Protein AF-A0A356KBT0-F1 (afdb_monomer_lite)

pLDDT: mean 82.75, std 17.32, range [24.34, 98.38]

Foldseek 3Di:
DDPVVVVVVVVVVVVVLPPCLDFFAWAFQLQFADQDWEAAPQQFKIWWQAGSVGHGFIKMKGQALQQWDADSNRATHNPDLRIDDIDTAAEDVQAPPQSNQKTQFYKAADPDDLDAQAADELVSHHDAVHQKTKTWIWGWIWRDDVQFIFIFTWIKIWIWGPSHHSPITTSHIYTDHYTFTAAEPVRDTQAAGRWAAANQQFKIWAFAALVSRNDGFFIWMWGALDHPDRYHIHRIAGLQCLQVPQQQPDRVRAGSCLQAVQNVDFAAELQRHGDDGRRTAGFHQWYAANRNFKIKTFFWADDDPPDPTRFAAFIWMAGVLLVSYIDTQAFNQPLFRGPRGRWHKDFHRHDLPLQFLPQVNPGSPRSDLLLDDWGFIQTRHSSTTDTHDSCLQVVLQWLFKWQVAFGQDRNRHTHQQWTGTRSSNGQIWGKDLKGWCCVQPVGRDARDSRHTWIFDFLQIKIWGFDDPSQQPFQKKKKKWKKAFADQLDDCPPQDWAWQKDQAQAKTWIQTSQQWIKIWGAFPNDIDIQPTWDGRDHRDIKMWMWTADLQQQKIFIDILLDTTTMDHDHRGGTDGGPGTIMGIRNNPDDGRPPADPSHGRMIMGIIIMGSHGDDSQRSNSVSSNPDPPLDAPEDEAPFDAAQLDDRVLFRHNYYFYPLLLVLLLLQQQFLQLFPVRPDGQCCQQFVQLLGGNQDLFDQFDPGTDQWGGAHLEPCRNAQADDFQRLGRAQLRVRQCQSCPCRHSNHGLVSSQVSLQQFPVSQVSCCVRPVHGGDSSSNSVSNRSNSSSRYFDPFLVSCCVVSVVPSDDPLLVLLVSCCSHLLSQSSAQHGSQGGPQDWFAQFPPPDPPPQRNCVNVVDPLRGNITTGGGLQQVQSNADDDTSRPRGHPLSVLVQQLCQHDHDPSGDSSRHHRPDDPSNSSSNSSNSNSSYGDGDDDRDPFHRAGPVRDTRDRPSPDDDDPPPDPDDPDPPPPVVVVVVVVPDDDDDDD

Structure (mmCIF, N/CA/C/O backbone):
data_AF-A0A356KBT0-F1
#
_entry.id   AF-A0A356KBT0-F1
#
loop_
_atom_site.group_PDB
_atom_site.id
_atom_site.type_symbol
_atom_site.label_atom_id
_atom_site.label_alt_id
_atom_site.label_comp_id
_atom_site.label_asym_id
_atom_site.label_entity_id
_atom_site.label_seq_id
_atom_site.pdbx_PDB_ins_code
_atom_site.Cartn_x
_atom_site.Cartn_y
_atom_site.Cartn_z
_atom_site.occupancy
_atom_site.B_iso_or_equiv
_atom_site.auth_seq_id
_atom_site.auth_comp_id
_atom_site.auth_asym_id
_atom_site.auth_atom_id
_atom_site.pdbx_PDB_model_num
ATOM 1 N N . MET A 1 1 ? -6.569 37.996 -43.361 1.00 35.72 1 MET A N 1
ATOM 2 C CA . MET A 1 1 ? -6.951 37.321 -42.100 1.00 35.72 1 MET A CA 1
ATOM 3 C C . MET A 1 1 ? -5.970 36.180 -41.889 1.00 35.72 1 MET A C 1
ATOM 5 O O . MET A 1 1 ? -5.909 35.303 -42.737 1.00 35.72 1 MET A O 1
ATOM 9 N N . ASN A 1 2 ? -5.100 36.279 -40.881 1.00 27.91 2 ASN A N 1
ATOM 10 C CA . ASN A 1 2 ? -3.930 35.409 -40.728 1.00 27.91 2 ASN A CA 1
ATOM 11 C C . ASN A 1 2 ? -4.234 34.271 -39.722 1.00 27.91 2 ASN A C 1
ATOM 13 O O . ASN A 1 2 ? -4.503 34.580 -38.560 1.00 27.91 2 ASN A O 1
ATOM 17 N N . PRO A 1 3 ? -4.199 32.984 -40.126 1.00 29.52 3 PRO A N 1
ATOM 18 C CA . PRO A 1 3 ? -4.558 31.839 -39.277 1.00 29.52 3 PRO A CA 1
ATOM 19 C C . PRO A 1 3 ? -3.568 31.548 -38.132 1.00 29.52 3 PRO A C 1
ATOM 21 O O . PRO A 1 3 ? -3.817 30.663 -37.319 1.00 29.52 3 PRO A O 1
ATOM 24 N N . GLN A 1 4 ? -2.470 32.303 -38.014 1.00 28.53 4 GLN A N 1
ATOM 25 C CA . GLN A 1 4 ? -1.504 32.152 -36.919 1.00 28.53 4 GLN A CA 1
ATOM 26 C C . GLN A 1 4 ? -1.925 32.818 -35.596 1.00 28.53 4 GLN A C 1
ATOM 28 O O . GLN A 1 4 ? -1.394 32.453 -34.550 1.00 28.53 4 GLN A O 1
ATOM 33 N N . LEU A 1 5 ? -2.904 33.735 -35.592 1.00 29.84 5 LEU A N 1
ATOM 34 C CA . LEU A 1 5 ? -3.356 34.379 -34.345 1.00 29.84 5 LEU A CA 1
ATOM 35 C C . LEU A 1 5 ? -4.374 33.552 -33.541 1.00 29.84 5 LEU A C 1
ATOM 37 O O . LEU A 1 5 ? -4.516 33.771 -32.341 1.00 29.84 5 LEU A O 1
ATOM 41 N N . THR A 1 6 ? -5.046 32.573 -34.149 1.00 30.36 6 THR A N 1
ATOM 42 C CA . THR A 1 6 ? -6.042 31.745 -33.443 1.00 30.36 6 THR A CA 1
ATOM 43 C C . THR A 1 6 ? -5.392 30.610 -32.636 1.00 30.36 6 THR A C 1
ATOM 45 O O . THR A 1 6 ? -5.931 30.211 -31.608 1.00 30.36 6 THR A O 1
ATOM 48 N N . CYS A 1 7 ? -4.189 30.152 -33.013 1.00 27.41 7 CYS A N 1
ATOM 49 C CA . CYS A 1 7 ? -3.440 29.147 -32.241 1.00 27.41 7 CYS A CA 1
ATOM 50 C C . CYS A 1 7 ? -2.772 29.708 -30.972 1.00 27.41 7 CYS A C 1
ATOM 52 O O . CYS A 1 7 ? -2.592 28.970 -30.008 1.00 27.41 7 CYS A O 1
ATOM 54 N N . LEU A 1 8 ? -2.442 31.003 -30.924 1.00 27.72 8 LEU A N 1
ATOM 55 C CA . LEU A 1 8 ? -1.794 31.619 -29.754 1.00 27.72 8 LEU A CA 1
ATOM 56 C C . LEU A 1 8 ? -2.774 31.941 -28.612 1.00 27.72 8 LEU A C 1
ATOM 58 O O . LEU A 1 8 ? -2.380 31.916 -27.450 1.00 27.72 8 LEU A O 1
ATOM 62 N N . LEU A 1 9 ? -4.059 32.147 -28.913 1.00 25.92 9 LEU A N 1
ATOM 63 C CA . LEU A 1 9 ? -5.101 32.357 -27.896 1.00 25.92 9 LEU A CA 1
ATOM 64 C C . LEU A 1 9 ? -5.657 31.051 -27.303 1.00 25.92 9 LEU A C 1
ATOM 66 O O . LEU A 1 9 ? -6.140 31.063 -26.175 1.00 25.92 9 LEU A O 1
ATOM 70 N N . LEU A 1 10 ? -5.522 29.918 -28.001 1.00 26.47 10 LEU A N 1
ATOM 71 C CA . LEU A 1 10 ? -5.873 28.594 -27.466 1.00 26.47 10 LEU A CA 1
ATOM 72 C C . LEU A 1 10 ? -4.735 27.945 -26.656 1.00 26.47 10 LEU A C 1
ATOM 74 O O . LEU A 1 10 ? -5.015 27.130 -25.785 1.00 26.47 10 LEU A O 1
ATOM 78 N N . LEU A 1 11 ? -3.477 28.356 -26.864 1.00 27.17 11 LEU A N 1
ATOM 79 C CA . LEU A 1 11 ? -2.330 27.933 -26.042 1.00 27.17 11 LEU A CA 1
ATOM 80 C C . LEU A 1 11 ? -2.146 28.779 -24.767 1.00 27.17 11 LEU A C 1
ATOM 82 O O . LEU A 1 11 ? -1.607 28.290 -23.775 1.00 27.17 11 LEU A O 1
ATOM 86 N N . ALA A 1 12 ? -2.640 30.022 -24.751 1.00 25.19 12 ALA A N 1
ATOM 87 C CA . ALA A 1 12 ? -2.622 30.878 -23.561 1.00 25.19 12 ALA A CA 1
ATOM 88 C C . ALA A 1 12 ? -3.716 30.522 -22.532 1.00 25.19 12 ALA A C 1
ATOM 90 O O . ALA A 1 12 ? -3.580 30.860 -21.361 1.00 25.19 12 ALA A O 1
ATOM 91 N N . LEU A 1 13 ? -4.762 29.791 -22.936 1.00 24.34 13 LEU A N 1
ATOM 92 C CA . LEU A 1 13 ? -5.806 29.284 -22.031 1.00 24.34 13 LEU A CA 1
ATOM 93 C C . LEU A 1 13 ? -5.526 27.868 -21.493 1.00 24.34 13 LEU A C 1
ATOM 95 O O . LEU A 1 13 ? -6.237 27.408 -20.604 1.00 24.34 13 LEU A O 1
ATOM 99 N N . SER A 1 14 ? -4.467 27.193 -21.957 1.00 29.36 14 SER A N 1
ATOM 100 C CA . SER A 1 14 ? -4.070 25.859 -21.475 1.00 29.36 14 SER A CA 1
ATOM 101 C C . SER A 1 14 ? -2.902 25.856 -20.479 1.00 29.36 14 SER A C 1
ATOM 103 O O . SER A 1 14 ? -2.655 24.833 -19.852 1.00 29.36 14 SER A O 1
ATOM 105 N N . ALA A 1 15 ? -2.198 26.977 -20.278 1.00 25.91 15 ALA A N 1
ATOM 106 C CA . ALA A 1 15 ? -1.129 27.079 -19.272 1.00 25.91 15 ALA A CA 1
ATOM 107 C C . ALA A 1 15 ? -1.639 27.534 -17.888 1.00 25.91 15 ALA A C 1
ATOM 109 O O . ALA A 1 15 ? -1.032 27.224 -16.867 1.00 25.91 15 ALA A O 1
ATOM 110 N N . SER A 1 16 ? -2.784 28.221 -17.836 1.00 25.50 16 SER A N 1
ATOM 111 C CA . SER A 1 16 ? -3.400 28.707 -16.590 1.00 25.50 16 SER A CA 1
ATOM 112 C C . SER A 1 16 ? -4.341 27.690 -15.933 1.00 25.50 16 SER A C 1
ATOM 114 O O . SER A 1 16 ? -4.711 27.864 -14.777 1.00 25.50 16 SER A O 1
ATOM 116 N N . ALA A 1 17 ? -4.722 26.629 -16.653 1.00 25.89 17 ALA A N 1
ATOM 117 C CA . ALA A 1 17 ? -5.661 25.606 -16.186 1.00 25.89 17 ALA A CA 1
ATOM 118 C C . ALA A 1 17 ? -4.983 24.307 -15.696 1.00 25.89 17 ALA A C 1
ATOM 120 O O . ALA A 1 17 ? -5.666 23.419 -15.201 1.00 25.89 17 ALA A O 1
ATOM 121 N N . LEU A 1 18 ? -3.651 24.190 -15.804 1.00 28.98 18 LEU A N 1
ATOM 122 C CA . LEU A 1 18 ? -2.887 22.980 -15.445 1.00 28.98 18 LEU A CA 1
ATOM 123 C C . LEU A 1 18 ? -1.973 23.146 -14.215 1.00 28.98 18 LEU A C 1
ATOM 125 O O . LEU A 1 18 ? -1.093 22.323 -13.988 1.00 28.98 18 LEU A O 1
ATOM 129 N N . ALA A 1 19 ? -2.170 24.188 -13.401 1.00 30.41 19 ALA A N 1
ATOM 130 C CA . ALA A 1 19 ? -1.294 24.499 -12.264 1.00 30.41 19 ALA A CA 1
ATOM 131 C C . ALA A 1 19 ? -2.031 24.646 -10.922 1.00 30.41 19 ALA A C 1
ATOM 133 O O . ALA A 1 19 ? -1.690 25.503 -10.108 1.00 30.41 19 ALA A O 1
ATOM 134 N N . GLN A 1 20 ? -3.029 23.800 -10.677 1.00 38.19 20 GLN A N 1
ATOM 135 C CA . GLN A 1 20 ? -3.475 23.507 -9.318 1.00 38.19 20 GLN A CA 1
ATOM 136 C C . GLN A 1 20 ? -3.256 22.016 -9.072 1.00 38.19 20 GLN A C 1
ATOM 138 O O . GLN A 1 20 ? -4.167 21.216 -9.248 1.00 38.19 20 GLN A O 1
ATOM 143 N N . SER A 1 21 ? -2.036 21.635 -8.675 1.00 41.75 21 SER A N 1
ATOM 144 C CA . SER A 1 21 ? -1.875 20.425 -7.867 1.00 41.75 21 SER A CA 1
ATOM 145 C C . SER A 1 21 ? -2.674 20.694 -6.597 1.00 41.75 21 SER A C 1
ATOM 147 O O . SER A 1 21 ? -2.252 21.490 -5.751 1.00 41.75 21 SER A O 1
ATOM 149 N N . SER A 1 22 ? -3.904 20.190 -6.520 1.00 45.56 22 SER A N 1
ATOM 150 C CA . SER A 1 22 ? -4.748 20.490 -5.375 1.00 45.56 22 SER A CA 1
ATOM 151 C C . SER A 1 22 ? -4.101 19.884 -4.145 1.00 45.56 22 SER A C 1
ATOM 153 O O . SER A 1 22 ? -4.026 18.662 -4.028 1.00 45.56 22 SER A O 1
ATOM 155 N N . ALA A 1 23 ? -3.656 20.748 -3.235 1.00 48.88 23 ALA A N 1
ATOM 156 C CA . ALA A 1 23 ? -3.378 20.344 -1.873 1.00 48.88 23 ALA A CA 1
ATOM 157 C C . ALA A 1 23 ? -4.564 19.501 -1.357 1.00 48.88 23 ALA A C 1
ATOM 159 O O . ALA A 1 23 ? -5.718 19.778 -1.721 1.00 48.88 23 ALA A O 1
ATOM 160 N N . PRO A 1 24 ? -4.315 18.491 -0.518 1.00 50.72 24 PRO A N 1
ATOM 161 C CA . PRO A 1 24 ? -5.335 17.868 0.311 1.00 50.72 24 PRO A CA 1
ATOM 162 C C . PRO A 1 24 ? -6.039 18.934 1.165 1.00 50.72 24 PRO A C 1
ATOM 164 O O . PRO A 1 24 ? -5.638 19.255 2.272 1.00 50.72 24 PRO A O 1
ATOM 167 N N . VAL A 1 25 ? -7.093 19.539 0.631 1.00 53.16 25 VAL A N 1
ATOM 168 C CA . VAL A 1 25 ? -8.050 20.348 1.394 1.00 53.16 25 VAL A CA 1
ATOM 169 C C . VAL A 1 25 ? -9.068 19.369 1.978 1.00 53.16 25 VAL A C 1
ATOM 171 O O . VAL A 1 25 ? -9.413 18.418 1.269 1.00 53.16 25 VAL A O 1
ATOM 174 N N . PRO A 1 26 ? -9.580 19.573 3.209 1.00 59.44 26 PRO A N 1
ATOM 175 C CA . PRO A 1 26 ? -10.680 18.766 3.724 1.00 59.44 26 PRO A CA 1
ATOM 176 C C . PRO A 1 26 ? -11.791 18.680 2.676 1.00 59.44 26 PRO A C 1
ATOM 178 O O . PRO A 1 26 ? -12.385 19.693 2.292 1.00 59.44 26 PRO A O 1
ATOM 181 N N . ILE A 1 27 ? -12.058 17.477 2.174 1.00 63.78 27 ILE A N 1
ATOM 182 C CA . ILE A 1 27 ? -13.117 17.299 1.188 1.00 63.78 27 ILE A CA 1
ATOM 183 C C . ILE A 1 27 ? -14.415 17.201 1.973 1.00 63.78 27 ILE A C 1
ATOM 185 O O . ILE A 1 27 ? -14.633 16.245 2.720 1.00 63.78 27 ILE A O 1
ATOM 189 N N . ALA A 1 28 ? -15.263 18.217 1.823 1.00 60.31 28 ALA A N 1
ATOM 190 C CA . ALA A 1 28 ? -16.572 18.239 2.451 1.00 60.31 28 ALA A CA 1
ATOM 191 C C . ALA A 1 28 ? -17.389 17.014 2.012 1.00 60.31 28 ALA A C 1
ATOM 193 O O . ALA A 1 28 ? -17.663 16.802 0.829 1.00 60.31 28 ALA A O 1
ATOM 194 N N . ASN A 1 29 ? -17.822 16.244 2.997 1.00 59.41 29 ASN A N 1
ATOM 195 C CA . ASN A 1 29 ? -18.764 15.151 2.887 1.00 59.41 29 ASN A CA 1
ATOM 196 C C . ASN A 1 29 ? -20.002 15.503 3.723 1.00 59.41 29 ASN A C 1
ATOM 198 O O . ASN A 1 29 ? -20.153 15.002 4.838 1.00 59.41 29 ASN A O 1
ATOM 202 N N . PRO A 1 30 ? -20.934 16.312 3.189 1.00 56.16 30 PRO A N 1
ATOM 203 C CA . PRO A 1 30 ? -22.103 16.793 3.934 1.00 56.16 30 PRO A CA 1
ATOM 204 C C . PRO A 1 30 ? -23.065 15.664 4.334 1.00 56.16 30 PRO A C 1
ATOM 206 O O . PRO A 1 30 ? -24.093 15.894 4.967 1.00 56.16 30 PRO A O 1
ATOM 209 N N . HIS A 1 31 ? -22.767 14.432 3.925 1.00 57.97 31 HIS A N 1
ATOM 210 C CA . HIS A 1 31 ? -23.642 13.295 4.073 1.00 57.97 31 HIS A CA 1
ATOM 211 C C . HIS A 1 31 ? -23.351 12.480 5.340 1.00 57.97 31 HIS A C 1
ATOM 213 O O . HIS A 1 31 ? -24.229 11.712 5.732 1.00 57.97 31 HIS A O 1
ATOM 219 N N . LEU A 1 32 ? -22.174 12.595 5.967 1.00 66.44 32 LEU A N 1
ATOM 220 C CA . LEU A 1 32 ? -21.879 11.986 7.273 1.00 66.44 32 LEU A CA 1
ATOM 221 C C . LEU A 1 32 ? -21.833 13.092 8.332 1.00 66.44 32 LEU A C 1
ATOM 223 O O . LEU A 1 32 ? -21.067 14.035 8.201 1.00 66.44 32 LEU A O 1
ATOM 227 N N . GLY A 1 33 ? -22.674 12.982 9.358 1.00 60.06 33 GLY A N 1
ATOM 228 C CA . GLY A 1 33 ? -22.753 13.936 10.461 1.00 60.06 33 GLY A CA 1
ATOM 229 C C . GLY A 1 33 ? -23.353 13.271 11.698 1.00 60.06 33 GLY A C 1
ATOM 230 O O . GLY A 1 33 ? -24.111 12.310 11.570 1.00 60.06 33 GLY A O 1
ATOM 231 N N . GLY A 1 34 ? -23.012 13.765 12.890 1.00 64.56 34 GLY A N 1
ATOM 232 C CA . GLY A 1 34 ? -23.504 13.239 14.172 1.00 64.56 34 GLY A CA 1
ATOM 233 C C . GLY A 1 34 ? -22.411 12.620 15.050 1.00 64.56 34 GLY A C 1
ATOM 234 O O . GLY A 1 34 ? -21.266 12.512 14.638 1.00 64.56 34 GLY A O 1
ATOM 235 N N . ASN A 1 35 ? -22.768 12.227 16.281 1.00 69.94 35 ASN A N 1
ATOM 236 C CA . ASN A 1 35 ? -21.831 11.667 17.269 1.00 69.94 35 ASN A CA 1
ATOM 237 C C . ASN A 1 35 ? -21.518 10.187 16.969 1.00 69.94 35 ASN A C 1
ATOM 239 O O . ASN A 1 35 ? -22.052 9.294 17.627 1.00 69.94 35 ASN A O 1
ATOM 243 N N . GLY A 1 36 ? -20.648 9.947 15.989 1.00 74.69 36 GLY A N 1
ATOM 244 C CA . GLY A 1 36 ? -20.144 8.616 15.640 1.00 74.69 36 GLY A CA 1
ATOM 245 C C . GLY A 1 36 ? -20.864 7.946 14.466 1.00 74.69 36 GLY A C 1
ATOM 246 O O . GLY A 1 36 ? -22.043 8.181 14.194 1.00 74.69 36 GLY A O 1
ATOM 247 N N . HIS A 1 37 ? -20.117 7.102 13.757 1.00 86.50 37 HIS A N 1
ATOM 248 C CA . HIS A 1 37 ? -20.627 6.192 12.741 1.00 86.50 37 HIS A CA 1
ATOM 249 C C . HIS A 1 37 ? -19.821 4.895 12.771 1.00 86.50 37 HIS A C 1
ATOM 251 O O . HIS A 1 37 ? -18.630 4.899 13.077 1.00 86.50 37 HIS A O 1
ATOM 257 N N . ALA A 1 38 ? -20.463 3.799 12.383 1.00 88.25 38 ALA A N 1
ATOM 258 C CA . ALA A 1 38 ? -19.800 2.529 12.136 1.00 88.25 38 ALA A CA 1
ATOM 259 C C . ALA A 1 38 ? -20.000 2.123 10.680 1.00 88.25 38 ALA A C 1
ATOM 261 O O . ALA A 1 38 ? -20.960 2.533 10.029 1.00 88.25 38 ALA A O 1
ATOM 262 N N . GLN A 1 39 ? -19.108 1.285 10.178 1.00 88.19 39 GLN A N 1
ATOM 263 C CA . GLN A 1 39 ? -19.163 0.781 8.812 1.00 88.19 39 GLN A CA 1
ATOM 264 C C . GLN A 1 39 ? -18.927 -0.722 8.792 1.00 88.19 39 GLN A C 1
ATOM 266 O O . GLN A 1 39 ? -18.183 -1.246 9.622 1.00 88.19 39 GLN A O 1
ATOM 271 N N . THR A 1 40 ? -19.539 -1.415 7.838 1.00 87.50 40 THR A N 1
ATOM 272 C CA . THR A 1 40 ? -19.277 -2.837 7.618 1.00 87.50 40 THR A CA 1
ATOM 273 C C . THR A 1 40 ? -17.806 -3.073 7.275 1.00 87.50 40 THR A C 1
ATOM 275 O O . THR A 1 40 ? -17.088 -2.193 6.800 1.00 87.50 40 THR A O 1
ATOM 278 N N . TRP A 1 41 ? -17.340 -4.291 7.519 1.00 81.62 41 TRP A N 1
ATOM 279 C CA . TRP A 1 41 ? -15.959 -4.741 7.311 1.00 81.62 41 TRP A CA 1
ATOM 280 C C . TRP A 1 41 ? -15.496 -4.763 5.842 1.00 81.62 41 TRP A C 1
ATOM 282 O O . TRP A 1 41 ? -14.330 -5.048 5.583 1.00 81.62 41 TRP A O 1
ATOM 292 N N . ASP A 1 42 ? -16.383 -4.484 4.886 1.00 76.56 42 ASP A N 1
ATOM 293 C CA . ASP A 1 42 ? -16.092 -4.229 3.468 1.00 76.56 42 ASP A CA 1
ATOM 294 C C . ASP A 1 42 ? -16.209 -2.728 3.106 1.00 76.56 42 ASP A C 1
ATOM 296 O O . ASP A 1 42 ? -15.973 -2.332 1.968 1.00 76.56 42 ASP A O 1
ATOM 300 N N . GLY A 1 43 ? -16.569 -1.876 4.073 1.00 81.94 43 GLY A N 1
ATOM 301 C CA . GLY A 1 43 ? -16.799 -0.438 3.920 1.00 81.94 43 GLY A CA 1
ATOM 302 C C . GLY A 1 43 ? -18.032 -0.062 3.101 1.00 81.94 43 GLY A C 1
ATOM 303 O O . GLY A 1 43 ? -18.159 1.101 2.720 1.00 81.94 43 GLY A O 1
ATOM 304 N N . ARG A 1 44 ? -18.923 -1.015 2.791 1.00 84.38 44 ARG A N 1
ATOM 305 C CA . ARG A 1 44 ? -20.084 -0.773 1.923 1.00 84.38 44 ARG A CA 1
ATOM 306 C C . ARG A 1 44 ? -21.253 -0.134 2.638 1.00 84.38 44 ARG A C 1
ATOM 308 O O . ARG A 1 44 ? -21.943 0.662 2.015 1.00 84.38 44 ARG A O 1
ATOM 315 N N . VAL A 1 45 ? -21.515 -0.462 3.898 1.00 89.81 45 VAL A N 1
ATOM 316 C CA . VAL A 1 45 ? -22.691 0.048 4.612 1.00 89.81 45 VAL A CA 1
ATOM 317 C C . VAL A 1 45 ? -22.253 0.847 5.826 1.00 89.81 45 VAL A C 1
ATOM 319 O O . VAL A 1 45 ? -21.502 0.345 6.654 1.00 89.81 45 VAL A O 1
ATOM 322 N N . PHE A 1 46 ? -22.750 2.077 5.937 1.00 90.06 46 PHE A N 1
ATOM 323 C CA . PHE A 1 46 ? -22.571 2.943 7.100 1.00 90.06 46 PHE A CA 1
ATOM 324 C C . PHE A 1 46 ? -23.822 2.909 7.970 1.00 90.06 46 PHE A C 1
ATOM 326 O O . PHE A 1 46 ? -24.933 2.935 7.440 1.00 90.06 46 PHE A O 1
ATOM 333 N N . VAL A 1 47 ? -23.634 2.902 9.289 1.00 90.31 47 VAL A N 1
ATOM 334 C CA . VAL A 1 47 ? -24.688 2.968 10.309 1.00 90.31 47 VAL A CA 1
ATOM 335 C C . VAL A 1 47 ? -24.423 4.143 11.251 1.00 90.31 47 VAL A C 1
ATOM 337 O O . VAL A 1 47 ? -23.287 4.348 11.680 1.00 90.31 47 VAL A O 1
ATOM 340 N N . VAL A 1 48 ? -25.472 4.902 11.580 1.00 87.12 48 VAL A N 1
ATOM 341 C CA . VAL A 1 48 ? -25.432 6.084 12.466 1.00 87.12 48 VAL A CA 1
ATOM 342 C C . VAL A 1 48 ? -26.619 6.106 13.435 1.00 87.12 48 VAL A C 1
ATOM 344 O O . VAL A 1 48 ? -27.652 5.500 13.154 1.00 87.12 48 VAL A O 1
ATOM 347 N N . THR A 1 49 ? -26.486 6.831 14.552 1.00 80.19 49 THR A N 1
ATOM 348 C CA . THR A 1 49 ? -27.522 6.997 15.606 1.00 80.19 49 THR A CA 1
ATOM 349 C C . THR A 1 49 ? -28.226 8.347 15.609 1.00 80.19 49 THR A C 1
ATOM 351 O O . THR A 1 49 ? -29.109 8.609 16.433 1.00 80.19 49 THR A O 1
ATOM 354 N N . ARG A 1 50 ? -27.836 9.230 14.692 1.00 71.62 50 ARG A N 1
ATOM 355 C CA . ARG A 1 50 ? -28.477 10.519 14.449 1.00 71.62 50 ARG A CA 1
ATOM 356 C C . ARG A 1 50 ? -28.477 10.752 12.951 1.00 71.62 50 ARG A C 1
ATOM 358 O O . ARG A 1 50 ? -27.458 10.516 12.303 1.00 71.62 50 ARG A O 1
ATOM 365 N N . SER A 1 51 ? -29.602 11.189 12.394 1.00 60.53 51 SER A N 1
ATOM 366 C CA . SER A 1 51 ? -29.606 11.598 10.990 1.00 60.53 51 SER A CA 1
ATOM 367 C C . SER A 1 51 ? -28.736 12.852 10.812 1.00 60.53 51 SER A C 1
ATOM 369 O O . SER A 1 51 ? -28.593 13.633 11.760 1.00 60.53 51 SER A O 1
ATOM 371 N N . PRO A 1 52 ? -28.197 13.115 9.607 1.00 53.41 52 PRO A N 1
ATOM 372 C CA . PRO A 1 52 ? -27.534 14.388 9.311 1.00 53.41 52 PRO A CA 1
ATOM 373 C C . PRO A 1 52 ? -28.429 15.618 9.543 1.00 53.41 52 PRO A C 1
ATOM 375 O O . PRO A 1 52 ? -27.923 16.721 9.709 1.00 53.41 52 PRO A O 1
ATOM 378 N N . GLN A 1 53 ? -29.755 15.438 9.593 1.00 58.75 53 GLN A N 1
ATOM 379 C CA . GLN A 1 53 ? -30.741 16.473 9.924 1.00 58.75 53 GLN A CA 1
ATOM 380 C C . GLN A 1 53 ? -30.997 16.617 11.439 1.00 58.75 53 GLN A C 1
ATOM 382 O O . GLN A 1 53 ? -31.908 17.337 11.841 1.00 58.75 53 GLN A O 1
ATOM 387 N N . GLY A 1 54 ? -30.232 15.928 12.292 1.00 61.22 54 GLY A N 1
ATOM 388 C CA . GLY A 1 54 ? -30.296 16.063 13.750 1.00 61.22 54 GLY A CA 1
ATOM 389 C C . GLY A 1 54 ? -31.414 15.273 14.438 1.00 61.22 54 GLY A C 1
ATOM 390 O O . GLY A 1 54 ? -31.639 15.473 15.630 1.00 61.22 54 GLY A O 1
ATOM 391 N N . GLN A 1 55 ? -32.106 14.369 13.735 1.00 66.44 55 GLN A N 1
ATOM 392 C CA . GLN A 1 55 ? -33.146 13.529 14.340 1.00 66.44 55 GLN A CA 1
ATOM 393 C C . GLN A 1 55 ? -32.528 12.306 15.028 1.00 66.44 55 GLN A C 1
ATOM 395 O O . GLN A 1 55 ? -31.751 11.566 14.420 1.00 66.44 55 GLN A O 1
ATOM 400 N N . THR A 1 56 ? -32.901 12.075 16.288 1.00 69.31 56 THR A N 1
ATOM 401 C CA . THR A 1 56 ? -32.525 10.871 17.042 1.00 69.31 56 THR A CA 1
ATOM 402 C C . THR A 1 56 ? -33.167 9.642 16.402 1.00 69.31 56 THR A C 1
ATOM 404 O O . THR A 1 56 ? -34.386 9.582 16.263 1.00 69.31 56 THR A O 1
ATOM 407 N N . GLY A 1 57 ? -32.353 8.666 16.003 1.00 78.19 57 GLY A N 1
ATOM 408 C CA . GLY A 1 57 ? -32.813 7.452 15.334 1.00 78.19 57 GLY A CA 1
ATOM 409 C C . GLY A 1 57 ? -31.660 6.711 14.669 1.00 78.19 57 GLY A C 1
ATOM 410 O O . GLY A 1 57 ? -30.599 7.281 14.432 1.00 78.19 57 GLY A O 1
ATOM 411 N N . TRP A 1 58 ? -31.858 5.436 14.364 1.00 86.44 58 TRP A N 1
ATOM 412 C CA . TRP A 1 58 ? -30.825 4.614 13.746 1.00 86.44 58 TRP A CA 1
ATOM 413 C C . TRP A 1 58 ? -31.026 4.539 12.241 1.00 86.44 58 TRP A C 1
ATOM 415 O O . TRP A 1 58 ? -32.132 4.250 11.789 1.00 86.44 58 TRP A O 1
ATOM 425 N N . TYR A 1 59 ? -29.961 4.756 11.473 1.00 88.62 59 TYR A N 1
ATOM 426 C CA . TYR A 1 59 ? -30.029 4.772 10.014 1.00 88.62 59 TYR A CA 1
ATOM 427 C C . TYR A 1 59 ? -28.875 3.997 9.393 1.00 88.62 59 TYR A C 1
ATOM 429 O O . TYR A 1 59 ? -27.759 4.028 9.910 1.00 88.62 59 TYR A O 1
ATOM 437 N N . ALA A 1 60 ? -29.141 3.345 8.264 1.00 92.19 60 ALA A N 1
ATOM 438 C CA . ALA A 1 60 ? -28.145 2.690 7.431 1.00 92.19 60 ALA A CA 1
ATOM 439 C C . ALA A 1 60 ? -28.170 3.240 6.004 1.00 92.19 60 ALA A C 1
ATOM 441 O O . ALA A 1 60 ? -29.214 3.665 5.506 1.00 92.19 60 ALA A O 1
ATOM 442 N N . ARG A 1 61 ? -27.027 3.209 5.322 1.00 91.19 61 ARG A N 1
ATOM 443 C CA . ARG A 1 61 ? -26.935 3.530 3.892 1.00 91.19 61 ARG A CA 1
ATOM 444 C C . ARG A 1 61 ? -25.739 2.859 3.241 1.00 91.19 61 ARG A C 1
ATOM 446 O O . ARG A 1 61 ? -24.782 2.510 3.927 1.00 91.19 61 ARG A O 1
ATOM 453 N N . VAL A 1 62 ? -25.753 2.777 1.916 1.00 90.56 62 VAL A N 1
ATOM 454 C CA . VAL A 1 62 ? -24.645 2.233 1.128 1.00 90.56 62 VAL A CA 1
ATOM 455 C C . VAL A 1 62 ? -23.692 3.340 0.680 1.00 90.56 62 VAL A C 1
ATOM 457 O O . VAL A 1 62 ? -24.134 4.395 0.222 1.00 90.56 62 VAL A O 1
ATOM 460 N N . PHE A 1 63 ? -22.391 3.081 0.776 1.00 87.12 63 PHE A N 1
ATOM 461 C CA . PHE A 1 63 ? -21.342 3.803 0.070 1.00 87.12 63 PHE A CA 1
ATOM 462 C C . PHE A 1 63 ? -21.157 3.224 -1.344 1.00 87.12 63 PHE A C 1
ATOM 464 O O . PHE A 1 63 ? -20.984 2.016 -1.523 1.00 87.12 63 PHE A O 1
ATOM 471 N N . ARG A 1 64 ? -21.230 4.102 -2.347 1.00 85.94 64 ARG A N 1
ATOM 472 C CA . ARG A 1 64 ? -21.269 3.813 -3.787 1.00 85.94 64 ARG A CA 1
ATOM 473 C C . ARG A 1 64 ? -20.056 4.452 -4.468 1.00 85.94 64 ARG A C 1
ATOM 475 O O . ARG A 1 64 ? -20.206 5.468 -5.152 1.00 85.94 64 ARG A O 1
ATOM 482 N N . PRO A 1 65 ? -18.845 3.909 -4.293 1.00 78.81 65 PRO A N 1
ATOM 483 C CA . PRO A 1 65 ? -17.676 4.436 -4.992 1.00 78.81 65 PRO A CA 1
ATOM 484 C C . PRO A 1 65 ? -17.837 4.381 -6.520 1.00 78.81 65 PRO A C 1
ATOM 486 O O . PRO A 1 65 ? -17.282 5.214 -7.220 1.00 78.81 65 PRO A O 1
ATOM 489 N N . GLU A 1 66 ? -18.659 3.469 -7.049 1.00 81.62 66 GLU A N 1
ATOM 490 C CA . GLU A 1 66 ? -18.976 3.380 -8.480 1.00 81.62 66 GLU A CA 1
ATOM 491 C C . GLU A 1 66 ? -19.732 4.610 -9.007 1.00 81.62 66 GLU A C 1
ATOM 493 O O . GLU A 1 66 ? -19.835 4.800 -10.216 1.00 81.62 66 GLU A O 1
ATOM 498 N N . ALA A 1 67 ? -20.293 5.427 -8.114 1.00 82.75 67 ALA A N 1
ATOM 499 C CA . ALA A 1 67 ? -20.974 6.677 -8.434 1.00 82.75 67 ALA A CA 1
ATOM 500 C C . ALA A 1 67 ? -20.128 7.922 -8.104 1.00 82.75 67 ALA A C 1
ATOM 502 O O . ALA A 1 67 ? -20.619 9.046 -8.246 1.00 82.75 67 ALA A O 1
ATOM 503 N N . LEU A 1 68 ? -18.892 7.738 -7.628 1.00 79.38 68 LEU A N 1
ATOM 504 C CA . LEU A 1 68 ? -17.997 8.820 -7.234 1.00 79.38 68 LEU A CA 1
ATOM 505 C C . LEU A 1 68 ? -17.456 9.538 -8.477 1.00 79.38 68 LEU A C 1
ATOM 507 O O . LEU A 1 68 ? -17.072 8.910 -9.461 1.00 79.38 68 LEU A O 1
ATOM 511 N N . GLN A 1 69 ? -17.434 10.867 -8.431 1.00 77.62 69 GLN A N 1
ATOM 512 C CA . GLN A 1 69 ? -16.918 11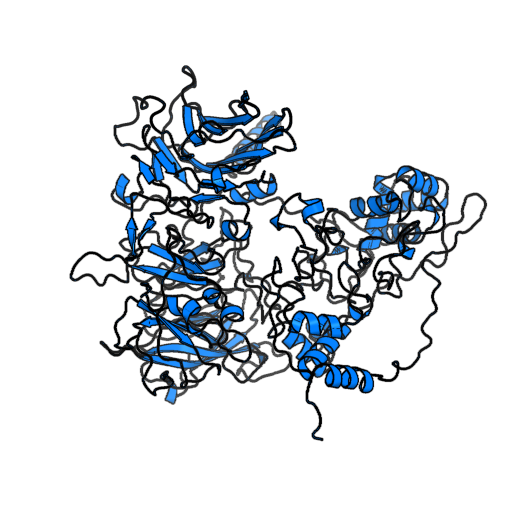.714 -9.508 1.00 77.62 69 GLN A CA 1
ATOM 513 C C . GLN A 1 69 ? -15.697 12.485 -9.014 1.00 77.62 69 GLN A C 1
ATOM 515 O O . GLN A 1 69 ? -15.578 12.733 -7.815 1.00 77.62 69 GLN A O 1
ATOM 520 N N . ALA A 1 70 ? -14.815 12.887 -9.928 1.00 74.12 70 ALA A N 1
ATOM 521 C CA . ALA A 1 70 ? -13.754 13.837 -9.620 1.00 74.12 70 ALA A CA 1
ATOM 522 C C . ALA A 1 70 ? -14.263 15.282 -9.783 1.00 74.12 70 ALA A C 1
ATOM 524 O O . ALA A 1 70 ? -15.064 15.559 -10.678 1.00 74.12 70 ALA A O 1
ATOM 525 N N . ASP A 1 71 ? -13.819 16.200 -8.925 1.00 71.69 71 ASP A N 1
ATOM 526 C CA . ASP A 1 71 ? -14.047 17.635 -9.097 1.00 71.69 71 ASP A CA 1
ATOM 527 C C . ASP A 1 71 ? -13.110 18.240 -10.163 1.00 71.69 71 ASP A C 1
ATOM 529 O O . ASP A 1 71 ? -12.294 17.547 -10.773 1.00 71.69 71 ASP A O 1
ATOM 533 N N . ALA A 1 72 ? -13.218 19.552 -10.403 1.00 68.62 72 ALA A N 1
ATOM 534 C CA . ALA A 1 72 ? -12.393 20.255 -11.392 1.00 68.62 72 ALA A CA 1
ATOM 535 C C . ALA A 1 72 ? -10.879 20.189 -11.104 1.00 68.62 72 ALA A C 1
ATOM 537 O O . ALA A 1 72 ? -10.083 20.438 -12.006 1.00 68.62 72 ALA A O 1
ATOM 538 N N . ALA A 1 73 ? -10.488 19.856 -9.872 1.00 61.31 73 ALA A N 1
ATOM 539 C CA . ALA A 1 73 ? -9.103 19.697 -9.453 1.00 61.31 73 ALA A CA 1
ATOM 540 C C . ALA A 1 73 ? -8.664 18.220 -9.389 1.00 61.31 73 ALA A C 1
ATOM 542 O O . ALA A 1 73 ? -7.568 17.923 -8.924 1.00 61.31 73 ALA A O 1
ATOM 543 N N . GLY A 1 74 ? -9.503 17.287 -9.857 1.00 64.88 74 GLY A N 1
ATOM 544 C CA . GLY A 1 74 ? -9.202 15.855 -9.876 1.00 64.88 74 GLY A CA 1
ATOM 545 C C . GLY A 1 74 ? -9.432 15.134 -8.543 1.00 64.88 74 GLY A C 1
ATOM 546 O O . GLY A 1 74 ? -9.081 13.961 -8.431 1.00 64.88 74 GLY A O 1
ATOM 547 N N . ARG A 1 75 ? -10.027 15.790 -7.538 1.00 71.31 75 ARG A N 1
ATOM 548 C CA . ARG A 1 75 ? -10.272 15.216 -6.200 1.00 71.31 75 ARG A CA 1
ATOM 549 C C . ARG A 1 75 ? -11.606 14.473 -6.134 1.00 71.31 75 ARG A C 1
ATOM 551 O O . ARG A 1 75 ? -12.532 14.867 -6.843 1.00 71.31 75 ARG A O 1
ATOM 558 N N . PRO A 1 76 ? -11.781 13.470 -5.252 1.00 74.62 76 PRO A N 1
ATOM 559 C CA . PRO A 1 76 ? -13.082 12.833 -5.069 1.00 74.62 76 PRO A CA 1
ATOM 560 C C . PRO A 1 76 ? -14.143 13.843 -4.623 1.00 74.62 76 PRO A C 1
ATOM 562 O O . PRO A 1 76 ? -13.948 14.592 -3.672 1.00 74.62 76 PRO A O 1
ATOM 565 N N . SER A 1 77 ? -15.300 13.831 -5.279 1.00 78.12 77 SER A N 1
ATOM 566 C CA . SER A 1 77 ? -16.453 14.652 -4.922 1.00 78.12 77 SER A CA 1
ATOM 567 C C . SER A 1 77 ? -17.534 13.806 -4.264 1.00 78.12 77 SER A C 1
ATOM 569 O O . SER A 1 77 ? -18.173 12.969 -4.904 1.00 78.12 77 SER A O 1
ATOM 571 N N . PHE A 1 78 ? -17.791 14.070 -2.983 1.00 80.44 78 PHE A N 1
ATOM 572 C CA . PHE A 1 78 ? -18.843 13.392 -2.225 1.00 80.44 78 PHE A CA 1
ATOM 573 C C . PHE A 1 78 ? -20.205 14.086 -2.303 1.00 80.44 78 PHE A C 1
ATOM 575 O O . PHE A 1 78 ? -21.151 13.554 -1.749 1.00 80.44 78 PHE A O 1
ATOM 582 N N . GLN A 1 79 ? -20.333 15.216 -3.009 1.00 76.06 79 GLN A N 1
ATOM 583 C CA . GLN A 1 79 ? -21.588 15.981 -3.145 1.00 76.06 79 GLN A CA 1
ATOM 584 C C . GLN A 1 79 ? -22.647 15.292 -4.034 1.00 76.06 79 GLN A C 1
ATOM 586 O O . GLN A 1 79 ? -23.790 15.738 -4.107 1.00 76.06 79 GLN A O 1
ATOM 591 N N . GLY A 1 80 ? -22.255 14.243 -4.766 1.00 76.25 80 GLY A N 1
ATOM 592 C CA . GLY A 1 80 ? -23.100 13.523 -5.719 1.00 76.25 80 GLY A CA 1
ATOM 593 C C . GLY A 1 80 ? -23.706 12.227 -5.169 1.00 76.25 80 GLY A C 1
ATOM 594 O O . GLY A 1 80 ? -23.982 12.071 -3.984 1.00 76.25 80 GLY A O 1
ATOM 595 N N . ALA A 1 81 ? -23.892 11.241 -6.049 1.00 84.12 81 ALA A N 1
ATOM 596 C CA . ALA A 1 81 ? -24.531 9.961 -5.728 1.00 84.12 81 ALA A CA 1
ATOM 597 C C . ALA A 1 81 ? -23.606 8.943 -5.023 1.00 84.12 81 ALA A C 1
ATOM 599 O O . ALA A 1 81 ? -23.909 7.748 -5.012 1.00 84.12 81 ALA A O 1
ATOM 600 N N . ALA A 1 82 ? -22.508 9.407 -4.413 1.00 83.31 82 ALA A N 1
ATOM 601 C CA . ALA A 1 82 ? -21.521 8.579 -3.716 1.00 83.31 82 ALA A CA 1
ATOM 602 C C . ALA A 1 82 ? -22.105 7.829 -2.503 1.00 83.31 82 ALA A C 1
ATOM 604 O O . ALA A 1 82 ? -21.533 6.845 -2.046 1.00 83.31 82 ALA A O 1
ATOM 605 N N . PHE A 1 83 ? -23.260 8.256 -1.991 1.00 86.88 83 PHE A N 1
ATOM 606 C CA . PHE A 1 83 ? -23.999 7.559 -0.944 1.00 86.88 83 PHE A CA 1
ATOM 607 C C . PHE A 1 83 ? -25.458 7.342 -1.349 1.00 86.88 83 PHE A C 1
ATOM 609 O O . PHE A 1 83 ? -26.064 8.175 -2.027 1.00 86.88 83 PHE A O 1
ATOM 616 N N . SER A 1 84 ? -26.045 6.225 -0.916 1.00 90.44 84 SER A N 1
ATOM 617 C CA . SER A 1 84 ? -27.495 6.042 -0.996 1.00 90.44 84 SER A CA 1
ATOM 618 C C . SER A 1 84 ? -28.227 6.972 -0.024 1.00 90.44 84 SER A C 1
ATOM 620 O O . SER A 1 84 ? -27.638 7.417 0.967 1.00 90.44 84 SER A O 1
ATOM 622 N N . PRO A 1 85 ? -29.533 7.214 -0.238 1.00 88.62 85 PRO A N 1
ATOM 623 C CA . PRO A 1 85 ? -30.393 7.744 0.812 1.00 88.62 85 PRO A CA 1
ATOM 624 C C . PRO A 1 85 ? -30.296 6.907 2.097 1.00 88.62 85 PRO A C 1
ATOM 626 O O . PRO A 1 85 ? -29.986 5.711 2.050 1.00 88.62 85 PRO A O 1
ATOM 629 N N . TRP A 1 86 ? -30.563 7.547 3.235 1.00 87.94 86 TRP A N 1
ATOM 630 C CA . TRP A 1 86 ? -30.648 6.881 4.533 1.00 87.94 86 TRP A CA 1
ATOM 631 C C . TRP A 1 86 ? -31.920 6.037 4.634 1.00 87.94 86 TRP A C 1
ATOM 633 O O . TRP A 1 86 ? -33.009 6.523 4.334 1.00 87.94 86 TRP A O 1
ATOM 643 N N . LEU A 1 87 ? -31.779 4.804 5.117 1.00 91.00 87 LEU A N 1
ATOM 644 C CA . LEU A 1 87 ? -32.880 3.929 5.505 1.00 91.00 87 LEU A CA 1
ATOM 645 C C . LEU A 1 87 ? -32.935 3.831 7.042 1.00 91.00 87 LEU A C 1
ATOM 647 O O . LEU A 1 87 ? -31.921 3.464 7.642 1.00 91.00 87 LEU A O 1
ATOM 651 N N . PRO A 1 88 ? -34.072 4.134 7.695 1.00 89.44 88 PRO A N 1
ATOM 652 C CA . PRO A 1 88 ? -34.243 3.901 9.130 1.00 89.44 88 PRO A CA 1
ATOM 653 C C . PRO A 1 88 ? -34.140 2.409 9.481 1.00 89.44 88 PRO A C 1
ATOM 655 O O . PRO A 1 88 ? -34.638 1.563 8.740 1.00 89.44 88 PRO A O 1
ATOM 658 N N . LEU A 1 89 ? -33.521 2.077 10.617 1.00 86.69 89 LEU A N 1
ATOM 659 C CA . LEU A 1 89 ? -33.495 0.704 11.129 1.00 86.69 89 LEU A CA 1
ATOM 660 C C . LEU A 1 89 ? -34.850 0.339 11.752 1.00 86.69 89 LEU A C 1
ATOM 662 O O . LEU A 1 89 ? -35.340 1.019 12.652 1.00 86.69 89 LEU A O 1
ATOM 666 N N . GLU A 1 90 ? -35.415 -0.780 11.305 1.00 82.94 90 GLU A N 1
ATOM 667 C CA . GLU A 1 90 ? -36.576 -1.435 11.900 1.00 82.94 90 GLU A CA 1
ATOM 668 C C . GLU A 1 90 ? -36.220 -2.031 13.272 1.00 82.94 90 GLU A C 1
ATOM 670 O O . GLU A 1 90 ? -35.105 -2.513 13.510 1.00 82.94 90 GLU A O 1
ATOM 675 N N . LEU A 1 91 ? -37.205 -2.056 14.169 1.00 72.44 91 LEU A N 1
ATOM 676 C CA . LEU A 1 91 ? -37.103 -2.711 15.468 1.00 72.44 91 LEU A CA 1
ATOM 677 C C . LEU A 1 91 ? -37.965 -3.973 15.455 1.00 72.44 91 LEU A C 1
ATOM 679 O O . LEU A 1 91 ? -39.182 -3.889 15.301 1.00 72.44 91 LEU A O 1
ATOM 683 N N . ASN A 1 92 ? -37.355 -5.140 15.667 1.00 66.19 92 ASN A N 1
ATOM 684 C CA . ASN A 1 92 ? -38.100 -6.281 16.197 1.00 66.19 92 ASN A CA 1
ATOM 685 C C . ASN A 1 92 ? -38.435 -5.960 17.666 1.00 66.19 92 ASN A C 1
ATOM 687 O O . ASN A 1 92 ? -37.564 -5.445 18.356 1.00 66.19 92 ASN A O 1
ATOM 691 N N . GLY A 1 93 ? -39.664 -6.210 18.138 1.00 64.94 93 GLY A N 1
ATOM 692 C CA . GLY A 1 93 ? -40.210 -5.665 19.403 1.00 64.94 93 GLY A CA 1
ATOM 693 C C . GLY A 1 93 ? -39.223 -5.529 20.580 1.00 64.94 93 GLY A C 1
ATOM 694 O O . GLY A 1 93 ? -39.026 -4.420 21.089 1.00 64.94 93 GLY A O 1
ATOM 695 N N . ASP A 1 94 ? -38.537 -6.619 20.941 1.00 59.78 94 ASP A N 1
ATOM 696 C CA . ASP A 1 94 ? -37.591 -6.695 22.071 1.00 59.78 94 ASP A CA 1
ATOM 697 C C . ASP A 1 94 ? -36.316 -5.838 21.900 1.00 59.78 94 ASP A C 1
ATOM 699 O O . ASP A 1 94 ? -35.591 -5.588 22.862 1.00 59.78 94 ASP A O 1
ATOM 703 N N . ALA A 1 95 ? -36.028 -5.336 20.696 1.00 66.25 95 ALA A N 1
ATOM 704 C CA . ALA A 1 95 ? -34.839 -4.538 20.387 1.00 66.25 95 ALA A CA 1
ATOM 705 C C . ALA A 1 95 ? -34.988 -3.027 20.687 1.00 66.25 95 ALA A C 1
ATOM 707 O O . ALA A 1 95 ? -34.029 -2.272 20.507 1.00 66.25 95 ALA A O 1
ATOM 708 N N . SER A 1 96 ? -36.160 -2.572 21.145 1.00 62.00 96 SER A N 1
ATOM 709 C CA . SER A 1 96 ? -36.540 -1.147 21.212 1.00 62.00 96 SER A CA 1
ATOM 710 C C . SER A 1 96 ? -35.987 -0.329 22.394 1.00 62.00 96 SER A C 1
ATOM 712 O O . SER A 1 96 ? -35.974 0.900 22.328 1.00 62.00 96 SER A O 1
ATOM 714 N N . GLY A 1 97 ? -35.507 -0.964 23.467 1.00 68.25 97 GLY A N 1
ATOM 715 C CA . GLY A 1 97 ? -35.057 -0.255 24.676 1.00 68.25 97 GLY A CA 1
ATOM 716 C C . GLY A 1 97 ? -33.723 0.493 24.516 1.00 68.25 97 GLY A C 1
ATOM 717 O O . GLY A 1 97 ? -32.811 -0.017 23.867 1.00 68.25 97 GLY A O 1
ATOM 718 N N . GLY A 1 98 ? -33.591 1.676 25.137 1.00 69.50 98 GLY A N 1
ATOM 719 C CA . GLY A 1 98 ? -32.320 2.408 25.325 1.00 69.50 98 GLY A CA 1
ATOM 720 C C . GLY A 1 98 ? -31.681 3.009 24.066 1.00 69.50 98 GLY A C 1
ATOM 721 O O . GLY A 1 98 ? -30.534 3.432 24.102 1.00 69.50 98 GLY A O 1
ATOM 722 N N . LEU A 1 99 ? -32.379 3.039 22.926 1.00 73.94 99 LEU A N 1
ATOM 723 C CA . LEU A 1 99 ? -31.788 3.379 21.619 1.00 73.94 99 LEU A CA 1
ATOM 724 C C . LEU A 1 99 ? -31.180 4.788 21.516 1.00 73.94 99 LEU A C 1
ATOM 726 O O . LEU A 1 99 ? -30.306 4.983 20.673 1.00 73.94 99 LEU A O 1
ATOM 730 N N . SER A 1 100 ? -31.631 5.747 22.331 1.00 74.25 100 SER A N 1
ATOM 731 C CA . SER A 1 100 ? -31.080 7.111 22.405 1.00 74.25 100 SER A CA 1
ATOM 732 C C . SER A 1 100 ? -29.750 7.198 23.152 1.00 74.25 100 SER A C 1
ATOM 734 O O . SER A 1 100 ? -29.025 8.180 22.989 1.00 74.25 100 SER A O 1
ATOM 736 N N . ASP A 1 101 ? -29.430 6.177 23.946 1.00 78.19 101 ASP A N 1
ATOM 737 C CA . ASP A 1 101 ? -28.323 6.171 24.907 1.00 78.19 101 ASP A CA 1
ATOM 738 C C . ASP A 1 101 ? -27.100 5.440 24.339 1.00 78.19 101 ASP A C 1
ATOM 740 O O . ASP A 1 101 ? -26.208 5.012 25.068 1.00 78.19 101 ASP A O 1
ATOM 744 N N . HIS A 1 102 ? -27.060 5.276 23.020 1.00 84.31 102 HIS A N 1
ATOM 745 C CA . HIS A 1 102 ? -26.102 4.457 22.296 1.00 84.31 102 HIS A CA 1
ATOM 746 C C . HIS A 1 102 ? -25.600 5.200 21.048 1.00 84.31 102 HIS A C 1
ATOM 748 O O . HIS A 1 102 ? -26.318 6.015 20.466 1.00 84.31 102 HIS A O 1
ATOM 754 N N . ASN A 1 103 ? -24.382 4.878 20.606 1.00 84.62 103 ASN A N 1
ATOM 755 C CA . ASN A 1 103 ? -23.787 5.383 19.364 1.00 84.62 103 ASN A CA 1
ATOM 756 C C . ASN A 1 103 ? -23.376 4.217 18.458 1.00 84.62 103 ASN A C 1
ATOM 758 O O . ASN A 1 103 ? -23.089 3.117 18.925 1.00 84.62 103 ASN A O 1
ATOM 762 N N . ALA A 1 104 ? -23.317 4.455 17.149 1.00 86.44 104 ALA A N 1
ATOM 763 C CA . ALA A 1 104 ? -22.803 3.475 16.203 1.00 86.44 104 ALA A CA 1
ATOM 764 C C . ALA A 1 104 ? -21.274 3.564 16.196 1.00 86.44 104 ALA A C 1
ATOM 766 O O . ALA A 1 104 ? -20.736 4.532 15.664 1.00 86.44 104 ALA A O 1
ATOM 767 N N . LEU A 1 105 ? -20.592 2.601 16.825 1.00 89.25 105 LEU A N 1
ATOM 768 C CA . LEU A 1 105 ? -19.161 2.739 17.133 1.00 89.25 105 LEU A CA 1
ATOM 769 C C . LEU A 1 105 ? -18.281 1.693 16.441 1.00 89.25 105 LEU A C 1
ATOM 771 O O . LEU A 1 105 ? -17.239 2.048 15.898 1.00 89.25 105 LEU A O 1
ATOM 775 N N . ALA A 1 106 ? -18.726 0.436 16.343 1.00 91.44 106 ALA A N 1
ATOM 776 C CA . ALA A 1 106 ? -18.083 -0.556 15.476 1.00 91.44 106 ALA A CA 1
ATOM 777 C C . ALA A 1 106 ? -19.071 -1.603 14.946 1.00 91.44 106 ALA A C 1
ATOM 779 O O . ALA A 1 106 ? -20.080 -1.897 15.584 1.00 91.44 106 ALA A O 1
ATOM 780 N N . LEU A 1 107 ? -18.770 -2.180 13.780 1.00 91.81 107 LEU A N 1
ATOM 781 C CA . LEU A 1 107 ? -19.515 -3.290 13.182 1.00 91.81 107 LEU A CA 1
ATOM 782 C C . LEU A 1 107 ? -18.559 -4.440 12.867 1.00 91.81 107 LEU A C 1
ATOM 784 O O . LEU A 1 107 ? -17.575 -4.252 12.152 1.00 91.81 107 LEU A O 1
ATOM 788 N N . VAL A 1 108 ? -18.888 -5.636 13.349 1.00 90.50 108 VAL A N 1
ATOM 789 C CA . VAL A 1 108 ? -18.152 -6.880 13.067 1.00 90.50 108 VAL A CA 1
ATOM 790 C C . VAL A 1 108 ? -19.110 -7.950 12.522 1.00 90.50 108 VAL A C 1
ATOM 792 O O . VAL A 1 108 ? -20.311 -7.876 12.808 1.00 90.50 108 VAL A O 1
ATOM 795 N N . PRO A 1 109 ? -18.654 -8.935 11.723 1.00 89.19 109 PRO A N 1
ATOM 796 C CA . PRO A 1 109 ? -19.500 -10.029 11.266 1.00 89.19 109 PRO A CA 1
ATOM 797 C C . PRO A 1 109 ? -20.051 -10.808 12.454 1.00 89.19 109 PRO A C 1
ATOM 799 O O . PRO A 1 109 ? -19.313 -11.194 13.360 1.00 89.19 109 PRO A O 1
ATOM 802 N N . ALA A 1 110 ? -21.354 -11.079 12.441 1.00 91.50 110 ALA A N 1
ATOM 803 C CA . ALA A 1 110 ? -21.922 -12.007 13.400 1.00 91.50 110 ALA A CA 1
ATOM 804 C C . ALA A 1 110 ? -21.395 -13.427 13.120 1.00 91.50 110 ALA A C 1
ATOM 806 O O . ALA A 1 110 ? -21.362 -13.848 11.956 1.00 91.50 110 ALA A O 1
ATOM 807 N N . PRO A 1 111 ? -21.014 -14.190 14.161 1.00 84.88 111 PRO A N 1
ATOM 808 C CA . PRO A 1 111 ? -20.608 -15.577 13.991 1.00 84.88 111 PRO A CA 1
ATOM 809 C C . PRO A 1 111 ? -21.774 -16.425 13.458 1.00 84.88 111 PRO A C 1
ATOM 811 O O . PRO A 1 111 ? -22.948 -16.126 13.692 1.00 84.88 111 PRO A O 1
ATOM 814 N N . GLY A 1 112 ? -21.446 -17.508 12.750 1.00 78.88 112 GLY A N 1
ATOM 815 C CA . GLY A 1 112 ? -22.416 -18.509 12.283 1.00 78.88 112 GLY A CA 1
ATOM 816 C C . GLY A 1 112 ? -22.510 -18.684 10.764 1.00 78.88 112 GLY A C 1
ATOM 817 O O . GLY A 1 112 ? -23.085 -19.675 10.317 1.00 78.88 112 GLY A O 1
ATOM 818 N N . ARG A 1 113 ? -21.925 -17.787 9.958 1.00 75.56 113 ARG A N 1
ATOM 819 C CA . ARG A 1 113 ? -21.799 -17.959 8.498 1.00 75.56 113 ARG A CA 1
ATOM 820 C C . ARG A 1 113 ? -20.410 -17.564 8.019 1.00 75.56 113 ARG A C 1
ATOM 822 O O . ARG A 1 113 ? -19.974 -16.448 8.267 1.00 75.56 113 ARG A O 1
ATOM 829 N N . LEU A 1 114 ? -19.748 -18.484 7.315 1.00 65.75 114 LEU A N 1
ATOM 830 C CA . LEU A 1 114 ? -18.436 -18.228 6.713 1.00 65.75 114 LEU A CA 1
ATOM 831 C C . LEU A 1 114 ? -18.544 -17.261 5.519 1.00 65.75 114 LEU A C 1
ATOM 833 O O . LEU A 1 114 ? -17.684 -16.408 5.336 1.00 65.75 114 LEU A O 1
ATOM 837 N N . GLU A 1 115 ? -19.623 -17.363 4.736 1.00 72.12 115 GLU A N 1
ATOM 838 C CA . GLU A 1 115 ? -19.982 -16.390 3.700 1.00 72.12 115 GLU A CA 1
ATOM 839 C C . GLU A 1 115 ? -20.860 -15.297 4.338 1.00 72.12 115 GLU A C 1
ATOM 841 O O . GLU A 1 115 ? -22.033 -15.530 4.633 1.00 72.12 115 GLU A O 1
ATOM 846 N N . ASN A 1 116 ? -20.296 -14.120 4.619 1.00 81.25 116 ASN A N 1
ATOM 847 C CA . ASN A 1 116 ? -21.026 -12.971 5.166 1.00 81.25 116 ASN A CA 1
ATOM 848 C C . ASN A 1 116 ? -20.367 -11.668 4.690 1.00 81.25 116 ASN A C 1
ATOM 850 O O . ASN A 1 116 ? -19.285 -11.385 5.172 1.00 81.25 116 ASN A O 1
ATOM 854 N N . PRO A 1 117 ? -20.953 -10.866 3.794 1.00 86.06 117 PRO A N 1
ATOM 855 C CA . PRO A 1 117 ? -22.332 -10.966 3.350 1.00 86.06 117 PRO A CA 1
ATOM 856 C C . PRO A 1 117 ? -22.579 -12.163 2.428 1.00 86.06 117 PRO A C 1
ATOM 858 O O . PRO A 1 117 ? -21.723 -12.529 1.626 1.00 86.06 117 PRO A O 1
ATOM 861 N N . TYR A 1 118 ? -23.768 -12.757 2.517 1.00 85.06 118 TYR A N 1
ATOM 862 C CA . TYR A 1 118 ? -24.165 -13.893 1.677 1.00 85.06 118 TYR A CA 1
ATOM 863 C C . TYR A 1 118 ? -25.194 -13.498 0.608 1.00 85.06 118 TYR A C 1
ATOM 865 O O . TYR A 1 118 ? -26.010 -12.593 0.832 1.00 85.06 118 TYR A O 1
ATOM 873 N N . PRO A 1 119 ? -25.196 -14.178 -0.558 1.00 86.56 119 PRO A N 1
ATOM 874 C CA . PRO A 1 119 ? -26.282 -14.093 -1.529 1.00 86.56 119 PRO A CA 1
ATOM 875 C C . PRO A 1 119 ? -27.630 -14.442 -0.893 1.00 86.56 119 PRO A C 1
ATOM 877 O O . PRO A 1 119 ? -27.753 -15.433 -0.170 1.00 86.56 119 PRO A O 1
ATOM 880 N N . SER A 1 120 ? -28.635 -13.609 -1.141 1.00 92.38 120 SER A N 1
ATOM 881 C CA . SER A 1 120 ? -29.949 -13.707 -0.495 1.00 92.38 120 SER A CA 1
ATOM 882 C C . SER A 1 120 ? -31.073 -13.188 -1.388 1.00 92.38 120 SER A C 1
ATOM 884 O O . SER A 1 120 ? -30.816 -12.581 -2.436 1.00 92.38 120 SER A O 1
ATOM 886 N N . ASP A 1 121 ? -32.306 -13.448 -0.966 1.00 93.25 121 ASP A N 1
ATOM 887 C CA . ASP A 1 121 ? -33.510 -12.798 -1.476 1.00 93.25 121 ASP A CA 1
ATOM 888 C C . ASP A 1 121 ? -33.736 -11.409 -0.834 1.00 93.25 121 ASP A C 1
ATOM 890 O O . ASP A 1 121 ? -32.925 -10.920 -0.044 1.00 93.25 121 ASP A O 1
ATOM 894 N N . ALA A 1 122 ? -34.856 -10.759 -1.168 1.00 92.81 122 ALA A N 1
ATOM 895 C CA . ALA A 1 122 ? -35.206 -9.439 -0.637 1.00 92.81 122 ALA A CA 1
ATOM 896 C C . ALA A 1 122 ? -35.553 -9.446 0.868 1.00 92.81 122 ALA A C 1
ATOM 898 O O . ALA A 1 122 ? -35.481 -8.405 1.523 1.00 92.81 122 ALA A O 1
ATOM 899 N N . ALA A 1 123 ? -35.940 -10.599 1.428 1.00 91.19 123 ALA A N 1
ATOM 900 C CA . ALA A 1 123 ? -36.209 -10.749 2.858 1.00 91.19 123 ALA A CA 1
ATOM 901 C C . ALA A 1 123 ? -34.912 -10.884 3.675 1.00 91.19 123 ALA A C 1
ATOM 903 O O . ALA A 1 123 ? -34.911 -10.629 4.887 1.00 91.19 123 ALA A O 1
ATOM 904 N N . GLY A 1 124 ? -33.815 -11.214 2.993 1.00 91.62 124 GLY A N 1
ATOM 905 C CA . GLY A 1 124 ? -32.501 -11.473 3.553 1.00 91.62 124 GLY A CA 1
ATOM 906 C C . GLY A 1 124 ? -32.279 -12.942 3.897 1.00 91.62 124 GLY A C 1
ATOM 907 O O . GLY A 1 124 ? -31.412 -13.253 4.716 1.00 91.62 124 GLY A O 1
ATOM 908 N N . ASP A 1 125 ? -33.065 -13.840 3.306 1.00 92.19 125 ASP A N 1
ATOM 909 C CA . ASP A 1 125 ? -32.900 -15.277 3.464 1.00 92.19 125 ASP A CA 1
ATOM 910 C C . ASP A 1 125 ? -31.895 -15.807 2.423 1.00 92.19 125 ASP A C 1
ATOM 912 O O . ASP A 1 125 ? -31.880 -15.343 1.279 1.00 92.19 125 ASP A O 1
ATOM 916 N N . PRO A 1 126 ? -30.991 -16.736 2.792 1.00 89.25 126 PRO A N 1
ATOM 917 C CA . PRO A 1 126 ? -29.930 -17.190 1.896 1.00 89.25 126 PRO A CA 1
ATOM 918 C C . PRO A 1 126 ? -30.470 -17.839 0.620 1.00 89.25 126 PRO A C 1
ATOM 920 O O . PRO A 1 126 ? -31.241 -18.795 0.677 1.00 89.25 126 PRO A O 1
ATOM 923 N N . GLN A 1 127 ? -29.981 -17.383 -0.531 1.00 85.38 127 GLN A N 1
ATOM 924 C CA . GLN A 1 127 ? -30.379 -17.885 -1.842 1.00 85.38 127 GLN A CA 1
ATOM 925 C C . GLN A 1 127 ? -29.161 -17.919 -2.766 1.00 85.38 127 GLN A C 1
ATOM 927 O O . GLN A 1 127 ? -28.564 -16.883 -3.059 1.00 85.38 127 GLN A O 1
ATOM 932 N N . ALA A 1 128 ? -28.786 -19.105 -3.251 1.00 76.19 128 ALA A N 1
ATOM 933 C CA . ALA A 1 128 ? -27.676 -19.248 -4.192 1.00 76.19 128 ALA A CA 1
ATOM 934 C C . ALA A 1 128 ? -27.934 -18.413 -5.459 1.00 76.19 128 ALA A C 1
ATOM 936 O O . ALA A 1 128 ? -28.991 -18.528 -6.074 1.00 76.19 128 ALA A O 1
ATOM 937 N N . GLY A 1 129 ? -26.980 -17.556 -5.834 1.00 71.25 129 GLY A N 1
ATOM 938 C CA . GLY A 1 129 ? -27.147 -16.630 -6.962 1.00 71.25 129 GLY A CA 1
ATOM 939 C C . GLY A 1 129 ? -28.151 -15.494 -6.719 1.00 71.25 129 GLY A C 1
ATOM 940 O O . GLY A 1 129 ? -28.500 -14.795 -7.665 1.00 71.25 129 GLY A O 1
ATOM 941 N N . GLY A 1 130 ? -28.609 -15.292 -5.477 1.00 81.00 130 GLY A N 1
ATOM 942 C CA . GLY A 1 130 ? -29.542 -14.227 -5.115 1.00 81.00 130 GLY A CA 1
ATOM 943 C C . GLY A 1 130 ? -29.034 -12.829 -5.489 1.00 81.00 130 GLY A C 1
ATOM 944 O O . GLY A 1 130 ? -27.834 -12.534 -5.399 1.00 81.00 130 GLY A O 1
ATOM 945 N N . ALA A 1 131 ? -29.966 -11.964 -5.901 1.00 85.81 131 ALA A N 1
ATOM 946 C CA . ALA A 1 131 ? -29.692 -10.595 -6.349 1.00 85.81 131 ALA A CA 1
ATOM 947 C C . ALA A 1 131 ? -29.325 -9.629 -5.204 1.00 85.81 131 ALA A C 1
ATOM 949 O O . ALA A 1 131 ? -28.851 -8.517 -5.457 1.00 85.81 131 ALA A O 1
ATOM 950 N N . TYR A 1 132 ? -29.524 -10.053 -3.952 1.00 92.31 132 TYR A N 1
ATOM 951 C CA . TYR A 1 132 ? -29.236 -9.275 -2.753 1.00 92.31 132 TYR A CA 1
ATOM 952 C C . TYR A 1 132 ? -27.997 -9.805 -2.030 1.00 92.31 132 TYR A C 1
ATOM 954 O O . TYR A 1 132 ? -27.551 -10.946 -2.220 1.00 92.31 132 TYR A O 1
ATOM 962 N N . ARG A 1 133 ? -27.431 -8.963 -1.170 1.00 91.56 133 ARG A N 1
ATOM 963 C CA . ARG A 1 133 ? -26.412 -9.346 -0.192 1.00 91.56 133 ARG A CA 1
ATOM 964 C C . ARG A 1 133 ? -26.898 -9.005 1.200 1.00 91.56 133 ARG A C 1
ATOM 966 O O . ARG A 1 133 ? -27.249 -7.858 1.470 1.00 91.56 133 ARG A O 1
ATOM 973 N N . THR A 1 134 ? -26.907 -10.011 2.064 1.00 94.75 134 THR A N 1
ATOM 974 C CA . THR A 1 134 ? -27.324 -9.858 3.454 1.00 94.75 134 THR A CA 1
ATOM 975 C C . THR A 1 134 ? -26.118 -9.904 4.365 1.00 94.75 134 THR A C 1
ATOM 977 O O . THR A 1 134 ? -25.327 -10.843 4.303 1.00 94.75 134 THR A O 1
ATOM 980 N N . TYR A 1 135 ? -26.012 -8.886 5.212 1.00 93.69 135 TYR A N 1
ATOM 981 C CA . TYR A 1 135 ? -25.019 -8.754 6.262 1.00 93.69 135 TYR A CA 1
ATOM 982 C C . TYR A 1 135 ? -25.685 -9.101 7.587 1.00 93.69 135 TYR A C 1
ATOM 984 O O . TYR A 1 135 ? -26.619 -8.415 8.011 1.00 93.69 135 TYR A O 1
ATOM 992 N N . ASP A 1 136 ? -25.184 -10.135 8.254 1.00 94.25 136 ASP A N 1
ATOM 993 C CA . ASP A 1 136 ? -25.480 -10.371 9.666 1.00 94.25 136 ASP A CA 1
ATOM 994 C C . ASP A 1 136 ? -24.316 -9.805 10.486 1.00 94.25 136 ASP A C 1
ATOM 996 O O . ASP A 1 136 ? -23.181 -10.261 10.362 1.00 94.25 136 ASP A O 1
ATOM 1000 N N . ALA A 1 137 ? -24.574 -8.788 11.302 1.00 94.12 137 ALA A N 1
ATOM 1001 C CA . ALA A 1 137 ? -23.545 -8.021 11.993 1.00 94.12 137 ALA A CA 1
ATOM 1002 C C . ALA A 1 137 ? -23.795 -7.941 13.502 1.00 94.12 137 ALA A C 1
ATOM 1004 O O . ALA A 1 137 ? -24.928 -8.046 13.980 1.00 94.12 137 ALA A O 1
ATOM 1005 N N . LEU A 1 138 ? -22.718 -7.717 14.247 1.00 94.94 138 LEU A N 1
ATOM 1006 C CA . LEU A 1 138 ? -22.744 -7.246 15.623 1.00 94.94 138 LEU A CA 1
ATOM 1007 C C . LEU A 1 138 ? -22.350 -5.777 15.605 1.00 94.94 138 LEU A C 1
ATOM 1009 O O . LEU A 1 138 ? -21.253 -5.422 15.175 1.00 94.94 138 LEU A O 1
ATOM 1013 N N . LEU A 1 139 ? -23.264 -4.929 16.053 1.00 94.06 139 LEU A N 1
ATOM 1014 C CA . LEU A 1 139 ? -22.993 -3.533 16.327 1.00 94.06 139 LEU A CA 1
ATOM 1015 C C . LEU A 1 139 ? -22.489 -3.414 17.760 1.00 94.06 139 LEU A C 1
ATOM 1017 O O . LEU A 1 139 ? -23.233 -3.701 18.697 1.00 94.06 139 LEU A O 1
ATOM 1021 N N . LEU A 1 140 ? -21.261 -2.943 17.920 1.00 93.88 140 LEU A N 1
ATOM 1022 C CA . LEU A 1 140 ? -20.684 -2.634 19.218 1.00 93.88 140 LEU A CA 1
ATOM 1023 C C . LEU A 1 140 ? -21.033 -1.199 19.601 1.00 93.88 140 LEU A C 1
ATOM 1025 O O . LEU A 1 140 ? -20.940 -0.282 18.779 1.00 93.88 140 LEU A O 1
ATOM 1029 N N . THR A 1 141 ? -21.458 -1.015 20.846 1.00 91.69 141 THR A N 1
ATOM 1030 C CA . THR A 1 141 ? -21.892 0.277 21.385 1.00 91.69 141 THR A CA 1
ATOM 1031 C C . THR A 1 141 ? -21.641 0.340 22.893 1.00 91.69 141 THR A C 1
ATOM 1033 O O . THR A 1 141 ? -21.424 -0.690 23.529 1.00 91.69 141 THR A O 1
ATOM 1036 N N . GLN A 1 142 ? -21.723 1.526 23.498 1.00 89.75 142 GLN A N 1
ATOM 1037 C CA . GLN A 1 142 ? -21.950 1.650 24.943 1.00 89.75 142 GLN A CA 1
ATOM 1038 C C . GLN A 1 142 ? -23.371 2.093 25.253 1.00 89.75 142 GLN A C 1
ATOM 1040 O O . GLN A 1 142 ? -23.994 2.743 24.418 1.00 89.75 142 GLN A O 1
ATOM 1045 N N . HIS A 1 143 ? -23.854 1.754 26.442 1.00 89.19 143 HIS A N 1
ATOM 1046 C CA . HIS A 1 143 ? -25.003 2.360 27.103 1.00 89.19 143 HIS A CA 1
ATOM 1047 C C . HIS A 1 143 ? -24.516 3.544 27.941 1.00 89.19 143 HIS A C 1
ATOM 1049 O O . HIS A 1 143 ? -23.761 3.340 28.894 1.00 89.19 143 HIS A O 1
ATOM 1055 N N . TYR A 1 144 ? -24.931 4.758 27.577 1.00 84.12 144 TYR A N 1
ATOM 1056 C CA . TYR A 1 144 ? -24.555 5.964 28.303 1.00 84.12 144 TYR A CA 1
ATOM 1057 C C . TYR A 1 144 ? -25.236 6.028 29.671 1.00 84.12 144 TYR A C 1
ATOM 1059 O O . TYR A 1 144 ? -26.459 6.141 29.757 1.00 84.12 144 TYR A O 1
ATOM 1067 N N . GLN A 1 145 ? -24.442 6.009 30.739 1.00 77.81 145 GLN A N 1
ATOM 1068 C CA . GLN A 1 145 ? -24.900 6.217 32.112 1.00 77.81 145 GLN A CA 1
ATOM 1069 C C . GLN A 1 145 ? -23.890 7.093 32.860 1.00 77.81 145 GLN A C 1
ATOM 1071 O O . GLN A 1 145 ? -22.697 6.789 32.846 1.00 77.81 145 GLN A O 1
ATOM 1076 N N . PRO A 1 146 ? -24.323 8.166 33.551 1.00 68.44 146 PRO A N 1
ATOM 1077 C CA . PRO A 1 146 ? -23.407 9.027 34.294 1.00 68.44 146 PRO A CA 1
ATOM 1078 C C . PRO A 1 146 ? -22.520 8.224 35.262 1.00 68.44 146 PRO A C 1
ATOM 1080 O O . PRO A 1 146 ? -23.017 7.657 36.232 1.00 68.44 146 PRO A O 1
ATOM 1083 N N . ASN A 1 147 ? -21.207 8.209 35.007 1.00 67.06 147 ASN A N 1
ATOM 1084 C CA . ASN A 1 147 ? -20.178 7.494 35.780 1.00 67.06 147 ASN A CA 1
ATOM 1085 C C . ASN A 1 147 ? -20.290 5.948 35.791 1.00 67.06 147 ASN A C 1
ATOM 1087 O O . ASN A 1 147 ? -19.639 5.295 36.606 1.00 67.06 147 ASN A O 1
ATOM 1091 N N . ASP A 1 148 ? -21.085 5.348 34.902 1.00 82.44 148 ASP A N 1
ATOM 1092 C CA . ASP A 1 148 ? -21.251 3.888 34.776 1.00 82.44 148 ASP A CA 1
ATOM 1093 C C . ASP A 1 148 ? -21.491 3.483 33.313 1.00 82.44 148 ASP A C 1
ATOM 1095 O O . ASP A 1 148 ? -22.328 2.635 33.025 1.00 82.44 148 ASP A O 1
ATOM 1099 N N . ASP A 1 149 ? -20.799 4.114 32.362 1.00 88.38 149 ASP A N 1
ATOM 1100 C CA . ASP A 1 149 ? -20.938 3.761 30.948 1.00 88.38 149 ASP A CA 1
ATOM 1101 C C . ASP A 1 149 ? -20.526 2.298 30.721 1.00 88.38 149 ASP A C 1
ATOM 1103 O O . ASP A 1 149 ? -19.414 1.890 31.078 1.00 88.38 149 ASP A O 1
ATOM 1107 N N . ARG A 1 150 ? -21.426 1.503 30.128 1.00 91.56 150 ARG A N 1
ATOM 1108 C CA . ARG A 1 150 ? -21.232 0.053 29.949 1.00 91.56 150 ARG A CA 1
ATOM 1109 C C . ARG A 1 150 ? -21.180 -0.325 28.487 1.00 91.56 150 ARG A C 1
ATOM 1111 O O . ARG A 1 150 ? -22.099 -0.014 27.729 1.00 91.56 150 ARG A O 1
ATOM 1118 N N . MET A 1 151 ? -20.139 -1.046 28.095 1.00 93.62 151 MET A N 1
ATOM 1119 C CA . MET A 1 151 ? -19.982 -1.513 26.721 1.00 93.62 151 MET A CA 1
ATOM 1120 C C . MET A 1 151 ? -20.772 -2.793 26.453 1.00 93.62 151 MET A C 1
ATOM 1122 O O . MET A 1 151 ? -21.038 -3.589 27.355 1.00 93.62 151 MET A O 1
ATOM 1126 N N . GLY A 1 152 ? -21.130 -3.008 25.193 1.00 94.75 152 GLY A N 1
ATOM 1127 C CA . GLY A 1 152 ? -21.851 -4.194 24.763 1.00 94.75 152 GLY A CA 1
ATOM 1128 C C . GLY A 1 152 ? -22.100 -4.226 23.262 1.00 94.75 152 GLY A C 1
ATOM 1129 O O . GLY A 1 152 ? -21.487 -3.488 22.487 1.00 94.75 152 GLY A O 1
ATOM 1130 N N . GLN A 1 153 ? -23.033 -5.080 22.853 1.00 94.81 153 GLN A N 1
ATOM 1131 C CA . GLN A 1 153 ? -23.370 -5.286 21.449 1.00 94.81 153 GLN A CA 1
ATOM 1132 C C . GLN A 1 153 ? -24.871 -5.441 21.194 1.00 94.81 153 GLN A C 1
ATOM 1134 O O . GLN A 1 153 ? -25.651 -5.749 22.097 1.00 94.81 153 GLN A O 1
ATOM 1139 N N . ARG A 1 154 ? -25.264 -5.267 19.930 1.00 92.62 154 ARG A N 1
ATOM 1140 C CA . ARG A 1 154 ? -26.584 -5.604 19.376 1.00 92.62 154 ARG A CA 1
ATOM 1141 C C . ARG A 1 154 ? -26.414 -6.369 18.071 1.00 92.62 154 ARG A C 1
ATOM 1143 O O . ARG A 1 154 ? -25.543 -6.034 17.271 1.00 92.62 154 ARG A O 1
ATOM 1150 N N . ARG A 1 155 ? -27.276 -7.351 17.809 1.00 93.00 155 ARG A N 1
ATOM 1151 C CA . ARG A 1 155 ? -27.332 -8.002 16.493 1.00 93.00 155 ARG A CA 1
ATOM 1152 C C . ARG A 1 155 ? -28.108 -7.146 15.499 1.00 93.00 155 ARG A C 1
ATOM 1154 O O . ARG A 1 155 ? -29.185 -6.642 15.814 1.00 93.00 155 ARG A O 1
ATOM 1161 N N . LEU A 1 156 ? -27.577 -7.030 14.290 1.00 93.12 156 LEU A N 1
ATOM 1162 C CA . LEU A 1 156 ? -28.106 -6.227 13.193 1.00 93.12 156 LEU A CA 1
ATOM 1163 C C . LEU A 1 156 ? -28.153 -7.075 11.918 1.00 93.12 156 LEU A C 1
ATOM 1165 O O . LEU A 1 156 ? -27.200 -7.792 11.621 1.00 93.12 156 LEU A O 1
ATOM 1169 N N . ARG A 1 157 ? -29.235 -6.962 11.143 1.00 94.81 157 ARG A N 1
ATOM 1170 C CA . ARG A 1 157 ? -29.303 -7.474 9.767 1.00 94.81 157 ARG A CA 1
ATOM 1171 C C . ARG A 1 157 ? -29.489 -6.335 8.778 1.00 94.81 157 ARG A C 1
ATOM 1173 O O . ARG A 1 157 ? -30.396 -5.522 8.951 1.00 94.81 157 ARG A O 1
ATOM 1180 N N . LEU A 1 158 ? -28.675 -6.324 7.725 1.00 96.31 158 LEU A N 1
ATOM 1181 C CA . LEU A 1 158 ? -28.748 -5.370 6.617 1.00 96.31 158 LEU A CA 1
ATOM 1182 C C . LEU A 1 158 ? -28.911 -6.142 5.308 1.00 96.31 158 LEU A C 1
ATOM 1184 O O . LEU A 1 158 ? -28.152 -7.073 5.057 1.00 96.31 158 LEU A O 1
ATOM 1188 N N . VAL A 1 159 ? -29.867 -5.752 4.470 1.00 96.50 159 VAL A N 1
ATOM 1189 C CA . VAL A 1 159 ? -30.089 -6.335 3.140 1.00 96.50 159 VAL A CA 1
ATOM 1190 C C . VAL A 1 159 ? -29.825 -5.258 2.102 1.00 96.50 159 VAL A C 1
ATOM 1192 O O . VAL A 1 159 ? -30.446 -4.192 2.123 1.00 96.50 159 VAL A O 1
ATOM 1195 N N . VAL A 1 160 ? -28.884 -5.539 1.206 1.00 95.19 160 VAL A N 1
ATOM 1196 C CA . VAL A 1 160 ? -28.431 -4.618 0.166 1.00 95.19 160 VAL A CA 1
ATOM 1197 C C . VAL A 1 160 ? -28.797 -5.172 -1.202 1.00 95.19 160 VAL A C 1
ATOM 1199 O O . VAL A 1 160 ? -28.433 -6.297 -1.548 1.00 95.19 160 VAL A O 1
ATOM 1202 N N . GLU A 1 161 ? -29.486 -4.366 -2.001 1.00 94.44 161 GLU A N 1
ATOM 1203 C CA . GLU A 1 161 ? -29.709 -4.650 -3.417 1.00 94.44 161 GLU A CA 1
ATOM 1204 C C . GLU A 1 161 ? -28.547 -4.123 -4.262 1.00 94.44 161 GLU A C 1
ATOM 1206 O O . GLU A 1 161 ? -27.997 -3.056 -3.974 1.00 94.44 161 GLU A O 1
ATOM 1211 N N . ARG A 1 162 ? -28.195 -4.851 -5.332 1.00 87.00 162 ARG A N 1
ATOM 1212 C CA . ARG A 1 162 ? -27.173 -4.438 -6.317 1.00 87.00 162 ARG A CA 1
ATOM 1213 C C . ARG A 1 162 ? -25.886 -3.885 -5.662 1.00 87.00 162 ARG A C 1
ATOM 1215 O O . ARG A 1 162 ? -25.428 -2.807 -6.039 1.00 87.00 162 ARG A O 1
ATOM 1222 N N . PRO A 1 163 ? -25.295 -4.605 -4.692 1.00 79.81 163 PRO A N 1
ATOM 1223 C CA . PRO A 1 163 ? -24.296 -4.111 -3.725 1.00 79.81 163 PRO A CA 1
ATOM 1224 C C . PRO A 1 163 ? -22.998 -3.547 -4.325 1.00 79.81 163 PRO A C 1
ATOM 1226 O O . PRO A 1 163 ? -22.277 -2.831 -3.639 1.00 79.81 163 PRO A O 1
ATOM 1229 N N . GLN A 1 164 ? -22.693 -3.871 -5.581 1.00 77.50 164 GLN A N 1
ATOM 1230 C CA . GLN A 1 164 ? -21.479 -3.468 -6.300 1.00 77.50 164 GLN A CA 1
ATOM 1231 C C . GLN A 1 164 ? -21.836 -2.622 -7.531 1.00 77.50 164 GLN A C 1
ATOM 1233 O O . GLN A 1 164 ? -21.361 -2.861 -8.638 1.00 77.50 164 GLN A O 1
ATOM 1238 N N . SER A 1 165 ? -22.778 -1.695 -7.371 1.00 83.56 165 SER A N 1
ATOM 1239 C CA . SER A 1 165 ? -23.244 -0.832 -8.456 1.00 83.56 165 SER A CA 1
ATOM 1240 C C . SER A 1 165 ? -23.424 0.604 -7.984 1.00 83.56 165 SER A C 1
ATOM 1242 O O . SER A 1 165 ? -23.699 0.860 -6.810 1.00 83.56 165 SER A O 1
ATOM 1244 N N . ALA A 1 166 ? -23.398 1.539 -8.935 1.00 85.31 166 ALA A N 1
ATOM 1245 C CA . ALA A 1 166 ? -23.710 2.948 -8.697 1.00 85.31 166 ALA A CA 1
ATOM 1246 C C . ALA A 1 166 ? -25.139 3.173 -8.153 1.00 85.31 166 ALA A C 1
ATOM 1248 O O . ALA A 1 166 ? -25.471 4.263 -7.692 1.00 85.31 166 ALA A O 1
ATOM 1249 N N . GLN A 1 167 ? -25.998 2.150 -8.195 1.00 90.50 167 GLN A N 1
ATOM 1250 C CA . GLN A 1 167 ? -27.376 2.194 -7.718 1.00 90.50 167 GLN A CA 1
ATOM 1251 C C . GLN A 1 167 ? -27.616 1.356 -6.451 1.00 90.50 167 GLN A C 1
ATOM 1253 O O . GLN A 1 167 ? -28.769 1.188 -6.057 1.00 90.50 167 GLN A O 1
ATOM 1258 N N . ALA A 1 168 ? -26.565 0.840 -5.805 1.00 91.00 168 ALA A N 1
ATOM 1259 C CA . ALA A 1 168 ? -26.681 -0.006 -4.618 1.00 91.00 168 ALA A CA 1
ATOM 1260 C C . ALA A 1 168 ? -27.506 0.665 -3.507 1.00 91.00 168 ALA A C 1
ATOM 1262 O O . ALA A 1 168 ? -27.320 1.850 -3.227 1.00 91.00 168 ALA A O 1
ATOM 1263 N N . SER A 1 169 ? -28.403 -0.053 -2.838 1.00 94.19 169 SER A N 1
ATOM 1264 C CA . SER A 1 169 ? -29.213 0.531 -1.759 1.00 94.19 169 SER A CA 1
ATOM 1265 C C . SER A 1 169 ? -29.454 -0.460 -0.636 1.00 94.19 169 SER A C 1
ATOM 1267 O O . SER A 1 169 ? -29.585 -1.659 -0.876 1.00 94.19 169 SER A O 1
ATOM 1269 N N . VAL A 1 170 ? -29.552 0.047 0.594 1.00 95.25 170 VAL A N 1
ATOM 1270 C CA . VAL A 1 170 ? -30.111 -0.736 1.696 1.00 95.25 170 VAL A CA 1
ATOM 1271 C C . VAL A 1 170 ? -31.616 -0.792 1.463 1.00 95.25 170 VAL A C 1
ATOM 1273 O O . VAL A 1 170 ? -32.251 0.253 1.328 1.00 95.25 170 VAL A O 1
ATOM 1276 N N . VAL A 1 171 ? -32.171 -1.997 1.374 1.00 95.50 171 VAL A N 1
ATOM 1277 C CA . VAL A 1 171 ? -33.622 -2.220 1.222 1.00 95.50 171 VAL A CA 1
ATOM 1278 C C . VAL A 1 171 ? -34.264 -2.679 2.523 1.00 95.50 171 VAL A C 1
ATOM 1280 O O . VAL A 1 171 ? -35.468 -2.530 2.701 1.00 95.50 171 VAL A O 1
ATOM 1283 N N . ARG A 1 172 ? -33.457 -3.203 3.451 1.00 94.81 172 ARG A N 1
ATOM 1284 C CA . ARG A 1 172 ? -33.892 -3.572 4.795 1.00 94.81 172 ARG A CA 1
ATOM 1285 C C . ARG A 1 172 ? -32.754 -3.411 5.791 1.00 94.81 172 ARG A C 1
ATOM 1287 O O . ARG A 1 172 ? -31.631 -3.827 5.517 1.00 94.81 172 ARG A O 1
ATOM 1294 N N . ALA A 1 173 ? -33.047 -2.854 6.958 1.00 93.75 173 ALA A N 1
ATOM 1295 C CA . ALA A 1 173 ? -32.111 -2.748 8.071 1.00 93.75 173 ALA A CA 1
ATOM 1296 C C . ALA A 1 173 ? -32.882 -2.983 9.369 1.00 93.75 173 ALA A C 1
ATOM 1298 O O . ALA A 1 173 ? -33.891 -2.322 9.579 1.00 93.75 173 ALA A O 1
ATOM 1299 N N . ARG A 1 174 ? -32.457 -3.923 10.219 1.00 91.62 174 ARG A N 1
ATOM 1300 C CA . ARG A 1 174 ? -33.193 -4.253 11.451 1.00 91.62 174 ARG A CA 1
ATOM 1301 C C . ARG A 1 174 ? -32.297 -4.688 12.599 1.00 91.62 174 ARG A C 1
ATOM 1303 O O . ARG A 1 174 ? -31.396 -5.506 12.400 1.00 91.62 174 ARG A O 1
ATOM 1310 N N . PHE A 1 175 ? -32.596 -4.221 13.807 1.00 91.56 175 PHE A N 1
ATOM 1311 C CA . PHE A 1 175 ? -32.048 -4.850 15.006 1.00 91.56 175 PHE A CA 1
ATOM 1312 C C . PHE A 1 175 ? -32.766 -6.169 15.283 1.00 91.56 175 PHE A C 1
ATOM 1314 O O . PHE A 1 175 ? -33.990 -6.260 15.179 1.00 91.56 175 PHE A O 1
ATOM 1321 N N . LEU A 1 176 ? -31.986 -7.196 15.611 1.00 90.31 176 LEU A N 1
ATOM 1322 C CA . LEU A 1 176 ? -32.500 -8.532 15.905 1.00 90.31 176 LEU A CA 1
ATOM 1323 C C . LEU A 1 176 ? -32.690 -8.748 17.406 1.00 90.31 176 LEU A C 1
ATOM 1325 O O . LEU A 1 176 ? -33.671 -9.374 17.789 1.00 90.31 176 LEU A O 1
ATOM 1329 N N . ASP A 1 177 ? -31.803 -8.172 18.222 1.00 87.81 177 ASP A N 1
ATOM 1330 C CA . ASP A 1 177 ? -31.744 -8.412 19.662 1.00 87.81 177 ASP A CA 1
ATOM 1331 C C . ASP A 1 177 ? -31.633 -7.092 20.450 1.00 87.81 177 ASP A C 1
ATOM 1333 O O . ASP A 1 177 ? -31.172 -6.064 19.934 1.00 87.81 177 ASP A O 1
ATOM 1337 N N . ALA A 1 178 ? -32.000 -7.143 21.733 1.00 87.88 178 ALA A N 1
ATOM 1338 C CA . ALA A 1 178 ? -31.713 -6.092 22.707 1.00 87.88 178 ALA A CA 1
ATOM 1339 C C . ALA A 1 178 ? -30.198 -5.901 22.930 1.00 87.88 178 ALA A C 1
ATOM 1341 O O . ALA A 1 178 ? -29.376 -6.724 22.523 1.00 87.88 178 ALA A O 1
ATOM 1342 N N . PHE A 1 179 ? -29.825 -4.811 23.607 1.00 90.56 179 PHE A N 1
ATOM 1343 C CA . PHE A 1 179 ? -28.443 -4.579 24.029 1.00 90.56 179 PHE A CA 1
ATOM 1344 C C . PHE A 1 179 ? -27.964 -5.672 24.989 1.00 90.56 179 PHE A C 1
ATOM 1346 O O . PHE A 1 179 ? -28.633 -5.980 25.975 1.00 90.56 179 PHE A O 1
ATOM 1353 N N . GLN A 1 180 ? -26.784 -6.222 24.712 1.00 93.25 180 GLN A N 1
ATOM 1354 C CA . GLN A 1 180 ? -26.135 -7.230 25.541 1.00 93.25 180 GLN A CA 1
ATOM 1355 C C . GLN A 1 180 ? -24.800 -6.690 26.054 1.00 93.25 180 GLN A C 1
ATOM 1357 O O . GLN A 1 180 ? -23.912 -6.370 25.266 1.00 93.25 180 GLN A O 1
ATOM 1362 N N . GLU A 1 181 ? -24.669 -6.594 27.374 1.00 95.12 181 GLU A N 1
ATOM 1363 C CA . GLU A 1 181 ? -23.491 -6.056 28.062 1.00 95.12 181 GLU A CA 1
ATOM 1364 C C . GLU A 1 181 ? -22.281 -6.997 27.955 1.00 95.12 181 GLU A C 1
ATOM 1366 O O . GLU A 1 181 ? -22.419 -8.217 28.082 1.00 95.12 181 GLU A O 1
ATOM 1371 N N . PHE A 1 182 ? -21.088 -6.425 27.781 1.00 97.38 182 PHE A N 1
ATOM 1372 C CA . PHE A 1 182 ? -19.833 -7.165 27.837 1.00 97.38 182 PHE A CA 1
ATOM 1373 C C . PHE A 1 182 ? -19.359 -7.389 29.269 1.00 97.38 182 PHE A C 1
ATOM 1375 O O . PHE A 1 182 ? -19.266 -6.453 30.065 1.00 97.38 182 PHE A O 1
ATOM 1382 N N . ARG A 1 183 ? -18.987 -8.635 29.575 1.00 97.69 183 ARG A N 1
ATOM 1383 C CA . ARG A 1 183 ? -18.457 -9.057 30.873 1.00 97.69 183 ARG A CA 1
ATOM 1384 C C . ARG A 1 183 ? -17.051 -9.625 30.760 1.00 97.69 183 ARG A C 1
ATOM 1386 O O . ARG A 1 183 ? -16.779 -10.511 29.944 1.00 97.69 183 ARG A O 1
ATOM 1393 N N . ALA A 1 184 ? -16.179 -9.162 31.645 1.00 97.50 184 ALA A N 1
ATOM 1394 C CA . ALA A 1 184 ? -14.852 -9.721 31.816 1.00 97.50 184 ALA A CA 1
ATOM 1395 C C . ALA A 1 184 ? -14.902 -11.139 32.420 1.00 97.50 184 ALA A C 1
ATOM 1397 O O . ALA A 1 184 ? -15.916 -11.586 32.957 1.00 97.50 184 ALA A O 1
ATOM 1398 N N . THR A 1 185 ? -13.776 -11.848 32.373 1.00 96.75 185 THR A N 1
ATOM 1399 C CA . THR A 1 185 ? -13.570 -13.182 32.973 1.00 96.75 185 THR A CA 1
ATOM 1400 C C . THR A 1 185 ? -13.810 -13.217 34.484 1.00 96.75 185 THR A C 1
ATOM 1402 O O . THR A 1 185 ? -14.131 -14.270 35.022 1.00 96.75 185 THR A O 1
ATOM 1405 N N . ASN A 1 186 ? -13.716 -12.074 35.167 1.00 95.94 186 ASN A N 1
ATOM 1406 C CA . ASN A 1 186 ? -14.069 -11.918 36.582 1.00 95.94 186 ASN A CA 1
ATOM 1407 C C . ASN A 1 186 ? -15.558 -11.564 36.814 1.00 95.94 186 ASN A C 1
ATOM 1409 O O . ASN A 1 186 ? -15.943 -11.244 37.936 1.00 95.94 186 ASN A O 1
ATOM 1413 N N . GLY A 1 187 ? -16.389 -11.572 35.765 1.00 96.06 187 GLY A N 1
ATOM 1414 C CA . GLY A 1 187 ? -17.828 -11.285 35.806 1.00 96.06 187 GLY A CA 1
ATOM 1415 C C . GLY A 1 187 ? -18.210 -9.799 35.786 1.00 96.06 187 GLY A C 1
ATOM 1416 O O . GLY A 1 187 ? -19.388 -9.482 35.583 1.00 96.06 187 GLY A O 1
ATOM 1417 N N . GLN A 1 188 ? -17.247 -8.887 35.956 1.00 95.88 188 GLN A N 1
ATOM 1418 C CA . GLN A 1 188 ? -17.501 -7.444 35.971 1.00 95.88 188 GLN A CA 1
ATOM 1419 C C . GLN A 1 188 ? -17.876 -6.923 34.574 1.00 95.88 188 GLN A C 1
ATOM 1421 O O . GLN A 1 188 ? -17.335 -7.421 33.582 1.00 95.88 188 GLN A O 1
ATOM 1426 N N . PRO A 1 189 ? -18.769 -5.919 34.471 1.00 96.00 189 PRO A N 1
ATOM 1427 C CA . PRO A 1 189 ? -19.024 -5.236 33.208 1.00 96.00 189 PRO A CA 1
ATOM 1428 C C . PRO A 1 189 ? -17.757 -4.537 32.717 1.00 96.00 189 PRO A C 1
ATOM 1430 O O . PRO A 1 189 ? -16.994 -4.012 33.530 1.00 96.00 189 PRO A O 1
ATOM 1433 N N . LEU A 1 190 ? -17.545 -4.477 31.404 1.00 96.19 190 LEU A N 1
ATOM 1434 C CA . LEU A 1 190 ? -16.514 -3.605 30.843 1.00 96.19 190 LEU A CA 1
ATOM 1435 C C . LEU A 1 190 ? -17.017 -2.155 30.823 1.00 96.19 190 LEU A C 1
ATOM 1437 O O . LEU A 1 190 ? -18.014 -1.851 30.158 1.00 96.19 190 LEU A O 1
ATOM 1441 N N . ARG A 1 191 ? -16.329 -1.274 31.557 1.00 94.81 191 ARG A N 1
ATOM 1442 C CA . ARG A 1 191 ? -16.692 0.140 31.704 1.00 94.81 191 ARG A CA 1
ATOM 1443 C C . ARG A 1 191 ? -15.892 1.036 30.774 1.00 94.81 191 ARG A C 1
ATOM 1445 O O . ARG A 1 191 ? -14.698 0.816 30.560 1.00 94.81 191 ARG A O 1
ATOM 1452 N N . GLY A 1 192 ? -16.543 2.083 30.287 1.00 91.50 192 GLY A N 1
ATOM 1453 C CA . GLY A 1 192 ? -15.935 3.113 29.455 1.00 91.50 192 GLY A CA 1
ATOM 1454 C C . GLY A 1 192 ? -16.779 3.445 28.234 1.00 91.50 192 GLY A C 1
ATOM 1455 O O . GLY A 1 192 ? -17.933 3.027 28.111 1.00 91.50 192 GLY A O 1
ATOM 1456 N N . ILE A 1 193 ? -16.190 4.218 27.329 1.00 89.50 193 ILE A N 1
ATOM 1457 C CA . ILE A 1 193 ? -16.890 4.774 26.177 1.00 89.50 193 ILE A CA 1
ATOM 1458 C C . ILE A 1 193 ? -16.117 4.560 24.882 1.00 89.50 193 ILE A C 1
ATOM 1460 O O . ILE A 1 193 ? -14.892 4.463 24.858 1.00 89.50 193 ILE A O 1
ATOM 1464 N N . GLU A 1 194 ? -16.873 4.583 23.794 1.00 89.00 194 GLU A N 1
ATOM 1465 C CA . GLU A 1 194 ? -16.411 4.678 22.417 1.00 89.00 194 GLU A CA 1
ATOM 1466 C C . GLU A 1 194 ? -15.548 3.489 21.967 1.00 89.00 194 GLU A C 1
ATOM 1468 O O . GLU A 1 194 ? -14.442 3.699 21.467 1.00 89.00 194 GLU A O 1
ATOM 1473 N N . PRO A 1 195 ? -16.021 2.232 22.140 1.00 93.19 195 PRO A N 1
ATOM 1474 C CA . PRO A 1 195 ? -15.294 1.068 21.668 1.00 93.19 195 PRO A CA 1
ATOM 1475 C C . PRO A 1 195 ? -15.148 1.022 20.155 1.00 93.19 195 PRO A C 1
ATOM 1477 O O . PRO A 1 195 ? -16.094 1.216 19.394 1.00 93.19 195 PRO A O 1
ATOM 1480 N N . THR A 1 196 ? -13.960 0.606 19.752 1.00 93.69 196 THR A N 1
ATOM 1481 C CA . THR A 1 196 ? -13.628 0.121 18.423 1.00 93.69 196 THR A CA 1
ATOM 1482 C C . THR A 1 196 ? -13.154 -1.328 18.522 1.00 93.69 196 THR A C 1
ATOM 1484 O O . THR A 1 196 ? -12.782 -1.798 19.603 1.00 93.69 196 THR A O 1
ATOM 1487 N N . ALA A 1 197 ? -13.199 -2.060 17.412 1.00 93.12 197 ALA A N 1
ATOM 1488 C CA . ALA A 1 197 ? -12.840 -3.469 17.387 1.00 93.12 197 ALA A CA 1
ATOM 1489 C C . ALA A 1 197 ? -12.151 -3.868 16.092 1.00 93.12 197 ALA A C 1
ATOM 1491 O O . ALA A 1 197 ? -12.436 -3.316 15.026 1.00 93.12 197 ALA A O 1
ATOM 1492 N N . THR A 1 198 ? -11.314 -4.898 16.182 1.00 89.06 198 THR A N 1
ATOM 1493 C CA . THR A 1 198 ? -10.875 -5.623 14.991 1.00 89.06 198 THR A CA 1
ATOM 1494 C C . THR A 1 198 ? -12.077 -6.276 14.319 1.00 89.06 198 THR A C 1
ATOM 1496 O O . THR A 1 198 ? -13.055 -6.635 14.979 1.00 89.06 198 THR A O 1
ATOM 1499 N N . PHE A 1 199 ? -12.038 -6.425 12.994 1.00 81.38 199 PHE A N 1
ATOM 1500 C CA . PHE A 1 199 ? -13.189 -6.900 12.223 1.00 81.38 199 PHE A CA 1
ATOM 1501 C C . PHE A 1 199 ? -13.645 -8.286 12.693 1.00 81.38 199 PHE A C 1
ATOM 1503 O O . PHE A 1 199 ? -14.809 -8.610 12.539 1.00 81.38 199 PHE A O 1
ATOM 1510 N N . ASP A 1 200 ? -12.747 -9.117 13.227 1.00 80.94 200 ASP A N 1
ATOM 1511 C CA . ASP A 1 200 ? -13.049 -10.466 13.706 1.00 80.94 200 ASP A CA 1
ATOM 1512 C C . ASP A 1 200 ? -13.673 -10.480 15.110 1.00 80.94 200 ASP A C 1
ATOM 1514 O O . ASP A 1 200 ? -14.005 -11.545 15.628 1.00 80.94 200 ASP A O 1
ATOM 1518 N N . GLY A 1 201 ? -13.841 -9.306 15.726 1.00 89.06 201 GLY A N 1
ATOM 1519 C CA . GLY A 1 201 ? -14.479 -9.132 17.026 1.00 89.06 201 GLY A CA 1
ATOM 1520 C C . GLY A 1 201 ? -13.681 -9.706 18.194 1.00 89.06 201 GLY A C 1
ATOM 1521 O O . GLY A 1 201 ? -14.252 -9.904 19.263 1.00 89.06 201 GLY A O 1
ATOM 1522 N N . HIS A 1 202 ? -12.392 -10.002 18.006 1.00 92.56 202 HIS A N 1
ATOM 1523 C CA . HIS A 1 202 ? -11.555 -10.589 19.051 1.00 92.56 202 HIS A CA 1
ATOM 1524 C C . HIS A 1 202 ? -10.868 -9.549 19.943 1.00 92.56 202 HIS A C 1
ATOM 1526 O O . HIS A 1 202 ? -10.599 -9.863 21.100 1.00 92.56 202 HIS A O 1
ATOM 1532 N N . LEU A 1 203 ? -10.568 -8.348 19.437 1.00 95.38 203 LEU A N 1
ATOM 1533 C CA . LEU A 1 203 ? -9.894 -7.276 20.176 1.00 95.38 203 LEU A CA 1
ATOM 1534 C C . LEU A 1 203 ? -10.785 -6.032 20.234 1.00 95.38 203 LEU A C 1
ATOM 1536 O O . LEU A 1 203 ? -11.237 -5.552 19.197 1.00 95.38 203 LEU A O 1
ATOM 1540 N N . LEU A 1 204 ? -10.990 -5.505 21.441 1.00 96.88 204 LEU A N 1
ATOM 1541 C CA . LEU A 1 204 ? -11.631 -4.219 21.716 1.00 96.88 204 LEU A CA 1
ATOM 1542 C C . LEU A 1 204 ? -10.596 -3.203 22.184 1.00 96.88 204 LEU A C 1
ATOM 1544 O O . LEU A 1 204 ? -9.755 -3.533 23.019 1.00 96.88 204 LEU A O 1
ATOM 1548 N N . VAL A 1 205 ? -10.720 -1.961 21.715 1.00 97.38 205 VAL A N 1
ATOM 1549 C CA . VAL A 1 205 ? -9.999 -0.787 22.233 1.00 97.38 205 VAL A CA 1
ATOM 1550 C C . VAL A 1 205 ? -11.007 0.326 22.498 1.00 97.38 205 VAL A C 1
ATOM 1552 O O . VAL A 1 205 ? -11.919 0.521 21.702 1.00 97.38 205 VAL A O 1
ATOM 1555 N N . TRP A 1 206 ? -10.894 1.041 23.616 1.00 94.75 206 TRP A N 1
ATOM 1556 C CA . TRP A 1 206 ? -11.851 2.095 23.984 1.00 94.75 206 TRP A CA 1
ATOM 1557 C C . TRP A 1 206 ? -11.251 3.095 24.979 1.00 94.75 206 TRP A C 1
ATOM 1559 O O . TRP A 1 206 ? -10.133 2.904 25.465 1.00 94.75 206 TRP A O 1
ATOM 1569 N N . GLN A 1 207 ? -12.003 4.152 25.302 1.00 91.94 207 GLN A N 1
ATOM 1570 C CA . GLN A 1 207 ? -11.657 5.078 26.383 1.00 91.94 207 GLN A CA 1
ATOM 1571 C C . GLN A 1 207 ? -12.139 4.543 27.734 1.00 91.94 207 GLN A C 1
ATOM 1573 O O . GLN A 1 207 ? -13.344 4.449 27.979 1.00 91.94 207 GLN A O 1
ATOM 1578 N N . GLY A 1 208 ? -11.212 4.242 28.633 1.00 92.00 208 GLY A N 1
ATOM 1579 C CA . GLY A 1 208 ? -11.502 3.664 29.939 1.00 92.00 208 GLY A CA 1
ATOM 1580 C C . GLY A 1 208 ? -10.345 3.833 30.919 1.00 92.00 208 GLY A C 1
ATOM 1581 O O . GLY A 1 208 ? -9.583 4.793 30.841 1.00 92.00 208 GLY A O 1
ATOM 1582 N N . HIS A 1 209 ? -10.197 2.872 31.833 1.00 93.31 209 HIS A N 1
ATOM 1583 C CA . HIS A 1 209 ? -9.063 2.769 32.753 1.00 93.31 209 HIS A CA 1
ATOM 1584 C C . HIS A 1 209 ? -8.784 1.289 33.083 1.00 93.31 209 HIS A C 1
ATOM 1586 O O . HIS A 1 209 ? -9.742 0.514 33.158 1.00 93.31 209 HIS A O 1
ATOM 1592 N N . PRO A 1 210 ? -7.521 0.867 33.308 1.00 95.88 210 PRO A N 1
ATOM 1593 C CA . PRO A 1 210 ? -7.209 -0.518 33.687 1.00 95.88 210 PRO A CA 1
ATOM 1594 C C . PRO A 1 210 ? -7.894 -0.986 34.983 1.00 95.88 210 PRO A C 1
ATOM 1596 O O . PRO A 1 210 ? -8.217 -2.161 35.123 1.00 95.88 210 PRO A O 1
ATOM 1599 N N . ASP A 1 211 ? -8.191 -0.059 35.900 1.00 95.31 211 ASP A N 1
ATOM 1600 C CA . ASP A 1 211 ? -8.949 -0.353 37.131 1.00 95.31 211 ASP A CA 1
ATOM 1601 C C . ASP A 1 211 ? -10.442 -0.624 36.874 1.00 95.31 211 ASP A C 1
ATOM 1603 O O . ASP A 1 211 ? -11.161 -1.026 37.788 1.00 95.31 211 ASP A O 1
ATOM 1607 N N . ASN A 1 212 ? -10.920 -0.415 35.640 1.00 94.44 212 ASN A N 1
ATOM 1608 C CA . ASN A 1 212 ? -12.316 -0.589 35.242 1.00 94.44 212 ASN A CA 1
ATOM 1609 C C . ASN A 1 212 ? -13.290 0.208 36.133 1.00 94.44 212 ASN A C 1
ATOM 1611 O O . ASN A 1 212 ? -14.331 -0.306 36.541 1.00 94.44 212 ASN A O 1
ATOM 1615 N N . ASP A 1 213 ? -12.934 1.451 36.465 1.00 91.25 213 ASP A N 1
ATOM 1616 C CA . ASP A 1 213 ? -13.628 2.315 37.432 1.00 91.25 213 ASP A CA 1
ATOM 1617 C C . ASP A 1 213 ? -14.559 3.355 36.776 1.00 91.25 213 ASP A C 1
ATOM 1619 O O . ASP A 1 213 ? -15.141 4.192 37.462 1.00 91.25 213 ASP A O 1
ATOM 1623 N N . GLY A 1 214 ? -14.711 3.302 35.449 1.00 85.62 214 GLY A N 1
ATOM 1624 C CA . GLY A 1 214 ? -15.529 4.239 34.675 1.00 85.62 214 GLY A CA 1
ATOM 1625 C C . GLY A 1 214 ? -14.836 5.564 34.345 1.00 85.62 214 GLY A C 1
ATOM 1626 O O . GLY A 1 214 ? -15.441 6.394 33.666 1.00 85.62 214 GLY A O 1
ATOM 1627 N N . LYS A 1 215 ? -13.578 5.777 34.764 1.00 85.69 215 LYS A N 1
ATOM 1628 C CA . LYS A 1 215 ? -12.792 6.909 34.261 1.00 85.69 215 LYS A CA 1
ATOM 1629 C C . LYS A 1 215 ? -12.560 6.760 32.762 1.00 85.69 215 LYS A C 1
ATOM 1631 O O . LYS A 1 215 ? -12.393 5.661 32.242 1.00 85.69 215 LYS A O 1
ATOM 1636 N N . ILE A 1 216 ? -12.526 7.903 32.100 1.00 79.25 216 ILE A N 1
ATOM 1637 C CA . ILE A 1 216 ? -12.241 8.074 30.676 1.00 79.25 216 ILE A CA 1
ATOM 1638 C C . ILE A 1 216 ? -10.942 8.897 30.560 1.00 79.25 216 ILE A C 1
ATOM 1640 O O . ILE A 1 216 ? -10.452 9.371 31.583 1.00 79.25 216 ILE A O 1
ATOM 1644 N N . ASP A 1 217 ? -10.356 9.024 29.365 1.00 78.12 217 ASP A N 1
ATOM 1645 C CA . ASP A 1 217 ? -9.064 9.688 29.043 1.00 78.12 217 ASP A CA 1
ATOM 1646 C C . ASP A 1 217 ? -7.847 8.751 28.873 1.00 78.12 217 ASP A C 1
ATOM 1648 O O . ASP A 1 217 ? -6.783 9.213 28.445 1.00 78.12 217 ASP A O 1
ATOM 1652 N N . ILE A 1 218 ? -7.967 7.452 29.177 1.00 88.44 218 ILE A N 1
ATOM 1653 C CA . ILE A 1 218 ? -6.942 6.435 28.879 1.00 88.44 218 ILE A CA 1
ATOM 1654 C C . ILE A 1 218 ? -7.478 5.480 27.813 1.00 88.44 218 ILE A C 1
ATOM 1656 O O . ILE A 1 218 ? -8.634 5.067 27.872 1.00 88.44 218 ILE A O 1
ATOM 1660 N N . LEU A 1 219 ? -6.637 5.092 26.858 1.00 93.00 219 LEU A N 1
ATOM 1661 C CA . LEU A 1 219 ? -6.944 4.010 25.933 1.00 93.00 219 LEU A CA 1
ATOM 1662 C C . LEU A 1 219 ? -6.577 2.673 26.566 1.00 93.00 219 LEU A C 1
ATOM 1664 O O . LEU A 1 219 ? -5.431 2.427 26.960 1.00 93.00 219 LEU A O 1
ATOM 1668 N N . VAL A 1 220 ? -7.573 1.804 26.647 1.00 96.75 220 VAL A N 1
ATOM 1669 C CA . VAL A 1 220 ? -7.442 0.451 27.180 1.00 96.75 220 VAL A CA 1
ATOM 1670 C C . VAL A 1 220 ? -7.908 -0.564 26.152 1.00 96.75 220 VAL A C 1
ATOM 1672 O O . VAL A 1 220 ? -8.620 -0.222 25.206 1.00 96.75 220 VAL A O 1
ATOM 1675 N N . TYR A 1 221 ? -7.503 -1.814 26.343 1.00 98.06 221 TYR A N 1
ATOM 1676 C CA . TYR A 1 221 ? -7.939 -2.922 25.507 1.00 98.06 221 TYR A CA 1
ATOM 1677 C C . TYR A 1 221 ? -8.412 -4.120 26.328 1.00 98.06 221 TYR A C 1
ATOM 1679 O O . TYR A 1 221 ? -8.098 -4.268 27.512 1.00 98.06 221 TYR A O 1
ATOM 1687 N N . SER A 1 222 ? -9.163 -4.988 25.658 1.00 97.69 222 SER A N 1
ATOM 1688 C CA . SER A 1 222 ? -9.595 -6.301 26.128 1.00 97.69 222 SER A CA 1
ATOM 1689 C C . SER A 1 222 ? -9.772 -7.215 24.922 1.00 97.69 222 SER A C 1
ATOM 1691 O O . SER A 1 222 ? -10.060 -6.748 23.820 1.00 97.69 222 SER A O 1
ATOM 1693 N N . TRP A 1 223 ? -9.593 -8.518 25.111 1.00 96.88 223 TRP A N 1
ATOM 1694 C CA . TRP A 1 223 ? -9.751 -9.494 24.040 1.00 96.88 223 TRP A CA 1
ATOM 1695 C C . TRP A 1 223 ? -10.499 -10.743 24.495 1.00 96.88 223 TRP A C 1
ATOM 1697 O O . TRP A 1 223 ? -10.573 -11.047 25.689 1.00 96.88 223 TRP A O 1
ATOM 1707 N N . ASN A 1 224 ? -11.052 -11.469 23.524 1.00 95.19 224 ASN A N 1
ATOM 1708 C CA . ASN A 1 224 ? -11.812 -12.697 23.731 1.00 95.19 224 ASN A CA 1
ATOM 1709 C C . ASN A 1 224 ? -11.462 -13.727 22.642 1.00 95.19 224 ASN A C 1
ATOM 1711 O O . ASN A 1 224 ? -11.450 -13.366 21.468 1.00 95.19 224 ASN A O 1
ATOM 1715 N N . PRO A 1 225 ? -11.181 -15.005 22.962 1.00 90.38 225 PRO A N 1
ATOM 1716 C CA . PRO A 1 225 ? -10.912 -16.035 21.954 1.00 90.38 225 PRO A CA 1
ATOM 1717 C C . PRO A 1 225 ? -12.157 -16.505 21.182 1.00 90.38 225 PRO A C 1
ATOM 1719 O O . PRO A 1 225 ? -12.006 -17.274 20.235 1.00 90.38 225 PRO A O 1
ATOM 1722 N N . GLN A 1 226 ? -13.365 -16.090 21.566 1.00 90.56 226 GLN A N 1
ATOM 1723 C CA . GLN A 1 226 ? -14.620 -16.452 20.905 1.00 90.56 226 GLN A CA 1
ATOM 1724 C C . GLN A 1 226 ? -15.291 -15.207 20.297 1.00 90.56 226 GLN A C 1
ATOM 1726 O O . GLN A 1 226 ? -15.825 -14.381 21.041 1.00 90.56 226 GLN A O 1
ATOM 1731 N N . PRO A 1 227 ? -15.307 -15.063 18.957 1.00 85.00 227 PRO A N 1
ATOM 1732 C CA . PRO A 1 227 ? -15.988 -13.959 18.286 1.00 85.00 227 PRO A CA 1
ATOM 1733 C C . PRO A 1 227 ? -17.458 -13.855 18.685 1.00 85.00 227 PRO A C 1
ATOM 1735 O O . PRO A 1 227 ? -18.183 -14.851 18.696 1.00 85.00 227 PRO A O 1
ATOM 1738 N N . GLY A 1 228 ? -17.905 -12.636 18.978 1.00 89.12 228 GLY A N 1
ATOM 1739 C CA . GLY A 1 228 ? -19.297 -12.335 19.310 1.00 89.12 228 GLY A CA 1
ATOM 1740 C C . GLY A 1 228 ? -19.762 -12.770 20.701 1.00 89.12 228 GLY A C 1
ATOM 1741 O O . GLY A 1 228 ? -20.942 -12.602 21.012 1.00 89.12 228 GLY A O 1
ATOM 1742 N N . ALA A 1 229 ? -18.871 -13.298 21.545 1.00 93.69 229 ALA A N 1
ATOM 1743 C CA . ALA A 1 229 ? -19.191 -13.618 22.930 1.00 93.69 229 ALA A CA 1
ATOM 1744 C C . ALA A 1 229 ? -19.410 -12.348 23.771 1.00 93.69 229 ALA A C 1
ATOM 1746 O O . ALA A 1 229 ? -18.666 -11.369 23.678 1.00 93.69 229 ALA A O 1
ATOM 1747 N N . THR A 1 230 ? -20.411 -12.378 24.652 1.00 96.19 230 THR A N 1
ATOM 1748 C CA . THR A 1 230 ? -20.684 -11.276 25.589 1.00 96.19 230 THR A CA 1
ATOM 1749 C C . THR A 1 230 ? -20.003 -11.433 26.943 1.00 96.19 230 THR A C 1
ATOM 1751 O O . THR A 1 230 ? -19.978 -10.500 27.736 1.00 96.19 230 THR A O 1
ATOM 1754 N N . SER A 1 231 ? -19.388 -12.580 27.210 1.00 96.88 231 SER A N 1
ATOM 1755 C CA . SER A 1 231 ? -18.633 -12.858 28.430 1.00 96.88 231 SER A CA 1
ATOM 1756 C C . SER A 1 231 ? -17.282 -13.493 28.103 1.00 96.88 231 SER A C 1
ATOM 1758 O O . SER A 1 231 ? -17.049 -13.938 26.979 1.00 96.88 231 SER A O 1
ATOM 1760 N N . GLY A 1 232 ? -16.373 -13.522 29.079 1.00 96.31 232 GLY A N 1
ATOM 1761 C CA . GLY A 1 232 ? -15.038 -14.107 28.901 1.00 96.31 232 GLY A CA 1
ATOM 1762 C C . GLY A 1 232 ? -14.000 -13.144 28.321 1.00 96.31 232 GLY A C 1
ATOM 1763 O O . GLY A 1 232 ? -12.908 -13.572 27.956 1.00 96.31 232 GLY A O 1
ATOM 1764 N N . TRP A 1 233 ? -14.310 -11.848 28.280 1.00 97.75 233 TRP A N 1
ATOM 1765 C CA . TRP A 1 233 ? -13.357 -10.799 27.927 1.00 97.75 233 TRP A CA 1
ATOM 1766 C C . TRP A 1 233 ? -12.238 -10.698 28.973 1.00 97.75 233 TRP A C 1
ATOM 1768 O O . TRP A 1 233 ? -12.469 -10.871 30.173 1.00 97.75 233 TRP A O 1
ATOM 1778 N N . THR A 1 234 ? -11.002 -10.414 28.576 1.00 97.69 234 THR A N 1
ATOM 1779 C CA . THR A 1 234 ? -9.947 -10.132 29.564 1.00 97.69 234 THR A CA 1
ATOM 1780 C C . THR A 1 234 ? -10.264 -8.849 30.352 1.00 97.69 234 THR A C 1
ATOM 1782 O O . THR A 1 234 ? -10.917 -7.951 29.817 1.00 97.69 234 THR A O 1
ATOM 1785 N N . PRO A 1 235 ? -9.858 -8.725 31.632 1.00 97.56 235 PRO A N 1
ATOM 1786 C CA . PRO A 1 235 ? -9.964 -7.446 32.335 1.00 97.56 235 PRO A CA 1
ATOM 1787 C C . PRO A 1 235 ? -9.233 -6.346 31.549 1.00 97.56 235 PRO A C 1
ATOM 1789 O O . PRO A 1 235 ? -8.201 -6.659 30.945 1.00 97.56 235 PRO A O 1
ATOM 1792 N N . PRO A 1 236 ? -9.738 -5.098 31.538 1.00 97.12 236 PRO A N 1
ATOM 1793 C CA . PRO A 1 236 ? -9.128 -4.024 30.765 1.00 97.12 236 PRO A CA 1
ATOM 1794 C C . PRO A 1 236 ? -7.679 -3.788 31.172 1.00 97.12 236 PRO A C 1
ATOM 1796 O O . PRO A 1 236 ? -7.331 -3.820 32.353 1.00 97.12 236 PRO A O 1
ATOM 1799 N N . ARG A 1 237 ? -6.828 -3.532 30.183 1.00 97.56 237 ARG A N 1
ATOM 1800 C CA . ARG A 1 237 ? -5.405 -3.224 30.376 1.00 97.56 237 ARG A CA 1
ATOM 1801 C C . ARG A 1 237 ? -5.022 -1.982 29.602 1.00 97.56 237 ARG A C 1
ATOM 1803 O O . ARG A 1 237 ? -5.680 -1.642 28.622 1.00 97.56 237 ARG A O 1
ATOM 1810 N N . SER A 1 238 ? -3.947 -1.320 30.025 1.00 95.38 238 SER A N 1
ATOM 1811 C CA . SER A 1 238 ? -3.410 -0.190 29.268 1.00 95.38 238 SER A CA 1
ATOM 1812 C C . SER A 1 238 ? -2.974 -0.649 27.882 1.00 95.38 238 SER A C 1
ATOM 1814 O O . SER A 1 238 ? -2.449 -1.750 27.741 1.00 95.38 238 SER A O 1
ATOM 1816 N N . LEU A 1 239 ? -3.118 0.202 26.868 1.00 95.44 239 LEU A N 1
ATOM 1817 C CA . LEU A 1 239 ? -2.675 -0.098 25.506 1.00 95.44 239 LEU A CA 1
ATOM 1818 C C . LEU A 1 239 ? -1.204 -0.564 25.423 1.00 95.44 239 LEU A C 1
ATOM 1820 O O . LEU A 1 239 ? -0.870 -1.418 24.604 1.00 95.44 239 LEU A O 1
ATOM 1824 N N . SER A 1 240 ? -0.327 -0.065 26.301 1.00 95.25 240 SER A N 1
ATOM 1825 C CA . SER A 1 240 ? 1.085 -0.479 26.378 1.00 95.25 240 SER A CA 1
ATOM 1826 C C . SER A 1 240 ? 1.272 -1.976 26.670 1.00 95.25 240 SER A C 1
ATOM 1828 O O . SER A 1 240 ? 2.257 -2.578 26.236 1.00 95.25 240 SER A O 1
ATOM 1830 N N . ASP A 1 241 ? 0.312 -2.614 27.343 1.00 97.75 241 ASP A N 1
ATOM 1831 C CA . ASP A 1 241 ? 0.377 -4.028 27.713 1.00 97.75 241 ASP A CA 1
ATOM 1832 C C . ASP A 1 241 ? 0.093 -4.984 26.549 1.00 97.75 241 ASP A C 1
ATOM 1834 O O . ASP A 1 241 ? 0.291 -6.189 26.716 1.00 97.75 241 ASP A O 1
ATOM 1838 N N . LEU A 1 242 ? -0.334 -4.491 25.378 1.00 96.31 242 LEU A N 1
ATOM 1839 C CA . LEU A 1 242 ? -0.478 -5.314 24.168 1.00 96.31 242 LEU A CA 1
ATOM 1840 C C . LEU A 1 242 ? 0.816 -6.100 23.895 1.00 96.31 242 LEU A C 1
ATOM 1842 O O . LEU A 1 242 ? 0.794 -7.321 23.747 1.00 96.31 242 LEU A O 1
ATOM 1846 N N . TYR A 1 243 ? 1.954 -5.400 23.915 1.00 96.81 243 TYR A N 1
ATOM 1847 C CA . TYR A 1 243 ? 3.277 -5.994 23.728 1.00 96.81 243 TYR A CA 1
ATOM 1848 C C . TYR A 1 243 ? 3.801 -6.695 24.994 1.00 96.81 243 TYR A C 1
ATOM 1850 O O . TYR A 1 243 ? 4.377 -7.778 24.918 1.00 96.81 243 TYR A O 1
ATOM 1858 N N . HIS A 1 244 ? 3.635 -6.085 26.171 1.00 97.06 244 HIS A N 1
ATOM 1859 C CA . HIS A 1 244 ? 4.309 -6.563 27.390 1.00 97.06 244 HIS A CA 1
ATOM 1860 C C . HIS A 1 244 ? 3.609 -7.737 28.085 1.00 97.06 244 HIS A C 1
ATOM 1862 O O . HIS A 1 244 ? 4.239 -8.419 28.894 1.00 97.06 244 HIS A O 1
ATOM 1868 N N . VAL A 1 245 ? 2.314 -7.953 27.833 1.00 97.25 245 VAL A N 1
ATOM 1869 C CA . VAL A 1 245 ? 1.501 -8.936 28.571 1.00 97.25 245 VAL A CA 1
ATOM 1870 C C . VAL A 1 245 ? 0.885 -9.989 27.658 1.00 97.25 245 VAL A C 1
ATOM 1872 O O . VAL A 1 245 ? 0.939 -11.175 27.994 1.00 97.25 245 VAL A O 1
ATOM 1875 N N . ASP A 1 246 ? 0.292 -9.579 26.535 1.00 96.56 246 ASP A N 1
ATOM 1876 C CA . ASP A 1 246 ? -0.514 -10.485 25.709 1.00 96.56 246 ASP A CA 1
ATOM 1877 C C . ASP A 1 246 ? 0.160 -10.959 24.423 1.00 96.56 246 ASP A C 1
ATOM 1879 O O . ASP A 1 246 ? -0.309 -11.941 23.860 1.00 96.56 246 ASP A O 1
ATOM 1883 N N . ARG A 1 247 ? 1.280 -10.356 24.006 1.00 94.25 247 ARG A N 1
ATOM 1884 C CA . ARG A 1 247 ? 2.011 -10.637 22.754 1.00 94.25 247 ARG A CA 1
ATOM 1885 C C . ARG A 1 247 ? 2.067 -12.114 22.337 1.00 94.25 247 ARG A C 1
ATOM 1887 O O . ARG A 1 247 ? 1.833 -12.416 21.167 1.00 94.25 247 ARG A O 1
ATOM 1894 N N . ASP A 1 248 ? 2.363 -13.017 23.269 1.00 91.56 248 ASP A N 1
ATOM 1895 C CA . ASP A 1 248 ? 2.570 -14.448 22.992 1.00 91.56 248 ASP A CA 1
ATOM 1896 C C . ASP A 1 248 ? 1.362 -15.331 23.362 1.00 91.56 248 ASP A C 1
ATOM 1898 O O . ASP A 1 248 ? 1.416 -16.558 23.267 1.00 91.56 248 ASP A O 1
ATOM 1902 N N . ARG A 1 249 ? 0.244 -14.735 23.793 1.00 93.06 249 ARG A N 1
ATOM 1903 C CA . ARG A 1 249 ? -1.005 -15.462 24.067 1.00 93.06 249 ARG A CA 1
ATOM 1904 C C . ARG A 1 249 ? -1.635 -15.937 22.767 1.00 93.06 249 ARG A C 1
ATOM 1906 O O . ARG A 1 249 ? -1.583 -15.246 21.761 1.00 93.06 249 ARG A O 1
ATOM 1913 N N . LEU A 1 250 ? -2.280 -17.099 22.794 1.00 83.75 250 LEU A N 1
ATOM 1914 C CA . LEU A 1 250 ? -2.983 -17.619 21.625 1.00 83.75 250 LEU A CA 1
ATOM 1915 C C . LEU A 1 250 ? -4.423 -17.098 21.583 1.00 83.75 250 LEU A C 1
ATOM 1917 O O . LEU A 1 250 ? -5.196 -17.321 22.516 1.00 83.75 250 LEU A O 1
ATOM 1921 N N . VAL A 1 251 ? -4.800 -16.472 20.468 1.00 83.81 251 VAL A N 1
ATOM 1922 C CA . VAL A 1 251 ? -6.173 -16.047 20.165 1.00 83.81 251 VAL A CA 1
ATOM 1923 C C . VAL A 1 251 ? -6.666 -16.849 18.970 1.00 83.81 251 VAL A C 1
ATOM 1925 O O . VAL A 1 251 ? -6.242 -16.627 17.833 1.00 83.81 251 VAL A O 1
ATOM 1928 N N . ALA A 1 252 ? -7.533 -17.827 19.249 1.00 77.62 252 ALA A N 1
ATOM 1929 C CA . ALA A 1 252 ? -7.971 -18.841 18.286 1.00 77.62 252 ALA A CA 1
ATOM 1930 C C . ALA A 1 252 ? -6.789 -19.520 17.554 1.00 77.62 252 ALA A C 1
ATOM 1932 O O . ALA A 1 252 ? -6.776 -19.637 16.333 1.00 77.62 252 ALA A O 1
ATOM 1933 N N . GLY A 1 253 ? -5.783 -19.946 18.328 1.00 72.38 253 GLY A N 1
ATOM 1934 C CA . GLY A 1 253 ? -4.630 -20.714 17.841 1.00 72.38 253 GLY A CA 1
ATOM 1935 C C . GLY A 1 253 ? -3.470 -19.893 17.266 1.00 72.38 253 GLY A C 1
ATOM 1936 O O . GLY A 1 253 ? -2.424 -20.471 17.001 1.00 72.38 253 GLY A O 1
ATOM 1937 N N . ILE A 1 254 ? -3.617 -18.572 17.120 1.00 74.94 254 ILE A N 1
ATOM 1938 C CA . ILE A 1 254 ? -2.588 -17.679 16.561 1.00 74.94 254 ILE A CA 1
ATOM 1939 C C . ILE A 1 254 ? -1.987 -16.825 17.691 1.00 74.94 254 ILE A C 1
ATOM 1941 O O . ILE A 1 254 ? -2.765 -16.283 18.485 1.00 74.94 254 ILE A O 1
ATOM 1945 N N . PRO A 1 255 ? -0.651 -16.668 17.790 1.00 80.69 255 PRO A N 1
ATOM 1946 C CA . PRO A 1 255 ? -0.031 -15.717 18.711 1.00 80.69 255 PRO A CA 1
ATOM 1947 C C . PRO A 1 255 ? -0.607 -14.305 18.553 1.00 80.69 255 PRO A C 1
ATOM 1949 O O . PRO A 1 255 ? -0.794 -13.812 17.441 1.00 80.69 255 PRO A O 1
ATOM 1952 N N . PHE A 1 256 ? -0.876 -13.634 19.668 1.00 88.62 256 PHE A N 1
ATOM 1953 C CA . PHE A 1 256 ? -1.593 -12.362 19.717 1.00 88.62 256 PHE A CA 1
ATOM 1954 C C . PHE A 1 256 ? -0.957 -11.305 18.814 1.00 88.62 256 PHE A C 1
ATOM 1956 O O . PHE A 1 256 ? -1.661 -10.622 18.083 1.00 88.62 256 PHE A O 1
ATOM 1963 N N . HIS A 1 257 ? 0.372 -11.204 18.808 1.00 86.81 257 HIS A N 1
ATOM 1964 C CA . HIS A 1 257 ? 1.100 -10.242 17.980 1.00 86.81 257 HIS A CA 1
ATOM 1965 C C . HIS A 1 257 ? 1.154 -10.584 16.493 1.00 86.81 257 HIS A C 1
ATOM 1967 O O . HIS A 1 257 ? 1.362 -9.702 15.660 1.00 86.81 257 HIS A O 1
ATOM 1973 N N . GLU A 1 258 ? 1.019 -11.865 16.156 1.00 77.31 258 GLU A N 1
ATOM 1974 C CA . GLU A 1 258 ? 0.865 -12.277 14.770 1.00 77.31 258 GLU A CA 1
ATOM 1975 C C . GLU A 1 258 ? -0.535 -11.936 14.298 1.00 77.31 258 GLU A C 1
ATOM 1977 O O . GLU A 1 258 ? -0.668 -11.476 13.171 1.00 77.31 258 GLU A O 1
ATOM 1982 N N . ARG A 1 259 ? -1.553 -12.100 15.155 1.00 82.19 259 ARG A N 1
ATOM 1983 C CA . ARG A 1 259 ? -2.946 -11.759 14.854 1.00 82.19 259 ARG A CA 1
ATOM 1984 C C . ARG A 1 259 ? -3.189 -10.251 14.783 1.00 82.19 259 ARG A C 1
ATOM 1986 O O . ARG A 1 259 ? -3.810 -9.814 13.821 1.00 82.19 259 ARG A O 1
ATOM 1993 N N . PHE A 1 260 ? -2.677 -9.501 15.758 1.00 88.25 260 PHE A N 1
ATOM 1994 C CA . PHE A 1 260 ? -2.819 -8.053 15.927 1.00 88.25 260 PHE A CA 1
ATOM 1995 C C . PHE A 1 260 ? -1.429 -7.392 15.900 1.00 88.25 260 PHE A C 1
ATOM 1997 O O . PHE A 1 260 ? -0.763 -7.293 16.940 1.00 88.25 260 PHE A O 1
ATOM 2004 N N . PRO A 1 261 ? -0.949 -6.952 14.721 1.00 87.88 261 PRO A N 1
ATOM 2005 C CA . PRO A 1 261 ? 0.415 -6.448 14.549 1.00 87.88 261 PRO A CA 1
ATOM 2006 C C . PRO A 1 261 ? 0.784 -5.245 15.426 1.00 87.88 261 PRO A C 1
ATOM 2008 O O . PRO A 1 261 ? 1.971 -5.037 15.701 1.00 87.88 261 PRO A O 1
ATOM 2011 N N . LEU A 1 262 ? -0.199 -4.495 15.933 1.00 92.19 262 LEU A N 1
ATOM 2012 C CA . LEU A 1 262 ? 0.010 -3.430 16.918 1.00 92.19 262 LEU A CA 1
ATOM 2013 C C . LEU A 1 262 ? 0.776 -3.919 18.165 1.00 92.19 262 LEU A C 1
ATOM 2015 O O . LEU A 1 262 ? 1.541 -3.160 18.750 1.00 92.19 262 LEU A O 1
ATOM 2019 N N . ALA A 1 263 ? 0.647 -5.198 18.534 1.00 95.06 263 ALA A N 1
ATOM 2020 C CA . ALA A 1 263 ? 1.323 -5.807 19.684 1.00 95.06 263 ALA A CA 1
ATOM 2021 C C . ALA A 1 263 ? 2.729 -6.365 19.384 1.00 95.06 263 ALA A C 1
ATOM 2023 O O . ALA A 1 263 ? 3.373 -6.925 20.272 1.00 95.06 263 ALA A O 1
ATOM 2024 N N . LYS A 1 264 ? 3.214 -6.277 18.137 1.00 91.25 264 LYS A N 1
ATOM 2025 C CA . LYS A 1 264 ? 4.466 -6.927 17.702 1.00 91.25 264 LYS A CA 1
ATOM 2026 C C . LYS A 1 264 ? 5.727 -6.278 18.258 1.00 91.25 264 LYS A C 1
ATOM 2028 O O . LYS A 1 264 ? 6.707 -6.982 18.503 1.00 91.25 264 LYS A O 1
ATOM 2033 N N . GLN A 1 265 ? 5.709 -4.967 18.456 1.00 94.38 265 GLN A N 1
ATOM 2034 C CA . GLN A 1 265 ? 6.804 -4.210 19.054 1.00 94.38 265 GLN A CA 1
ATOM 2035 C C . GLN A 1 265 ? 6.259 -3.292 20.149 1.00 94.38 265 GLN A C 1
ATOM 2037 O O . GLN A 1 265 ? 5.064 -2.986 20.156 1.00 94.38 265 GLN A O 1
ATOM 2042 N N . PRO A 1 266 ? 7.117 -2.829 21.072 1.00 95.81 266 PRO A N 1
ATOM 2043 C CA . PRO A 1 266 ? 6.712 -1.824 22.033 1.00 95.81 266 PRO A CA 1
ATOM 2044 C C . PRO A 1 266 ? 6.315 -0.526 21.329 1.00 95.81 266 PRO A C 1
ATOM 2046 O O . PRO A 1 266 ? 7.039 -0.041 20.456 1.00 95.81 266 PRO A O 1
ATOM 2049 N N . LEU A 1 267 ? 5.206 0.064 21.772 1.00 94.56 267 LEU A N 1
ATOM 2050 C CA . LEU A 1 267 ? 4.802 1.403 21.355 1.00 94.56 267 LEU A CA 1
ATOM 2051 C C . LEU A 1 267 ? 5.846 2.429 21.817 1.00 94.56 267 LEU A C 1
ATOM 2053 O O . LEU A 1 267 ? 6.410 2.304 22.911 1.00 94.56 267 LEU A O 1
ATOM 2057 N N . LYS A 1 268 ? 6.079 3.462 21.009 1.00 93.12 268 LYS A N 1
ATOM 2058 C CA . LYS A 1 268 ? 7.031 4.545 21.269 1.00 93.12 268 LYS A CA 1
ATOM 2059 C C . LYS A 1 268 ? 6.357 5.907 21.159 1.00 93.12 268 LYS A C 1
ATOM 2061 O O . LYS A 1 268 ? 5.489 6.120 20.314 1.00 93.12 268 LYS A O 1
ATOM 2066 N N . ASP A 1 269 ? 6.780 6.838 22.005 1.00 90.38 269 ASP A N 1
ATOM 2067 C CA . ASP A 1 269 ? 6.430 8.249 21.848 1.00 90.38 269 ASP A CA 1
ATOM 2068 C C . ASP A 1 269 ? 7.218 8.903 20.697 1.00 90.38 269 ASP A C 1
ATOM 2070 O O . ASP A 1 269 ? 8.086 8.284 20.078 1.00 90.38 269 ASP A O 1
ATOM 2074 N N . GLN A 1 270 ? 6.926 10.171 20.407 1.00 86.44 270 GLN A N 1
ATOM 2075 C CA . GLN A 1 270 ? 7.558 10.908 19.306 1.00 86.44 270 GLN A CA 1
ATOM 2076 C C . GLN A 1 270 ? 9.064 11.144 19.479 1.00 86.44 270 GLN A C 1
ATOM 2078 O O . GLN A 1 270 ? 9.746 11.471 18.514 1.00 86.44 270 GLN A O 1
ATOM 2083 N N . ALA A 1 271 ? 9.602 10.958 20.687 1.00 85.81 271 ALA A N 1
ATOM 2084 C CA . ALA A 1 271 ? 11.037 11.012 20.952 1.00 85.81 271 ALA A CA 1
ATOM 2085 C C . ALA A 1 271 ? 11.701 9.622 20.874 1.00 85.81 271 ALA A C 1
ATOM 2087 O O . ALA A 1 271 ? 12.858 9.469 21.263 1.00 85.81 271 ALA A O 1
ATOM 2088 N N . GLY A 1 272 ? 10.969 8.595 20.431 1.00 89.38 272 GLY A N 1
ATOM 2089 C CA . GLY A 1 272 ? 11.456 7.222 20.305 1.00 89.38 272 GLY A CA 1
ATOM 2090 C C . GLY A 1 272 ? 11.503 6.444 21.616 1.00 89.38 272 GLY A C 1
ATOM 2091 O O . GLY A 1 272 ? 11.993 5.310 21.642 1.00 89.38 272 GLY A O 1
ATOM 2092 N N . ARG A 1 273 ? 10.984 7.000 22.718 1.00 92.31 273 ARG A N 1
ATOM 2093 C CA . ARG A 1 273 ? 10.997 6.320 24.018 1.00 92.31 273 ARG A CA 1
ATOM 2094 C C . ARG A 1 273 ? 9.858 5.317 24.084 1.00 92.31 273 ARG A C 1
ATOM 2096 O O . ARG A 1 273 ? 8.704 5.653 23.846 1.00 92.31 273 ARG A O 1
ATOM 2103 N N . THR A 1 274 ? 10.181 4.097 24.488 1.00 95.31 274 THR A N 1
ATOM 2104 C CA . THR A 1 274 ? 9.207 3.013 24.653 1.00 95.31 274 THR A CA 1
ATOM 2105 C C . THR A 1 274 ? 8.266 3.261 25.841 1.00 95.31 274 THR A C 1
ATOM 2107 O O . THR A 1 274 ? 8.706 3.742 26.892 1.00 95.31 274 THR A O 1
ATOM 2110 N N . PHE A 1 275 ? 6.984 2.921 25.686 1.00 94.56 275 PHE A N 1
ATOM 2111 C CA . PHE A 1 275 ? 6.022 2.817 26.789 1.00 94.56 275 PHE A CA 1
ATOM 2112 C C . PHE A 1 275 ? 6.306 1.560 27.624 1.00 94.56 275 PHE A C 1
ATOM 2114 O O . PHE A 1 275 ? 6.472 0.461 27.085 1.00 94.56 275 PHE A O 1
ATOM 2121 N N . ALA A 1 276 ? 6.391 1.718 28.942 1.00 96.69 276 ALA A N 1
ATOM 2122 C CA . ALA A 1 276 ? 6.641 0.628 29.875 1.00 96.69 276 ALA A CA 1
ATOM 2123 C C . ALA A 1 276 ? 5.380 -0.220 30.112 1.00 96.69 276 ALA A C 1
ATOM 2125 O O . ALA A 1 276 ? 4.256 0.202 29.838 1.00 96.69 276 ALA A O 1
ATOM 2126 N N . ARG A 1 277 ? 5.568 -1.425 30.658 1.00 97.12 277 ARG A N 1
ATOM 2127 C CA . ARG A 1 277 ? 4.468 -2.296 31.091 1.00 97.12 277 ARG A CA 1
ATOM 2128 C C . ARG A 1 277 ? 3.570 -1.574 32.103 1.00 97.12 277 ARG A C 1
ATOM 2130 O O . ARG A 1 277 ? 4.078 -0.994 33.061 1.00 97.12 277 ARG A O 1
ATOM 2137 N N . GLY A 1 278 ? 2.256 -1.642 31.904 1.00 95.69 278 GLY A N 1
ATOM 2138 C CA . GLY A 1 278 ? 1.238 -0.999 32.738 1.00 95.69 278 GLY A CA 1
ATOM 2139 C C . GLY A 1 278 ? 1.174 0.526 32.617 1.00 95.69 278 GLY A C 1
ATOM 2140 O O . GLY A 1 278 ? 0.327 1.153 33.248 1.00 95.69 278 GLY A O 1
ATOM 2141 N N . GLU A 1 279 ? 2.043 1.148 31.819 1.00 95.00 279 GLU A N 1
ATOM 2142 C CA . GLU A 1 279 ? 2.043 2.597 31.660 1.00 95.00 279 GLU A CA 1
ATOM 2143 C C . GLU A 1 279 ? 0.793 3.058 30.919 1.00 95.00 279 GLU A C 1
ATOM 2145 O O . GLU A 1 279 ? 0.463 2.505 29.870 1.00 95.00 279 GLU A O 1
ATOM 2150 N N . LEU A 1 280 ? 0.109 4.075 31.445 1.00 91.38 280 LEU A N 1
ATOM 2151 C CA . LEU A 1 280 ? -1.132 4.590 30.873 1.00 91.38 280 LEU A CA 1
ATOM 2152 C C . LEU A 1 280 ? -0.880 5.299 29.537 1.00 91.38 280 LEU A C 1
ATOM 2154 O O . LEU A 1 280 ? -0.061 6.213 29.450 1.00 91.38 280 LEU A O 1
ATOM 2158 N N . TYR A 1 281 ? -1.643 4.915 28.518 1.00 90.19 281 TYR A N 1
ATOM 2159 C CA . TYR A 1 281 ? -1.653 5.575 27.218 1.00 90.19 281 TYR A CA 1
ATOM 2160 C C . TYR A 1 281 ? -2.881 6.483 27.116 1.00 90.19 281 TYR A C 1
ATOM 2162 O O . TYR A 1 281 ? -4.004 5.987 27.148 1.00 90.19 281 TYR A O 1
ATOM 2170 N N . ARG A 1 282 ? -2.708 7.805 27.023 1.00 86.06 282 ARG A N 1
ATOM 2171 C CA . ARG A 1 282 ? -3.852 8.731 26.941 1.00 86.06 282 ARG A CA 1
ATOM 2172 C C . ARG A 1 282 ? -4.367 8.840 25.513 1.00 86.06 282 ARG A C 1
ATOM 2174 O O . ARG A 1 282 ? -3.603 8.745 24.560 1.00 86.06 282 ARG A O 1
ATOM 2181 N N . GLY A 1 283 ? -5.663 9.069 25.364 1.00 85.94 283 GLY A N 1
ATOM 2182 C CA . GLY A 1 283 ? -6.272 9.262 24.055 1.00 85.94 283 GLY A CA 1
ATOM 2183 C C . GLY A 1 283 ? -7.789 9.227 24.114 1.00 85.94 283 GLY A C 1
ATOM 2184 O O . GLY A 1 283 ? -8.375 8.850 25.129 1.00 85.94 283 GLY A O 1
ATOM 2185 N N . ALA A 1 284 ? -8.412 9.622 23.009 1.00 85.06 284 ALA A N 1
ATOM 2186 C CA . ALA A 1 284 ? -9.858 9.607 22.849 1.00 85.06 284 ALA A CA 1
ATOM 2187 C C . ALA A 1 284 ? -10.279 9.296 21.407 1.00 85.06 284 ALA A C 1
ATOM 2189 O O . ALA A 1 284 ? -9.462 9.372 20.492 1.00 85.06 284 ALA A O 1
ATOM 2190 N N . TYR A 1 285 ? -11.550 8.932 21.226 1.00 86.56 285 TYR A N 1
ATOM 2191 C CA . TYR A 1 285 ? -12.162 8.541 19.948 1.00 86.56 285 TYR A CA 1
ATOM 2192 C C . TYR A 1 285 ? -11.323 7.512 19.166 1.00 86.56 285 TYR A C 1
ATOM 2194 O O . TYR A 1 285 ? -10.947 7.777 18.022 1.00 86.56 285 TYR A O 1
ATOM 2202 N N . PRO A 1 286 ? -10.961 6.363 19.775 1.00 91.56 286 PRO A N 1
ATOM 2203 C CA . PRO A 1 286 ? -10.102 5.402 19.108 1.00 91.56 286 PRO A CA 1
ATOM 2204 C C . PRO A 1 286 ? -10.813 4.768 17.910 1.00 91.56 286 PRO A C 1
ATOM 2206 O O . PRO A 1 286 ? -11.973 4.365 17.988 1.00 91.56 286 PRO A O 1
ATOM 2209 N N . TRP A 1 287 ? -10.070 4.595 16.826 1.00 92.12 287 TRP A N 1
ATOM 2210 C CA . TRP A 1 287 ? -10.428 3.737 15.710 1.00 92.12 287 TRP A CA 1
ATOM 2211 C C . TRP A 1 287 ? -9.262 2.793 15.429 1.00 92.12 287 TRP A C 1
ATOM 2213 O O . TRP A 1 287 ? -8.191 3.220 14.995 1.00 92.12 287 TRP A O 1
ATOM 2223 N N . ILE A 1 288 ? -9.455 1.506 15.712 1.00 92.12 288 ILE A N 1
ATOM 2224 C CA . ILE A 1 288 ? -8.470 0.481 15.387 1.00 92.12 288 ILE A CA 1
ATOM 2225 C C . ILE A 1 288 ? -8.718 0.019 13.955 1.00 92.12 288 ILE A C 1
ATOM 2227 O O . ILE A 1 288 ? -9.863 -0.203 13.545 1.00 92.12 288 ILE A O 1
ATOM 2231 N N . SER A 1 289 ? -7.644 -0.119 13.180 1.00 85.88 289 SER A N 1
ATOM 2232 C CA . SER A 1 289 ? -7.723 -0.726 11.862 1.00 85.88 289 SER A CA 1
ATOM 2233 C C . SER A 1 289 ? -8.319 -2.121 12.001 1.00 85.88 289 SER A C 1
ATOM 2235 O O . SER A 1 289 ? -8.156 -2.810 13.012 1.00 85.88 289 SER A O 1
ATOM 2237 N N . ARG A 1 290 ? -9.036 -2.548 10.964 1.00 79.38 290 ARG A N 1
ATOM 2238 C CA . ARG A 1 290 ? -9.800 -3.799 10.980 1.00 79.38 290 ARG A CA 1
ATOM 2239 C C . ARG A 1 290 ? -8.955 -4.993 11.429 1.00 79.38 290 ARG A C 1
ATOM 2241 O O . ARG A 1 290 ? -9.443 -5.847 12.155 1.00 79.38 290 ARG A O 1
ATOM 2248 N N . ASP A 1 291 ? -7.701 -5.042 11.022 1.00 77.56 291 ASP A N 1
ATOM 2249 C CA . ASP A 1 291 ? -6.751 -6.115 11.293 1.00 77.56 291 ASP A CA 1
ATOM 2250 C C . ASP A 1 291 ? -5.889 -5.905 12.556 1.00 77.56 291 ASP A C 1
ATOM 2252 O O . ASP A 1 291 ? -5.025 -6.727 12.854 1.00 77.56 291 ASP A O 1
ATOM 2256 N N . GLY A 1 292 ? -6.113 -4.829 13.316 1.00 87.00 292 GLY A N 1
ATOM 2257 C CA . GLY A 1 292 ? -5.372 -4.551 14.548 1.00 87.00 292 GLY A CA 1
ATOM 2258 C C . GLY A 1 292 ? -3.930 -4.109 14.310 1.00 87.00 292 GLY A C 1
ATOM 2259 O O . GLY A 1 292 ? -3.053 -4.414 15.120 1.00 87.00 292 GLY A O 1
ATOM 2260 N N . THR A 1 293 ? -3.678 -3.440 13.188 1.00 86.06 293 THR A N 1
ATOM 2261 C CA . THR A 1 293 ? -2.349 -2.992 12.758 1.00 86.06 293 THR A CA 1
ATOM 2262 C C . THR A 1 293 ? -2.077 -1.545 13.144 1.00 86.06 293 THR A C 1
ATOM 2264 O O . THR A 1 293 ? -1.019 -1.270 13.711 1.00 86.06 293 THR A O 1
ATOM 2267 N N . GLU A 1 294 ? -3.043 -0.656 12.910 1.00 89.00 294 GLU A N 1
ATOM 2268 C CA . GLU A 1 294 ? -2.972 0.764 13.258 1.00 89.00 294 GLU A CA 1
ATOM 2269 C C . GLU A 1 294 ? -4.058 1.134 14.258 1.00 89.00 294 GLU A C 1
ATOM 2271 O O . GLU A 1 294 ? -5.183 0.643 14.184 1.00 89.00 294 GLU A O 1
ATOM 2276 N N . LEU A 1 295 ? -3.743 2.048 15.165 1.00 93.44 295 LEU A N 1
ATOM 2277 C CA . LEU A 1 295 ? -4.709 2.695 16.036 1.00 93.44 295 LEU A CA 1
ATOM 2278 C C . LEU A 1 295 ? -4.674 4.195 15.780 1.00 93.44 295 LEU A C 1
ATOM 2280 O O . LEU A 1 295 ? -3.677 4.859 16.058 1.00 93.44 295 LEU A O 1
ATOM 2284 N N . PHE A 1 296 ? -5.785 4.722 15.289 1.00 91.44 296 PHE A N 1
ATOM 2285 C CA . PHE A 1 296 ? -6.011 6.150 15.166 1.00 91.44 296 PHE A CA 1
ATOM 2286 C C . PHE A 1 296 ? -6.759 6.650 16.395 1.00 91.44 296 PHE A C 1
ATOM 2288 O O . PHE A 1 296 ? -7.628 5.955 16.919 1.00 91.44 296 PHE A O 1
ATOM 2295 N N . HIS A 1 297 ? -6.433 7.844 16.868 1.00 89.44 297 HIS A N 1
ATOM 2296 C CA . HIS A 1 297 ? -7.099 8.452 18.016 1.00 89.44 297 HIS A CA 1
ATOM 2297 C C . HIS A 1 297 ? -6.800 9.950 18.069 1.00 89.44 297 HIS A C 1
ATOM 2299 O O . HIS A 1 297 ? -5.849 10.443 17.465 1.00 89.44 297 HIS A O 1
ATOM 2305 N N . THR A 1 298 ? -7.574 10.693 18.851 1.00 83.62 298 THR A N 1
ATOM 2306 C CA . THR A 1 298 ? -7.197 12.056 19.227 1.00 83.62 298 THR A CA 1
ATOM 2307 C C . THR A 1 298 ? -6.277 12.029 20.445 1.00 83.62 298 THR A C 1
ATOM 2309 O O . THR A 1 298 ? -6.542 11.322 21.423 1.00 83.62 298 THR A O 1
ATOM 2312 N N . SER A 1 299 ? -5.218 12.821 20.405 1.00 73.44 299 SER A N 1
ATOM 2313 C CA . SER A 1 299 ? -4.333 13.135 21.523 1.00 73.44 299 SER A CA 1
ATOM 2314 C C . SER A 1 299 ? -4.933 14.241 22.401 1.00 73.44 299 SER A C 1
ATOM 2316 O O . SER A 1 299 ? -5.622 15.137 21.912 1.00 73.44 299 SER A O 1
ATOM 2318 N N . THR A 1 300 ? -4.706 14.167 23.715 1.00 62.00 300 THR A N 1
ATOM 2319 C CA . THR A 1 300 ? -5.417 14.967 24.730 1.00 62.00 300 THR A CA 1
ATOM 2320 C C . THR A 1 300 ? -4.572 16.119 25.286 1.00 62.00 300 THR A C 1
ATOM 2322 O O . THR A 1 300 ? -3.531 15.853 25.876 1.00 62.00 300 THR A O 1
ATOM 2325 N N . LEU A 1 301 ? -5.043 17.371 25.258 1.00 56.66 301 LEU A N 1
ATOM 2326 C CA . LEU A 1 301 ? -4.371 18.473 25.968 1.00 56.66 301 LEU A CA 1
ATOM 2327 C C . LEU A 1 301 ? -4.521 18.344 27.499 1.00 56.66 301 LEU A C 1
ATOM 2329 O O . LEU A 1 301 ? -5.621 18.469 28.039 1.00 56.66 301 LEU A O 1
ATOM 2333 N N . ALA A 1 302 ? -3.427 18.188 28.247 1.00 45.69 302 ALA A N 1
ATOM 2334 C CA . ALA A 1 302 ? -3.429 18.402 29.698 1.00 45.69 302 ALA A CA 1
ATOM 2335 C C . ALA A 1 302 ? -3.132 19.886 30.024 1.00 45.69 302 ALA A C 1
ATOM 2337 O O . ALA A 1 302 ? -2.123 20.413 29.577 1.00 45.69 302 ALA A O 1
ATOM 2338 N N . GLY A 1 303 ? -3.970 20.587 30.813 1.00 46.44 303 GLY A N 1
ATOM 2339 C CA . GLY A 1 303 ? -3.614 21.942 31.275 1.00 46.44 303 GLY A CA 1
ATOM 2340 C C . GLY A 1 303 ? -4.558 22.736 32.200 1.00 46.44 303 GLY A C 1
ATOM 2341 O O . GLY A 1 303 ? -4.068 23.281 33.179 1.00 46.44 303 GLY A O 1
ATOM 2342 N N . GLN A 1 304 ? -5.881 22.832 31.978 1.00 41.34 304 GLN A N 1
ATOM 2343 C CA . GLN A 1 304 ? -6.735 23.801 32.721 1.00 41.34 304 GLN A CA 1
ATOM 2344 C C . GLN A 1 304 ? -7.919 23.217 33.507 1.00 41.34 304 GLN A C 1
ATOM 2346 O O . GLN A 1 304 ? -8.722 22.440 32.981 1.00 41.34 304 GLN A O 1
ATOM 2351 N N . ALA A 1 305 ? -8.001 23.505 34.811 1.00 37.53 305 ALA A N 1
ATOM 2352 C CA . ALA A 1 305 ? -9.064 22.996 35.685 1.00 37.53 305 ALA A CA 1
ATOM 2353 C C . ALA A 1 305 ? -10.457 23.366 35.130 1.00 37.53 305 ALA A C 1
ATOM 2355 O O . ALA A 1 305 ? -10.676 24.509 34.750 1.00 37.53 305 ALA A O 1
ATOM 2356 N N . GLY A 1 306 ? -11.381 22.399 35.056 1.00 42.84 306 GLY A N 1
ATOM 2357 C CA . GLY A 1 306 ? -12.773 22.635 34.638 1.00 42.84 306 GLY A CA 1
ATOM 2358 C C . GLY A 1 306 ? -13.100 22.472 33.145 1.00 42.84 306 GLY A C 1
ATOM 2359 O O . GLY A 1 306 ? -14.273 22.536 32.789 1.00 42.84 306 GLY A O 1
ATOM 2360 N N . VAL A 1 307 ? -12.125 22.204 32.268 1.00 49.16 307 VAL A N 1
ATOM 2361 C CA . VAL A 1 307 ? -12.383 21.874 30.850 1.00 49.16 307 VAL A CA 1
ATOM 2362 C C . VAL A 1 307 ? -12.373 20.353 30.660 1.00 49.16 307 VAL A C 1
ATOM 2364 O O . VAL A 1 307 ? -11.476 19.676 31.157 1.00 49.16 307 VAL A O 1
ATOM 2367 N N . ASN A 1 308 ? -13.359 19.796 29.946 1.00 50.91 308 ASN A N 1
ATOM 2368 C CA . ASN A 1 308 ? -13.404 18.369 29.595 1.00 50.91 308 ASN A CA 1
ATOM 2369 C C . ASN A 1 308 ? -12.344 18.086 28.503 1.00 50.91 308 ASN A C 1
ATOM 2371 O O . ASN A 1 308 ? -12.601 18.247 27.307 1.00 50.91 308 ASN A O 1
ATOM 2375 N N . ARG A 1 309 ? -11.114 17.808 28.958 1.00 52.62 309 ARG A N 1
ATOM 2376 C CA . ARG A 1 309 ? -9.835 17.966 28.238 1.00 52.62 309 ARG A CA 1
ATOM 2377 C C . ARG A 1 309 ? -9.482 16.864 27.243 1.00 52.62 309 ARG A C 1
ATOM 2379 O O . ARG A 1 309 ? -8.797 17.152 26.267 1.00 52.62 309 ARG A O 1
ATOM 2386 N N . ALA A 1 310 ? -9.981 15.641 27.408 1.00 50.56 310 ALA A N 1
ATOM 2387 C CA . ALA A 1 310 ? -9.668 14.547 26.485 1.00 50.56 310 ALA A CA 1
ATOM 2388 C C . ALA A 1 310 ? -10.248 14.709 25.072 1.00 50.56 310 ALA A C 1
ATOM 2390 O O . ALA A 1 310 ? -10.136 13.813 24.249 1.00 50.56 310 ALA A O 1
ATOM 2391 N N . ARG A 1 311 ? -10.889 15.842 24.766 1.00 59.56 311 ARG A N 1
ATOM 2392 C CA . ARG A 1 311 ? -11.675 16.021 23.542 1.00 59.56 311 ARG A CA 1
ATOM 2393 C C . ARG A 1 311 ? -11.121 17.044 22.548 1.00 59.56 311 ARG A C 1
ATOM 2395 O O . ARG A 1 311 ? -11.815 17.292 21.568 1.00 59.56 311 ARG A O 1
ATOM 2402 N N . ARG A 1 312 ? -9.974 17.681 22.827 1.00 59.31 312 ARG A N 1
ATOM 2403 C CA . ARG A 1 312 ? -9.449 18.841 22.072 1.00 59.31 312 ARG A CA 1
ATOM 2404 C C . ARG A 1 312 ? -7.921 18.808 22.047 1.00 59.31 312 ARG A C 1
ATOM 2406 O O . ARG A 1 312 ? -7.320 19.025 23.092 1.00 59.31 312 ARG A O 1
ATOM 2413 N N . GLY A 1 313 ? -7.297 18.487 20.924 1.00 67.12 313 GLY A N 1
ATOM 2414 C CA . GLY A 1 313 ? -5.841 18.370 20.845 1.00 67.12 313 GLY A CA 1
ATOM 2415 C C . GLY A 1 313 ? -5.388 18.120 19.418 1.00 67.12 313 GLY A C 1
ATOM 2416 O O . GLY A 1 313 ? -5.593 18.971 18.569 1.00 67.12 313 GLY A O 1
ATOM 2417 N N . GLY A 1 314 ? -4.804 16.957 19.150 1.00 77.12 314 GLY A N 1
ATOM 2418 C CA . GLY A 1 314 ? -4.294 16.603 17.823 1.00 77.12 314 GLY A CA 1
ATOM 2419 C C . GLY A 1 314 ? -4.800 15.245 17.356 1.00 77.12 314 GLY A C 1
ATOM 2420 O O . GLY A 1 314 ? -5.132 14.406 18.190 1.00 77.12 314 GLY A O 1
ATOM 2421 N N . TYR A 1 315 ? -4.858 14.993 16.050 1.00 83.50 315 TYR A N 1
ATOM 2422 C CA . TYR A 1 315 ? -5.205 13.669 15.527 1.00 83.50 315 TYR A CA 1
ATOM 2423 C C . TYR A 1 315 ? -3.946 12.843 15.268 1.00 83.50 315 TYR A C 1
ATOM 2425 O O . TYR A 1 315 ? -2.997 13.306 14.640 1.00 83.50 315 TYR A O 1
ATOM 2433 N N . SER A 1 316 ? -3.897 11.623 15.791 1.00 87.75 316 SER A N 1
ATOM 2434 C CA . SER A 1 316 ? -2.687 10.809 15.789 1.00 87.75 316 SER A CA 1
ATOM 2435 C C . SER A 1 316 ? -2.961 9.374 15.369 1.00 87.75 316 SER A C 1
ATOM 2437 O O . SER A 1 316 ? -4.082 8.872 15.463 1.00 87.75 316 SER A O 1
ATOM 2439 N N . VAL A 1 317 ? -1.908 8.712 14.907 1.00 89.69 317 VAL A N 1
ATOM 2440 C CA . VAL A 1 317 ? -1.911 7.292 14.571 1.00 89.69 317 VAL A CA 1
ATOM 2441 C C . VAL A 1 317 ? -0.662 6.623 15.124 1.00 89.69 317 VAL A C 1
ATOM 2443 O O . VAL A 1 317 ? 0.417 7.219 15.163 1.00 89.69 317 VAL A O 1
ATOM 2446 N N . ILE A 1 318 ? -0.814 5.386 15.581 1.00 91.12 318 ILE A N 1
ATOM 2447 C CA . ILE A 1 318 ? 0.284 4.552 16.048 1.00 91.12 318 ILE A CA 1
ATOM 2448 C C . ILE A 1 318 ? 0.053 3.101 15.638 1.00 91.12 318 ILE A C 1
ATOM 2450 O O . ILE A 1 318 ? -1.038 2.559 15.814 1.00 91.12 318 ILE A O 1
ATOM 2454 N N . GLY A 1 319 ? 1.099 2.453 15.145 1.00 91.00 319 GLY A N 1
ATOM 2455 C CA . GLY A 1 319 ? 1.015 1.063 14.748 1.00 91.00 319 GLY A CA 1
ATOM 2456 C C . GLY A 1 319 ? 2.206 0.612 13.940 1.00 91.00 319 GLY A C 1
ATOM 2457 O O . GLY A 1 319 ? 3.270 1.227 13.933 1.00 91.00 319 GLY A O 1
ATOM 2458 N N . ARG A 1 320 ? 2.046 -0.523 13.284 1.00 85.62 320 ARG A N 1
ATOM 2459 C CA . ARG A 1 320 ? 3.086 -1.153 12.471 1.00 85.62 320 ARG A CA 1
ATOM 2460 C C . ARG A 1 320 ? 3.636 -0.210 11.397 1.00 85.62 320 ARG A C 1
ATOM 2462 O O . ARG A 1 320 ? 4.847 -0.132 11.223 1.00 85.62 320 ARG A O 1
ATOM 2469 N N . TRP A 1 321 ? 2.753 0.477 10.683 1.00 80.31 321 TRP A N 1
ATOM 2470 C CA . TRP A 1 321 ? 3.055 1.375 9.575 1.00 80.31 321 TRP A CA 1
ATOM 2471 C C . TRP A 1 321 ? 3.582 2.732 10.038 1.00 80.31 321 TRP A C 1
ATOM 2473 O O . TRP A 1 321 ? 3.997 3.537 9.216 1.00 80.31 321 TRP A O 1
ATOM 2483 N N . THR A 1 322 ? 3.632 2.986 11.344 1.00 85.00 322 THR A N 1
ATOM 2484 C CA . THR A 1 322 ? 4.379 4.108 11.928 1.00 85.00 322 THR A CA 1
ATOM 2485 C C . THR A 1 322 ? 5.658 3.660 12.640 1.00 85.00 322 THR A C 1
ATOM 2487 O O . THR A 1 322 ? 6.263 4.431 13.388 1.00 85.00 322 THR A O 1
ATOM 2490 N N . GLY A 1 323 ? 6.068 2.396 12.492 1.00 84.19 323 GLY A N 1
ATOM 2491 C CA . GLY A 1 323 ? 7.224 1.842 13.202 1.00 84.19 323 GLY A CA 1
ATOM 2492 C C . GLY A 1 323 ? 6.993 1.704 14.697 1.00 84.19 323 GLY A C 1
ATOM 2493 O O . GLY A 1 323 ? 7.938 1.780 15.488 1.00 84.19 323 GLY A O 1
ATOM 2494 N N . TRP A 1 324 ? 5.729 1.525 15.076 1.00 91.44 324 TRP A N 1
ATOM 2495 C CA . TRP A 1 324 ? 5.206 1.563 16.437 1.00 91.44 324 TRP A CA 1
ATOM 2496 C C . TRP A 1 324 ? 5.488 2.896 17.146 1.00 91.44 324 TRP A C 1
ATOM 2498 O O . TRP A 1 324 ? 5.428 2.966 18.370 1.00 91.44 324 TRP A O 1
ATOM 2508 N N . GLY A 1 325 ? 5.789 3.960 16.393 1.00 89.25 325 GLY A N 1
ATOM 2509 C CA . GLY A 1 325 ? 5.963 5.322 16.892 1.00 89.25 325 GLY A CA 1
ATOM 2510 C C . GLY A 1 325 ? 4.693 6.153 16.741 1.00 89.25 325 GLY A C 1
ATOM 2511 O O . GLY A 1 325 ? 3.969 6.023 15.758 1.00 89.25 325 GLY A O 1
ATOM 2512 N N . LEU A 1 326 ? 4.406 7.018 17.710 1.00 88.56 326 LEU A N 1
ATOM 2513 C CA . LEU A 1 326 ? 3.289 7.956 17.606 1.00 88.56 326 LEU A CA 1
ATOM 2514 C C . LEU A 1 326 ? 3.518 8.939 16.449 1.00 88.56 326 LEU A C 1
ATOM 2516 O O . LEU A 1 326 ? 4.506 9.669 16.447 1.00 88.56 326 LEU A O 1
ATOM 2520 N N . ARG A 1 327 ? 2.583 9.015 15.505 1.00 86.88 327 ARG A N 1
ATOM 2521 C CA . ARG A 1 327 ? 2.599 9.979 14.401 1.00 86.88 327 ARG A CA 1
ATOM 2522 C C . ARG A 1 327 ? 1.458 10.974 14.557 1.00 86.88 327 ARG A C 1
ATOM 2524 O O . ARG A 1 327 ? 0.306 10.575 14.702 1.00 86.88 327 ARG A O 1
ATOM 2531 N N . HIS A 1 328 ? 1.785 12.262 14.502 1.00 84.94 328 HIS A N 1
ATOM 2532 C CA . HIS A 1 328 ? 0.794 13.339 14.462 1.00 84.94 328 HIS A CA 1
ATOM 2533 C C . HIS A 1 328 ? 0.402 13.623 13.009 1.00 84.94 328 HIS A C 1
ATOM 2535 O O . HIS A 1 328 ? 1.273 13.915 12.188 1.00 84.94 328 HIS A O 1
ATOM 2541 N N . ILE A 1 329 ? -0.884 13.486 12.694 1.00 80.31 329 ILE A N 1
ATOM 2542 C CA . ILE A 1 329 ? -1.467 13.585 11.343 1.00 80.31 329 ILE A CA 1
ATOM 2543 C C . ILE A 1 329 ? -2.545 14.679 11.305 1.00 80.31 329 ILE A C 1
ATOM 2545 O O . ILE A 1 329 ? -3.641 14.482 10.776 1.00 80.31 329 ILE A O 1
ATOM 2549 N N . ASP A 1 330 ? -2.235 15.811 11.940 1.00 75.50 330 ASP A N 1
ATOM 2550 C CA . ASP A 1 330 ? -3.088 17.001 11.979 1.00 75.50 330 ASP A CA 1
ATOM 2551 C C . ASP A 1 330 ? -3.267 17.662 10.607 1.00 75.50 330 ASP A C 1
ATOM 2553 O O . ASP A 1 330 ? -2.666 17.242 9.623 1.00 75.50 330 ASP A O 1
ATOM 2557 N N . GLY A 1 331 ? -4.076 18.721 10.538 1.00 73.19 331 GLY A N 1
ATOM 2558 C CA . GLY A 1 331 ? -4.267 19.513 9.322 1.00 73.19 331 GLY A CA 1
ATOM 2559 C C . GLY A 1 331 ? -5.648 19.269 8.709 1.00 73.19 331 GLY A C 1
ATOM 2560 O O . GLY A 1 331 ? -6.642 19.525 9.380 1.00 73.19 331 GLY A O 1
ATOM 2561 N N . PRO A 1 332 ? -5.792 18.781 7.462 1.00 65.44 332 PRO A N 1
ATOM 2562 C CA . PRO A 1 332 ? -7.106 18.646 6.814 1.00 65.44 332 PRO A CA 1
ATOM 2563 C C . PRO A 1 332 ? -8.135 17.794 7.582 1.00 65.44 332 PRO A C 1
ATOM 2565 O O . PRO A 1 332 ? -9.342 18.017 7.477 1.00 65.44 332 PRO A O 1
ATOM 2568 N N . LEU A 1 333 ? -7.673 16.803 8.351 1.00 73.00 333 LEU A N 1
ATOM 2569 C CA . LEU A 1 333 ? -8.540 15.953 9.176 1.00 73.00 333 LEU A CA 1
ATOM 2570 C C . LEU A 1 333 ? -9.036 16.660 10.443 1.00 73.00 333 LEU A C 1
ATOM 2572 O O . LEU A 1 333 ? -10.139 16.380 10.909 1.00 73.00 333 LEU A O 1
ATOM 2576 N N . ASN A 1 334 ? -8.230 17.573 10.977 1.00 75.44 334 ASN A N 1
ATOM 2577 C CA . ASN A 1 334 ? -8.482 18.325 12.196 1.00 75.44 334 ASN A CA 1
ATOM 2578 C C . ASN A 1 334 ? -8.053 19.790 11.960 1.00 75.44 334 ASN A C 1
ATOM 2580 O O . ASN A 1 334 ? -6.991 20.214 12.401 1.00 75.44 334 ASN A O 1
ATOM 2584 N N . PRO A 1 335 ? -8.848 20.566 11.200 1.00 69.81 335 PRO A N 1
ATOM 2585 C CA . PRO A 1 335 ? -8.427 21.876 10.693 1.00 69.81 335 PRO A CA 1
ATOM 2586 C C . PRO A 1 335 ? -8.286 22.946 11.783 1.00 69.81 335 PRO A C 1
ATOM 2588 O O . PRO A 1 335 ? -7.720 24.000 11.517 1.00 69.81 335 PRO A O 1
ATOM 2591 N N . ASP A 1 336 ? -8.807 22.684 12.983 1.00 72.88 336 ASP A N 1
ATOM 2592 C CA . ASP A 1 336 ? -8.706 23.559 14.147 1.00 72.88 336 ASP A CA 1
ATOM 2593 C C . ASP A 1 336 ? -8.517 22.704 15.410 1.00 72.88 336 ASP A C 1
ATOM 2595 O O . ASP A 1 336 ? -9.452 22.027 15.865 1.00 72.88 336 ASP A O 1
ATOM 2599 N N . ARG A 1 337 ? -7.309 22.756 15.986 1.00 72.38 337 ARG A N 1
ATOM 2600 C CA . ARG A 1 337 ? -6.919 21.997 17.186 1.00 72.38 337 ARG A CA 1
ATOM 2601 C C . ARG A 1 337 ? -7.612 22.455 18.478 1.00 72.38 337 ARG A C 1
ATOM 2603 O O . ARG A 1 337 ? -7.656 21.701 19.454 1.00 72.38 337 ARG A O 1
ATOM 2610 N N . GLU A 1 338 ? -8.197 23.653 18.509 1.00 69.12 338 GLU A N 1
ATOM 2611 C CA . GLU A 1 338 ? -8.884 24.210 19.684 1.00 69.12 338 GLU A CA 1
ATOM 2612 C C . GLU A 1 338 ? -10.408 23.978 19.653 1.00 69.12 338 GLU A C 1
ATOM 2614 O O . GLU A 1 338 ? -11.043 23.854 20.714 1.00 69.12 338 GLU A O 1
ATOM 2619 N N . GLN A 1 339 ? -11.004 23.888 18.456 1.00 63.94 339 GLN A N 1
ATOM 2620 C CA . GLN A 1 339 ? -12.462 23.840 18.265 1.00 63.94 339 GLN A CA 1
ATOM 2621 C C . GLN A 1 339 ? -13.016 22.504 17.770 1.00 63.94 339 GLN A C 1
ATOM 2623 O O . GLN A 1 339 ? -14.208 22.243 17.967 1.00 63.94 339 GLN A O 1
ATOM 2628 N N . THR A 1 340 ? -12.206 21.637 17.162 1.00 63.47 340 THR A N 1
ATOM 2629 C CA . THR A 1 340 ? -12.699 20.353 16.644 1.00 63.47 340 THR A CA 1
ATOM 2630 C C . THR A 1 340 ? -12.950 19.381 17.798 1.00 63.47 340 THR A C 1
ATOM 2632 O O . THR A 1 340 ? -12.075 18.653 18.262 1.00 63.47 340 THR A O 1
ATOM 2635 N N . VAL A 1 341 ? -14.181 19.394 18.314 1.00 58.31 341 VAL A N 1
ATOM 2636 C CA . VAL A 1 341 ? -14.606 18.573 19.452 1.00 58.31 341 VAL A CA 1
ATOM 2637 C C . VAL A 1 341 ? -15.192 17.248 18.950 1.00 58.31 341 VAL A C 1
ATOM 2639 O O . VAL A 1 341 ? -16.240 17.246 18.304 1.00 58.31 341 VAL A O 1
ATOM 2642 N N . ARG A 1 342 ? -14.580 16.125 19.365 1.00 71.44 342 ARG A N 1
ATOM 2643 C CA . ARG A 1 342 ? -14.994 14.724 19.090 1.00 71.44 342 ARG A CA 1
ATOM 2644 C C . ARG A 1 342 ? -14.793 14.302 17.632 1.00 71.44 342 ARG A C 1
ATOM 2646 O O . ARG A 1 342 ? -15.683 14.466 16.810 1.00 71.44 342 ARG A O 1
ATOM 2653 N N . LEU A 1 343 ? -13.650 13.701 17.323 1.00 76.06 343 LEU A N 1
ATOM 2654 C CA . LEU A 1 343 ? -13.335 13.244 15.972 1.00 76.06 343 LEU A CA 1
ATOM 2655 C C . LEU A 1 343 ? -13.415 11.715 15.895 1.00 76.06 343 LEU A C 1
ATOM 2657 O O . LEU A 1 343 ? -12.407 11.042 16.075 1.00 76.06 343 LEU A O 1
ATOM 2661 N N . PHE A 1 344 ? -14.605 11.158 15.631 1.00 79.75 344 PHE A N 1
ATOM 2662 C CA . PHE A 1 344 ? -14.684 9.740 15.257 1.00 79.75 344 PHE A CA 1
ATOM 2663 C C . PHE A 1 344 ? -14.375 9.580 13.789 1.00 79.75 344 PHE A C 1
ATOM 2665 O O . PHE A 1 344 ? -14.967 10.273 12.949 1.00 79.75 344 PHE A O 1
ATOM 2672 N N . THR A 1 345 ? -13.536 8.604 13.504 1.00 84.00 345 THR A N 1
ATOM 2673 C CA . THR A 1 345 ? -13.133 8.265 12.157 1.00 84.00 345 THR A CA 1
ATOM 2674 C C . THR A 1 345 ? -13.444 6.819 11.836 1.00 84.00 345 THR A C 1
ATOM 2676 O O . THR A 1 345 ? -13.552 5.956 12.707 1.00 84.00 345 THR A O 1
ATOM 2679 N N . SER A 1 346 ? -13.599 6.553 10.549 1.00 83.00 346 SER A N 1
ATOM 2680 C CA . SER A 1 346 ? -13.514 5.205 10.020 1.00 83.00 346 SER A CA 1
ATOM 2681 C C . SER A 1 346 ? -12.958 5.242 8.605 1.00 83.00 346 SER A C 1
ATOM 2683 O O . SER A 1 346 ? -12.953 6.289 7.955 1.00 83.00 346 SER A O 1
ATOM 2685 N N . SER A 1 347 ? -12.468 4.101 8.130 1.00 80.56 347 SER A N 1
ATOM 2686 C CA . SER A 1 347 ? -11.883 3.989 6.797 1.00 80.56 347 SER A CA 1
ATOM 2687 C C . SER A 1 347 ? -12.583 2.924 5.954 1.00 80.56 347 SER A C 1
ATOM 2689 O O . SER A 1 347 ? -12.428 1.736 6.265 1.00 80.56 347 SER A O 1
ATOM 2691 N N . PRO A 1 348 ? -13.419 3.284 4.959 1.00 72.19 348 PRO A N 1
ATOM 2692 C CA . PRO A 1 348 ? -14.103 2.316 4.115 1.00 72.19 348 PRO A CA 1
ATOM 2693 C C . PRO A 1 348 ? -13.130 1.676 3.136 1.00 72.19 348 PRO A C 1
ATOM 2695 O O . PRO A 1 348 ? -12.086 2.226 2.809 1.00 72.19 348 PRO A O 1
ATOM 2698 N N . GLY A 1 349 ? -13.512 0.509 2.628 1.00 56.16 349 GLY A N 1
ATOM 2699 C CA . GLY A 1 349 ? -12.659 -0.265 1.737 1.00 56.16 349 GLY A CA 1
ATOM 2700 C C . GLY A 1 349 ? -11.653 -1.123 2.493 1.00 56.16 349 GLY A C 1
ATOM 2701 O O . GLY A 1 349 ? -11.677 -1.166 3.726 1.00 56.16 349 GLY A O 1
ATOM 2702 N N . PRO A 1 350 ? -10.847 -1.910 1.775 1.00 47.25 350 PRO A N 1
ATOM 2703 C CA . PRO A 1 350 ? -9.844 -2.750 2.405 1.00 47.25 350 PRO A CA 1
ATOM 2704 C C . PRO A 1 350 ? -8.839 -1.875 3.165 1.00 47.25 350 PRO A C 1
ATOM 2706 O O . PRO A 1 350 ? -8.421 -0.826 2.686 1.00 47.25 350 PRO A O 1
ATOM 2709 N N . SER A 1 351 ? -8.466 -2.312 4.369 1.00 48.16 351 SER A N 1
ATOM 2710 C CA . SER A 1 351 ? -7.269 -1.794 5.033 1.00 48.16 351 SER A CA 1
ATOM 2711 C C . SER A 1 351 ? -6.064 -2.074 4.113 1.00 48.16 351 SER A C 1
ATOM 2713 O O . SER A 1 351 ? -6.070 -3.102 3.434 1.00 48.16 351 SER A O 1
ATOM 2715 N N . PRO A 1 352 ? -5.019 -1.231 4.075 1.00 43.94 352 PRO A N 1
ATOM 2716 C CA . PRO A 1 352 ? -3.739 -1.544 3.427 1.00 43.94 352 PRO A CA 1
ATOM 2717 C C . PRO A 1 352 ? -3.114 -2.854 3.911 1.00 43.94 352 PRO A C 1
ATOM 2719 O O . PRO A 1 352 ? -2.253 -3.423 3.250 1.00 43.94 352 PRO A O 1
ATOM 2722 N N . SER A 1 353 ? -3.590 -3.390 5.038 1.00 43.09 353 SER A N 1
ATOM 2723 C CA . SER A 1 353 ? -3.430 -4.805 5.324 1.00 43.09 353 SER A CA 1
ATOM 2724 C C . SER A 1 353 ? -4.194 -5.663 4.317 1.00 43.09 353 SER A C 1
ATOM 2726 O O . SER A 1 353 ? -5.425 -5.728 4.297 1.00 43.09 353 SER A O 1
ATOM 2728 N N . PHE A 1 354 ? -3.436 -6.420 3.554 1.00 39.81 354 PHE A N 1
ATOM 2729 C CA . PHE A 1 354 ? -3.849 -7.355 2.522 1.00 39.81 354 PHE A CA 1
ATOM 2730 C C . PHE A 1 354 ? -4.876 -8.451 2.907 1.00 39.81 354 PHE A C 1
ATOM 2732 O O . PHE A 1 354 ? -5.305 -9.226 2.048 1.00 39.81 354 PHE A O 1
ATOM 2739 N N . TRP A 1 355 ? -5.332 -8.527 4.164 1.00 40.66 355 TRP A N 1
ATOM 2740 C CA . TRP A 1 355 ? -6.430 -9.409 4.551 1.00 40.66 355 TRP A CA 1
ATOM 2741 C C . TRP A 1 355 ? -7.762 -8.912 3.964 1.00 40.66 355 TRP A C 1
ATOM 2743 O O . TRP A 1 355 ? -8.476 -8.098 4.552 1.00 40.66 355 TRP A O 1
ATOM 2753 N N . ARG A 1 356 ? -8.079 -9.421 2.769 1.00 47.06 356 ARG A N 1
ATOM 2754 C CA . ARG A 1 356 ? -9.313 -9.170 2.016 1.00 47.06 356 ARG A CA 1
ATOM 2755 C C . ARG A 1 356 ? -10.199 -10.417 2.030 1.00 47.06 356 ARG A C 1
ATOM 2757 O O . ARG A 1 356 ? -10.200 -11.153 1.050 1.00 47.06 356 ARG A O 1
ATOM 2764 N N . PRO A 1 357 ? -11.002 -10.648 3.078 1.00 39.88 357 PRO A N 1
ATOM 2765 C CA . PRO A 1 357 ? -12.008 -11.718 3.092 1.00 39.88 357 PRO A CA 1
ATOM 2766 C C . PRO A 1 357 ? -13.011 -11.616 1.932 1.00 39.88 357 PRO A C 1
ATOM 2768 O O . PRO A 1 357 ? -13.588 -12.631 1.534 1.00 39.88 357 PRO A O 1
ATOM 2771 N N . TYR A 1 358 ? -13.183 -10.414 1.359 1.00 45.84 358 TYR A N 1
ATOM 2772 C CA . TYR A 1 358 ? -14.062 -10.123 0.217 1.00 45.84 358 TYR A CA 1
ATOM 2773 C C . TYR A 1 358 ? -13.289 -9.515 -0.976 1.00 45.84 358 TYR A C 1
ATOM 2775 O O . TYR A 1 358 ? -13.517 -8.359 -1.322 1.00 45.84 358 TYR A O 1
ATOM 2783 N N . PRO A 1 359 ? -12.351 -10.249 -1.601 1.00 41.78 359 PRO A N 1
ATOM 2784 C CA . PRO A 1 359 ? -11.564 -9.791 -2.746 1.00 41.78 359 PRO A CA 1
ATOM 2785 C C . PRO A 1 359 ? -12.388 -9.582 -4.030 1.00 41.78 359 PRO A C 1
ATOM 2787 O O . PRO A 1 359 ? -11.906 -8.950 -4.963 1.00 41.78 359 PRO A O 1
ATOM 2790 N N . GLU A 1 360 ? -13.628 -10.074 -4.091 1.00 41.69 360 GLU A N 1
ATOM 2791 C CA . GLU A 1 360 ? -14.616 -9.755 -5.130 1.00 41.69 360 GLU A CA 1
ATOM 2792 C C . GLU A 1 360 ? -15.180 -8.338 -4.995 1.00 41.69 360 GLU A C 1
ATOM 2794 O O . GLU A 1 360 ? -15.782 -7.822 -5.937 1.00 41.69 360 GLU A O 1
ATOM 2799 N N . VAL A 1 361 ? -15.013 -7.695 -3.835 1.00 41.22 361 VAL A N 1
ATOM 2800 C CA . VAL A 1 361 ? -15.165 -6.248 -3.723 1.00 41.22 361 VAL A CA 1
ATOM 2801 C C . VAL A 1 361 ? -13.855 -5.672 -4.241 1.00 41.22 361 VAL A C 1
ATOM 2803 O O . VAL A 1 361 ? -12.856 -5.659 -3.525 1.00 41.22 361 VAL A O 1
ATOM 2806 N N . ALA A 1 362 ? -13.860 -5.251 -5.511 1.00 40.97 362 ALA A N 1
ATOM 2807 C CA . ALA A 1 362 ? -12.762 -4.478 -6.081 1.00 40.97 362 ALA A CA 1
ATOM 2808 C C . ALA A 1 362 ? -12.353 -3.381 -5.090 1.00 40.97 362 ALA A C 1
ATOM 2810 O O . ALA A 1 362 ? -13.228 -2.841 -4.399 1.00 40.97 362 ALA A O 1
ATOM 2811 N N . ASP A 1 363 ? -11.049 -3.084 -5.018 1.00 49.12 363 ASP A N 1
ATOM 2812 C CA . ASP A 1 363 ? -10.554 -1.938 -4.258 1.00 49.12 363 ASP A CA 1
ATOM 2813 C C . ASP A 1 363 ? -11.500 -0.779 -4.461 1.00 49.12 363 ASP A C 1
ATOM 2815 O O . ASP A 1 363 ? -11.760 -0.452 -5.615 1.00 49.12 363 ASP A O 1
ATOM 2819 N N . LEU A 1 364 ? -12.016 -0.237 -3.349 1.00 52.22 364 LEU A N 1
ATOM 2820 C CA . LEU A 1 364 ? -12.619 1.085 -3.258 1.00 52.22 364 LEU A CA 1
ATOM 2821 C C . LEU A 1 364 ? -11.969 1.996 -4.302 1.00 52.22 364 LEU A C 1
ATOM 2823 O O . LEU A 1 364 ? -10.905 2.476 -3.919 1.00 52.22 364 LEU A O 1
ATOM 2827 N N . PRO A 1 365 ? -12.444 2.225 -5.555 1.00 50.66 365 PRO A N 1
ATOM 2828 C CA . PRO A 1 365 ? -11.718 3.100 -6.467 1.00 50.66 365 PRO A CA 1
ATOM 2829 C C . PRO A 1 365 ? -12.037 4.531 -6.046 1.00 50.66 365 PRO A C 1
ATOM 2831 O O . PRO A 1 365 ? -12.723 5.286 -6.730 1.00 50.66 365 PRO A O 1
ATOM 2834 N N . LEU A 1 366 ? -11.611 4.872 -4.838 1.00 57.97 366 LEU A N 1
ATOM 2835 C CA . LEU A 1 366 ? -11.493 6.229 -4.391 1.00 57.97 366 LEU A CA 1
ATOM 2836 C C . LEU A 1 366 ? -10.369 6.793 -5.255 1.00 57.97 366 LEU A C 1
ATOM 2838 O O . LEU A 1 366 ? -9.289 6.198 -5.282 1.00 57.97 366 LEU A O 1
ATOM 2842 N N . PRO A 1 367 ? -10.605 7.864 -6.025 1.00 53.72 367 PRO A N 1
ATOM 2843 C CA . PRO A 1 367 ? -9.521 8.558 -6.686 1.00 53.72 367 PRO A CA 1
ATOM 2844 C C . PRO A 1 367 ? -8.619 9.089 -5.573 1.00 53.72 367 PRO A C 1
ATOM 2846 O O . PRO A 1 367 ? -8.916 10.112 -4.963 1.00 53.72 367 PRO A O 1
ATOM 2849 N N . TYR A 1 368 ? -7.570 8.332 -5.253 1.00 60.06 368 TYR A N 1
ATOM 2850 C CA . TYR A 1 368 ? -6.577 8.752 -4.285 1.00 60.06 368 TYR A CA 1
ATOM 2851 C C . TYR A 1 368 ? -5.907 9.986 -4.849 1.00 60.06 368 TYR A C 1
ATOM 2853 O O . TYR A 1 368 ? -5.372 9.960 -5.962 1.00 60.06 368 TYR A O 1
ATOM 2861 N N . THR A 1 369 ? -5.917 11.064 -4.080 1.00 57.78 369 THR A N 1
ATOM 2862 C CA . THR A 1 369 ? -5.348 12.338 -4.524 1.00 57.78 369 THR A CA 1
ATOM 2863 C C . THR A 1 369 ? -3.837 12.242 -4.761 1.00 57.78 369 THR A C 1
ATOM 2865 O O . THR A 1 369 ? -3.285 13.037 -5.514 1.00 57.78 369 THR A O 1
ATOM 2868 N N . ARG A 1 370 ? -3.178 11.230 -4.173 1.00 57.34 370 ARG A N 1
ATOM 2869 C CA . ARG A 1 370 ? -1.718 11.040 -4.211 1.00 57.34 370 ARG A CA 1
ATOM 2870 C C . ARG A 1 370 ? -1.210 9.988 -5.200 1.00 57.34 370 ARG A C 1
ATOM 2872 O O . ARG A 1 370 ? -0.011 9.904 -5.422 1.00 57.34 370 ARG A O 1
ATOM 2879 N N . GLY A 1 371 ? -2.086 9.176 -5.799 1.00 55.59 371 GLY A N 1
ATOM 2880 C CA . GLY A 1 371 ? -1.649 8.059 -6.654 1.00 55.59 371 GLY A CA 1
ATOM 2881 C C . GLY A 1 371 ? -0.871 6.953 -5.914 1.00 55.59 371 GLY A C 1
ATOM 2882 O O . GLY A 1 371 ? -0.146 6.190 -6.552 1.00 55.59 371 GLY A O 1
ATOM 2883 N N . GLU A 1 372 ? -1.033 6.863 -4.590 1.00 58.00 372 GLU A N 1
ATOM 2884 C CA . GLU A 1 372 ? -0.415 5.886 -3.676 1.00 58.00 372 GLU A CA 1
ATOM 2885 C C . GLU A 1 372 ? -1.485 5.197 -2.819 1.00 58.00 372 GLU A C 1
ATOM 2887 O O . GLU A 1 372 ? -2.562 5.773 -2.626 1.00 58.00 372 GLU A O 1
ATOM 2892 N N . PRO A 1 373 ? -1.206 4.002 -2.258 1.00 59.41 373 PRO A N 1
ATOM 2893 C CA . PRO A 1 373 ? -2.040 3.423 -1.212 1.00 59.41 373 PRO A CA 1
ATOM 2894 C C . PRO A 1 373 ? -2.138 4.371 -0.009 1.00 59.41 373 PRO A C 1
ATOM 2896 O O . PRO A 1 373 ? -1.140 4.731 0.611 1.00 59.41 373 PRO A O 1
ATOM 2899 N N . VAL A 1 374 ? -3.359 4.756 0.344 1.00 71.81 374 VAL A N 1
ATOM 2900 C CA . VAL A 1 374 ? -3.655 5.596 1.511 1.00 71.81 374 VAL A CA 1
ATOM 2901 C C . VAL A 1 374 ? -4.796 4.983 2.308 1.00 71.81 374 VAL A C 1
ATOM 2903 O O . VAL A 1 374 ? -5.624 4.251 1.765 1.00 71.81 374 VAL A O 1
ATOM 2906 N N . TYR A 1 375 ? -4.879 5.319 3.593 1.00 76.19 375 TYR A N 1
ATOM 2907 C CA . TYR A 1 375 ? -6.100 5.119 4.364 1.00 76.19 375 TYR A CA 1
ATOM 2908 C C . TYR A 1 375 ? -7.076 6.254 4.036 1.00 76.19 375 TYR A C 1
ATOM 2910 O O . TYR A 1 375 ? -6.796 7.400 4.404 1.00 76.19 375 TYR A O 1
ATOM 2918 N N . PRO A 1 376 ? -8.216 5.979 3.377 1.00 78.50 376 PRO A N 1
ATOM 2919 C CA . PRO A 1 376 ? -9.282 6.961 3.245 1.00 78.50 376 PRO A CA 1
ATOM 2920 C C . PRO A 1 376 ? -9.950 7.139 4.604 1.00 78.50 376 PRO A C 1
ATOM 2922 O O . PRO A 1 376 ? -10.549 6.203 5.117 1.00 78.50 376 PRO A O 1
ATOM 2925 N N . ILE A 1 377 ? -9.858 8.308 5.215 1.00 81.38 377 ILE A N 1
ATOM 2926 C CA . ILE A 1 377 ? -10.402 8.574 6.544 1.00 81.38 377 ILE A CA 1
ATOM 2927 C C . ILE A 1 377 ? -11.657 9.427 6.406 1.00 81.38 377 ILE A C 1
ATOM 2929 O O . ILE A 1 377 ? -11.608 10.563 5.943 1.00 81.38 377 ILE A O 1
ATOM 2933 N N . PHE A 1 378 ? -12.785 8.876 6.843 1.00 82.56 378 PHE A N 1
ATOM 2934 C CA . PHE A 1 378 ? -14.053 9.581 6.957 1.00 82.56 378 PHE A CA 1
ATOM 2935 C C . PHE A 1 378 ? -14.244 10.014 8.395 1.00 82.56 378 PHE A C 1
ATOM 2937 O O . PHE A 1 378 ? -14.353 9.182 9.294 1.00 82.56 378 PHE A O 1
ATOM 2944 N N . ALA A 1 379 ? -14.323 11.318 8.603 1.00 80.81 379 ALA A N 1
ATOM 2945 C CA . ALA A 1 379 ? -14.576 11.902 9.900 1.00 80.81 379 ALA A CA 1
ATOM 2946 C C . ALA A 1 379 ? -16.064 12.233 10.062 1.00 80.81 379 ALA A C 1
ATOM 2948 O O . ALA A 1 379 ? -16.675 12.915 9.241 1.00 80.81 379 ALA A O 1
ATOM 2949 N N . SER A 1 380 ? -16.654 11.725 11.142 1.00 76.56 380 SER A N 1
ATOM 2950 C CA . SER A 1 380 ? -18.077 11.887 11.478 1.00 76.56 380 SER A CA 1
ATOM 2951 C C . SER A 1 380 ? -18.473 13.344 11.736 1.00 76.56 380 SER A C 1
ATOM 2953 O O . SER A 1 380 ? -19.367 13.865 11.080 1.00 76.56 380 SER A O 1
ATOM 2955 N N . ASN A 1 381 ? -17.833 13.994 12.709 1.00 73.44 381 ASN A N 1
ATOM 2956 C CA . ASN A 1 381 ? -18.266 15.284 13.242 1.00 73.44 381 ASN A CA 1
ATOM 2957 C C . ASN A 1 381 ? -17.879 16.467 12.356 1.00 73.44 381 ASN A C 1
ATOM 2959 O O . ASN A 1 381 ? -18.622 17.440 12.279 1.00 73.44 381 ASN A O 1
ATOM 2963 N N . THR A 1 382 ? -16.724 16.386 11.701 1.00 72.81 382 THR A N 1
ATOM 2964 C CA . THR A 1 382 ? -16.239 17.408 10.765 1.00 72.81 382 THR A CA 1
ATOM 2965 C C . THR A 1 382 ? -16.828 17.238 9.372 1.00 72.81 382 THR A C 1
ATOM 2967 O O . THR A 1 382 ? -16.593 18.091 8.520 1.00 72.81 382 THR A O 1
ATOM 2970 N N . ALA A 1 383 ? -17.570 16.146 9.131 1.00 75.44 383 ALA A N 1
ATOM 2971 C CA . ALA A 1 383 ? -18.121 15.818 7.825 1.00 75.44 383 ALA A CA 1
ATOM 2972 C C . ALA A 1 383 ? -17.031 15.884 6.738 1.00 75.44 383 ALA A C 1
ATOM 2974 O O . ALA A 1 383 ? -17.257 16.425 5.657 1.00 75.44 383 ALA A O 1
ATOM 2975 N N . SER A 1 384 ? -15.819 15.404 7.045 1.00 75.38 384 SER A N 1
ATOM 2976 C CA . SER A 1 384 ? -14.647 15.531 6.177 1.00 75.38 384 SER A CA 1
ATOM 2977 C C . SER A 1 384 ? -14.123 14.177 5.714 1.00 75.38 384 SER A C 1
ATOM 2979 O O . SER A 1 384 ? -14.297 13.145 6.368 1.00 75.38 384 SER A O 1
ATOM 2981 N N . TYR A 1 385 ? -13.489 14.196 4.548 1.00 79.56 385 TYR A N 1
ATOM 2982 C CA . TYR A 1 385 ? -12.674 13.113 4.024 1.00 79.56 385 TYR A CA 1
ATOM 2983 C C . TYR A 1 385 ? -11.215 13.570 3.961 1.00 79.56 385 TYR A C 1
ATOM 2985 O O . TYR A 1 385 ? -10.932 14.680 3.498 1.00 79.56 385 TYR A O 1
ATOM 2993 N N . GLY A 1 386 ? -10.306 12.708 4.407 1.00 77.31 386 GLY A N 1
ATOM 2994 C CA . GLY A 1 386 ? -8.865 12.877 4.244 1.00 77.31 386 GLY A CA 1
ATOM 2995 C C . GLY A 1 386 ? -8.180 11.562 3.892 1.00 77.31 386 GLY A C 1
ATOM 2996 O O . GLY A 1 386 ? -8.790 10.498 3.922 1.00 77.31 386 GLY A O 1
ATOM 2997 N N . GLU A 1 387 ? -6.901 11.639 3.550 1.00 77.38 387 GLU A N 1
ATOM 2998 C CA . GLU A 1 387 ? -6.096 10.500 3.108 1.00 77.38 387 GLU A CA 1
ATOM 2999 C C . GLU A 1 387 ? -4.797 10.461 3.908 1.00 77.38 387 GLU A C 1
ATOM 3001 O O . GLU A 1 387 ? -4.083 11.461 3.974 1.00 77.38 387 GLU A O 1
ATOM 3006 N N . VAL A 1 388 ? -4.484 9.313 4.514 1.00 77.88 388 VAL A N 1
ATOM 3007 C CA . VAL A 1 388 ? -3.241 9.121 5.278 1.00 77.88 388 VAL A CA 1
ATOM 3008 C C . VAL A 1 388 ? -2.357 8.105 4.557 1.00 77.88 388 VAL A C 1
ATOM 3010 O O . VAL A 1 388 ? -2.711 6.930 4.479 1.00 77.88 388 VAL A O 1
ATOM 3013 N N . SER A 1 389 ? -1.213 8.558 4.032 1.00 76.25 389 SER A N 1
ATOM 3014 C CA . SER A 1 389 ? -0.173 7.692 3.445 1.00 76.25 389 SER A CA 1
ATOM 3015 C C . SER A 1 389 ? 0.832 7.263 4.512 1.00 76.25 389 SER A C 1
ATOM 3017 O O . SER A 1 389 ? 1.210 8.072 5.364 1.00 76.25 389 SER A O 1
ATOM 3019 N N . PHE A 1 390 ? 1.289 6.013 4.444 1.00 76.62 390 PHE A N 1
ATOM 3020 C CA . PHE A 1 390 ? 2.367 5.465 5.277 1.00 76.62 390 PHE A CA 1
ATOM 3021 C C . PHE A 1 390 ? 3.605 5.067 4.459 1.00 76.62 390 PHE A C 1
ATOM 3023 O O . PHE A 1 390 ? 4.516 4.445 5.007 1.00 76.62 390 PHE A O 1
ATOM 3030 N N . GLU A 1 391 ? 3.665 5.445 3.174 1.00 72.81 391 GLU A N 1
ATOM 3031 C CA . GLU A 1 391 ? 4.764 5.063 2.273 1.00 72.81 391 GLU A CA 1
ATOM 3032 C C . GLU A 1 391 ? 6.129 5.433 2.865 1.00 72.81 391 GLU A C 1
ATOM 3034 O O . GLU A 1 391 ? 7.045 4.618 2.846 1.00 72.81 391 GLU A O 1
ATOM 3039 N N . ASP A 1 392 ? 6.239 6.599 3.506 1.00 73.38 392 ASP A N 1
ATOM 3040 C CA . ASP A 1 392 ? 7.473 7.071 4.144 1.00 73.38 392 ASP A CA 1
ATOM 3041 C C . ASP A 1 392 ? 8.077 6.078 5.150 1.00 73.38 392 ASP A C 1
ATOM 3043 O O . ASP A 1 392 ? 9.298 5.994 5.302 1.00 73.38 392 ASP A O 1
ATOM 3047 N N . HIS A 1 393 ? 7.232 5.303 5.830 1.00 72.62 393 HIS A N 1
ATOM 3048 C CA . HIS A 1 393 ? 7.669 4.296 6.787 1.00 72.62 393 HIS A CA 1
ATOM 3049 C C . HIS A 1 393 ? 7.906 2.932 6.130 1.00 72.62 393 HIS A C 1
ATOM 3051 O O . HIS A 1 393 ? 8.891 2.257 6.434 1.00 72.62 393 HIS A O 1
ATOM 3057 N N . GLU A 1 394 ? 7.018 2.523 5.221 1.00 69.50 394 GLU A N 1
ATOM 3058 C CA . GLU A 1 394 ? 7.136 1.258 4.484 1.00 69.50 394 GLU A CA 1
ATOM 3059 C C . GLU A 1 394 ? 8.361 1.220 3.576 1.00 69.50 394 GLU A C 1
ATOM 3061 O O . GLU A 1 394 ? 8.962 0.165 3.353 1.00 69.50 394 GLU A O 1
ATOM 3066 N N . ASP A 1 395 ? 8.731 2.383 3.052 1.00 75.62 395 ASP A N 1
ATOM 3067 C CA . ASP A 1 395 ? 9.817 2.530 2.112 1.00 75.62 395 ASP A CA 1
ATOM 3068 C C . ASP A 1 395 ? 11.158 2.158 2.754 1.00 75.62 395 ASP A C 1
ATOM 3070 O O . ASP A 1 395 ? 11.968 1.491 2.117 1.00 75.62 395 ASP A O 1
ATOM 3074 N N . GLY A 1 396 ? 11.384 2.525 4.017 1.00 80.38 396 GLY A N 1
ATOM 3075 C CA . GLY A 1 396 ? 12.595 2.177 4.766 1.00 80.38 396 GLY A CA 1
ATOM 3076 C C . GLY A 1 396 ? 13.891 2.838 4.270 1.00 80.38 396 GLY A C 1
ATOM 3077 O O . GLY A 1 396 ? 14.939 2.643 4.891 1.00 80.38 396 GLY A O 1
ATOM 3078 N N . ASP A 1 397 ? 13.860 3.619 3.181 1.00 88.31 397 ASP A N 1
ATOM 3079 C CA . ASP A 1 397 ? 15.001 4.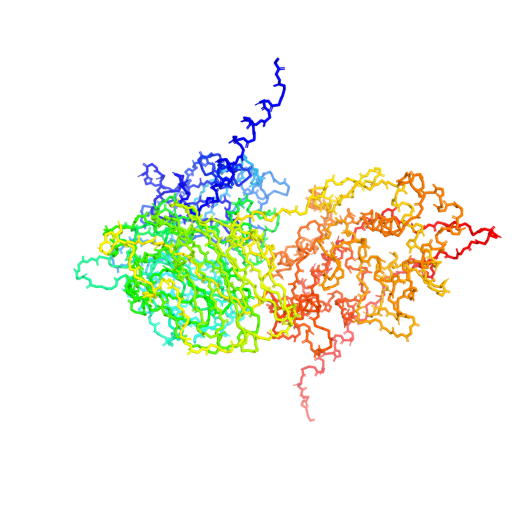426 2.733 1.00 88.31 397 ASP A CA 1
ATOM 3080 C C . ASP A 1 397 ? 14.941 5.881 3.216 1.00 88.31 397 ASP A C 1
ATOM 3082 O O . ASP A 1 397 ? 15.958 6.578 3.158 1.00 88.31 397 ASP A O 1
ATOM 3086 N N . TYR A 1 398 ? 13.800 6.343 3.734 1.00 91.38 398 TYR A N 1
ATOM 3087 C CA . TYR A 1 398 ? 13.714 7.648 4.387 1.00 91.38 398 TYR A CA 1
ATOM 3088 C C . TYR A 1 398 ? 14.439 7.638 5.739 1.00 91.38 398 TYR A C 1
ATOM 3090 O O . TYR A 1 398 ? 14.202 6.789 6.595 1.00 91.38 398 TYR A O 1
ATOM 3098 N N . VAL A 1 399 ? 15.341 8.601 5.926 1.00 93.06 399 VAL A N 1
ATOM 3099 C CA . VAL A 1 399 ? 16.141 8.774 7.148 1.00 93.06 399 VAL A CA 1
ATOM 3100 C C . VAL A 1 399 ? 15.661 9.936 8.012 1.00 93.06 399 VAL A C 1
ATOM 3102 O O . VAL A 1 399 ? 15.996 9.992 9.187 1.00 93.06 399 VAL A O 1
ATOM 3105 N N . CYS A 1 400 ? 14.884 10.865 7.456 1.00 94.00 400 CYS A N 1
ATOM 3106 C CA . CYS A 1 400 ? 14.264 11.965 8.190 1.00 94.00 400 CYS A CA 1
ATOM 3107 C C . CYS A 1 400 ? 12.997 12.402 7.449 1.00 94.00 400 CYS A C 1
ATOM 3109 O O . CYS A 1 400 ? 13.072 12.719 6.262 1.00 94.00 400 CYS A O 1
ATOM 3111 N N . VAL A 1 401 ? 11.849 12.395 8.127 1.00 93.06 401 VAL A N 1
ATOM 3112 C CA . VAL A 1 401 ? 10.554 12.824 7.580 1.00 93.06 401 VAL A CA 1
ATOM 3113 C C . VAL A 1 401 ? 9.865 13.727 8.590 1.00 93.06 401 VAL A C 1
ATOM 3115 O O . VAL A 1 401 ? 9.293 13.253 9.576 1.00 93.06 401 VAL A O 1
ATOM 3118 N N . LEU A 1 402 ? 9.920 15.033 8.342 1.00 92.75 402 LEU A N 1
ATOM 3119 C CA . LEU A 1 402 ? 9.258 16.050 9.147 1.00 92.75 402 LEU A CA 1
ATOM 3120 C C . LEU A 1 402 ? 8.007 16.528 8.406 1.00 92.75 402 LEU A C 1
ATOM 3122 O O . LEU A 1 402 ? 8.113 17.322 7.477 1.00 92.75 402 LEU A O 1
ATOM 3126 N N . HIS A 1 403 ? 6.821 16.115 8.856 1.00 87.31 403 HIS A N 1
ATOM 3127 C CA . HIS A 1 403 ? 5.544 16.668 8.365 1.00 87.31 403 HIS A CA 1
ATOM 3128 C C . HIS A 1 403 ? 5.263 18.090 8.872 1.00 87.31 403 HIS A C 1
ATOM 3130 O O . HIS A 1 403 ? 4.177 18.601 8.650 1.00 87.31 403 HIS A O 1
ATOM 3136 N N . LEU A 1 404 ? 6.212 18.682 9.606 1.00 90.69 404 LEU A N 1
ATOM 3137 C CA . LEU A 1 404 ? 6.138 20.034 10.155 1.00 90.69 404 LEU A CA 1
ATOM 3138 C C . LEU A 1 404 ? 4.882 20.301 10.992 1.00 90.69 404 LEU A C 1
ATOM 3140 O O . LEU A 1 404 ? 4.412 21.426 11.041 1.00 90.69 404 LEU A O 1
ATOM 3144 N N . ASN A 1 405 ? 4.414 19.271 11.704 1.00 86.69 405 ASN A N 1
ATOM 3145 C CA . ASN A 1 405 ? 3.401 19.353 12.756 1.00 86.69 405 ASN A CA 1
ATOM 3146 C C . ASN A 1 405 ? 4.059 19.538 14.134 1.00 86.69 405 ASN A C 1
ATOM 3148 O O . ASN A 1 405 ? 5.245 19.259 14.315 1.00 86.69 405 ASN A O 1
ATOM 3152 N N . GLU A 1 406 ? 3.295 19.964 15.132 1.00 87.44 406 GLU A N 1
ATOM 3153 C CA . GLU A 1 406 ? 3.765 20.105 16.509 1.00 87.44 406 GLU A CA 1
ATOM 3154 C C . GLU A 1 406 ? 4.094 18.746 17.123 1.00 87.44 406 GLU A C 1
ATOM 3156 O O . GLU A 1 406 ? 3.476 17.718 16.824 1.00 87.44 406 GLU A O 1
ATOM 3161 N N . LEU A 1 407 ? 5.054 18.728 18.046 1.00 88.25 407 LEU A N 1
ATOM 3162 C CA . LEU A 1 407 ? 5.360 17.505 18.770 1.00 88.25 407 LEU A CA 1
ATOM 3163 C C . LEU A 1 407 ? 4.338 17.254 19.886 1.00 88.25 407 LEU A C 1
ATOM 3165 O O . LEU A 1 407 ? 4.076 18.114 20.721 1.00 88.25 407 LEU A O 1
ATOM 3169 N N . ILE A 1 408 ? 3.808 16.038 19.955 1.00 84.56 408 ILE A N 1
ATOM 3170 C CA . ILE A 1 408 ? 2.961 15.576 21.053 1.00 84.56 408 ILE A CA 1
ATOM 3171 C C . ILE A 1 408 ? 3.854 14.943 22.117 1.00 84.56 408 ILE A C 1
ATOM 3173 O O . ILE A 1 408 ? 4.539 13.943 21.879 1.00 84.56 408 ILE A O 1
ATOM 3177 N N . ARG A 1 409 ? 3.850 15.528 23.315 1.00 81.94 409 ARG A N 1
ATOM 3178 C CA . ARG A 1 409 ? 4.580 15.000 24.470 1.00 81.94 409 ARG A CA 1
ATOM 3179 C C . ARG A 1 409 ? 3.903 13.748 25.021 1.00 81.94 409 ARG A C 1
ATOM 3181 O O . ARG A 1 409 ? 2.766 13.421 24.715 1.00 81.94 409 ARG A O 1
ATOM 3188 N N . ARG A 1 410 ? 4.604 13.040 25.902 1.00 81.62 410 ARG A N 1
ATOM 3189 C CA . ARG A 1 410 ? 4.111 11.808 26.543 1.00 81.62 410 ARG A CA 1
ATOM 3190 C C . ARG A 1 410 ? 3.000 12.046 27.572 1.00 81.62 410 ARG A C 1
ATOM 3192 O O . ARG A 1 410 ? 2.243 11.136 27.877 1.00 81.62 410 ARG A O 1
ATOM 3199 N N . ASP A 1 411 ? 2.891 13.267 28.092 1.00 75.31 411 ASP A N 1
ATOM 3200 C CA . ASP A 1 411 ? 1.713 13.729 28.839 1.00 75.31 411 ASP A CA 1
ATOM 3201 C C . ASP A 1 411 ? 0.581 14.216 27.911 1.00 75.31 411 ASP A C 1
ATOM 3203 O O . ASP A 1 411 ? -0.446 14.695 28.390 1.00 75.31 411 ASP A O 1
ATOM 3207 N N . PHE A 1 412 ? 0.774 14.043 26.597 1.00 71.50 412 PHE A N 1
ATOM 3208 C CA . PHE A 1 412 ? -0.113 14.375 25.486 1.00 71.50 412 PHE A CA 1
ATOM 3209 C C . PHE A 1 412 ? -0.352 15.880 25.279 1.00 71.50 412 PHE A C 1
ATOM 3211 O O . PHE A 1 412 ? -1.197 16.276 24.481 1.00 71.50 412 PHE A O 1
ATOM 3218 N N . THR A 1 413 ? 0.459 16.736 25.913 1.00 76.44 413 THR A N 1
ATOM 3219 C CA . THR A 1 413 ? 0.506 18.177 25.611 1.00 76.44 413 THR A CA 1
ATOM 3220 C C . THR A 1 413 ? 1.247 18.471 24.305 1.00 76.44 413 THR A C 1
ATOM 3222 O O . THR A 1 413 ? 2.140 17.722 23.906 1.00 76.44 413 THR A O 1
ATOM 3225 N N . LEU A 1 414 ? 0.909 19.588 23.654 1.00 80.69 414 LEU A N 1
ATOM 3226 C CA . LEU A 1 414 ? 1.605 20.052 22.452 1.00 80.69 414 LEU A CA 1
ATOM 3227 C C . LEU A 1 414 ? 2.906 20.789 22.805 1.00 80.69 414 LEU A C 1
ATOM 3229 O O . LEU A 1 414 ? 2.964 21.621 23.716 1.00 80.69 414 LEU A O 1
ATOM 3233 N N . ASP A 1 415 ? 3.965 20.485 22.065 1.00 86.19 415 ASP A N 1
ATOM 3234 C CA . ASP A 1 415 ? 5.235 21.197 22.035 1.00 86.19 415 ASP A CA 1
ATOM 3235 C C . ASP A 1 415 ? 5.363 21.957 20.715 1.00 86.19 415 ASP A C 1
ATOM 3237 O O . ASP A 1 415 ? 5.859 21.441 19.716 1.00 86.19 415 ASP A O 1
ATOM 3241 N N . VAL A 1 416 ? 4.950 23.221 20.745 1.00 88.44 416 VAL A N 1
ATOM 3242 C CA . VAL A 1 416 ? 4.989 24.136 19.594 1.00 88.44 416 VAL A CA 1
ATOM 3243 C C . VAL A 1 416 ? 6.404 24.626 19.261 1.00 88.44 416 VAL A C 1
ATOM 3245 O O . VAL A 1 416 ? 6.586 25.441 18.365 1.00 88.44 416 VAL A O 1
ATOM 3248 N N . THR A 1 417 ? 7.427 24.158 19.983 1.00 93.62 417 THR A N 1
ATOM 3249 C CA . THR A 1 417 ? 8.838 24.480 19.709 1.00 93.62 417 THR A CA 1
ATOM 3250 C C . THR A 1 417 ? 9.551 23.371 18.940 1.00 93.62 417 THR A C 1
ATOM 3252 O O . THR A 1 417 ? 10.757 23.460 18.686 1.00 93.62 417 THR A O 1
ATOM 3255 N N . ARG A 1 418 ? 8.835 22.295 18.588 1.00 94.00 418 ARG A N 1
ATOM 3256 C CA . ARG A 1 418 ? 9.406 21.106 17.953 1.00 94.00 418 ARG A CA 1
ATOM 3257 C C . ARG A 1 418 ? 8.486 20.526 16.889 1.00 94.00 418 ARG A C 1
ATOM 3259 O O . ARG A 1 418 ? 7.270 20.586 17.023 1.00 94.00 418 ARG A O 1
ATOM 3266 N N . THR A 1 419 ? 9.098 19.879 15.901 1.00 92.88 419 THR A N 1
ATOM 3267 C CA . THR A 1 419 ? 8.420 19.007 14.933 1.00 92.88 419 THR A CA 1
ATOM 3268 C C . THR A 1 419 ? 8.985 17.586 15.023 1.00 92.88 419 THR A C 1
ATOM 3270 O O . THR A 1 419 ? 10.211 17.424 15.085 1.00 92.88 419 THR A O 1
ATOM 3273 N N . PRO A 1 420 ? 8.139 16.541 15.054 1.00 91.44 420 PRO A N 1
ATOM 3274 C CA . PRO A 1 420 ? 8.597 15.163 15.145 1.00 91.44 420 PRO A CA 1
ATOM 3275 C C . PRO A 1 420 ? 9.115 14.636 13.803 1.00 91.44 420 PRO A C 1
ATOM 3277 O O . PRO A 1 420 ? 8.645 15.036 12.738 1.00 91.44 420 PRO A O 1
ATOM 3280 N N . ASP A 1 421 ? 10.055 13.693 13.879 1.00 91.12 421 ASP A N 1
ATOM 3281 C CA . ASP A 1 421 ? 10.471 12.857 12.753 1.00 91.12 421 ASP A CA 1
ATOM 3282 C C . ASP A 1 421 ? 9.678 11.554 12.750 1.00 91.12 421 ASP A C 1
ATOM 3284 O O . ASP A 1 421 ? 9.598 10.847 13.756 1.00 91.12 421 ASP A O 1
ATOM 3288 N N . THR A 1 422 ? 9.115 11.235 11.594 1.00 86.88 422 THR A N 1
ATOM 3289 C CA . THR A 1 422 ? 8.226 10.092 11.383 1.00 86.88 422 THR A CA 1
ATOM 3290 C C . THR A 1 422 ? 8.866 8.980 10.550 1.00 86.88 422 THR A C 1
ATOM 3292 O O . THR A 1 422 ? 8.248 7.939 10.347 1.00 86.88 422 THR A O 1
ATOM 3295 N N . SER A 1 423 ? 10.141 9.131 10.165 1.00 86.94 423 SER A N 1
ATOM 3296 C CA . SER A 1 423 ? 10.924 8.094 9.472 1.00 86.94 423 SER A CA 1
ATOM 3297 C C . SER A 1 423 ? 11.231 6.863 10.339 1.00 86.94 423 SER A C 1
ATOM 3299 O O . SER A 1 423 ? 11.664 5.830 9.838 1.00 86.94 423 SER A O 1
ATOM 3301 N N . GLY A 1 424 ? 11.044 6.968 11.660 1.00 86.38 424 GLY A N 1
ATOM 3302 C CA . GLY A 1 424 ? 11.450 5.955 12.638 1.00 86.38 424 GLY A CA 1
ATOM 3303 C C . GLY A 1 424 ? 12.880 6.122 13.170 1.00 86.38 424 GLY A C 1
ATOM 3304 O O . GLY A 1 424 ? 13.284 5.357 14.046 1.00 86.38 424 GLY A O 1
ATOM 3305 N N . ASN A 1 425 ? 13.629 7.127 12.698 1.00 89.00 425 ASN A N 1
ATOM 3306 C CA . ASN A 1 425 ? 14.951 7.487 13.232 1.00 89.00 425 ASN A CA 1
ATOM 3307 C C . ASN A 1 425 ? 14.882 8.517 14.375 1.00 89.00 425 ASN A C 1
ATOM 3309 O O . ASN A 1 425 ? 15.874 8.712 15.076 1.00 89.00 425 ASN A O 1
ATOM 3313 N N . PHE A 1 426 ? 13.711 9.123 14.605 1.00 89.94 426 PHE A N 1
ATOM 3314 C CA . PHE A 1 426 ? 13.433 10.072 15.693 1.00 89.94 426 PHE A CA 1
ATOM 3315 C C . PHE A 1 426 ? 14.359 11.304 15.695 1.00 89.94 426 PHE A C 1
ATOM 3317 O O . PHE A 1 426 ? 14.712 11.843 16.747 1.00 89.94 426 PHE A O 1
ATOM 3324 N N . ASN A 1 427 ? 14.728 11.779 14.505 1.00 93.12 427 ASN A N 1
ATOM 3325 C CA . ASN A 1 427 ? 15.493 13.001 14.263 1.00 93.12 427 ASN A CA 1
ATOM 3326 C C . ASN A 1 427 ? 14.656 14.274 14.533 1.00 93.12 427 ASN A C 1
ATOM 3328 O O . ASN A 1 427 ? 14.283 14.995 13.611 1.00 93.12 427 ASN A O 1
ATOM 3332 N N . LEU A 1 428 ? 14.339 14.551 15.802 1.00 93.19 428 LEU A N 1
ATOM 3333 C CA . LEU A 1 428 ? 13.492 15.684 16.205 1.00 93.19 428 LEU A CA 1
ATOM 3334 C C . LEU A 1 428 ? 14.003 17.038 15.682 1.00 93.19 428 LEU A C 1
ATOM 3336 O O . LEU A 1 428 ? 15.156 17.409 15.919 1.00 93.19 428 LEU A O 1
ATOM 3340 N N . GLY A 1 429 ? 13.109 17.813 15.066 1.00 96.44 429 GLY A N 1
ATOM 3341 C CA . GLY A 1 429 ? 13.365 19.194 14.667 1.00 96.44 429 GLY A CA 1
ATOM 3342 C C . GLY A 1 429 ? 13.074 20.175 15.802 1.00 96.44 429 GLY A C 1
ATOM 3343 O O . GLY A 1 429 ? 11.996 20.142 16.393 1.00 96.44 429 GLY A O 1
ATOM 3344 N N . ARG A 1 430 ? 14.024 21.065 16.101 1.00 97.44 430 ARG A N 1
ATOM 3345 C CA . ARG A 1 430 ? 13.882 22.201 17.026 1.00 97.44 430 ARG A CA 1
ATOM 3346 C C . ARG A 1 430 ? 13.613 23.473 16.229 1.00 97.44 430 ARG A C 1
ATOM 3348 O O . ARG A 1 430 ? 14.403 23.804 15.349 1.00 97.44 430 ARG A O 1
ATOM 3355 N N . LEU A 1 431 ? 12.545 24.191 16.552 1.00 97.62 431 LEU A N 1
ATOM 3356 C CA . LEU A 1 431 ? 12.225 25.468 15.919 1.00 97.62 431 LEU A CA 1
ATOM 3357 C C . LEU A 1 431 ? 13.057 26.588 16.557 1.00 97.62 431 LEU A C 1
ATOM 3359 O O . LEU A 1 431 ? 13.088 26.749 17.777 1.00 97.62 431 LEU A O 1
ATOM 3363 N N . GLU A 1 432 ? 13.715 27.378 15.717 1.00 96.44 432 GLU A N 1
ATOM 3364 C CA . GLU A 1 432 ? 14.424 28.607 16.067 1.00 96.44 432 GLU A CA 1
ATOM 3365 C C . GLU A 1 432 ? 13.767 29.744 15.285 1.00 96.44 432 GLU A C 1
ATOM 3367 O O . GLU A 1 432 ? 14.017 29.900 14.099 1.00 96.44 432 GLU A O 1
ATOM 3372 N N . GLY A 1 433 ? 12.856 30.494 15.907 1.00 93.56 433 GLY A N 1
ATOM 3373 C CA . GLY A 1 433 ? 12.132 31.599 15.259 1.00 93.56 433 GLY A CA 1
ATOM 3374 C C . GLY A 1 433 ? 11.001 31.185 14.305 1.00 93.56 433 GLY A C 1
ATOM 3375 O O . GLY A 1 433 ? 10.054 31.954 14.162 1.00 93.56 433 GLY A O 1
ATOM 3376 N N . ALA A 1 434 ? 11.051 29.982 13.719 1.00 95.50 434 ALA A N 1
ATOM 3377 C CA . ALA A 1 434 ? 9.958 29.416 12.923 1.00 95.50 434 ALA A CA 1
ATOM 3378 C C . ALA A 1 434 ? 8.704 29.177 13.782 1.00 95.50 434 ALA A C 1
ATOM 3380 O O . ALA A 1 434 ? 8.821 28.877 14.974 1.00 95.50 434 ALA A O 1
ATOM 3381 N N . ARG A 1 435 ? 7.509 29.321 13.192 1.00 94.38 435 ARG A N 1
ATOM 3382 C CA . ARG A 1 435 ? 6.230 29.279 13.929 1.00 94.38 435 ARG A CA 1
ATOM 3383 C C . ARG A 1 435 ? 5.143 28.514 13.187 1.00 94.38 435 ARG A C 1
ATOM 3385 O O . ARG A 1 435 ? 5.059 28.585 11.963 1.00 94.38 435 ARG A O 1
ATOM 3392 N N . PHE A 1 436 ? 4.287 27.841 13.943 1.00 90.56 436 PHE A N 1
ATOM 3393 C CA . PHE A 1 436 ? 3.036 27.272 13.446 1.00 90.56 436 PHE A CA 1
ATOM 3394 C C . PHE A 1 436 ? 1.983 28.381 13.225 1.00 90.56 436 PHE A C 1
ATOM 3396 O O . PHE A 1 436 ? 2.169 29.508 13.708 1.00 90.56 436 PHE A O 1
ATOM 3403 N N . PRO A 1 437 ? 0.897 28.118 12.470 1.00 86.75 437 PRO A N 1
ATOM 3404 C CA . PRO A 1 437 ? -0.081 29.140 12.097 1.00 86.75 437 PRO A CA 1
ATOM 3405 C C . PRO A 1 437 ? -0.718 29.842 13.302 1.00 86.75 437 PRO A C 1
ATOM 3407 O O . PRO A 1 437 ? -0.773 31.072 13.320 1.00 86.75 437 PRO A O 1
ATOM 3410 N N . GLN A 1 438 ? -1.112 29.101 14.342 1.00 83.69 438 GLN A N 1
ATOM 3411 C CA . GLN A 1 438 ? -1.672 29.684 15.567 1.00 83.69 438 GLN A CA 1
ATOM 3412 C C . GLN A 1 438 ? -0.698 30.663 16.247 1.00 83.69 438 GLN A C 1
ATOM 3414 O O . GLN A 1 438 ? -1.105 31.737 16.683 1.00 83.69 438 GLN A O 1
ATOM 3419 N N . GLU A 1 439 ? 0.594 30.345 16.315 1.00 88.06 439 GLU A N 1
ATOM 3420 C CA . GLU A 1 439 ? 1.625 31.181 16.946 1.00 88.06 439 GLU A CA 1
ATOM 3421 C C . GLU A 1 439 ? 2.028 32.382 16.078 1.00 88.06 439 GLU A C 1
ATOM 3423 O O . GLU A 1 439 ? 2.501 33.395 16.604 1.00 88.06 439 GLU A O 1
ATOM 3428 N N . GLN A 1 440 ? 1.866 32.280 14.757 1.00 89.44 440 GLN A N 1
ATOM 3429 C CA . GLN A 1 440 ? 2.129 33.378 13.826 1.00 89.44 440 GLN A CA 1
ATOM 3430 C C . GLN A 1 440 ? 0.935 34.336 13.705 1.00 89.44 440 GLN A C 1
ATOM 3432 O O . GLN A 1 440 ? 1.130 35.544 13.590 1.00 89.44 440 GLN A O 1
ATOM 3437 N N . LEU A 1 441 ? -0.292 33.811 13.692 1.00 86.56 441 LEU A N 1
ATOM 3438 C CA . LEU A 1 441 ? -1.488 34.530 13.237 1.00 86.56 441 LEU A CA 1
ATOM 3439 C C . LEU A 1 441 ? -2.618 34.570 14.272 1.00 86.56 441 LEU A C 1
ATOM 3441 O O . LEU A 1 441 ? -3.604 35.278 14.070 1.00 86.56 441 LEU A O 1
ATOM 3445 N N . GLY A 1 442 ? -2.506 33.811 15.364 1.00 83.81 442 GLY A N 1
ATOM 3446 C CA . GLY A 1 442 ? -3.553 33.664 16.378 1.00 83.81 442 GLY A CA 1
ATOM 3447 C C . GLY A 1 442 ? -4.741 32.800 15.942 1.00 83.81 442 GLY A C 1
ATOM 3448 O O . GLY A 1 442 ? -5.761 32.800 16.629 1.00 83.81 442 GLY A O 1
ATOM 3449 N N . ARG A 1 443 ? -4.642 32.120 14.792 1.00 81.75 443 ARG A N 1
ATOM 3450 C CA . ARG A 1 443 ? -5.658 31.201 14.257 1.00 81.75 443 ARG A CA 1
ATOM 3451 C C . ARG A 1 443 ? -5.035 30.141 13.346 1.00 81.75 443 ARG A C 1
ATOM 3453 O O . ARG A 1 443 ? -4.050 30.417 12.659 1.00 81.75 443 ARG A O 1
ATOM 3460 N N . GLU A 1 444 ? -5.674 28.979 13.262 1.00 77.38 444 GLU A N 1
ATOM 3461 C CA . GLU A 1 444 ? -5.339 27.923 12.302 1.00 77.38 444 GLU A CA 1
ATOM 3462 C C . GLU A 1 444 ? -5.948 28.238 10.924 1.00 77.38 444 GLU A C 1
ATOM 3464 O O . GLU A 1 444 ? -7.110 27.944 10.660 1.00 77.38 444 GLU A O 1
ATOM 3469 N N . GLU A 1 445 ? -5.191 28.903 10.042 1.00 74.25 445 GLU A N 1
ATOM 3470 C CA . GLU A 1 445 ? -5.663 29.260 8.684 1.00 74.25 445 GLU A CA 1
ATOM 3471 C C . GLU A 1 445 ? -4.826 28.679 7.540 1.00 74.25 445 GLU A C 1
ATOM 3473 O O . GLU A 1 445 ? -5.214 28.774 6.373 1.00 74.25 445 GLU A O 1
ATOM 3478 N N . ASN A 1 446 ? -3.666 28.100 7.848 1.00 72.06 446 ASN A N 1
ATOM 3479 C CA . ASN A 1 446 ? -2.782 27.543 6.839 1.00 72.06 446 ASN A CA 1
ATOM 3480 C C . ASN A 1 446 ? -2.792 26.018 6.897 1.00 72.06 446 ASN A C 1
ATOM 3482 O O . ASN A 1 446 ? -2.102 25.401 7.706 1.00 72.06 446 ASN A O 1
ATOM 3486 N N . HIS A 1 447 ? -3.556 25.433 5.982 1.00 72.31 447 HIS A N 1
ATOM 3487 C CA . HIS A 1 447 ? -3.510 24.010 5.698 1.00 72.31 447 HIS A CA 1
ATOM 3488 C C . HIS A 1 447 ? -2.324 23.761 4.766 1.00 72.31 447 HIS A C 1
ATOM 3490 O O . HIS A 1 447 ? -2.342 24.165 3.597 1.00 72.31 447 HIS A O 1
ATOM 3496 N N . GLY A 1 448 ? -1.276 23.150 5.314 1.00 77.62 448 GLY A N 1
ATOM 3497 C CA . GLY A 1 448 ? -0.192 22.601 4.520 1.00 77.62 448 GLY A CA 1
ATOM 3498 C C . GLY A 1 448 ? -0.696 21.495 3.589 1.00 77.62 448 GLY A C 1
ATOM 3499 O O . GLY A 1 448 ? -1.892 21.242 3.433 1.00 77.62 448 GLY A O 1
ATOM 3500 N N . ILE A 1 449 ? 0.239 20.824 2.945 1.00 77.38 449 ILE A N 1
ATOM 3501 C CA . ILE A 1 449 ? -0.008 19.727 2.024 1.00 77.38 449 ILE A CA 1
ATOM 3502 C C . ILE A 1 449 ? -0.525 18.479 2.749 1.00 77.38 449 ILE A C 1
ATOM 3504 O O . ILE A 1 449 ? -1.510 17.889 2.315 1.00 77.38 449 ILE A O 1
ATOM 3508 N N . SER A 1 450 ? 0.090 18.066 3.855 1.00 69.38 450 SER A N 1
ATOM 3509 C CA . SER A 1 450 ? -0.409 16.924 4.652 1.00 69.38 450 SER A CA 1
ATOM 3510 C C . SER A 1 450 ? -0.633 17.249 6.118 1.00 69.38 450 SER A C 1
ATOM 3512 O O . SER A 1 450 ? -1.173 16.409 6.833 1.00 69.38 450 SER A O 1
ATOM 3514 N N . GLY A 1 451 ? -0.183 18.421 6.558 1.00 73.56 451 GLY A N 1
ATOM 3515 C CA . GLY A 1 451 ? -0.166 18.839 7.950 1.00 73.56 451 GLY A CA 1
ATOM 3516 C C . GLY A 1 451 ? -0.343 20.344 8.082 1.00 73.56 451 GLY A C 1
ATOM 3517 O O . GLY A 1 451 ? -1.007 20.992 7.264 1.00 73.56 451 GLY A O 1
ATOM 3518 N N . GLN A 1 452 ? 0.261 20.906 9.118 1.00 78.69 452 GLN A N 1
ATOM 3519 C CA . GLN A 1 452 ? 0.471 22.339 9.236 1.00 78.69 452 GLN A CA 1
ATOM 3520 C C . GLN A 1 452 ? 1.804 22.709 8.585 1.00 78.69 452 GLN A C 1
ATOM 3522 O O . GLN A 1 452 ? 2.801 22.024 8.765 1.00 78.69 452 GLN A O 1
ATOM 3527 N N . ALA A 1 453 ? 1.843 23.813 7.842 1.00 88.69 453 ALA A N 1
ATOM 3528 C CA . ALA A 1 453 ? 3.117 24.342 7.364 1.00 88.69 453 ALA A CA 1
ATOM 3529 C C . ALA A 1 453 ? 3.705 25.333 8.372 1.00 88.69 453 ALA A C 1
ATOM 3531 O O . ALA A 1 453 ? 2.965 26.058 9.046 1.00 88.69 453 ALA A O 1
ATOM 3532 N N . LEU A 1 454 ? 5.032 25.433 8.409 1.00 93.81 454 LEU A N 1
ATOM 3533 C CA . LEU A 1 454 ? 5.732 26.387 9.266 1.00 93.81 454 LEU A CA 1
ATOM 3534 C C . LEU A 1 454 ? 5.998 27.704 8.538 1.00 93.81 454 LEU A C 1
ATOM 3536 O O . LEU A 1 454 ? 6.379 27.725 7.368 1.00 93.81 454 LEU A O 1
ATOM 3540 N N . TYR A 1 455 ? 5.840 28.802 9.268 1.00 94.06 455 TYR A N 1
ATOM 3541 C CA . TYR A 1 455 ? 6.190 30.155 8.857 1.00 94.06 455 TYR A CA 1
ATOM 3542 C C . TYR A 1 455 ? 7.657 30.433 9.182 1.00 94.06 455 TYR A C 1
ATOM 3544 O O . TYR A 1 455 ? 8.099 30.221 10.314 1.00 94.06 455 TYR A O 1
ATOM 3552 N N . PHE A 1 456 ? 8.396 30.946 8.198 1.00 93.69 456 PHE A N 1
ATOM 3553 C CA . PHE A 1 456 ? 9.802 31.315 8.335 1.00 93.69 456 PHE A CA 1
ATOM 3554 C C . PHE A 1 456 ? 10.006 32.784 7.970 1.00 93.69 456 PHE A C 1
ATOM 3556 O O . PHE A 1 456 ? 9.703 33.203 6.851 1.00 93.69 456 PHE A O 1
ATOM 3563 N N . ASP A 1 457 ? 10.566 33.556 8.898 1.00 91.25 457 ASP A N 1
ATOM 3564 C CA . ASP A 1 457 ? 11.217 34.826 8.578 1.00 91.25 457 ASP A CA 1
ATOM 3565 C C . ASP A 1 457 ? 12.676 34.594 8.117 1.00 91.25 457 ASP A C 1
ATOM 3567 O O . ASP A 1 457 ? 13.148 33.459 8.022 1.00 91.25 457 ASP A O 1
ATOM 3571 N N . HIS A 1 458 ? 13.411 35.670 7.827 1.00 87.44 458 HIS A N 1
ATOM 3572 C CA . HIS A 1 458 ? 14.807 35.598 7.369 1.00 87.44 458 HIS A CA 1
ATOM 3573 C C . HIS A 1 458 ? 15.791 34.893 8.328 1.00 87.44 458 HIS A C 1
ATOM 3575 O O . HIS A 1 458 ? 16.836 34.416 7.880 1.00 87.44 458 HIS A O 1
ATOM 3581 N N . ALA A 1 459 ? 15.513 34.865 9.633 1.00 91.25 459 ALA A N 1
ATOM 3582 C CA . ALA A 1 459 ? 16.380 34.290 10.662 1.00 91.25 459 ALA A CA 1
ATOM 3583 C C . ALA A 1 459 ? 15.890 32.912 11.127 1.00 91.25 459 ALA A C 1
ATOM 3585 O O . ALA A 1 459 ? 16.658 32.157 11.724 1.00 91.25 459 ALA A O 1
ATOM 3586 N N . ALA A 1 460 ? 14.631 32.589 10.834 1.00 94.94 460 ALA A N 1
ATOM 3587 C CA . ALA A 1 460 ? 13.978 31.370 11.250 1.00 94.94 460 ALA A CA 1
ATOM 3588 C C . ALA A 1 460 ? 14.632 30.111 10.664 1.00 94.94 460 ALA A C 1
ATOM 3590 O O . ALA A 1 460 ? 15.087 30.083 9.515 1.00 94.94 460 ALA A O 1
ATOM 3591 N N . ALA A 1 461 ? 14.633 29.043 11.457 1.00 96.50 461 ALA A N 1
ATOM 3592 C CA . ALA A 1 461 ? 15.111 27.729 11.063 1.00 96.50 461 ALA A CA 1
ATOM 3593 C C . ALA A 1 461 ? 14.412 26.608 11.842 1.00 96.50 461 ALA A C 1
ATOM 3595 O O . ALA A 1 461 ? 13.941 26.801 12.965 1.00 96.50 461 ALA A O 1
ATOM 3596 N N . VAL A 1 462 ? 14.426 25.405 11.273 1.00 98.25 462 VAL A N 1
ATOM 3597 C CA . VAL A 1 462 ? 14.283 24.155 12.025 1.00 98.25 462 VAL A CA 1
ATOM 3598 C C . VAL A 1 462 ? 15.632 23.447 12.023 1.00 98.25 462 VAL A C 1
ATOM 3600 O O . VAL A 1 462 ? 16.217 23.210 10.966 1.00 98.25 462 VAL A O 1
ATOM 3603 N N . ARG A 1 463 ? 16.132 23.118 13.214 1.00 97.88 463 ARG A N 1
ATOM 3604 C CA . ARG A 1 463 ? 17.413 22.439 13.431 1.00 97.88 463 ARG A CA 1
ATOM 3605 C C . ARG A 1 463 ? 17.184 20.984 13.784 1.00 97.88 463 ARG A C 1
ATOM 3607 O O . ARG A 1 463 ? 16.470 20.686 14.741 1.00 97.88 463 ARG A O 1
ATOM 3614 N N . VAL A 1 464 ? 17.845 20.093 13.064 1.00 97.69 464 VAL A N 1
ATOM 3615 C CA . VAL A 1 464 ? 17.866 18.663 13.356 1.00 97.69 464 VAL A CA 1
ATOM 3616 C C . VAL A 1 464 ? 19.297 18.273 13.695 1.00 97.69 464 VAL A C 1
ATOM 3618 O O . VAL A 1 464 ? 20.217 18.428 12.885 1.00 97.69 464 VAL A O 1
ATOM 3621 N N . ALA A 1 465 ? 19.479 17.779 14.919 1.00 95.94 465 ALA A N 1
ATOM 3622 C CA . ALA A 1 465 ? 20.780 17.348 15.404 1.00 95.94 465 ALA A CA 1
ATOM 3623 C C . ALA A 1 465 ? 21.362 16.253 14.501 1.00 95.94 465 ALA A C 1
ATOM 3625 O O . ALA A 1 465 ? 20.638 15.435 13.929 1.00 95.94 465 ALA A O 1
ATOM 3626 N N . ARG A 1 466 ? 22.692 16.214 14.400 1.00 93.19 466 ARG A N 1
ATOM 3627 C CA . ARG A 1 466 ? 23.374 15.139 13.677 1.00 93.19 466 ARG A CA 1
ATOM 3628 C C . ARG A 1 466 ? 23.033 13.785 14.287 1.00 93.19 466 ARG A C 1
ATOM 3630 O O . ARG A 1 466 ? 22.995 13.629 15.508 1.00 93.19 466 ARG A O 1
ATOM 3637 N N . SER A 1 467 ? 22.838 12.799 13.423 1.00 92.94 467 SER A N 1
ATOM 3638 C CA . SER A 1 467 ? 22.558 11.424 13.813 1.00 92.94 467 SER A CA 1
ATOM 3639 C C . SER A 1 467 ? 23.243 10.452 12.853 1.00 92.94 467 SER A C 1
ATOM 3641 O O . SER A 1 467 ? 23.551 10.830 11.719 1.00 92.94 467 SER A O 1
ATOM 3643 N N . PRO A 1 468 ? 23.447 9.181 13.250 1.00 93.00 468 PRO A N 1
ATOM 3644 C CA . PRO A 1 468 ? 24.035 8.176 12.366 1.00 93.00 468 PRO A CA 1
ATOM 3645 C C . PRO A 1 468 ? 23.302 8.039 11.023 1.00 93.00 468 PRO A C 1
ATOM 3647 O O . PRO A 1 468 ? 23.936 7.787 10.003 1.00 93.00 468 PRO A O 1
ATOM 3650 N N . SER A 1 469 ? 21.978 8.241 11.017 1.00 90.81 469 SER A N 1
ATOM 3651 C CA . SER A 1 469 ? 21.146 8.156 9.811 1.00 90.81 469 SER A CA 1
ATOM 3652 C C . SER A 1 469 ? 21.422 9.277 8.795 1.00 90.81 469 SER A C 1
ATOM 3654 O O . SER A 1 469 ? 21.360 9.032 7.593 1.00 90.81 469 SER A O 1
ATOM 3656 N N . LEU A 1 470 ? 21.792 10.476 9.262 1.00 92.94 470 LEU A N 1
ATOM 3657 C CA . LEU A 1 470 ? 22.122 11.635 8.420 1.00 92.94 470 LEU A CA 1
ATOM 3658 C C . LEU A 1 470 ? 23.623 11.724 8.094 1.00 92.94 470 LEU A C 1
ATOM 3660 O O . LEU A 1 470 ? 24.002 12.272 7.063 1.00 92.94 470 LEU A O 1
ATOM 3664 N N . ASP A 1 471 ? 24.484 11.154 8.939 1.00 91.75 471 ASP A N 1
ATOM 3665 C CA . ASP A 1 471 ? 25.942 11.171 8.758 1.00 91.75 471 ASP A CA 1
ATOM 3666 C C . ASP A 1 471 ? 26.456 10.116 7.753 1.00 91.75 471 ASP A C 1
ATOM 3668 O O . ASP A 1 471 ? 27.605 10.192 7.311 1.00 91.75 471 ASP A O 1
ATOM 3672 N N . ALA A 1 472 ? 25.633 9.118 7.409 1.00 87.31 472 ALA A N 1
ATOM 3673 C CA . ALA A 1 472 ? 26.013 7.958 6.593 1.00 87.31 472 ALA A CA 1
ATOM 3674 C C . ALA A 1 472 ? 25.514 8.008 5.133 1.00 87.31 472 ALA A C 1
ATOM 3676 O O . ALA A 1 472 ? 25.509 6.983 4.445 1.00 87.31 472 ALA A O 1
ATOM 3677 N N . LEU A 1 473 ? 25.085 9.177 4.651 1.00 93.06 473 LEU A N 1
ATOM 3678 C CA . LEU A 1 473 ? 24.573 9.347 3.291 1.00 93.06 473 LEU A CA 1
ATOM 3679 C C . LEU A 1 473 ? 25.698 9.191 2.257 1.00 93.06 473 LEU A C 1
ATOM 3681 O O . LEU A 1 473 ? 26.699 9.897 2.303 1.00 93.06 473 LEU A O 1
ATOM 3685 N N . GLN A 1 474 ? 25.524 8.268 1.310 1.00 92.69 474 GLN A N 1
ATOM 3686 C CA . GLN A 1 474 ? 26.387 8.160 0.122 1.00 92.69 474 GLN A CA 1
ATOM 3687 C C . GLN A 1 474 ? 25.679 8.767 -1.085 1.00 92.69 474 GLN A C 1
ATOM 3689 O O . GLN A 1 474 ? 26.216 9.653 -1.742 1.00 92.69 474 GLN A O 1
ATOM 3694 N N . SER A 1 475 ? 24.451 8.305 -1.312 1.00 94.12 475 SER A N 1
ATOM 3695 C CA . SER A 1 475 ? 23.425 8.953 -2.120 1.00 94.12 475 SER A CA 1
ATOM 3696 C C . SER A 1 475 ? 22.412 9.632 -1.215 1.00 94.12 475 SER A C 1
ATOM 3698 O O . SER A 1 475 ? 22.311 9.295 -0.033 1.00 94.12 475 SER A O 1
ATOM 3700 N N . PHE A 1 476 ? 21.626 10.540 -1.784 1.00 96.00 476 PHE A N 1
ATOM 3701 C CA . PHE A 1 476 ? 20.444 11.039 -1.099 1.00 96.00 476 PHE A CA 1
ATOM 3702 C C . PHE A 1 476 ? 19.372 11.515 -2.071 1.00 96.00 476 PHE A C 1
ATOM 3704 O O . PHE A 1 476 ? 19.625 11.742 -3.255 1.00 96.00 476 PHE A O 1
ATOM 3711 N N . SER A 1 477 ? 18.174 11.712 -1.548 1.00 97.00 477 SER A N 1
ATOM 3712 C CA . SER A 1 477 ? 17.212 12.654 -2.106 1.00 97.00 477 SER A CA 1
ATOM 3713 C C . SER A 1 477 ? 16.616 13.466 -0.975 1.00 97.00 477 SER A C 1
ATOM 3715 O O . SER A 1 477 ? 16.402 12.926 0.107 1.00 97.00 477 SER A O 1
ATOM 3717 N N . ALA A 1 478 ? 16.379 14.748 -1.204 1.00 97.69 478 ALA A N 1
ATOM 3718 C CA . ALA A 1 478 ? 15.656 15.602 -0.281 1.00 97.69 478 ALA A CA 1
ATOM 3719 C C . ALA A 1 478 ? 14.509 16.291 -1.017 1.00 97.69 478 ALA A C 1
ATOM 3721 O O . ALA A 1 478 ? 14.713 16.828 -2.104 1.00 97.69 478 ALA A O 1
ATOM 3722 N N . GLU A 1 479 ? 13.324 16.259 -0.425 1.00 96.62 479 GLU A N 1
ATOM 3723 C CA . GLU A 1 479 ? 12.072 16.745 -1.004 1.00 96.62 479 GLU A CA 1
ATOM 3724 C C . GLU A 1 479 ? 11.365 17.623 0.035 1.00 96.62 479 GLU A C 1
ATOM 3726 O O . GLU A 1 479 ? 11.412 17.312 1.228 1.00 96.62 479 GLU A O 1
ATOM 3731 N N . LEU A 1 480 ? 10.766 18.733 -0.399 1.00 96.56 480 LEU A N 1
ATOM 3732 C CA . LEU A 1 480 ? 9.947 19.611 0.439 1.00 96.56 480 LEU A CA 1
ATOM 3733 C C . LEU A 1 480 ? 8.982 20.458 -0.394 1.00 96.56 480 LEU A C 1
ATOM 3735 O O . LEU A 1 480 ? 9.194 20.691 -1.587 1.00 96.56 480 LEU A O 1
ATOM 3739 N N . TRP A 1 481 ? 7.946 20.976 0.253 1.00 94.94 481 TRP A N 1
ATOM 3740 C CA . TRP A 1 481 ? 7.040 21.954 -0.337 1.00 94.94 481 TRP A CA 1
ATOM 3741 C C . TRP A 1 481 ? 7.402 23.359 0.116 1.00 94.94 481 TRP A C 1
ATOM 3743 O O . TRP A 1 481 ? 7.634 23.609 1.297 1.00 94.94 481 TRP A O 1
ATOM 3753 N N . VAL A 1 482 ? 7.423 24.294 -0.830 1.00 94.25 482 VAL A N 1
ATOM 3754 C CA . VAL A 1 482 ? 7.713 25.706 -0.573 1.00 94.25 482 VAL A CA 1
ATOM 3755 C C . VAL A 1 482 ? 6.573 26.581 -1.072 1.00 94.25 482 VAL A C 1
ATOM 3757 O O . VAL A 1 482 ? 6.054 26.389 -2.174 1.00 94.25 482 VAL A O 1
ATOM 3760 N N . ARG A 1 483 ? 6.196 27.576 -0.269 1.00 91.94 483 ARG A N 1
ATOM 3761 C CA . ARG A 1 483 ? 5.303 28.667 -0.661 1.00 91.94 483 ARG A CA 1
ATOM 3762 C C . ARG A 1 483 ? 5.971 29.995 -0.339 1.00 91.94 483 ARG A C 1
ATOM 3764 O O . ARG A 1 483 ? 6.113 30.380 0.820 1.00 91.94 483 ARG A O 1
ATOM 3771 N N . ARG A 1 484 ? 6.381 30.701 -1.388 1.00 89.06 484 ARG A N 1
ATOM 3772 C CA . ARG A 1 484 ? 6.992 32.032 -1.295 1.00 89.06 484 ARG A CA 1
ATOM 3773 C C . ARG A 1 484 ? 5.906 33.067 -0.986 1.00 89.06 484 ARG A C 1
ATOM 3775 O O . ARG A 1 484 ? 4.917 33.104 -1.706 1.00 89.06 484 ARG A O 1
ATOM 3782 N N . ARG A 1 485 ? 6.066 33.900 0.048 1.00 85.38 485 ARG A N 1
ATOM 3783 C CA . ARG A 1 485 ? 5.047 34.903 0.452 1.00 85.38 485 ARG A CA 1
ATOM 3784 C C . ARG A 1 485 ? 5.305 36.309 -0.064 1.00 85.38 485 ARG A C 1
ATOM 3786 O O . ARG A 1 485 ? 4.425 37.159 -0.010 1.00 85.38 485 ARG A O 1
ATOM 3793 N N . ILE A 1 486 ? 6.524 36.566 -0.513 1.00 75.88 486 ILE A N 1
ATOM 3794 C CA . ILE A 1 486 ? 6.991 37.909 -0.833 1.00 75.88 486 ILE A CA 1
ATOM 3795 C C . ILE A 1 486 ? 7.747 37.909 -2.148 1.00 75.88 486 ILE A C 1
ATOM 3797 O O . ILE A 1 486 ? 8.499 36.977 -2.444 1.00 75.88 486 ILE A O 1
ATOM 3801 N N . ASP A 1 487 ? 7.564 38.972 -2.926 1.00 72.00 487 ASP A N 1
ATOM 3802 C CA . ASP A 1 487 ? 8.410 39.222 -4.082 1.00 72.00 487 ASP A CA 1
ATOM 3803 C C . ASP A 1 487 ? 9.690 39.931 -3.638 1.00 72.00 487 ASP A C 1
ATOM 3805 O O . ASP A 1 487 ? 9.671 41.057 -3.136 1.00 72.00 487 ASP A O 1
ATOM 3809 N N . LEU A 1 488 ? 10.812 39.236 -3.770 1.00 62.66 488 LEU A N 1
ATOM 3810 C CA . LEU A 1 488 ? 12.127 39.708 -3.362 1.00 62.66 488 LEU A CA 1
ATOM 3811 C C . LEU A 1 488 ? 12.835 40.536 -4.449 1.00 62.66 488 LEU A C 1
ATOM 3813 O O . LEU A 1 488 ? 13.830 41.187 -4.137 1.00 62.66 488 LEU A O 1
ATOM 3817 N N . GLY A 1 489 ? 12.291 40.603 -5.672 1.00 59.56 489 GLY A N 1
ATOM 3818 C CA . GLY A 1 489 ? 12.858 41.372 -6.785 1.00 59.56 489 GLY A CA 1
ATOM 3819 C C . GLY A 1 489 ? 13.873 40.594 -7.636 1.00 59.56 489 GLY A C 1
ATOM 3820 O O . GLY A 1 489 ? 13.922 39.367 -7.608 1.00 59.56 489 GLY A O 1
ATOM 3821 N N . GLY A 1 490 ? 14.643 41.317 -8.460 1.00 58.41 490 GLY A N 1
ATOM 3822 C CA . GLY A 1 490 ? 15.637 40.743 -9.378 1.00 58.41 490 GLY A CA 1
ATOM 3823 C C . GLY A 1 490 ? 16.980 40.403 -8.718 1.00 58.41 490 GLY A C 1
ATOM 3824 O O . GLY A 1 490 ? 17.354 40.989 -7.708 1.00 58.41 490 GLY A O 1
ATOM 3825 N N . ASP A 1 491 ? 17.736 39.499 -9.344 1.00 61.22 491 ASP A N 1
ATOM 3826 C CA . ASP A 1 491 ? 18.951 38.857 -8.810 1.00 61.22 491 ASP A CA 1
ATOM 3827 C C . ASP A 1 491 ? 20.237 39.725 -8.839 1.00 61.22 491 ASP A C 1
ATOM 3829 O O . ASP A 1 491 ? 21.348 39.244 -9.047 1.00 61.22 491 ASP A O 1
ATOM 3833 N N . ALA A 1 492 ? 20.122 41.046 -8.677 1.00 59.31 492 ALA A N 1
ATOM 3834 C CA . ALA A 1 492 ? 21.259 41.958 -8.871 1.00 59.31 492 ALA A CA 1
ATOM 3835 C C . ALA A 1 492 ? 22.404 41.757 -7.851 1.00 59.31 492 ALA A C 1
ATOM 3837 O O . ALA A 1 492 ? 23.547 42.111 -8.136 1.00 59.31 492 ALA A O 1
ATOM 3838 N N . GLU A 1 493 ? 22.106 41.181 -6.681 1.00 63.59 493 GLU A N 1
ATOM 3839 C CA . GLU A 1 493 ? 23.053 40.958 -5.578 1.00 63.59 493 GLU A CA 1
ATOM 3840 C C . GLU A 1 493 ? 23.295 39.465 -5.261 1.00 63.59 493 GLU A C 1
ATOM 3842 O O . GLU A 1 493 ? 23.948 39.161 -4.262 1.00 63.59 493 GLU A O 1
ATOM 3847 N N . ASN A 1 494 ? 22.795 38.527 -6.083 1.00 65.31 494 ASN A N 1
ATOM 3848 C CA . ASN A 1 494 ? 22.885 37.075 -5.844 1.00 65.31 494 ASN A CA 1
ATOM 3849 C C . ASN A 1 494 ? 22.422 36.668 -4.433 1.00 65.31 494 ASN A C 1
ATOM 3851 O O . ASN A 1 494 ? 23.091 35.923 -3.707 1.00 65.31 494 ASN A O 1
ATOM 3855 N N . ARG A 1 495 ? 21.299 37.246 -3.999 1.00 75.81 495 ARG A N 1
ATOM 3856 C CA . ARG A 1 495 ? 20.709 36.974 -2.689 1.00 75.81 495 ARG A CA 1
ATOM 3857 C C . ARG A 1 495 ? 19.829 35.731 -2.791 1.00 75.81 495 ARG A C 1
ATOM 3859 O O . ARG A 1 495 ? 19.096 35.531 -3.755 1.00 75.81 495 ARG A O 1
ATOM 3866 N N . TYR A 1 496 ? 19.891 34.892 -1.766 1.00 83.50 496 TYR A N 1
ATOM 3867 C CA . TYR A 1 496 ? 19.186 33.620 -1.700 1.00 83.50 496 TYR A CA 1
ATOM 3868 C C . TYR A 1 496 ? 18.780 33.266 -0.267 1.00 83.50 496 TYR A C 1
ATOM 3870 O O . TYR A 1 496 ? 19.283 33.802 0.720 1.00 83.50 496 TYR A O 1
ATOM 3878 N N . ARG A 1 497 ? 17.843 32.339 -0.129 1.00 87.00 497 ARG A N 1
ATOM 3879 C CA . ARG A 1 497 ? 17.455 31.733 1.143 1.00 87.00 497 ARG A CA 1
ATOM 3880 C C . ARG A 1 497 ? 17.781 30.255 1.085 1.00 87.00 497 ARG A C 1
ATOM 3882 O O . ARG A 1 497 ? 17.517 29.610 0.075 1.00 87.00 497 ARG A O 1
ATOM 3889 N N . PHE A 1 498 ? 18.331 29.709 2.162 1.00 92.50 498 PHE A N 1
ATOM 3890 C CA . PHE A 1 498 ? 18.359 28.260 2.300 1.00 92.50 498 PHE A CA 1
ATOM 3891 C C . PHE A 1 498 ? 16.922 27.771 2.457 1.00 92.50 498 PHE A C 1
ATOM 3893 O O . PHE A 1 498 ? 16.165 28.284 3.280 1.00 92.50 498 PHE A O 1
ATOM 3900 N N . LEU A 1 499 ? 16.545 26.797 1.636 1.00 95.75 499 LEU A N 1
ATOM 3901 C CA . LEU A 1 499 ? 15.383 25.963 1.909 1.00 95.75 499 LEU A CA 1
ATOM 3902 C C . LEU A 1 499 ? 15.825 24.800 2.790 1.00 95.75 499 LEU A C 1
ATOM 3904 O O . LEU A 1 499 ? 15.163 24.495 3.774 1.00 95.75 499 LEU A O 1
ATOM 3908 N N . LEU A 1 500 ? 16.979 24.211 2.473 1.00 97.38 500 LEU A N 1
ATOM 3909 C CA . LEU A 1 500 ? 17.567 23.096 3.198 1.00 97.38 500 LEU A CA 1
ATOM 3910 C C . LEU A 1 500 ? 19.094 23.161 3.124 1.00 97.38 500 LEU A C 1
ATOM 3912 O O . LEU A 1 500 ? 19.662 23.451 2.073 1.00 97.38 500 LEU A O 1
ATOM 3916 N N . GLU A 1 501 ? 19.766 22.836 4.219 1.00 96.81 501 GLU A N 1
ATOM 3917 C CA . GLU A 1 501 ? 21.217 22.716 4.274 1.00 96.81 501 GLU A CA 1
ATOM 3918 C C . GLU A 1 501 ? 21.633 21.589 5.214 1.00 96.81 501 GLU A C 1
ATOM 3920 O O . GLU A 1 501 ? 21.217 21.542 6.371 1.00 96.81 501 GLU A O 1
ATOM 3925 N N . LEU A 1 502 ? 22.538 20.736 4.744 1.00 96.69 502 LEU A N 1
ATOM 3926 C CA . LEU A 1 502 ? 23.355 19.876 5.585 1.00 96.69 502 LEU A CA 1
ATOM 3927 C C . LEU A 1 502 ? 24.819 20.321 5.440 1.00 96.69 502 LEU A C 1
ATOM 3929 O O . LEU A 1 502 ? 25.477 19.939 4.463 1.00 96.69 502 LEU A O 1
ATOM 3933 N N . PRO A 1 503 ? 25.340 21.151 6.368 1.00 95.75 503 PRO A N 1
ATOM 3934 C CA . PRO A 1 503 ? 26.632 21.806 6.208 1.00 95.75 503 PRO A CA 1
ATOM 3935 C C . PRO A 1 503 ? 27.750 20.813 5.895 1.00 95.75 503 PRO A C 1
ATOM 3937 O O . PRO A 1 503 ? 27.862 19.766 6.529 1.00 95.75 503 PRO A O 1
ATOM 3940 N N . GLY A 1 504 ? 28.579 21.143 4.905 1.00 94.00 504 GLY A N 1
ATOM 3941 C CA . GLY A 1 504 ? 29.671 20.280 4.448 1.00 94.00 504 GLY A CA 1
ATOM 3942 C C . GLY A 1 504 ? 29.256 19.145 3.507 1.00 94.00 504 GLY A C 1
ATOM 3943 O O . GLY A 1 504 ? 30.152 18.514 2.957 1.00 94.00 504 GLY A O 1
ATOM 3944 N N . SER A 1 505 ? 27.955 18.931 3.274 1.00 95.94 505 SER A N 1
ATOM 3945 C CA . SER A 1 505 ? 27.438 17.846 2.434 1.00 95.94 505 SER A CA 1
ATOM 3946 C C . SER A 1 505 ? 26.592 18.357 1.264 1.00 95.94 505 SER A C 1
ATOM 3948 O O . SER A 1 505 ? 27.030 18.250 0.122 1.00 95.94 505 SER A O 1
ATOM 3950 N N . PHE A 1 506 ? 25.425 18.962 1.504 1.00 96.81 506 PHE A N 1
ATOM 3951 C CA . PHE A 1 506 ? 24.550 19.458 0.435 1.00 96.81 506 PHE A CA 1
ATOM 3952 C C . PHE A 1 506 ? 23.703 20.656 0.873 1.00 96.81 506 PHE A C 1
ATOM 3954 O O . PHE A 1 506 ? 23.502 20.890 2.066 1.00 96.81 506 PHE A O 1
ATOM 3961 N N . ASP A 1 507 ? 23.159 21.379 -0.101 1.00 96.56 507 ASP A N 1
ATOM 3962 C CA . ASP A 1 507 ? 22.188 22.449 0.115 1.00 96.56 507 ASP A CA 1
ATOM 3963 C C . ASP A 1 507 ? 21.207 22.586 -1.050 1.00 96.56 507 ASP A C 1
ATOM 3965 O O . ASP A 1 507 ? 21.466 22.164 -2.180 1.00 96.56 507 ASP A O 1
ATOM 3969 N N . LEU A 1 508 ? 20.062 23.182 -0.734 1.00 96.94 508 LEU A N 1
ATOM 3970 C CA . LEU A 1 508 ? 19.035 23.621 -1.659 1.00 96.94 508 LEU A CA 1
ATOM 3971 C C . LEU A 1 508 ? 18.660 25.054 -1.286 1.00 96.94 508 LEU A C 1
ATOM 3973 O O . LEU A 1 508 ? 18.243 25.330 -0.155 1.00 96.94 508 LEU A O 1
ATOM 3977 N N . ILE A 1 509 ? 18.799 25.959 -2.245 1.00 93.75 509 ILE A N 1
ATOM 3978 C CA . ILE A 1 509 ? 18.555 27.385 -2.069 1.00 93.75 509 ILE A CA 1
ATOM 3979 C C . ILE A 1 509 ? 17.460 27.881 -3.014 1.00 93.75 509 ILE A C 1
ATOM 3981 O O . ILE A 1 509 ? 17.254 27.343 -4.105 1.00 93.75 509 ILE A O 1
ATOM 3985 N N . LEU A 1 510 ? 16.779 28.932 -2.567 1.00 91.69 510 LEU A N 1
ATOM 3986 C CA . LEU A 1 510 ? 15.830 29.733 -3.325 1.00 91.69 510 LEU A CA 1
ATOM 3987 C C . LEU A 1 510 ? 16.443 31.113 -3.551 1.00 91.69 510 LEU A C 1
ATOM 3989 O O . LEU A 1 510 ? 16.647 31.863 -2.595 1.00 91.69 510 LEU A O 1
ATOM 3993 N N . GLU A 1 511 ? 16.744 31.444 -4.796 1.00 87.50 511 GLU A N 1
ATOM 3994 C CA . GLU A 1 511 ? 17.193 32.781 -5.181 1.00 87.50 511 GLU A CA 1
ATOM 3995 C C . GLU A 1 511 ? 16.051 33.797 -5.033 1.00 87.50 511 GLU A C 1
ATOM 3997 O O . GLU A 1 511 ? 14.870 33.445 -5.093 1.00 87.50 511 GLU A O 1
ATOM 4002 N N . GLU A 1 512 ? 16.375 35.081 -4.880 1.00 80.00 512 GLU A N 1
ATOM 4003 C CA . GLU A 1 512 ? 15.356 36.142 -4.826 1.00 80.00 512 GLU A CA 1
ATOM 4004 C C . GLU A 1 512 ? 14.512 36.237 -6.095 1.00 80.00 512 GLU A C 1
ATOM 4006 O O . GLU A 1 512 ? 13.312 36.526 -6.018 1.00 80.00 512 GLU A O 1
ATOM 4011 N N . SER A 1 513 ? 15.113 35.897 -7.240 1.00 79.44 513 SER A N 1
ATOM 4012 C CA . SER A 1 513 ? 14.410 35.721 -8.510 1.00 79.44 513 SER A CA 1
ATOM 4013 C C . SER A 1 513 ? 13.240 34.745 -8.363 1.00 79.44 513 SER A C 1
ATOM 4015 O O . SER A 1 513 ? 12.186 34.957 -8.954 1.00 79.44 513 SER A O 1
ATOM 4017 N N . GLY A 1 514 ? 13.372 33.743 -7.491 1.00 86.88 514 GLY A N 1
ATOM 4018 C CA . GLY A 1 514 ? 12.497 32.587 -7.331 1.00 86.88 514 GLY A CA 1
ATOM 4019 C C . GLY A 1 514 ? 13.054 31.324 -7.986 1.00 86.88 514 GLY A C 1
ATOM 4020 O O . GLY A 1 514 ? 12.403 30.282 -7.905 1.00 86.88 514 GLY A O 1
ATOM 4021 N N . ALA A 1 515 ? 14.229 31.391 -8.616 1.00 91.56 515 ALA A N 1
ATOM 4022 C CA . ALA A 1 515 ? 14.915 30.222 -9.147 1.00 91.56 515 ALA A CA 1
ATOM 4023 C C . ALA A 1 515 ? 15.448 29.320 -8.024 1.00 91.56 515 ALA A C 1
ATOM 4025 O O . ALA A 1 515 ? 15.744 29.760 -6.911 1.00 91.56 515 ALA A O 1
ATOM 4026 N N . LEU A 1 516 ? 15.565 28.033 -8.336 1.00 94.75 516 LEU A N 1
ATOM 4027 C CA . LEU A 1 516 ? 16.058 27.002 -7.435 1.00 94.75 516 LEU A CA 1
ATOM 4028 C C . LEU A 1 516 ? 17.473 26.603 -7.825 1.00 94.75 516 LEU A C 1
ATOM 4030 O O . LEU A 1 516 ? 17.787 26.439 -9.006 1.00 94.75 516 LEU A O 1
ATOM 4034 N N . GLN A 1 517 ? 18.307 26.360 -6.823 1.00 94.88 517 GLN A N 1
ATOM 4035 C CA . GLN A 1 517 ? 19.639 25.820 -7.031 1.00 94.88 517 GLN A CA 1
ATOM 4036 C C . GLN A 1 517 ? 19.970 24.804 -5.945 1.00 94.88 517 GLN A C 1
ATOM 4038 O O . GLN A 1 517 ? 19.728 25.036 -4.765 1.00 94.88 517 GLN A O 1
ATOM 4043 N N . ALA A 1 518 ? 20.560 23.685 -6.353 1.00 96.56 518 ALA A N 1
ATOM 4044 C CA . ALA A 1 518 ? 21.041 22.665 -5.441 1.00 96.56 518 ALA A CA 1
ATOM 4045 C C . ALA A 1 518 ? 22.544 22.460 -5.583 1.00 96.56 518 ALA A C 1
ATOM 4047 O O . ALA A 1 518 ? 23.123 22.637 -6.666 1.00 96.56 518 ALA A O 1
ATOM 4048 N N . SER A 1 519 ? 23.161 22.032 -4.490 1.00 96.19 519 SER A N 1
ATOM 4049 C CA . SER A 1 519 ? 24.589 21.776 -4.444 1.00 96.19 519 SER A CA 1
ATOM 4050 C C . SER A 1 519 ? 24.929 20.561 -3.599 1.00 96.19 519 SER A C 1
ATOM 4052 O O . SER A 1 519 ? 24.247 20.260 -2.624 1.00 96.19 519 SER A O 1
ATOM 4054 N N . VAL A 1 520 ? 26.020 19.885 -3.954 1.00 97.38 520 VAL A N 1
ATOM 4055 C CA . VAL A 1 520 ? 26.584 18.757 -3.200 1.00 97.38 520 VAL A CA 1
ATOM 4056 C C . VAL A 1 520 ? 28.094 18.884 -3.093 1.00 97.38 520 VAL A C 1
ATOM 4058 O O . VAL A 1 520 ? 28.746 19.501 -3.941 1.00 97.38 520 VAL A O 1
ATOM 4061 N N . ARG A 1 521 ? 28.666 18.269 -2.063 1.00 96.44 521 ARG A N 1
ATOM 4062 C CA . ARG A 1 521 ? 30.102 18.181 -1.844 1.00 96.44 521 ARG A CA 1
ATOM 4063 C C . ARG A 1 521 ? 30.554 16.732 -1.960 1.00 96.44 521 ARG A C 1
ATOM 4065 O O . ARG A 1 521 ? 30.052 15.868 -1.247 1.00 96.44 521 ARG A O 1
ATOM 4072 N N . VAL A 1 522 ? 31.483 16.478 -2.877 1.00 94.25 522 VAL A N 1
ATOM 4073 C CA . VAL A 1 522 ? 31.994 15.138 -3.192 1.00 94.25 522 VAL A CA 1
ATOM 4074 C C . VAL A 1 522 ? 33.504 15.223 -3.370 1.00 94.25 522 VAL A C 1
ATOM 4076 O O . VAL A 1 522 ? 34.002 15.997 -4.194 1.00 94.25 522 VAL A O 1
ATOM 4079 N N . GLY A 1 523 ? 34.248 14.457 -2.572 1.00 91.81 523 GLY A N 1
ATOM 4080 C CA . GLY A 1 523 ? 35.711 14.434 -2.625 1.00 91.81 523 GLY A CA 1
ATOM 4081 C C . GLY A 1 523 ? 36.334 15.787 -2.275 1.00 91.81 523 GLY A C 1
ATOM 4082 O O . GLY A 1 523 ? 37.311 16.206 -2.896 1.00 91.81 523 GLY A O 1
ATOM 4083 N N . GLY A 1 524 ? 35.735 16.522 -1.337 1.00 90.19 524 GLY A N 1
ATOM 4084 C CA . GLY A 1 524 ? 36.164 17.857 -0.928 1.00 90.19 524 GLY A CA 1
ATOM 4085 C C . GLY A 1 524 ? 35.732 18.986 -1.865 1.00 90.19 524 GLY A C 1
ATOM 4086 O O . GLY A 1 524 ? 35.859 20.152 -1.473 1.00 90.19 524 GLY A O 1
ATOM 4087 N N . GLN A 1 525 ? 35.198 18.678 -3.053 1.00 89.69 525 GLN A N 1
ATOM 4088 C CA . GLN A 1 525 ? 34.809 19.655 -4.072 1.00 89.69 525 GLN A CA 1
ATOM 4089 C C . GLN A 1 525 ? 33.310 19.938 -4.051 1.00 89.69 525 GLN A C 1
ATOM 4091 O O . GLN A 1 525 ? 32.493 19.029 -3.962 1.00 89.69 525 GLN A O 1
ATOM 4096 N N . TYR A 1 526 ? 32.954 21.213 -4.189 1.00 89.88 526 TYR A N 1
ATOM 4097 C CA . TYR A 1 526 ? 31.568 21.658 -4.248 1.00 89.88 526 TYR A CA 1
ATOM 4098 C C . TYR A 1 526 ? 31.069 21.679 -5.699 1.00 89.88 526 TYR A C 1
ATOM 4100 O O . TYR A 1 526 ? 31.740 22.209 -6.592 1.00 89.88 526 TYR A O 1
ATOM 4108 N N . ARG A 1 527 ? 29.894 21.101 -5.942 1.00 91.31 527 ARG A N 1
ATOM 4109 C CA . ARG A 1 527 ? 29.240 21.002 -7.253 1.00 91.31 527 ARG A CA 1
ATOM 4110 C C . ARG A 1 527 ? 27.849 21.606 -7.173 1.00 91.31 527 ARG A C 1
ATOM 4112 O O . ARG A 1 527 ? 27.132 21.357 -6.215 1.00 91.31 527 ARG A O 1
ATOM 4119 N N . ARG A 1 528 ? 27.489 22.405 -8.177 1.00 92.75 528 ARG A N 1
ATOM 4120 C CA . ARG A 1 528 ? 26.256 23.205 -8.228 1.00 92.75 528 ARG A CA 1
ATOM 4121 C C . ARG A 1 528 ? 25.457 22.846 -9.471 1.00 92.75 528 ARG A C 1
ATOM 4123 O O . ARG A 1 528 ? 26.044 22.745 -10.545 1.00 92.75 528 ARG A O 1
ATOM 4130 N N . SER A 1 529 ? 24.134 22.759 -9.347 1.00 93.50 529 SER A N 1
ATOM 4131 C CA . SER A 1 529 ? 23.228 22.669 -10.500 1.00 93.50 529 SER A CA 1
ATOM 4132 C C . SER A 1 529 ? 23.208 23.964 -11.324 1.00 93.50 529 SER A C 1
ATOM 4134 O O . SER A 1 529 ? 22.961 23.940 -12.529 1.00 93.50 529 SER A O 1
ATOM 4136 N N . GLY A 1 530 ? 23.448 25.106 -10.667 1.00 89.94 530 GLY A N 1
ATOM 4137 C CA . GLY A 1 530 ? 23.072 26.442 -11.144 1.00 89.94 530 GLY A CA 1
ATOM 4138 C C . GLY A 1 530 ? 21.555 26.668 -11.075 1.00 89.94 530 GLY A C 1
ATOM 4139 O O . GLY A 1 530 ? 20.801 25.690 -11.039 1.00 89.94 530 GLY A O 1
ATOM 4140 N N . GLY A 1 531 ? 21.134 27.936 -11.078 1.00 90.19 531 GLY A N 1
ATOM 4141 C CA . GLY A 1 531 ? 19.727 28.336 -11.020 1.00 90.19 531 GLY A CA 1
ATOM 4142 C C . GLY A 1 531 ? 18.880 27.736 -12.148 1.00 90.19 531 GLY A C 1
ATOM 4143 O O . GLY A 1 531 ? 19.306 27.688 -13.311 1.00 90.19 531 GLY A O 1
ATOM 4144 N N . ALA A 1 532 ? 17.700 27.226 -11.797 1.00 93.62 532 ALA A N 1
ATOM 4145 C CA . ALA A 1 532 ? 16.690 26.712 -12.718 1.00 93.62 532 ALA A CA 1
ATOM 4146 C C . ALA A 1 532 ? 15.286 26.770 -12.100 1.00 93.62 532 ALA A C 1
ATOM 4148 O O . ALA A 1 532 ? 15.128 26.792 -10.881 1.00 93.62 532 ALA A O 1
ATOM 4149 N N . GLY A 1 533 ? 14.260 26.727 -12.950 1.00 92.25 533 GLY A N 1
ATOM 4150 C CA . GLY A 1 533 ? 12.872 26.779 -12.496 1.00 92.25 533 GLY A CA 1
ATOM 4151 C C . GLY A 1 533 ? 12.479 28.142 -11.928 1.00 92.25 533 GLY A C 1
ATOM 4152 O O . GLY A 1 533 ? 13.202 29.126 -12.073 1.00 92.25 533 GLY A O 1
ATOM 4153 N N . GLN A 1 534 ? 11.293 28.190 -11.329 1.00 91.31 534 GLN A N 1
ATOM 4154 C CA . GLN A 1 534 ? 10.717 29.399 -10.749 1.00 91.31 534 GLN A CA 1
ATOM 4155 C C . GLN A 1 534 ? 9.628 29.002 -9.747 1.00 91.31 534 GLN A C 1
ATOM 4157 O O . GLN A 1 534 ? 8.607 28.438 -10.149 1.00 91.31 534 GLN A O 1
ATOM 4162 N N . VAL A 1 535 ? 9.815 29.329 -8.467 1.00 91.06 535 VAL A N 1
ATOM 4163 C CA . VAL A 1 535 ? 8.798 29.205 -7.412 1.00 91.06 535 VAL A CA 1
ATOM 4164 C C . VAL A 1 535 ? 7.890 30.439 -7.449 1.00 91.06 535 VAL A C 1
ATOM 4166 O O . VAL A 1 535 ? 8.361 31.552 -7.174 1.00 91.06 535 VAL A O 1
ATOM 4169 N N . PRO A 1 536 ? 6.596 30.296 -7.790 1.00 90.06 536 PRO A N 1
ATOM 4170 C CA . PRO A 1 536 ? 5.696 31.441 -7.863 1.00 90.06 536 PRO A CA 1
ATOM 4171 C C . PRO A 1 536 ? 5.303 31.971 -6.485 1.00 90.06 536 PRO A C 1
ATOM 4173 O O . PRO A 1 536 ? 5.343 31.258 -5.481 1.00 90.06 536 PRO A O 1
ATOM 4176 N N . LEU A 1 537 ? 4.873 33.231 -6.462 1.00 87.31 537 LEU A N 1
ATOM 4177 C CA . LEU A 1 537 ? 4.319 33.858 -5.268 1.00 87.31 537 LEU A CA 1
ATOM 4178 C C . LEU A 1 537 ? 3.014 33.187 -4.850 1.00 87.31 537 LEU A C 1
ATOM 4180 O O . LEU A 1 537 ? 2.166 32.863 -5.681 1.00 87.31 537 LEU A O 1
ATOM 4184 N N . ASP A 1 538 ? 2.888 32.985 -3.544 1.00 86.56 538 ASP A N 1
ATOM 4185 C CA . ASP A 1 538 ? 1.733 32.454 -2.833 1.00 86.56 538 ASP A CA 1
ATOM 4186 C C . ASP A 1 538 ? 1.192 31.120 -3.364 1.00 86.56 538 ASP A C 1
ATOM 4188 O O . ASP A 1 538 ? 0.067 30.740 -3.027 1.00 86.56 538 ASP A O 1
ATOM 4192 N N . ARG A 1 539 ? 2.015 30.353 -4.090 1.00 88.38 539 ARG A N 1
ATOM 4193 C CA . ARG A 1 539 ? 1.691 29.012 -4.585 1.00 88.38 539 ARG A CA 1
ATOM 4194 C C . ARG A 1 539 ? 2.598 27.962 -3.952 1.00 88.38 539 ARG A C 1
ATOM 4196 O O . ARG A 1 539 ? 3.819 28.095 -3.992 1.00 88.38 539 ARG A O 1
ATOM 4203 N N . TRP A 1 540 ? 1.999 26.898 -3.419 1.00 90.38 540 TRP A N 1
ATOM 4204 C CA . TRP A 1 540 ? 2.745 25.695 -3.054 1.00 90.38 540 TRP A CA 1
ATOM 4205 C C . TRP A 1 540 ? 3.434 25.114 -4.289 1.00 90.38 540 TRP A C 1
ATOM 4207 O O . TRP A 1 540 ? 2.816 24.968 -5.342 1.00 90.38 540 TRP A O 1
ATOM 4217 N N . THR A 1 541 ? 4.723 24.831 -4.159 1.00 93.50 541 THR A N 1
ATOM 4218 C CA . THR A 1 541 ? 5.569 24.266 -5.212 1.00 93.50 541 THR A CA 1
ATOM 4219 C C . THR A 1 541 ? 6.366 23.122 -4.603 1.00 93.50 541 THR A C 1
ATOM 422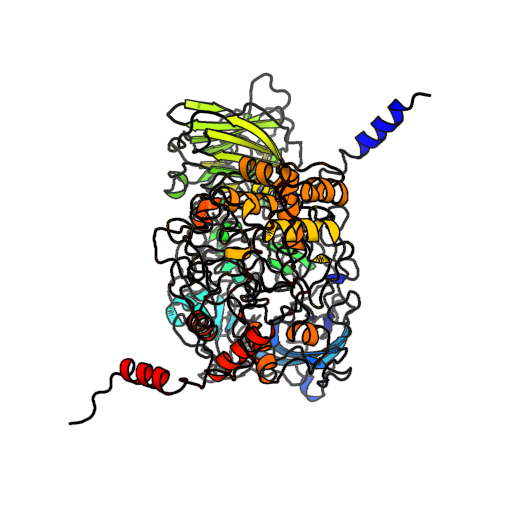1 O O . THR A 1 541 ? 7.008 23.314 -3.567 1.00 93.50 541 THR A O 1
ATOM 4224 N N . HIS A 1 542 ? 6.318 21.941 -5.219 1.00 94.88 542 HIS A N 1
ATOM 4225 C CA . HIS A 1 542 ? 7.127 20.807 -4.771 1.00 94.88 542 HIS A CA 1
ATOM 4226 C C . HIS A 1 542 ? 8.546 20.968 -5.303 1.00 94.88 542 HIS A C 1
ATOM 4228 O O . HIS A 1 542 ? 8.734 21.188 -6.503 1.00 94.88 542 HIS A O 1
ATOM 4234 N N . VAL A 1 543 ? 9.545 20.830 -4.439 1.00 97.19 543 VAL A N 1
ATOM 4235 C CA . VAL A 1 543 ? 10.957 20.926 -4.809 1.00 97.19 543 VAL A CA 1
ATOM 4236 C C . VAL A 1 543 ? 11.685 19.695 -4.311 1.00 97.19 543 VAL A C 1
ATOM 4238 O O . VAL A 1 543 ? 11.542 19.307 -3.155 1.00 97.19 543 VAL A O 1
ATOM 4241 N N . ALA A 1 544 ? 12.501 19.104 -5.179 1.00 97.62 544 ALA A N 1
ATOM 4242 C CA . ALA A 1 544 ? 13.329 17.972 -4.804 1.00 97.62 544 ALA A CA 1
ATOM 4243 C C . ALA A 1 544 ? 14.731 18.059 -5.403 1.00 97.62 544 ALA A C 1
ATOM 4245 O O . ALA A 1 544 ? 14.938 18.576 -6.500 1.00 97.62 544 ALA A O 1
ATOM 4246 N N . VAL A 1 545 ? 15.697 17.505 -4.685 1.00 97.69 545 VAL A N 1
ATOM 4247 C CA . VAL A 1 545 ? 17.075 17.297 -5.126 1.00 97.69 545 VAL A CA 1
ATOM 4248 C C . VAL A 1 545 ? 17.436 15.831 -4.913 1.00 97.69 545 VAL A C 1
ATOM 4250 O O . VAL A 1 545 ? 17.096 15.256 -3.885 1.00 97.69 545 VAL A O 1
ATOM 4253 N N . SER A 1 546 ? 18.130 15.220 -5.868 1.00 97.19 546 SER A N 1
ATOM 4254 C CA . SER A 1 546 ? 18.591 13.830 -5.791 1.00 97.19 546 SER A CA 1
ATOM 4255 C C . SER A 1 546 ? 20.043 13.722 -6.233 1.00 97.19 546 SER A C 1
ATOM 4257 O O . SER A 1 546 ? 20.435 14.333 -7.227 1.00 97.19 546 SER A O 1
ATOM 4259 N N . TYR A 1 547 ? 20.839 12.937 -5.511 1.00 97.00 547 TYR A N 1
ATOM 4260 C CA . TYR A 1 547 ? 22.218 12.627 -5.862 1.00 97.00 547 TYR A CA 1
ATOM 4261 C C . TYR A 1 547 ? 22.479 11.116 -5.879 1.00 97.00 547 TYR A C 1
ATOM 4263 O O . TYR A 1 547 ? 22.375 10.427 -4.856 1.00 97.00 547 TYR A O 1
ATOM 4271 N N . ASP A 1 548 ? 22.887 10.609 -7.043 1.00 95.69 548 ASP A N 1
ATOM 4272 C CA . ASP A 1 548 ? 23.352 9.235 -7.232 1.00 95.69 548 ASP A CA 1
ATOM 4273 C C . ASP A 1 548 ? 24.886 9.180 -7.218 1.00 95.69 548 ASP A C 1
ATOM 4275 O O . ASP A 1 548 ? 25.539 9.629 -8.160 1.00 95.69 548 ASP A O 1
ATOM 4279 N N . HIS A 1 549 ? 25.466 8.587 -6.170 1.00 94.38 549 HIS A N 1
ATOM 4280 C CA . HIS A 1 549 ? 26.915 8.457 -6.014 1.00 94.38 549 HIS A CA 1
ATOM 4281 C C . HIS A 1 549 ? 27.560 7.510 -7.025 1.00 94.38 549 HIS A C 1
ATOM 4283 O O . HIS A 1 549 ? 28.749 7.652 -7.306 1.00 94.38 549 HIS A O 1
ATOM 4289 N N . ARG A 1 550 ? 26.809 6.536 -7.557 1.00 92.12 550 ARG A N 1
ATOM 4290 C CA . ARG A 1 550 ? 27.316 5.562 -8.534 1.00 92.12 550 ARG A CA 1
ATOM 4291 C C . ARG A 1 550 ? 27.391 6.179 -9.919 1.00 92.12 550 ARG A C 1
ATOM 4293 O O . ARG A 1 550 ? 28.335 5.906 -10.652 1.00 92.12 550 ARG A O 1
ATOM 4300 N N . ALA A 1 551 ? 26.410 7.014 -10.253 1.00 92.94 551 ALA A N 1
ATOM 4301 C CA . ALA A 1 551 ? 26.389 7.765 -11.502 1.00 92.94 551 ALA A CA 1
ATOM 4302 C C . ALA A 1 551 ? 27.189 9.077 -11.428 1.00 92.94 551 ALA A C 1
ATOM 4304 O O . ALA A 1 551 ? 27.593 9.592 -12.464 1.00 92.94 551 ALA A O 1
ATOM 4305 N N . GLY A 1 552 ? 27.409 9.622 -10.225 1.00 94.88 552 GLY A N 1
ATOM 4306 C CA . GLY A 1 552 ? 27.948 10.970 -10.042 1.00 94.88 552 GLY A CA 1
ATOM 4307 C C . GLY A 1 552 ? 26.984 12.049 -10.544 1.00 94.88 552 GLY A C 1
ATOM 4308 O O . GLY A 1 552 ? 27.423 13.050 -11.099 1.00 94.88 552 GLY A O 1
ATOM 4309 N N . ARG A 1 553 ? 25.670 11.838 -10.394 1.00 95.75 553 ARG A N 1
ATOM 4310 C CA . ARG A 1 553 ? 24.629 12.701 -10.975 1.00 95.75 553 ARG A CA 1
ATOM 4311 C C . ARG A 1 553 ? 23.820 13.414 -9.902 1.00 95.75 553 ARG A C 1
ATOM 4313 O O . ARG A 1 553 ? 23.144 12.763 -9.107 1.00 95.75 553 ARG A O 1
ATOM 4320 N N . LEU A 1 554 ? 23.850 14.746 -9.919 1.00 97.31 554 LEU A N 1
ATOM 4321 C CA . LEU A 1 554 ? 22.968 15.623 -9.140 1.00 97.31 554 LEU A CA 1
ATOM 4322 C C . LEU A 1 554 ? 21.792 16.062 -10.014 1.00 97.31 554 LEU A C 1
ATOM 4324 O O . LEU A 1 554 ? 22.010 16.615 -11.087 1.00 97.31 554 LEU A O 1
ATOM 4328 N N . THR A 1 555 ? 20.562 15.872 -9.547 1.00 97.50 555 THR A N 1
ATOM 4329 C CA . THR A 1 555 ? 19.334 16.226 -10.272 1.00 97.50 555 THR A CA 1
ATOM 4330 C C . THR A 1 555 ? 18.443 17.117 -9.412 1.00 97.50 555 THR A C 1
ATOM 4332 O O . THR A 1 555 ? 18.221 16.821 -8.240 1.00 97.50 555 THR A O 1
ATOM 4335 N N . LEU A 1 556 ? 17.940 18.203 -9.995 1.00 97.56 556 LEU A N 1
ATOM 4336 C CA . LEU A 1 556 ? 16.999 19.147 -9.398 1.00 97.56 556 LEU A CA 1
ATOM 4337 C C . LEU A 1 556 ? 15.626 18.979 -10.055 1.00 97.56 556 LEU A C 1
ATOM 4339 O O . LEU A 1 556 ? 15.525 18.899 -11.282 1.00 97.56 556 LEU A O 1
ATOM 4343 N N . PHE A 1 557 ? 14.576 18.980 -9.241 1.00 97.00 557 PHE A N 1
ATOM 4344 C CA . PHE A 1 557 ? 13.194 18.793 -9.659 1.00 97.00 557 PHE A CA 1
ATOM 4345 C C . PHE A 1 557 ? 12.292 19.914 -9.139 1.00 97.00 557 PHE A C 1
ATOM 4347 O O . PHE A 1 557 ? 12.495 20.429 -8.038 1.00 97.00 557 PHE A O 1
ATOM 4354 N N . GLN A 1 558 ? 11.250 20.224 -9.908 1.00 95.94 558 GLN A N 1
ATOM 4355 C CA . GLN A 1 558 ? 10.145 21.094 -9.508 1.00 95.94 558 GLN A CA 1
ATOM 4356 C C . GLN A 1 558 ? 8.828 20.487 -9.990 1.00 95.94 558 GLN A C 1
ATOM 4358 O O . GLN A 1 558 ? 8.737 20.028 -11.131 1.00 95.94 558 GLN A O 1
ATOM 4363 N N . ASP A 1 559 ? 7.821 20.463 -9.115 1.00 92.94 559 ASP A N 1
ATOM 4364 C CA . ASP A 1 559 ? 6.481 19.921 -9.391 1.00 92.94 559 ASP A CA 1
ATOM 4365 C C . ASP A 1 559 ? 6.548 18.511 -10.025 1.00 92.94 559 ASP A C 1
ATOM 4367 O O . ASP A 1 559 ? 5.852 18.165 -10.987 1.00 92.94 559 ASP A O 1
ATOM 4371 N N . GLY A 1 560 ? 7.484 17.705 -9.511 1.00 90.19 560 GLY A N 1
ATOM 4372 C CA . GLY A 1 560 ? 7.693 16.316 -9.914 1.00 90.19 560 GLY A CA 1
ATOM 4373 C C . GLY A 1 560 ? 8.453 16.114 -11.228 1.00 90.19 560 GLY A C 1
ATOM 4374 O O . GLY A 1 560 ? 8.671 14.978 -11.637 1.00 90.19 560 GLY A O 1
ATOM 4375 N N . SER A 1 561 ? 8.841 17.182 -11.927 1.00 92.69 561 SER A N 1
ATOM 4376 C CA . SER A 1 561 ? 9.628 17.108 -13.166 1.00 92.69 561 SER A CA 1
ATOM 4377 C C . SER A 1 561 ? 11.088 17.424 -12.937 1.00 92.69 561 SER A C 1
ATOM 4379 O O . SER A 1 561 ? 11.415 18.346 -12.197 1.00 92.69 561 SER A O 1
ATOM 4381 N N . GLU A 1 562 ? 11.959 16.693 -13.630 1.00 94.75 562 GLU A N 1
ATOM 4382 C CA . GLU A 1 562 ? 13.373 17.041 -13.722 1.00 94.75 562 GLU A CA 1
ATOM 4383 C C . GLU A 1 562 ? 13.508 18.412 -14.397 1.00 94.75 562 GLU A C 1
ATOM 4385 O O . GLU A 1 562 ? 13.085 18.598 -15.538 1.00 94.75 562 GLU A O 1
ATOM 4390 N N . LEU A 1 563 ? 14.080 19.376 -13.676 1.00 94.69 563 LEU A N 1
ATOM 4391 C CA . LEU A 1 563 ? 14.407 20.699 -14.203 1.00 94.69 563 LEU A CA 1
ATOM 4392 C C . LEU A 1 563 ? 15.792 20.716 -14.833 1.00 94.69 563 LEU A C 1
ATOM 4394 O O . LEU A 1 563 ? 16.012 21.347 -15.866 1.00 94.69 563 LEU A O 1
ATOM 4398 N N . LYS A 1 564 ? 16.749 20.090 -14.146 1.00 95.19 564 LYS A N 1
ATOM 4399 C CA . LYS A 1 564 ? 18.165 20.160 -14.489 1.00 95.19 564 LYS A CA 1
ATOM 4400 C C . LYS A 1 564 ? 18.925 19.026 -13.822 1.00 95.19 564 LYS A C 1
ATOM 4402 O O . LYS A 1 564 ? 18.610 18.656 -12.694 1.00 95.19 564 LYS A O 1
ATOM 4407 N N . HIS A 1 565 ? 19.979 18.551 -14.469 1.00 95.62 565 HIS A N 1
ATOM 4408 C CA . HIS A 1 565 ? 20.975 17.690 -13.843 1.00 95.62 565 HIS A CA 1
ATOM 4409 C C . HIS A 1 565 ? 22.391 18.167 -14.159 1.00 95.62 565 HIS A C 1
ATOM 4411 O O . HIS A 1 565 ? 22.615 18.928 -15.103 1.00 95.62 565 HIS A O 1
ATOM 4417 N N . VAL A 1 566 ? 23.339 17.714 -13.345 1.00 95.00 566 VAL A N 1
ATOM 4418 C CA . VAL A 1 566 ? 24.777 17.883 -13.547 1.00 95.00 566 VAL A CA 1
ATOM 4419 C C . VAL A 1 566 ? 25.457 16.557 -13.236 1.00 95.00 566 VAL A C 1
ATOM 4421 O O . VAL A 1 566 ? 25.299 16.026 -12.135 1.00 95.00 566 VAL A O 1
ATOM 4424 N N . ASP A 1 567 ? 26.230 16.061 -14.199 1.00 94.38 567 ASP A N 1
ATOM 4425 C CA . ASP A 1 567 ? 27.040 14.853 -14.062 1.00 94.38 567 ASP A CA 1
ATOM 4426 C C . ASP A 1 567 ? 28.488 15.201 -13.703 1.00 94.38 567 ASP A C 1
ATOM 4428 O O . ASP A 1 567 ? 29.044 16.219 -14.131 1.00 94.38 567 ASP A O 1
ATOM 4432 N N . PHE A 1 568 ? 29.114 14.342 -12.910 1.00 91.69 568 PHE A N 1
ATOM 4433 C CA . PHE A 1 568 ? 30.511 14.434 -12.514 1.00 91.69 568 PHE A CA 1
ATOM 4434 C C . PHE A 1 568 ? 31.059 13.053 -12.129 1.00 91.69 568 PHE A C 1
ATOM 4436 O O . PHE A 1 568 ? 30.388 12.035 -12.267 1.00 91.69 568 PHE A O 1
ATOM 4443 N N . ALA A 1 569 ? 32.325 12.998 -11.704 1.00 92.50 569 ALA A N 1
ATOM 4444 C CA . ALA A 1 569 ? 32.955 11.741 -11.318 1.00 92.50 569 ALA A CA 1
ATOM 4445 C C . ALA A 1 569 ? 32.177 11.063 -10.168 1.00 92.50 569 ALA A C 1
ATOM 4447 O O . ALA A 1 569 ? 31.907 11.729 -9.165 1.00 92.50 569 ALA A O 1
ATOM 4448 N N . PRO A 1 570 ? 31.857 9.760 -10.280 1.00 95.12 570 PRO A N 1
ATOM 4449 C CA . PRO A 1 570 ? 31.212 9.008 -9.210 1.00 95.12 570 PRO A CA 1
ATOM 4450 C C . PRO A 1 570 ? 31.968 9.110 -7.882 1.00 95.12 570 PRO A C 1
ATOM 4452 O O . PRO A 1 570 ? 33.200 9.064 -7.846 1.00 95.12 570 PRO A O 1
ATOM 4455 N N . GLY A 1 571 ? 31.232 9.216 -6.780 1.00 94.31 571 GLY A N 1
ATOM 4456 C CA . GLY A 1 571 ? 31.808 9.324 -5.443 1.00 94.31 571 GLY A CA 1
ATOM 4457 C C . GLY A 1 571 ? 30.754 9.566 -4.363 1.00 94.31 571 GLY A C 1
ATOM 4458 O O . GLY A 1 571 ? 29.710 10.152 -4.647 1.00 94.31 571 GLY A O 1
ATOM 4459 N N . PRO A 1 572 ? 30.982 9.115 -3.120 1.00 94.81 572 PRO A N 1
ATOM 4460 C CA . PRO A 1 572 ? 30.041 9.354 -2.032 1.00 94.81 572 PRO A CA 1
ATOM 4461 C C . PRO A 1 572 ? 29.995 10.841 -1.660 1.00 94.81 572 PRO A C 1
ATOM 4463 O O . PRO A 1 572 ? 30.974 11.565 -1.851 1.00 94.81 572 PRO A O 1
ATOM 4466 N N . LEU A 1 573 ? 28.875 11.280 -1.083 1.00 95.00 573 LEU A N 1
ATOM 4467 C CA . LEU A 1 573 ? 28.804 12.580 -0.417 1.00 95.00 573 LEU A CA 1
ATOM 4468 C C . LEU A 1 573 ? 29.865 12.701 0.680 1.00 95.00 573 LEU A C 1
ATOM 4470 O O . LEU A 1 573 ? 30.157 11.749 1.412 1.00 95.00 573 LEU A O 1
ATOM 4474 N N . ASP A 1 574 ? 30.398 13.908 0.830 1.00 95.06 574 ASP A N 1
ATOM 4475 C CA . ASP A 1 574 ? 31.235 14.252 1.969 1.00 95.06 574 ASP A CA 1
ATOM 4476 C C . ASP A 1 574 ? 30.403 14.253 3.261 1.00 95.06 574 ASP A C 1
ATOM 4478 O O . ASP A 1 574 ? 29.205 14.569 3.278 1.00 95.06 574 ASP A O 1
ATOM 4482 N N . ARG A 1 575 ? 31.066 13.909 4.372 1.00 93.69 575 ARG A N 1
ATOM 4483 C CA . ARG A 1 575 ? 30.419 13.845 5.684 1.00 93.69 575 ARG A CA 1
ATOM 4484 C C . ARG A 1 575 ? 29.947 15.228 6.149 1.00 93.69 575 ARG A C 1
ATOM 4486 O O . ARG A 1 575 ? 30.704 16.195 6.021 1.00 93.69 575 ARG A O 1
ATOM 4493 N N . PRO A 1 576 ? 28.769 15.311 6.788 1.00 95.19 576 PRO A N 1
ATOM 4494 C CA . PRO A 1 576 ? 28.286 16.553 7.375 1.00 95.19 576 PRO A CA 1
ATOM 4495 C C . PRO A 1 576 ? 29.219 17.110 8.456 1.00 95.19 576 PRO A C 1
ATOM 4497 O O . PRO A 1 576 ? 29.811 16.372 9.249 1.00 95.19 576 PRO A O 1
ATOM 4500 N N . THR A 1 577 ? 29.299 18.436 8.533 1.00 95.44 577 THR A N 1
ATOM 4501 C CA . THR A 1 577 ? 30.041 19.176 9.564 1.00 95.44 577 THR A CA 1
ATOM 4502 C C . THR A 1 577 ? 29.133 19.860 10.586 1.00 95.44 577 THR A C 1
ATOM 4504 O O . THR A 1 577 ? 29.631 20.306 11.618 1.00 95.44 577 THR A O 1
ATOM 4507 N N . GLY A 1 578 ? 27.818 19.911 10.351 1.00 95.44 578 GLY A N 1
ATOM 4508 C CA . GLY A 1 578 ? 26.847 20.601 11.207 1.00 95.44 578 GLY A CA 1
ATOM 4509 C C . GLY A 1 578 ? 25.463 19.948 11.226 1.00 95.44 578 GLY A C 1
ATOM 4510 O O . GLY A 1 578 ? 25.271 18.870 10.669 1.00 95.44 578 GLY A O 1
ATOM 4511 N N . GLU A 1 579 ? 24.517 20.599 11.906 1.00 96.62 579 GLU A N 1
ATOM 4512 C CA . GLU A 1 579 ? 23.109 20.180 11.983 1.00 96.62 579 GLU A CA 1
ATOM 4513 C C . GLU A 1 579 ? 22.404 20.347 10.630 1.00 96.62 579 GLU A C 1
ATOM 4515 O O . GLU A 1 579 ? 22.649 21.321 9.912 1.00 96.62 579 GLU A O 1
ATOM 4520 N N . LEU A 1 580 ? 21.481 19.434 10.312 1.00 97.81 580 LEU A N 1
ATOM 4521 C CA . LEU A 1 580 ? 20.559 19.638 9.198 1.00 97.81 580 LEU A CA 1
ATOM 4522 C C . LEU A 1 580 ? 19.665 20.834 9.542 1.00 97.81 580 LEU A C 1
ATOM 4524 O O . LEU A 1 580 ? 19.077 20.902 10.623 1.00 97.81 580 LEU A O 1
ATOM 4528 N N . THR A 1 581 ? 19.595 21.789 8.627 1.00 97.69 581 THR A N 1
ATOM 4529 C CA . THR A 1 581 ? 18.902 23.060 8.809 1.00 97.69 581 THR A CA 1
ATOM 4530 C C . THR A 1 581 ? 17.874 23.227 7.705 1.00 97.69 581 THR A C 1
ATOM 4532 O O . THR A 1 581 ? 18.221 23.233 6.528 1.00 97.69 581 THR A O 1
ATOM 4535 N N . LEU A 1 582 ? 16.609 23.366 8.084 1.00 97.44 582 LEU A N 1
ATOM 4536 C CA . LEU A 1 582 ? 15.510 23.706 7.186 1.00 97.44 582 LEU A CA 1
ATOM 4537 C C . LEU A 1 582 ? 15.181 25.197 7.363 1.00 97.44 582 LEU A C 1
ATOM 4539 O O . LEU A 1 582 ? 15.007 25.657 8.494 1.00 97.44 582 LEU A O 1
ATOM 4543 N N . GLY A 1 583 ? 15.081 25.935 6.261 1.00 94.75 583 GLY A N 1
ATOM 4544 C CA . GLY A 1 583 ? 14.783 27.369 6.236 1.00 94.75 583 GLY A CA 1
ATOM 4545 C C . GLY A 1 583 ? 16.007 28.308 6.246 1.00 94.75 583 GLY A C 1
ATOM 4546 O O . GLY A 1 583 ? 17.153 27.853 6.291 1.00 94.75 583 GLY A O 1
ATOM 4547 N N . PRO A 1 584 ? 15.771 29.636 6.181 1.00 91.62 584 PRO A N 1
ATOM 4548 C CA . PRO A 1 584 ? 16.792 30.661 5.918 1.00 91.62 584 PRO A CA 1
ATOM 4549 C C . PRO A 1 584 ? 17.981 30.732 6.881 1.00 91.62 584 PRO A C 1
ATOM 4551 O O . PRO A 1 584 ? 19.106 31.002 6.447 1.00 91.62 584 PRO A O 1
ATOM 4554 N N . ALA A 1 585 ? 17.734 30.545 8.180 1.00 91.56 585 ALA A N 1
ATOM 4555 C CA . ALA A 1 585 ? 18.741 30.551 9.243 1.00 91.56 585 ALA A CA 1
ATOM 4556 C C . ALA A 1 585 ? 19.650 31.801 9.312 1.00 91.56 585 ALA A C 1
ATOM 4558 O O . ALA A 1 585 ? 20.801 31.704 9.742 1.00 91.56 585 ALA A O 1
ATOM 4559 N N . GLY A 1 586 ? 19.169 32.974 8.884 1.00 84.06 586 GLY A N 1
ATOM 4560 C CA . GLY A 1 586 ? 19.844 34.262 9.095 1.00 84.06 586 GLY A CA 1
ATOM 4561 C C . GLY A 1 586 ? 21.124 34.472 8.287 1.00 84.06 586 GLY A C 1
ATOM 4562 O O . GLY A 1 586 ? 21.894 35.382 8.588 1.00 84.06 586 GLY A O 1
ATOM 4563 N N . LYS A 1 587 ? 21.383 33.642 7.268 1.00 79.56 587 LYS A N 1
ATOM 4564 C CA . LYS A 1 587 ? 22.619 33.738 6.470 1.00 79.56 587 LYS A CA 1
ATOM 4565 C C . LYS A 1 587 ? 22.680 34.970 5.572 1.00 79.56 587 LYS A C 1
ATOM 4567 O O . LYS A 1 587 ? 23.773 35.361 5.173 1.00 79.56 587 LYS A O 1
ATOM 4572 N N . LEU A 1 588 ? 21.532 35.572 5.268 1.00 72.44 588 LEU A N 1
ATOM 4573 C CA . LEU A 1 588 ? 21.420 36.847 4.567 1.00 72.44 588 LEU A CA 1
ATOM 4574 C C . LEU A 1 588 ? 20.563 37.828 5.374 1.00 72.44 588 LEU A C 1
ATOM 4576 O O . LEU A 1 588 ? 19.707 37.400 6.154 1.00 72.44 588 LEU A O 1
ATOM 4580 N N . PRO A 1 589 ? 20.781 39.144 5.198 1.00 69.06 589 PRO A N 1
ATOM 4581 C CA . PRO A 1 589 ? 19.978 40.156 5.866 1.00 69.06 589 PRO A CA 1
ATOM 4582 C C . PRO A 1 589 ? 18.509 40.071 5.436 1.00 69.06 589 PRO A C 1
ATOM 4584 O O . PRO A 1 589 ? 18.192 39.711 4.299 1.00 69.06 589 PRO A O 1
ATOM 4587 N N . ARG A 1 590 ? 17.614 40.448 6.357 1.00 72.44 590 ARG A N 1
ATOM 4588 C CA . ARG A 1 590 ? 16.179 40.601 6.089 1.00 72.44 590 ARG A CA 1
ATOM 4589 C C . ARG A 1 590 ? 15.954 41.499 4.876 1.00 72.44 590 ARG A C 1
ATOM 4591 O O . ARG A 1 590 ? 16.589 42.549 4.754 1.00 72.44 590 ARG A O 1
ATOM 4598 N N . ALA A 1 591 ? 15.003 41.125 4.026 1.00 68.62 591 ALA A N 1
ATOM 4599 C CA . ALA A 1 591 ? 14.597 41.980 2.921 1.00 68.62 591 ALA A CA 1
ATOM 4600 C C . ALA A 1 591 ? 13.919 43.262 3.468 1.00 68.62 591 ALA A C 1
ATOM 4602 O O . ALA A 1 591 ? 12.971 43.152 4.251 1.00 68.62 591 ALA A O 1
ATOM 4603 N N . PRO A 1 592 ? 14.369 44.479 3.094 1.00 69.94 592 PRO A N 1
ATOM 4604 C CA . PRO A 1 592 ? 13.881 45.730 3.690 1.00 69.94 592 PRO A CA 1
ATOM 4605 C C . PRO A 1 592 ? 12.361 45.931 3.606 1.00 69.94 592 PRO A C 1
ATOM 4607 O O . PRO A 1 592 ? 11.777 46.577 4.473 1.00 69.94 592 PRO A O 1
ATOM 4610 N N . GLN A 1 593 ? 11.727 45.377 2.570 1.00 73.00 593 GLN A N 1
ATOM 4611 C CA . GLN A 1 593 ? 10.292 45.483 2.304 1.00 73.00 593 GLN A CA 1
ATOM 4612 C C . GLN A 1 593 ? 9.409 44.579 3.177 1.00 73.00 593 GLN A C 1
ATOM 4614 O O . GLN A 1 593 ? 8.196 44.763 3.207 1.00 73.00 593 GLN A O 1
ATOM 4619 N N . VAL A 1 594 ? 9.985 43.601 3.877 1.00 73.88 594 VAL A N 1
ATOM 4620 C CA . VAL A 1 594 ? 9.239 42.655 4.721 1.00 73.88 594 VAL A CA 1
ATOM 4621 C C . VAL A 1 594 ? 9.162 43.237 6.117 1.00 73.88 594 VAL A C 1
ATOM 4623 O O . VAL A 1 594 ? 10.228 43.541 6.634 1.00 73.88 594 VAL A O 1
ATOM 4626 N N . PRO A 1 595 ? 8.000 43.414 6.763 1.00 79.56 595 PRO A N 1
ATOM 4627 C CA . PRO A 1 595 ? 7.915 43.858 8.157 1.00 79.56 595 PRO A CA 1
ATOM 4628 C C . PRO A 1 595 ? 8.615 42.919 9.157 1.00 79.56 595 PRO A C 1
ATOM 4630 O O . PRO A 1 595 ? 8.871 41.749 8.888 1.00 79.56 595 PRO A O 1
ATOM 4633 N N . THR A 1 596 ? 8.985 43.441 10.331 1.00 79.62 596 THR A N 1
ATOM 4634 C CA . THR A 1 596 ? 9.660 42.633 11.359 1.00 79.62 596 THR A CA 1
ATOM 4635 C C . THR A 1 596 ? 8.682 41.595 11.899 1.00 79.62 596 THR A C 1
ATOM 4637 O O . THR A 1 596 ? 7.635 41.977 12.411 1.00 79.62 596 THR A O 1
ATOM 4640 N N . GLY A 1 597 ? 9.050 40.313 11.852 1.00 76.06 597 GLY A N 1
ATOM 4641 C CA . GLY A 1 597 ? 8.206 39.215 12.334 1.00 76.06 597 GLY A CA 1
ATOM 4642 C C . GLY A 1 597 ? 7.231 38.658 11.292 1.00 76.06 597 GLY A C 1
ATOM 4643 O O . GLY A 1 597 ? 6.549 37.675 11.582 1.00 76.06 597 GLY A O 1
ATOM 4644 N N . ASP A 1 598 ? 7.196 39.231 10.086 1.00 83.31 598 ASP A N 1
ATOM 4645 C CA . ASP A 1 598 ? 6.453 38.659 8.966 1.00 83.31 598 ASP A CA 1
ATOM 4646 C C . ASP A 1 598 ? 7.252 37.529 8.313 1.00 83.31 598 ASP A C 1
ATOM 4648 O O . ASP A 1 598 ? 8.477 37.591 8.173 1.00 83.31 598 ASP A O 1
ATOM 4652 N N . ALA A 1 599 ? 6.540 36.487 7.893 1.00 87.12 599 ALA A N 1
ATOM 4653 C CA . ALA A 1 599 ? 7.150 35.358 7.214 1.00 87.12 599 ALA A CA 1
ATOM 4654 C C . ALA A 1 599 ? 7.473 35.684 5.753 1.00 87.12 599 ALA A C 1
ATOM 4656 O O . ALA A 1 599 ? 6.632 36.184 5.003 1.00 87.12 599 ALA A O 1
ATOM 4657 N N . GLU A 1 600 ? 8.678 35.315 5.335 1.00 87.94 600 GLU A N 1
ATOM 4658 C CA . GLU A 1 600 ? 9.149 35.414 3.954 1.00 87.94 600 GLU A CA 1
ATOM 4659 C C . GLU A 1 600 ? 8.721 34.187 3.131 1.00 87.94 600 GLU A C 1
ATOM 4661 O O . GLU A 1 600 ? 8.436 34.274 1.931 1.00 87.94 600 GLU A O 1
ATOM 4666 N N . LEU A 1 601 ? 8.647 33.025 3.781 1.00 90.50 601 LEU A N 1
ATOM 4667 C CA . LEU A 1 601 ? 8.318 31.753 3.149 1.00 90.50 601 LEU A CA 1
ATOM 4668 C C . LEU A 1 601 ? 7.625 30.805 4.125 1.00 90.50 601 LEU A C 1
ATOM 4670 O O . LEU A 1 601 ? 7.776 30.913 5.343 1.00 90.50 601 LEU A O 1
ATOM 4674 N N . LEU A 1 602 ? 6.860 29.873 3.569 1.00 93.38 602 LEU A N 1
ATOM 4675 C CA . LEU A 1 602 ? 6.346 28.722 4.293 1.00 93.38 602 LEU A CA 1
ATOM 4676 C C . LEU A 1 602 ? 6.948 27.461 3.696 1.00 93.38 602 LEU A C 1
ATOM 4678 O O . LEU A 1 602 ? 7.034 27.342 2.470 1.00 93.38 602 LEU A O 1
ATOM 4682 N N . LEU A 1 603 ? 7.326 26.532 4.567 1.00 95.00 603 LEU A N 1
ATOM 4683 C CA . LEU A 1 603 ? 7.772 25.197 4.180 1.00 95.00 603 LEU A CA 1
ATOM 4684 C C . LEU A 1 603 ? 6.811 24.162 4.743 1.00 95.00 603 LEU A C 1
ATOM 4686 O O . LEU A 1 603 ? 6.251 24.376 5.820 1.00 95.00 603 LEU A O 1
ATOM 4690 N N . ASP A 1 604 ? 6.658 23.059 4.021 1.00 92.31 604 ASP A N 1
ATOM 4691 C CA . ASP A 1 604 ? 5.947 21.865 4.472 1.00 92.31 604 ASP A CA 1
ATOM 4692 C C . ASP A 1 604 ? 6.674 20.582 4.032 1.00 92.31 604 ASP A C 1
ATOM 4694 O O . ASP A 1 604 ? 7.412 20.590 3.045 1.00 92.31 604 ASP A O 1
ATOM 4698 N N . GLU A 1 605 ? 6.462 19.498 4.777 1.00 89.88 605 GLU A N 1
ATOM 4699 C CA . GLU A 1 605 ? 6.941 18.130 4.534 1.00 89.88 605 GLU A CA 1
ATOM 4700 C C . GLU A 1 605 ? 8.399 17.987 4.067 1.00 89.88 605 GLU A C 1
ATOM 4702 O O . GLU A 1 605 ? 8.658 17.698 2.901 1.00 89.88 605 GLU A O 1
ATOM 4707 N N . LEU A 1 606 ? 9.371 18.081 4.976 1.00 95.06 606 LEU A N 1
ATOM 4708 C CA . LEU A 1 606 ? 10.743 17.689 4.641 1.00 95.06 606 LEU A CA 1
ATOM 4709 C C . LEU A 1 606 ? 10.870 16.163 4.633 1.00 95.06 606 LEU A C 1
ATOM 4711 O O . LEU A 1 606 ? 10.703 15.530 5.675 1.00 95.06 606 LEU A O 1
ATOM 4715 N N . ARG A 1 607 ? 11.284 15.586 3.505 1.00 94.94 607 ARG A N 1
ATOM 4716 C CA . ARG A 1 607 ? 11.655 14.169 3.392 1.00 94.94 607 ARG A CA 1
ATOM 4717 C C . ARG A 1 607 ? 13.096 14.043 2.928 1.00 94.94 607 ARG A C 1
ATOM 4719 O O . ARG A 1 607 ? 13.462 14.598 1.901 1.00 94.94 607 ARG A O 1
ATOM 4726 N N . VAL A 1 608 ? 13.913 13.289 3.658 1.00 96.31 608 VAL A N 1
ATOM 4727 C CA . VAL A 1 608 ? 15.295 12.961 3.284 1.00 96.31 608 VAL A CA 1
ATOM 4728 C C . VAL A 1 608 ? 15.424 11.450 3.168 1.00 96.31 608 VAL A C 1
ATOM 4730 O O . VAL A 1 608 ? 15.175 10.724 4.129 1.00 96.31 608 VAL A O 1
ATOM 4733 N N . SER A 1 609 ? 15.828 10.974 1.996 1.00 94.94 609 SER A N 1
ATOM 4734 C CA . SER A 1 609 ? 16.086 9.571 1.684 1.00 94.94 609 SER A CA 1
ATOM 4735 C C . SER A 1 609 ? 17.577 9.315 1.501 1.00 94.94 609 SER A C 1
ATOM 4737 O O . SER A 1 609 ? 18.297 10.168 0.988 1.00 94.94 609 SER A O 1
ATOM 4739 N N . ARG A 1 610 ? 18.041 8.122 1.883 1.00 93.62 610 ARG A N 1
ATOM 4740 C CA . ARG A 1 610 ? 19.432 7.657 1.705 1.00 93.62 610 ARG A CA 1
ATOM 4741 C C . ARG A 1 610 ? 19.738 7.098 0.313 1.00 93.62 610 ARG A C 1
ATOM 4743 O O . ARG A 1 610 ? 20.840 6.601 0.074 1.00 93.62 610 ARG A O 1
ATOM 4750 N N . VAL A 1 611 ? 18.760 7.114 -0.590 1.00 92.62 611 VAL A N 1
ATOM 4751 C CA . VAL A 1 611 ? 18.906 6.663 -1.978 1.00 92.62 611 VAL A CA 1
ATOM 4752 C C . VAL A 1 611 ? 18.583 7.799 -2.938 1.00 92.62 611 VAL A C 1
ATOM 4754 O O . VAL A 1 611 ? 17.859 8.729 -2.592 1.00 92.62 611 VAL A O 1
ATOM 4757 N N . ALA A 1 612 ? 19.106 7.711 -4.159 1.00 93.19 612 ALA A N 1
ATOM 4758 C CA . ALA A 1 612 ? 18.625 8.539 -5.253 1.00 93.19 612 ALA A CA 1
ATOM 4759 C C . ALA A 1 612 ? 17.227 8.048 -5.669 1.00 93.19 612 ALA A C 1
ATOM 4761 O O . ALA A 1 612 ? 17.064 6.898 -6.097 1.00 93.19 612 ALA A O 1
ATOM 4762 N N . ARG A 1 613 ? 16.211 8.897 -5.508 1.00 90.75 613 ARG A N 1
ATOM 4763 C CA . ARG A 1 613 ? 14.837 8.619 -5.937 1.00 90.75 613 ARG A CA 1
ATOM 4764 C C . ARG A 1 613 ? 14.736 8.687 -7.455 1.00 90.75 613 ARG A C 1
ATOM 4766 O O . ARG A 1 613 ? 15.350 9.541 -8.097 1.00 90.75 613 ARG A O 1
ATOM 4773 N N . LEU A 1 614 ? 13.962 7.769 -8.027 1.00 86.12 614 LEU A N 1
ATOM 4774 C CA . LEU A 1 614 ? 13.653 7.746 -9.452 1.00 86.12 614 LEU A CA 1
ATOM 4775 C C . LEU A 1 614 ? 12.737 8.931 -9.795 1.00 86.12 614 LEU A C 1
ATOM 4777 O O . LEU A 1 614 ? 11.878 9.275 -8.983 1.00 86.12 614 LEU A O 1
ATOM 4781 N N . PRO A 1 615 ? 12.808 9.495 -11.015 1.00 87.81 615 PRO A N 1
ATOM 4782 C CA . PRO A 1 615 ? 11.916 10.583 -11.424 1.00 87.81 615 PRO A CA 1
ATOM 4783 C C . PRO A 1 615 ? 10.425 10.272 -11.232 1.00 87.81 615 PRO A C 1
ATOM 4785 O O . PRO A 1 615 ? 9.651 11.154 -10.885 1.00 87.81 615 PRO A O 1
ATOM 4788 N N . ALA A 1 616 ? 10.016 9.011 -11.413 1.00 81.62 616 ALA A N 1
ATOM 4789 C CA . ALA A 1 616 ? 8.634 8.587 -11.194 1.00 81.62 616 ALA A CA 1
ATOM 4790 C C . ALA A 1 616 ? 8.216 8.592 -9.711 1.00 81.62 616 ALA A C 1
ATOM 4792 O O . ALA A 1 616 ? 7.041 8.799 -9.426 1.00 81.62 616 ALA A O 1
ATOM 4793 N N . GLU A 1 617 ? 9.151 8.364 -8.784 1.00 85.44 617 GLU A N 1
ATOM 4794 C CA . GLU A 1 617 ? 8.895 8.471 -7.340 1.00 85.44 617 GLU A CA 1
ATOM 4795 C C . GLU A 1 617 ? 8.757 9.946 -6.951 1.00 85.44 617 GLU A C 1
ATOM 4797 O O . GLU A 1 617 ? 7.755 10.322 -6.360 1.00 85.44 617 GLU A O 1
ATOM 4802 N N . VAL A 1 618 ? 9.677 10.803 -7.412 1.00 90.00 618 VAL A N 1
ATOM 4803 C CA . VAL A 1 618 ? 9.618 12.260 -7.180 1.00 90.00 618 VAL A CA 1
ATOM 4804 C C . VAL A 1 618 ? 8.354 12.886 -7.787 1.00 90.00 618 VAL A C 1
ATOM 4806 O O . VAL A 1 618 ? 7.749 13.788 -7.209 1.00 90.00 618 VAL A O 1
ATOM 4809 N N . ALA A 1 619 ? 7.920 12.411 -8.960 1.00 85.94 619 ALA A N 1
ATOM 4810 C CA . ALA A 1 619 ? 6.662 12.836 -9.567 1.00 85.94 619 ALA A CA 1
ATOM 4811 C C . ALA A 1 619 ? 5.452 12.501 -8.687 1.00 85.94 619 ALA A C 1
ATOM 4813 O O . ALA A 1 619 ? 4.550 13.326 -8.546 1.00 85.94 619 ALA A O 1
ATOM 4814 N N . ARG A 1 620 ? 5.458 11.319 -8.067 1.00 79.62 620 ARG A N 1
ATOM 4815 C CA . ARG A 1 620 ? 4.385 10.865 -7.184 1.00 79.62 620 ARG A CA 1
ATOM 4816 C C . ARG A 1 620 ? 4.309 11.703 -5.905 1.00 79.62 620 ARG A C 1
ATOM 4818 O O . ARG A 1 620 ? 3.227 12.205 -5.603 1.00 79.62 620 ARG A O 1
ATOM 4825 N N . SER A 1 621 ? 5.454 11.990 -5.271 1.00 83.94 621 SER A N 1
ATOM 4826 C CA . SER A 1 621 ? 5.558 12.916 -4.127 1.00 83.94 621 SER A CA 1
ATOM 4827 C C . SER A 1 621 ? 4.950 14.293 -4.421 1.00 83.94 621 SER A C 1
ATOM 4829 O O . SER A 1 621 ? 4.362 14.923 -3.545 1.00 83.94 621 SER A O 1
ATOM 4831 N N . ALA A 1 622 ? 5.050 14.755 -5.673 1.00 86.00 622 ALA A N 1
ATOM 4832 C CA . ALA A 1 622 ? 4.506 16.033 -6.132 1.00 86.00 622 ALA A CA 1
ATOM 4833 C C . ALA A 1 622 ? 3.009 15.993 -6.509 1.00 86.00 622 ALA A C 1
ATOM 4835 O O . ALA A 1 622 ? 2.506 16.943 -7.113 1.00 86.00 622 ALA A O 1
ATOM 4836 N N . PHE A 1 623 ? 2.310 14.884 -6.241 1.00 78.69 623 PHE A N 1
ATOM 4837 C CA . PHE A 1 623 ? 0.943 14.598 -6.711 1.00 78.69 623 PHE A CA 1
ATOM 4838 C C . PHE A 1 623 ? 0.772 14.730 -8.220 1.00 78.69 623 PHE A C 1
ATOM 4840 O O . PHE A 1 623 ? -0.321 14.992 -8.729 1.00 78.69 623 PHE A O 1
ATOM 4847 N N . ARG A 1 624 ? 1.859 14.547 -8.967 1.00 75.62 624 ARG A N 1
ATOM 4848 C CA . ARG A 1 624 ? 1.791 14.465 -10.411 1.00 75.62 624 ARG A CA 1
ATOM 4849 C C . ARG A 1 624 ? 1.468 13.018 -10.749 1.00 75.62 624 ARG A C 1
ATOM 4851 O O . ARG A 1 624 ? 2.285 12.145 -10.448 1.00 75.62 624 ARG A O 1
ATOM 4858 N N . PRO A 1 625 ? 0.328 12.738 -11.406 1.00 62.09 625 PRO A N 1
ATOM 4859 C CA . PRO A 1 625 ? 0.056 11.396 -11.880 1.00 62.09 625 PRO A CA 1
ATOM 4860 C C . PRO A 1 625 ? 1.241 10.952 -12.729 1.00 62.09 625 PRO A C 1
ATOM 4862 O O . PRO A 1 625 ? 1.563 11.584 -13.742 1.00 62.09 625 PRO A O 1
ATOM 4865 N N . ALA A 1 626 ? 1.913 9.879 -12.312 1.00 55.81 626 ALA A N 1
ATOM 4866 C CA . ALA A 1 626 ? 2.786 9.179 -13.229 1.00 55.81 626 ALA A CA 1
ATOM 4867 C C . ALA A 1 626 ? 1.905 8.812 -14.423 1.00 55.81 626 ALA A C 1
ATOM 4869 O O . ALA A 1 626 ? 0.825 8.245 -14.238 1.00 55.81 626 ALA A O 1
ATOM 4870 N N . SER A 1 627 ? 2.311 9.180 -15.638 1.00 56.50 627 SER A N 1
ATOM 4871 C CA . SER A 1 627 ? 1.614 8.721 -16.832 1.00 56.50 627 SER A CA 1
ATOM 4872 C C . SER A 1 627 ? 1.666 7.200 -16.808 1.00 56.50 627 SER A C 1
ATOM 4874 O O . SER A 1 627 ? 2.719 6.614 -17.073 1.00 56.50 627 SER A O 1
ATOM 4876 N N . ALA A 1 628 ? 0.556 6.576 -16.400 1.00 56.50 628 ALA A N 1
ATOM 4877 C CA . ALA A 1 628 ? 0.441 5.134 -16.381 1.00 56.50 628 ALA A CA 1
ATOM 4878 C C . ALA A 1 628 ? 0.789 4.644 -17.788 1.00 56.50 628 ALA A C 1
ATOM 4880 O O . ALA A 1 628 ? 0.386 5.293 -18.763 1.00 56.50 628 ALA A O 1
ATOM 4881 N N . PRO A 1 629 ? 1.542 3.541 -17.925 1.00 65.31 629 PRO A N 1
ATOM 4882 C CA . PRO A 1 629 ? 1.768 2.962 -19.233 1.00 65.31 629 PRO A CA 1
ATOM 4883 C C . PRO A 1 629 ? 0.408 2.759 -19.904 1.00 65.31 629 PRO A C 1
ATOM 4885 O O . PRO A 1 629 ? -0.445 2.031 -19.396 1.00 65.31 629 PRO A O 1
ATOM 4888 N N . SER A 1 630 ? 0.169 3.465 -21.006 1.00 73.44 630 SER A N 1
ATOM 4889 C CA . SER A 1 630 ? -1.051 3.275 -21.772 1.00 73.44 630 SER A CA 1
ATOM 4890 C C . SER A 1 630 ? -0.921 1.967 -22.533 1.00 73.44 630 SER A C 1
ATOM 4892 O O . SER A 1 630 ? 0.074 1.755 -23.231 1.00 73.44 630 SER A O 1
ATOM 4894 N N . TYR A 1 631 ? -1.945 1.130 -22.453 1.00 85.19 631 TYR A N 1
ATOM 4895 C CA . TYR A 1 631 ? -2.009 -0.128 -23.181 1.00 85.19 631 TYR A CA 1
ATOM 4896 C C . TYR A 1 631 ? -3.136 -0.062 -24.218 1.00 85.19 631 TYR A C 1
ATOM 4898 O O . TYR A 1 631 ? -4.196 -0.647 -24.009 1.00 85.19 631 TYR A O 1
ATOM 4906 N N . PRO A 1 632 ? -2.965 0.714 -25.308 1.00 87.69 632 PRO A N 1
ATOM 4907 C CA . PRO A 1 632 ? -4.034 0.948 -26.279 1.00 87.69 632 PRO A CA 1
ATOM 4908 C C . PRO A 1 632 ? -4.317 -0.272 -27.163 1.00 87.69 632 PRO A C 1
ATOM 4910 O O . PRO A 1 632 ? -5.289 -0.268 -27.915 1.00 87.69 632 PRO A O 1
ATOM 4913 N N . GLY A 1 633 ? -3.441 -1.278 -27.123 1.00 92.19 633 GLY A N 1
ATOM 4914 C CA . GLY A 1 633 ? -3.511 -2.438 -27.987 1.00 92.19 633 GLY A CA 1
ATOM 4915 C C . GLY A 1 633 ? -4.702 -3.343 -27.699 1.00 92.19 633 GLY A C 1
ATOM 4916 O O . GLY A 1 633 ? -5.195 -3.443 -26.577 1.00 92.19 633 GLY A O 1
ATOM 4917 N N . GLN A 1 634 ? -5.125 -4.062 -28.729 1.00 94.69 634 GLN A N 1
ATOM 4918 C CA . GLN A 1 634 ? -6.176 -5.067 -28.678 1.00 94.69 634 GLN A CA 1
ATOM 4919 C C . GLN A 1 634 ? -5.704 -6.382 -29.294 1.00 94.69 634 GLN A C 1
ATOM 4921 O O . GLN A 1 634 ? -4.850 -6.412 -30.184 1.00 94.69 634 GLN A O 1
ATOM 4926 N N . LEU A 1 635 ? -6.316 -7.483 -28.860 1.00 94.94 635 LEU A N 1
ATOM 4927 C CA . LEU A 1 635 ? -6.181 -8.763 -29.544 1.00 94.94 635 LEU A CA 1
ATOM 4928 C C . LEU A 1 635 ? -7.171 -8.827 -30.715 1.00 94.94 635 LEU A C 1
ATOM 4930 O O . LEU A 1 635 ? -8.383 -8.750 -30.521 1.00 94.94 635 LEU A O 1
ATOM 4934 N N . ARG A 1 636 ? -6.667 -8.976 -31.944 1.00 95.25 636 ARG A N 1
ATOM 4935 C CA . ARG A 1 636 ? -7.473 -9.036 -33.173 1.00 95.25 636 ARG A CA 1
ATOM 4936 C C . ARG A 1 636 ? -7.526 -10.463 -33.714 1.00 95.25 636 ARG A C 1
ATOM 4938 O O . ARG A 1 636 ? -6.513 -11.013 -34.143 1.00 95.25 636 ARG A O 1
ATOM 4945 N N . GLY A 1 637 ? -8.724 -11.047 -33.735 1.00 91.12 637 GLY A N 1
ATOM 4946 C CA . GLY A 1 637 ? -8.927 -12.426 -34.197 1.00 91.12 637 GLY A CA 1
ATOM 4947 C C . GLY A 1 637 ? -8.453 -13.494 -33.205 1.00 91.12 637 GLY A C 1
ATOM 4948 O O . GLY A 1 637 ? -8.276 -14.642 -33.595 1.00 91.12 637 GLY A O 1
ATOM 4949 N N . ILE A 1 638 ? -8.248 -13.125 -31.937 1.00 91.50 638 ILE A N 1
ATOM 4950 C CA . ILE A 1 638 ? -7.916 -14.036 -30.836 1.00 91.50 638 ILE A CA 1
ATOM 4951 C C . ILE A 1 638 ? -9.005 -13.856 -29.777 1.00 91.50 638 ILE A C 1
ATOM 4953 O O . ILE A 1 638 ? -9.214 -12.747 -29.285 1.00 91.50 638 ILE A O 1
ATOM 4957 N N . ALA A 1 639 ? -9.734 -14.925 -29.464 1.00 90.56 639 ALA A N 1
ATOM 4958 C CA . ALA A 1 639 ? -10.817 -14.877 -28.487 1.00 90.56 639 ALA A CA 1
ATOM 4959 C C . ALA A 1 639 ? -10.264 -14.850 -27.055 1.00 90.56 639 ALA A C 1
ATOM 4961 O O . ALA A 1 639 ? -9.354 -15.611 -26.726 1.00 90.56 639 ALA A O 1
ATOM 4962 N N . LEU A 1 640 ? -10.844 -14.007 -26.196 1.00 92.56 640 LEU A N 1
ATOM 4963 C CA . LEU A 1 640 ? -10.529 -14.019 -24.769 1.00 92.56 640 LEU A CA 1
ATOM 4964 C C . LEU A 1 640 ? -11.256 -15.183 -24.086 1.00 92.56 640 LEU A C 1
ATOM 4966 O O . LEU A 1 640 ? -12.476 -15.303 -24.242 1.00 92.56 640 LEU A O 1
ATOM 4970 N N . PRO A 1 641 ? -10.549 -16.036 -23.325 1.00 93.56 641 PRO A N 1
ATOM 4971 C CA . PRO A 1 641 ? -11.207 -17.064 -22.537 1.00 93.56 641 PRO A CA 1
ATOM 4972 C C . PRO A 1 641 ? -11.975 -16.434 -21.364 1.00 93.56 641 PRO A C 1
ATOM 4974 O O . PRO A 1 641 ? -11.663 -15.335 -20.894 1.00 93.56 641 PRO A O 1
ATOM 4977 N N . ARG A 1 642 ? -12.986 -17.151 -20.856 1.00 91.94 642 ARG A N 1
ATOM 4978 C CA . ARG A 1 642 ? -13.740 -16.744 -19.657 1.00 91.94 642 ARG A CA 1
ATOM 4979 C C . ARG A 1 642 ? -12.776 -16.518 -18.482 1.00 91.94 642 ARG A C 1
ATOM 4981 O O . ARG A 1 642 ? -11.848 -17.296 -18.297 1.00 91.94 642 ARG A O 1
ATOM 4988 N N . GLY A 1 643 ? -13.009 -15.473 -17.688 1.00 89.06 643 GLY A N 1
ATOM 4989 C CA . GLY A 1 643 ? -12.160 -15.122 -16.540 1.00 89.06 643 GLY A CA 1
ATOM 4990 C C . GLY A 1 643 ? -11.022 -14.145 -16.848 1.00 89.06 643 GLY A C 1
ATOM 4991 O O . GLY A 1 643 ? -10.416 -13.618 -15.919 1.00 89.06 643 GLY A O 1
ATOM 4992 N N . ILE A 1 644 ? -10.767 -13.834 -18.126 1.00 92.75 644 ILE A N 1
ATOM 4993 C CA . ILE A 1 644 ? -9.804 -12.802 -18.536 1.00 92.75 644 ILE A CA 1
ATOM 4994 C C . ILE A 1 644 ? -10.556 -11.633 -19.188 1.00 92.75 644 ILE A C 1
ATOM 4996 O O . ILE A 1 644 ? -10.951 -11.726 -20.353 1.00 92.75 644 ILE A O 1
ATOM 5000 N N . PRO A 1 645 ? -10.777 -10.517 -18.470 1.00 90.81 645 PRO A N 1
ATOM 5001 C CA . PRO A 1 645 ? -11.410 -9.343 -19.052 1.00 90.81 645 PRO A CA 1
ATOM 5002 C C . PRO A 1 645 ? -10.420 -8.570 -19.934 1.00 90.81 645 PRO A C 1
ATOM 5004 O O . PRO A 1 645 ? -9.243 -8.436 -19.599 1.00 90.81 645 PRO A O 1
ATOM 5007 N N . ALA A 1 646 ? -10.911 -7.991 -21.034 1.00 89.75 646 ALA A N 1
ATOM 5008 C CA . ALA A 1 646 ? -10.096 -7.180 -21.945 1.00 89.75 646 ALA A CA 1
ATOM 5009 C C . ALA A 1 646 ? -9.407 -5.995 -21.239 1.00 89.75 646 ALA A C 1
ATOM 5011 O O . ALA A 1 646 ? -8.288 -5.636 -21.588 1.00 89.75 646 ALA A O 1
ATOM 5012 N N . SER A 1 647 ? -10.050 -5.429 -20.211 1.00 86.50 647 SER A N 1
ATOM 5013 C CA . SER A 1 647 ? -9.520 -4.322 -19.408 1.00 86.50 647 SER A CA 1
ATOM 5014 C C . SER A 1 647 ? -8.293 -4.680 -18.563 1.00 86.50 647 SER A C 1
ATOM 5016 O O . SER A 1 647 ? -7.604 -3.774 -18.106 1.00 86.50 647 SER A O 1
ATOM 5018 N N . ALA A 1 648 ? -8.004 -5.968 -18.345 1.00 88.88 648 ALA A N 1
ATOM 5019 C CA . ALA A 1 648 ? -6.820 -6.412 -17.606 1.00 88.88 648 ALA A CA 1
ATOM 5020 C C . ALA A 1 648 ? -5.584 -6.615 -18.499 1.00 88.88 648 ALA A C 1
ATOM 5022 O O . ALA A 1 648 ? -4.497 -6.894 -17.991 1.00 88.88 648 ALA A O 1
ATOM 5023 N N . LEU A 1 649 ? -5.736 -6.512 -19.823 1.00 93.19 649 LEU A N 1
ATOM 5024 C CA . LEU A 1 649 ? -4.645 -6.733 -20.764 1.00 93.19 649 LEU A CA 1
ATOM 5025 C C . LEU A 1 649 ? -3.728 -5.507 -20.842 1.00 93.19 649 LEU A C 1
ATOM 5027 O O . LEU A 1 649 ? -4.169 -4.366 -20.948 1.00 93.19 649 LEU A O 1
ATOM 5031 N N . ARG A 1 650 ? -2.424 -5.768 -20.853 1.00 92.38 650 ARG A N 1
ATOM 5032 C CA . ARG A 1 650 ? -1.328 -4.803 -20.931 1.00 92.38 650 ARG A CA 1
ATOM 5033 C C . ARG A 1 650 ? -0.644 -4.903 -22.295 1.00 92.38 650 ARG A C 1
ATOM 5035 O O . ARG A 1 650 ? 0.474 -5.401 -22.440 1.00 92.38 650 ARG A O 1
ATOM 5042 N N . LEU A 1 651 ? -1.366 -4.470 -23.327 1.00 93.88 651 LEU A N 1
ATOM 5043 C CA . LEU A 1 651 ? -0.943 -4.513 -24.727 1.00 93.88 651 LEU A CA 1
ATOM 5044 C C . LEU A 1 651 ? -0.417 -3.137 -25.180 1.00 93.88 651 LEU A C 1
ATOM 5046 O O . LEU A 1 651 ? -1.212 -2.215 -25.365 1.00 93.88 651 LEU A O 1
ATOM 5050 N N . PRO A 1 652 ? 0.902 -2.959 -25.393 1.00 91.62 652 PRO A N 1
ATOM 5051 C CA . PRO A 1 652 ? 1.443 -1.687 -25.887 1.00 91.62 652 PRO A CA 1
ATOM 5052 C C . PRO A 1 652 ? 1.025 -1.385 -27.338 1.00 91.62 652 PRO A C 1
ATOM 5054 O O . PRO A 1 652 ? 1.075 -0.239 -27.775 1.00 91.62 652 PRO A O 1
ATOM 5057 N N . HIS A 1 653 ? 0.597 -2.406 -28.083 1.00 93.56 653 HIS A N 1
ATOM 5058 C CA . HIS A 1 653 ? 0.137 -2.326 -29.467 1.00 93.56 653 HIS A CA 1
ATOM 5059 C C . HIS A 1 653 ? -0.835 -3.466 -29.782 1.00 93.56 653 HIS A C 1
ATOM 5061 O O . HIS A 1 653 ? -0.915 -4.444 -29.038 1.00 93.56 653 HIS A O 1
ATOM 5067 N N . ASP A 1 654 ? -1.547 -3.356 -30.904 1.00 96.31 654 ASP A N 1
ATOM 5068 C CA . ASP A 1 654 ? -2.431 -4.419 -31.387 1.00 96.31 654 ASP A CA 1
ATOM 5069 C C . ASP A 1 654 ? -1.663 -5.690 -31.744 1.00 96.31 654 ASP A C 1
ATOM 5071 O O . ASP A 1 654 ? -0.623 -5.631 -32.409 1.00 96.31 654 ASP A O 1
ATOM 5075 N N . VAL A 1 655 ? -2.233 -6.831 -31.359 1.00 97.00 655 VAL A N 1
ATOM 5076 C CA . VAL A 1 655 ? -1.729 -8.168 -31.674 1.00 97.00 655 VAL A CA 1
ATOM 5077 C C . VAL A 1 655 ? -2.785 -8.908 -32.486 1.00 97.00 655 VAL A C 1
ATOM 5079 O O . VAL A 1 655 ? -3.867 -9.222 -31.995 1.00 97.00 655 VAL A O 1
ATOM 5082 N N . SER A 1 656 ? -2.480 -9.189 -33.746 1.00 96.94 656 SER A N 1
ATOM 5083 C CA . SER A 1 656 ? -3.328 -9.996 -34.627 1.00 96.94 656 SER A CA 1
ATOM 5084 C C . SER A 1 656 ? -2.976 -11.481 -34.566 1.00 96.94 656 SER A C 1
ATOM 5086 O O . SER A 1 656 ? -1.837 -11.846 -34.275 1.00 96.94 656 SER A O 1
ATOM 5088 N N . ALA A 1 657 ? -3.925 -12.343 -34.940 1.00 95.06 657 ALA A N 1
ATOM 5089 C CA . ALA A 1 657 ? -3.685 -13.782 -35.078 1.00 95.06 657 ALA A CA 1
ATOM 5090 C C . ALA A 1 657 ? -2.481 -14.113 -35.989 1.00 95.06 657 ALA A C 1
ATOM 5092 O O . ALA A 1 657 ? -1.713 -15.019 -35.687 1.00 95.06 657 ALA A O 1
ATOM 5093 N N . ALA A 1 658 ? -2.258 -13.348 -37.066 1.00 95.56 658 ALA A N 1
ATOM 5094 C CA . ALA A 1 658 ? -1.117 -13.551 -37.965 1.00 95.56 658 ALA A CA 1
ATOM 5095 C C . ALA A 1 658 ? 0.235 -13.197 -37.314 1.00 95.56 658 ALA A C 1
ATOM 5097 O O . ALA A 1 658 ? 1.231 -13.882 -37.543 1.00 95.56 658 ALA A O 1
ATOM 5098 N N . GLN A 1 659 ? 0.273 -12.143 -36.492 1.00 98.06 659 GLN A N 1
ATOM 5099 C CA . GLN A 1 659 ? 1.466 -11.760 -35.725 1.00 98.06 659 GLN A CA 1
ATOM 5100 C C . GLN A 1 659 ? 1.780 -12.795 -34.643 1.00 98.06 659 GLN A C 1
ATOM 5102 O O . GLN A 1 659 ? 2.928 -13.221 -34.520 1.00 98.06 659 GLN A O 1
ATOM 5107 N N . ALA A 1 660 ? 0.753 -13.252 -33.922 1.00 96.75 660 ALA A N 1
ATOM 5108 C CA . ALA A 1 660 ? 0.880 -14.319 -32.937 1.00 96.75 660 ALA A CA 1
ATOM 5109 C C . ALA A 1 660 ? 1.370 -15.635 -33.567 1.00 96.75 660 ALA A C 1
ATOM 5111 O O . ALA A 1 660 ? 2.270 -16.265 -33.022 1.00 96.75 660 ALA A O 1
ATOM 5112 N N . GLU A 1 661 ? 0.855 -16.023 -34.740 1.00 96.12 661 GLU A N 1
ATOM 5113 C CA . GLU A 1 661 ? 1.291 -17.245 -35.435 1.00 96.12 661 GLU A CA 1
ATOM 5114 C C . GLU A 1 661 ? 2.741 -17.149 -35.936 1.00 96.12 661 GLU A C 1
ATOM 5116 O O . GLU A 1 661 ? 3.499 -18.111 -35.832 1.00 96.12 661 GLU A O 1
ATOM 5121 N N . LEU A 1 662 ? 3.180 -15.987 -36.433 1.00 97.94 662 LEU A N 1
ATOM 5122 C CA . LEU A 1 662 ? 4.593 -15.778 -36.768 1.00 97.94 662 LEU A CA 1
ATOM 5123 C C . LEU A 1 662 ? 5.485 -15.900 -35.523 1.00 97.94 662 LEU A C 1
ATOM 5125 O O . LEU A 1 662 ? 6.502 -16.592 -35.557 1.00 97.94 662 LEU A O 1
ATOM 5129 N N . GLY A 1 663 ? 5.093 -15.260 -34.421 1.00 97.81 663 GLY A N 1
ATOM 5130 C CA . GLY A 1 663 ? 5.792 -15.373 -33.143 1.00 97.81 663 GLY A CA 1
ATOM 5131 C C . GLY A 1 663 ? 5.859 -16.805 -32.621 1.00 97.81 663 GLY A C 1
ATOM 5132 O O . GLY A 1 663 ? 6.898 -17.226 -32.123 1.00 97.81 663 GLY A O 1
ATOM 5133 N N . LYS A 1 664 ? 4.779 -17.572 -32.794 1.00 97.38 664 LYS A N 1
ATOM 5134 C CA . LYS A 1 664 ? 4.708 -18.990 -32.447 1.00 97.38 664 LYS A CA 1
ATOM 5135 C C . LYS A 1 664 ? 5.732 -19.798 -33.227 1.00 97.38 664 LYS A C 1
ATOM 5137 O O . LYS A 1 664 ? 6.480 -20.545 -32.618 1.00 97.38 664 LYS A O 1
ATOM 5142 N N . LEU A 1 665 ? 5.805 -19.647 -34.549 1.00 97.69 665 LEU A N 1
ATOM 5143 C CA . LEU A 1 665 ? 6.804 -20.368 -35.347 1.00 97.69 665 LEU A CA 1
ATOM 5144 C C . LEU A 1 665 ? 8.218 -20.102 -34.817 1.00 97.69 665 LEU A C 1
ATOM 5146 O O . LEU A 1 665 ? 8.950 -21.049 -34.559 1.00 97.69 665 LEU A O 1
ATOM 5150 N N . LEU A 1 666 ? 8.543 -18.834 -34.551 1.00 97.94 666 LEU A N 1
ATOM 5151 C CA . LEU A 1 666 ? 9.839 -18.421 -34.004 1.00 97.94 666 LEU A CA 1
ATOM 5152 C C . LEU A 1 666 ? 10.102 -18.991 -32.600 1.00 97.94 666 LEU A C 1
ATOM 5154 O O . LEU A 1 666 ? 11.208 -19.436 -32.321 1.00 97.94 666 LEU A O 1
ATOM 5158 N N . PHE A 1 667 ? 9.097 -19.017 -31.724 1.00 97.62 667 PHE A N 1
ATOM 5159 C CA . PHE A 1 667 ? 9.220 -19.515 -30.348 1.00 97.62 667 PHE A CA 1
ATOM 5160 C C . PHE A 1 667 ? 9.645 -20.990 -30.274 1.00 97.62 667 PHE A C 1
ATOM 5162 O O . PHE A 1 667 ? 10.328 -21.392 -29.332 1.00 97.62 667 PHE A O 1
ATOM 5169 N N . PHE A 1 668 ? 9.246 -21.787 -31.267 1.00 97.06 668 PHE A N 1
ATOM 5170 C CA . PHE A 1 668 ? 9.561 -23.213 -31.369 1.00 97.06 668 PHE A CA 1
ATOM 5171 C C . PHE A 1 668 ? 10.757 -23.510 -32.291 1.00 97.06 668 PHE A C 1
ATOM 5173 O O . PHE A 1 668 ? 11.073 -24.682 -32.501 1.00 97.06 668 PHE A O 1
ATOM 5180 N N . ASP A 1 669 ? 11.399 -22.486 -32.865 1.00 96.56 669 ASP A N 1
ATOM 5181 C CA . ASP A 1 669 ? 12.430 -22.648 -33.890 1.00 96.56 669 ASP A CA 1
ATOM 5182 C C . ASP A 1 669 ? 13.840 -22.704 -33.287 1.00 96.56 669 ASP A C 1
ATOM 5184 O O . ASP A 1 669 ? 14.333 -21.687 -32.785 1.00 96.56 669 ASP A O 1
ATOM 5188 N N . PRO A 1 670 ? 14.535 -23.855 -33.349 1.00 94.75 670 PRO A N 1
ATOM 5189 C CA . PRO A 1 670 ? 15.852 -23.981 -32.745 1.00 94.75 670 PRO A CA 1
ATOM 5190 C C . PRO A 1 670 ? 16.933 -23.195 -33.496 1.00 94.75 670 PRO A C 1
ATOM 5192 O O . PRO A 1 670 ? 18.004 -22.954 -32.949 1.00 94.75 670 PRO A O 1
ATOM 5195 N N . ARG A 1 671 ? 16.657 -22.704 -34.716 1.00 94.62 671 ARG A N 1
ATOM 5196 C CA . ARG A 1 671 ? 17.590 -21.850 -35.478 1.00 94.62 671 ARG A CA 1
ATOM 5197 C C . ARG A 1 671 ? 17.871 -20.500 -34.807 1.00 94.62 671 ARG A C 1
ATOM 5199 O O . ARG A 1 671 ? 18.749 -19.770 -35.269 1.00 94.62 671 ARG A O 1
ATOM 5206 N N . LEU A 1 672 ? 17.111 -20.139 -33.770 1.00 95.00 672 LEU A N 1
ATOM 5207 C CA . LEU A 1 672 ? 17.371 -18.949 -32.960 1.00 95.00 672 LEU A CA 1
ATOM 5208 C C . LEU A 1 672 ? 18.497 -19.154 -31.934 1.00 95.00 672 LEU A C 1
ATOM 5210 O O . LEU A 1 672 ? 19.054 -18.153 -31.485 1.00 95.00 672 LEU A O 1
ATOM 5214 N N . SER A 1 673 ? 18.844 -20.396 -31.564 1.00 94.31 673 SER A N 1
ATOM 5215 C CA . SER A 1 673 ? 20.029 -20.654 -30.739 1.00 94.31 673 SER A CA 1
ATOM 5216 C C . SER A 1 673 ? 21.294 -20.711 -31.585 1.00 94.31 673 SER A C 1
ATOM 5218 O O . SER A 1 673 ? 21.274 -21.097 -32.754 1.00 94.31 673 SER A O 1
ATOM 5220 N N . ARG A 1 674 ? 22.430 -20.355 -30.977 1.00 92.75 674 ARG A N 1
ATOM 5221 C CA . ARG A 1 674 ? 23.744 -20.420 -31.636 1.00 92.75 674 ARG A CA 1
ATOM 5222 C C . ARG A 1 674 ? 24.092 -21.839 -32.096 1.00 92.75 674 ARG A C 1
ATOM 5224 O O . ARG A 1 674 ? 24.737 -21.995 -33.127 1.00 92.75 674 ARG A O 1
ATOM 5231 N N . ALA A 1 675 ? 23.693 -22.852 -31.329 1.00 89.75 675 ALA A N 1
ATOM 5232 C CA . ALA A 1 675 ? 23.979 -24.253 -31.629 1.00 89.75 675 ALA A CA 1
ATOM 5233 C C . ALA A 1 675 ? 22.907 -24.927 -32.509 1.00 89.75 675 ALA A C 1
ATOM 5235 O O . ALA A 1 675 ? 23.146 -26.018 -33.020 1.00 89.75 675 ALA A O 1
ATOM 5236 N N . GLY A 1 676 ? 21.756 -24.283 -32.738 1.00 90.44 676 GLY A N 1
ATOM 5237 C CA . GLY A 1 676 ? 20.684 -24.829 -33.572 1.00 90.44 676 GLY A CA 1
ATOM 5238 C C . GLY A 1 676 ? 19.899 -25.982 -32.933 1.00 90.44 676 GLY A C 1
ATOM 5239 O O . GLY A 1 676 ? 19.230 -26.724 -33.649 1.00 90.44 676 GLY A O 1
ATOM 5240 N N . ASP A 1 677 ? 19.990 -26.160 -31.613 1.00 88.31 677 ASP A N 1
ATOM 5241 C CA . ASP A 1 677 ? 19.488 -27.310 -30.843 1.00 88.31 677 ASP A CA 1
ATOM 5242 C C . ASP A 1 677 ? 18.459 -26.947 -29.751 1.00 88.31 677 ASP A C 1
ATOM 5244 O O . ASP A 1 677 ? 17.879 -27.836 -29.123 1.00 88.31 677 ASP A O 1
ATOM 5248 N N . ALA A 1 678 ? 18.186 -25.656 -29.540 1.00 91.44 678 ALA A N 1
ATOM 5249 C CA . ALA A 1 678 ? 17.307 -25.167 -28.481 1.00 91.44 678 ALA A CA 1
ATOM 5250 C C . ALA A 1 678 ? 16.469 -23.973 -28.947 1.00 91.44 678 ALA A C 1
ATOM 5252 O O . ALA A 1 678 ? 16.914 -23.153 -29.743 1.00 91.44 678 ALA A O 1
ATOM 5253 N N . SER A 1 679 ? 15.256 -23.843 -28.415 1.00 94.19 679 SER A N 1
ATOM 5254 C CA . SER A 1 679 ? 14.395 -22.675 -28.626 1.00 94.19 679 SER A CA 1
ATOM 5255 C C . SER A 1 679 ? 13.716 -22.271 -27.320 1.00 94.19 679 SER A C 1
ATOM 5257 O O . SER A 1 679 ? 13.937 -22.883 -26.273 1.00 94.19 679 SER A O 1
ATOM 5259 N N . CYS A 1 680 ? 12.856 -21.253 -27.360 1.00 95.31 680 CYS A N 1
ATOM 5260 C CA . CYS A 1 680 ? 12.067 -20.860 -26.194 1.00 95.31 680 CYS A CA 1
ATOM 5261 C C . CYS A 1 680 ? 11.218 -22.035 -25.670 1.00 95.31 680 CYS A C 1
ATOM 5263 O O . CYS A 1 680 ? 11.095 -22.220 -24.460 1.00 95.31 680 CYS A O 1
ATOM 5265 N N . ALA A 1 681 ? 10.695 -22.874 -26.572 1.00 94.44 681 ALA A N 1
ATOM 5266 C CA . ALA A 1 681 ? 9.902 -24.054 -26.230 1.00 94.44 681 ALA A CA 1
ATOM 5267 C C . ALA A 1 681 ? 10.697 -25.180 -25.542 1.00 94.44 681 ALA A C 1
ATOM 5269 O O . ALA A 1 681 ? 10.083 -26.106 -25.017 1.00 94.44 681 ALA A O 1
ATOM 5270 N N . THR A 1 682 ? 12.034 -25.115 -25.514 1.00 91.75 682 THR A N 1
ATOM 5271 C CA . THR A 1 682 ? 12.865 -26.066 -24.757 1.00 91.75 682 THR A CA 1
ATOM 5272 C C . THR A 1 682 ? 12.677 -25.894 -23.248 1.00 91.75 682 THR A C 1
ATOM 5274 O O . THR A 1 682 ? 12.573 -26.891 -22.540 1.00 91.75 682 THR A O 1
ATOM 5277 N N . CYS A 1 683 ? 12.582 -24.650 -22.764 1.00 92.56 683 CYS A N 1
ATOM 5278 C CA . CYS A 1 683 ? 12.384 -24.344 -21.338 1.00 92.56 683 CYS A CA 1
ATOM 5279 C C . CYS A 1 683 ? 10.927 -23.979 -20.990 1.00 92.56 683 CYS A C 1
ATOM 5281 O O . CYS A 1 683 ? 10.561 -23.900 -19.822 1.00 92.56 683 CYS A O 1
ATOM 5283 N N . HIS A 1 684 ? 10.082 -23.746 -21.995 1.00 94.38 684 HIS A N 1
ATOM 5284 C CA . HIS A 1 684 ? 8.672 -23.392 -21.825 1.00 94.38 684 HIS A CA 1
ATOM 5285 C C . HIS A 1 684 ? 7.776 -24.391 -22.558 1.00 94.38 684 HIS A C 1
ATOM 5287 O O . HIS A 1 684 ? 7.178 -24.094 -23.597 1.00 94.38 684 HIS A O 1
ATOM 5293 N N . VAL A 1 685 ? 7.700 -25.600 -22.010 1.00 92.56 685 VAL A N 1
ATOM 5294 C CA . VAL A 1 685 ? 7.075 -26.765 -22.631 1.00 92.56 685 VAL A CA 1
ATOM 5295 C C . VAL A 1 685 ? 5.551 -26.725 -22.438 1.00 92.56 685 VAL A C 1
ATOM 5297 O O . VAL A 1 685 ? 5.072 -26.705 -21.300 1.00 92.56 685 VAL A O 1
ATOM 5300 N N . PRO A 1 686 ? 4.737 -26.774 -23.511 1.00 91.00 686 PRO A N 1
ATOM 5301 C CA . PRO A 1 686 ? 3.280 -26.658 -23.393 1.00 91.00 686 PRO A CA 1
ATOM 5302 C C . PRO A 1 686 ? 2.620 -27.701 -22.477 1.00 91.00 686 PRO A C 1
ATOM 5304 O O . PRO A 1 686 ? 1.667 -27.376 -21.771 1.00 91.00 686 PRO A O 1
ATOM 5307 N N . SER A 1 687 ? 3.124 -28.942 -22.440 1.00 87.50 687 SER A N 1
ATOM 5308 C CA . SER A 1 687 ? 2.596 -30.005 -21.565 1.00 87.50 687 SER A CA 1
ATOM 5309 C C . SER A 1 687 ? 2.834 -29.753 -20.073 1.00 87.50 687 SER A C 1
ATOM 5311 O O . SER A 1 687 ? 2.127 -30.327 -19.249 1.00 87.50 687 SER A O 1
ATOM 5313 N N . HIS A 1 688 ? 3.770 -28.866 -19.731 1.00 90.44 688 HIS A N 1
ATOM 5314 C CA . HIS A 1 688 ? 4.094 -28.442 -18.367 1.00 90.44 688 HIS A CA 1
ATOM 5315 C C . HIS A 1 688 ? 3.560 -27.031 -18.079 1.00 90.44 688 HIS A C 1
ATOM 5317 O O . HIS A 1 688 ? 4.165 -26.248 -17.356 1.00 90.44 688 HIS A O 1
ATOM 5323 N N . GLY A 1 689 ? 2.445 -26.644 -18.714 1.00 92.44 689 GLY A N 1
ATOM 5324 C CA . GLY A 1 689 ? 1.880 -25.304 -18.539 1.00 92.44 689 GLY A CA 1
ATOM 5325 C C . GLY A 1 689 ? 2.847 -24.197 -18.964 1.00 92.44 689 GLY A C 1
ATOM 5326 O O . GLY A 1 689 ? 2.812 -23.111 -18.393 1.00 92.44 689 GLY A O 1
ATOM 5327 N N . PHE A 1 690 ? 3.714 -24.470 -19.944 1.00 94.31 690 PHE A N 1
ATOM 5328 C CA . PHE A 1 690 ? 4.783 -23.582 -20.400 1.00 94.31 690 PHE A CA 1
ATOM 5329 C C . PHE A 1 690 ? 5.880 -23.273 -19.354 1.00 94.31 690 PHE A C 1
ATOM 5331 O O . PHE A 1 690 ? 6.530 -22.230 -19.450 1.00 94.31 690 PHE A O 1
ATOM 5338 N N . SER A 1 691 ? 6.122 -24.172 -18.395 1.00 92.38 691 SER A N 1
ATOM 5339 C CA . SER A 1 691 ? 7.413 -24.317 -17.692 1.00 92.38 691 SER A CA 1
ATOM 5340 C C . SER A 1 691 ? 8.203 -25.518 -18.248 1.00 92.38 691 SER A C 1
ATOM 5342 O O . SER A 1 691 ? 7.808 -26.089 -19.266 1.00 92.38 691 SER A O 1
ATOM 5344 N N . ASP A 1 692 ? 9.317 -25.911 -17.624 1.00 91.44 692 ASP A N 1
ATOM 5345 C CA . ASP A 1 692 ? 10.142 -27.059 -18.045 1.00 91.44 692 ASP A CA 1
ATOM 5346 C C . ASP A 1 692 ? 9.987 -28.312 -17.165 1.00 91.44 692 ASP A C 1
ATOM 5348 O O . ASP A 1 692 ? 10.518 -29.371 -17.503 1.00 91.44 692 ASP A O 1
ATOM 5352 N N . GLY A 1 693 ? 9.263 -28.221 -16.046 1.00 90.81 693 GLY A N 1
ATOM 5353 C CA . GLY A 1 693 ? 9.125 -29.327 -15.097 1.00 90.81 693 GLY A CA 1
ATOM 5354 C C . GLY A 1 693 ? 10.394 -29.640 -14.293 1.00 90.81 693 GLY A C 1
ATOM 5355 O O . GLY A 1 693 ? 10.476 -30.719 -13.706 1.00 90.81 693 GLY A O 1
ATOM 5356 N N . GLN A 1 694 ? 11.386 -28.742 -14.277 1.00 92.00 694 GLN A N 1
ATOM 5357 C CA . GLN A 1 694 ? 12.667 -28.919 -13.584 1.00 92.00 694 GLN A CA 1
ATOM 5358 C C . GLN A 1 694 ? 12.818 -27.926 -12.418 1.00 92.00 694 GLN A C 1
ATOM 5360 O O . GLN A 1 694 ? 12.239 -26.839 -12.460 1.00 92.00 694 GLN A O 1
ATOM 5365 N N . PRO A 1 695 ? 13.611 -28.244 -11.371 1.00 90.12 695 PRO A N 1
ATOM 5366 C CA . PRO A 1 695 ? 13.910 -27.290 -10.300 1.00 90.12 695 PRO A CA 1
ATOM 5367 C C . PRO A 1 695 ? 14.506 -25.987 -10.840 1.00 90.12 695 PRO A C 1
ATOM 5369 O O . PRO A 1 695 ? 13.945 -24.913 -10.640 1.00 90.12 695 PRO A O 1
ATOM 5372 N N . THR A 1 696 ? 15.574 -26.095 -11.627 1.00 90.12 696 THR A N 1
ATOM 5373 C CA . THR A 1 696 ? 16.089 -25.015 -12.470 1.00 90.12 696 THR A CA 1
ATOM 5374 C C . THR A 1 696 ? 16.414 -25.568 -13.852 1.00 90.12 696 THR A C 1
ATOM 5376 O O . THR A 1 696 ? 16.715 -26.758 -13.998 1.00 90.12 696 THR A O 1
ATOM 5379 N N . SER A 1 697 ? 16.329 -24.729 -14.887 1.00 89.62 697 SER A N 1
ATOM 5380 C CA . SER A 1 697 ? 16.583 -25.197 -16.251 1.00 89.62 697 SER A CA 1
ATOM 5381 C C . SER A 1 697 ? 18.040 -25.670 -16.393 1.00 89.62 697 SER A C 1
ATOM 5383 O O . SER A 1 697 ? 18.940 -24.966 -15.930 1.00 89.62 697 SER A O 1
ATOM 5385 N N . PRO A 1 698 ? 18.320 -26.806 -17.063 1.00 85.88 698 PRO A N 1
ATOM 5386 C CA . PRO A 1 698 ? 19.670 -27.381 -17.145 1.00 85.88 698 PRO A CA 1
ATOM 5387 C C . PRO A 1 698 ? 20.731 -26.481 -17.794 1.00 85.88 698 PRO A C 1
ATOM 5389 O O . PRO A 1 698 ? 21.914 -26.632 -17.501 1.00 85.88 698 PRO A O 1
ATOM 5392 N N . GLY A 1 699 ? 20.299 -25.557 -18.659 1.00 84.75 699 GLY A N 1
ATOM 5393 C CA . GLY A 1 699 ? 21.156 -24.663 -19.434 1.00 84.75 699 GLY A CA 1
ATOM 5394 C C . GLY A 1 699 ? 22.076 -25.376 -20.436 1.00 84.75 699 GLY A C 1
ATOM 5395 O O . GLY A 1 699 ? 22.151 -26.601 -20.483 1.00 84.75 699 GLY A O 1
ATOM 5396 N N . ALA A 1 700 ? 22.774 -24.604 -21.273 1.00 81.00 700 ALA A N 1
ATOM 5397 C CA . ALA A 1 700 ? 23.660 -25.151 -22.306 1.00 81.00 700 ALA A CA 1
ATOM 5398 C C . ALA A 1 700 ? 24.964 -25.744 -21.733 1.00 81.00 700 ALA A C 1
ATOM 5400 O O . ALA A 1 700 ? 25.430 -26.774 -22.208 1.00 81.00 700 ALA A O 1
ATOM 5401 N N . SER A 1 701 ? 25.573 -25.089 -20.732 1.00 83.00 701 SER A N 1
ATOM 5402 C CA . SER A 1 701 ? 26.820 -25.558 -20.088 1.00 83.00 701 SER A CA 1
ATOM 5403 C C . SER A 1 701 ? 26.686 -25.800 -18.583 1.00 83.00 701 SER A C 1
ATOM 5405 O O . SER A 1 701 ? 27.428 -26.601 -18.019 1.00 83.00 701 SER A O 1
ATOM 5407 N N . SER A 1 702 ? 25.763 -25.107 -17.920 1.00 85.81 702 SER A N 1
ATOM 5408 C CA . SER A 1 702 ? 25.473 -25.269 -16.496 1.00 85.81 702 SER A CA 1
ATOM 5409 C C . SER A 1 702 ? 24.021 -24.889 -16.198 1.00 85.81 702 SER A C 1
ATOM 5411 O O . SER A 1 702 ? 23.491 -24.024 -16.909 1.00 85.81 702 SER A O 1
ATOM 5413 N N . PRO A 1 703 ? 23.418 -25.432 -15.121 1.00 87.25 703 PRO A N 1
ATOM 5414 C CA . PRO A 1 703 ? 22.073 -25.059 -14.699 1.00 87.25 703 PRO A CA 1
ATOM 5415 C C . PRO A 1 703 ? 21.907 -23.551 -14.520 1.00 87.25 703 PRO A C 1
ATOM 5417 O O . PRO A 1 703 ? 22.833 -22.853 -14.094 1.00 87.25 703 PRO A O 1
ATOM 5420 N N . LEU A 1 704 ? 20.716 -23.053 -14.843 1.00 90.06 704 LEU A N 1
ATOM 5421 C CA . LEU A 1 704 ? 20.318 -21.683 -14.543 1.00 90.06 704 LEU A CA 1
ATOM 5422 C C . LEU A 1 704 ? 20.069 -21.516 -13.039 1.00 90.06 704 LEU A C 1
ATOM 5424 O O . LEU A 1 704 ? 19.846 -22.480 -12.307 1.00 90.06 704 LEU A O 1
ATOM 5428 N N . GLU A 1 705 ? 20.078 -20.262 -12.585 1.00 87.75 705 GLU A N 1
ATOM 5429 C CA . GLU A 1 705 ? 19.892 -19.918 -11.168 1.00 87.75 705 GLU A CA 1
ATOM 5430 C C . GLU A 1 705 ? 18.449 -20.113 -10.675 1.00 87.75 705 GLU A C 1
ATOM 5432 O O . GLU A 1 705 ? 18.232 -20.201 -9.471 1.00 87.75 705 GLU A O 1
ATOM 5437 N N . ARG A 1 706 ? 17.457 -20.134 -11.578 1.00 91.25 706 ARG A N 1
ATOM 5438 C CA . ARG A 1 706 ? 16.031 -20.085 -11.219 1.00 91.25 706 ARG A CA 1
ATOM 5439 C C . ARG A 1 706 ? 15.176 -21.076 -12.004 1.00 91.25 706 ARG A C 1
ATOM 5441 O O . ARG A 1 706 ? 15.511 -21.447 -13.129 1.00 91.25 706 ARG A O 1
ATOM 5448 N N . ASN A 1 707 ? 14.041 -21.437 -11.414 1.00 94.19 707 ASN A N 1
ATOM 5449 C CA . ASN A 1 707 ? 12.949 -22.166 -12.050 1.00 94.19 707 ASN A CA 1
ATOM 5450 C C . ASN A 1 707 ? 12.359 -21.372 -13.233 1.00 94.19 707 ASN A C 1
ATOM 5452 O O . ASN A 1 707 ? 12.182 -20.148 -13.146 1.00 94.19 707 ASN A O 1
ATOM 5456 N N . ALA A 1 708 ? 12.030 -22.060 -14.331 1.00 94.81 708 ALA A N 1
ATOM 5457 C CA . ALA A 1 708 ? 11.421 -21.448 -15.508 1.00 94.81 708 ALA A CA 1
ATOM 5458 C C . ALA A 1 708 ? 9.946 -21.087 -15.254 1.00 94.81 708 ALA A C 1
ATOM 5460 O O . ALA A 1 708 ? 9.081 -21.953 -15.135 1.00 94.81 708 ALA A O 1
ATOM 5461 N N . GLN A 1 709 ? 9.637 -19.786 -15.224 1.00 94.69 709 GLN A N 1
ATOM 5462 C CA . GLN A 1 709 ? 8.255 -19.318 -15.072 1.00 94.69 709 GLN A CA 1
ATOM 5463 C C . GLN A 1 709 ? 7.399 -19.681 -16.288 1.00 94.69 709 GLN A C 1
ATOM 5465 O O . GLN A 1 709 ? 7.871 -19.654 -17.422 1.00 94.69 709 GLN A O 1
ATOM 5470 N N . THR A 1 710 ? 6.105 -19.914 -16.069 1.00 95.50 710 THR A N 1
ATOM 5471 C CA . THR A 1 710 ? 5.151 -20.032 -17.177 1.00 95.50 710 THR A CA 1
ATOM 5472 C C . THR A 1 710 ? 5.100 -18.755 -18.030 1.00 95.50 710 THR A C 1
ATOM 5474 O O . THR A 1 710 ? 5.088 -17.639 -17.500 1.00 95.50 710 THR A O 1
ATOM 5477 N N . VAL A 1 711 ? 5.014 -18.914 -19.358 1.00 95.75 711 VAL A N 1
ATOM 5478 C CA . VAL A 1 711 ? 4.708 -17.808 -20.291 1.00 95.75 711 VAL A CA 1
ATOM 5479 C C . VAL A 1 711 ? 3.205 -17.617 -20.535 1.00 95.75 711 VAL A C 1
ATOM 5481 O O . VAL A 1 711 ? 2.813 -16.742 -21.309 1.00 95.75 711 VAL A O 1
ATOM 5484 N N . LEU A 1 712 ? 2.339 -18.387 -19.865 1.00 95.81 712 LEU A N 1
ATOM 5485 C CA . LEU A 1 712 ? 0.895 -18.170 -19.917 1.00 95.81 712 LEU A CA 1
ATOM 5486 C C . LEU A 1 712 ? 0.519 -16.819 -19.289 1.00 95.81 712 LEU A C 1
ATOM 5488 O O . LEU A 1 712 ? 1.106 -16.351 -18.308 1.00 95.81 712 LEU A O 1
ATOM 5492 N N . ASN A 1 713 ? -0.504 -16.181 -19.855 1.00 96.25 713 ASN A N 1
ATOM 5493 C CA . ASN A 1 713 ? -1.133 -14.969 -19.332 1.00 96.25 713 ASN A CA 1
ATOM 5494 C C . ASN A 1 713 ? -0.166 -13.784 -19.149 1.00 96.25 713 ASN A C 1
ATOM 5496 O O . ASN A 1 713 ? -0.394 -12.894 -18.323 1.00 96.25 713 ASN A O 1
ATOM 5500 N N . ARG A 1 714 ? 0.935 -13.719 -19.913 1.00 95.19 714 ARG A N 1
ATOM 5501 C CA . ARG A 1 714 ? 1.887 -12.590 -19.835 1.00 95.19 714 ARG A CA 1
ATOM 5502 C C . ARG A 1 714 ? 1.390 -11.310 -20.486 1.00 95.19 714 ARG A C 1
ATOM 5504 O O . ARG A 1 714 ? 1.896 -10.243 -20.149 1.00 95.19 714 ARG A O 1
ATOM 5511 N N . ALA A 1 715 ? 0.290 -11.366 -21.236 1.00 95.56 715 ALA A N 1
ATOM 5512 C CA . ALA A 1 715 ? -0.482 -10.172 -21.570 1.00 95.56 715 ALA A CA 1
ATOM 5513 C C . ALA A 1 715 ? -1.034 -9.424 -20.342 1.00 95.56 715 ALA A C 1
ATOM 5515 O O . ALA A 1 715 ? -1.402 -8.271 -20.493 1.00 95.56 715 ALA A O 1
ATOM 5516 N N . LEU A 1 716 ? -1.093 -10.027 -19.146 1.00 94.50 716 LEU A N 1
ATOM 5517 C CA . LEU A 1 716 ? -1.571 -9.368 -17.920 1.00 94.50 716 LEU A CA 1
ATOM 5518 C C . LEU A 1 716 ? -0.425 -8.809 -17.045 1.00 94.50 716 LEU A C 1
ATOM 5520 O O . LEU A 1 716 ? -0.682 -8.164 -16.030 1.00 94.50 716 LEU A O 1
ATOM 5524 N N . SER A 1 717 ? 0.839 -9.045 -17.420 1.00 92.00 717 SER A N 1
ATOM 5525 C CA . SER A 1 717 ? 2.015 -8.773 -16.574 1.00 92.00 717 SER A CA 1
ATOM 5526 C C . SER A 1 717 ? 2.530 -7.331 -16.623 1.00 92.00 717 SER A C 1
ATOM 5528 O O . SER A 1 717 ? 2.534 -6.693 -17.675 1.00 92.00 717 SER A O 1
ATOM 5530 N N . SER A 1 718 ? 3.013 -6.825 -15.483 1.00 87.25 718 SER A N 1
ATOM 5531 C CA . SER A 1 718 ? 3.617 -5.486 -15.350 1.00 87.25 718 SER A CA 1
ATOM 5532 C C . SER A 1 718 ? 5.120 -5.458 -15.664 1.00 87.25 718 SER A C 1
ATOM 5534 O O . SER A 1 718 ? 5.634 -4.446 -16.134 1.00 87.25 718 SER A O 1
ATOM 5536 N N . ALA A 1 719 ? 5.809 -6.570 -15.405 1.00 91.56 719 ALA A N 1
ATOM 5537 C CA . ALA A 1 719 ? 7.244 -6.772 -15.580 1.00 91.56 719 ALA A CA 1
ATOM 5538 C C . ALA A 1 719 ? 7.532 -8.263 -15.828 1.00 91.56 719 ALA A C 1
ATOM 5540 O O . ALA A 1 719 ? 6.706 -9.123 -15.511 1.00 91.56 719 ALA A O 1
ATOM 5541 N N . GLN A 1 720 ? 8.704 -8.585 -16.374 1.00 94.69 720 GLN A N 1
ATOM 5542 C CA . GLN A 1 720 ? 9.112 -9.954 -16.709 1.00 94.69 720 GLN A CA 1
ATOM 5543 C C . GLN A 1 720 ? 10.248 -10.458 -15.814 1.00 94.69 720 GLN A C 1
ATOM 5545 O O . GLN A 1 720 ? 10.986 -9.658 -15.239 1.00 94.69 720 GLN A O 1
ATOM 5550 N N . PHE A 1 721 ? 10.400 -11.787 -15.759 1.00 95.31 721 PHE A N 1
ATOM 5551 C CA . PHE A 1 721 ? 11.251 -12.534 -14.822 1.00 95.31 721 PHE A CA 1
ATOM 5552 C C . PHE A 1 721 ? 10.795 -12.471 -13.355 1.00 95.31 721 PHE A C 1
ATOM 5554 O O . PHE A 1 721 ? 9.981 -11.634 -12.959 1.00 95.31 721 PHE A O 1
ATOM 5561 N N . TRP A 1 722 ? 11.369 -13.360 -12.537 1.00 94.56 722 TRP A N 1
ATOM 5562 C CA . TRP A 1 722 ? 11.173 -13.411 -11.086 1.00 94.56 722 TRP A CA 1
ATOM 5563 C C . TRP A 1 722 ? 11.581 -12.118 -10.359 1.00 94.56 722 TRP A C 1
ATOM 5565 O O . TRP A 1 722 ? 10.991 -11.795 -9.341 1.00 94.56 722 TRP A O 1
ATOM 5575 N N . ASP A 1 723 ? 12.557 -11.359 -10.860 1.00 93.44 723 ASP A N 1
ATOM 5576 C CA . ASP A 1 723 ? 13.058 -10.117 -10.238 1.00 93.44 723 ASP A CA 1
ATOM 5577 C C . ASP A 1 723 ? 12.523 -8.836 -10.899 1.00 93.44 723 ASP A C 1
ATOM 5579 O O . ASP A 1 723 ? 12.791 -7.731 -10.425 1.00 93.44 723 ASP A O 1
ATOM 5583 N N . GLY A 1 724 ? 11.741 -8.963 -11.977 1.00 93.62 724 GLY A N 1
ATOM 5584 C CA . GLY A 1 724 ? 11.162 -7.820 -12.677 1.00 93.62 724 GLY A CA 1
ATOM 5585 C C . GLY A 1 724 ? 12.162 -6.999 -13.486 1.00 93.62 724 GLY A C 1
ATOM 5586 O O . GLY A 1 724 ? 11.835 -5.872 -13.857 1.00 93.62 724 GLY A O 1
ATOM 5587 N N . ARG A 1 725 ? 13.372 -7.513 -13.756 1.00 93.25 725 ARG A N 1
ATOM 5588 C CA . ARG A 1 725 ? 14.448 -6.748 -14.421 1.00 93.25 725 ARG A CA 1
ATOM 5589 C C . ARG A 1 725 ? 14.129 -6.305 -15.852 1.00 93.25 725 ARG A C 1
ATOM 5591 O O . ARG A 1 725 ? 14.818 -5.443 -16.388 1.00 93.25 725 ARG A O 1
ATOM 5598 N N . SER A 1 726 ? 13.110 -6.885 -16.485 1.00 93.94 726 SER A N 1
ATOM 5599 C CA . SER A 1 726 ? 12.686 -6.515 -17.838 1.00 93.94 726 SER A CA 1
ATOM 5600 C C . SER A 1 726 ? 11.286 -5.912 -17.831 1.00 93.94 726 SER A C 1
ATOM 5602 O O . SER A 1 726 ? 10.323 -6.548 -17.409 1.00 93.94 726 SER A O 1
ATOM 5604 N N . ALA A 1 727 ? 11.163 -4.692 -18.354 1.00 89.31 727 ALA A N 1
ATOM 5605 C CA . ALA A 1 727 ? 9.906 -3.942 -18.376 1.00 89.31 727 ALA A CA 1
ATOM 5606 C C . ALA A 1 727 ? 8.905 -4.412 -19.453 1.00 89.31 727 ALA A C 1
ATOM 5608 O O . ALA A 1 727 ? 7.729 -4.067 -19.389 1.00 89.31 727 ALA A O 1
ATOM 5609 N N . SER A 1 728 ? 9.342 -5.183 -20.455 1.00 93.06 728 SER A N 1
ATOM 5610 C CA . SER A 1 728 ? 8.485 -5.666 -21.546 1.00 93.06 728 SER A CA 1
ATOM 5611 C C . SER A 1 728 ? 8.873 -7.067 -22.016 1.00 93.06 728 SER A C 1
ATOM 5613 O O . SER A 1 728 ? 9.986 -7.530 -21.759 1.00 93.06 728 SER A O 1
ATOM 5615 N N . LEU A 1 729 ? 7.960 -7.733 -22.730 1.00 96.12 729 LEU A N 1
ATOM 5616 C CA . LEU A 1 729 ? 8.215 -9.036 -23.355 1.00 96.12 729 LEU A CA 1
ATOM 5617 C C . LEU A 1 729 ? 9.260 -8.943 -24.471 1.00 96.12 729 LEU A C 1
ATOM 5619 O O . LEU A 1 729 ? 10.040 -9.866 -24.659 1.00 96.12 729 LEU A O 1
ATOM 5623 N N . GLU A 1 730 ? 9.330 -7.813 -25.175 1.00 95.75 730 GLU A N 1
ATOM 5624 C CA . GLU A 1 730 ? 10.357 -7.561 -26.186 1.00 95.75 730 GLU A CA 1
ATOM 5625 C C . GLU A 1 730 ? 11.754 -7.498 -25.564 1.00 95.75 730 GLU A C 1
ATOM 5627 O O . GLU A 1 730 ? 12.689 -8.091 -26.096 1.00 95.75 730 GLU A O 1
ATOM 5632 N N . ALA A 1 731 ? 11.892 -6.790 -24.437 1.00 95.00 731 ALA A N 1
ATOM 5633 C CA . ALA A 1 731 ? 13.150 -6.717 -23.701 1.00 95.00 731 ALA A CA 1
ATOM 5634 C C . ALA A 1 731 ? 13.499 -8.069 -23.065 1.00 95.00 731 ALA A C 1
ATOM 5636 O O . ALA A 1 731 ? 14.655 -8.478 -23.086 1.00 95.00 731 ALA A O 1
ATOM 5637 N N . GLN A 1 732 ? 12.495 -8.779 -22.541 1.00 96.31 732 GLN A N 1
ATOM 5638 C CA . GLN A 1 732 ? 12.665 -10.118 -21.985 1.00 96.31 732 GLN A CA 1
ATOM 5639 C C . GLN A 1 732 ? 13.170 -11.099 -23.040 1.00 96.31 732 GLN A C 1
ATOM 5641 O O . GLN A 1 732 ? 14.126 -11.801 -22.750 1.00 96.31 732 GLN A O 1
ATOM 5646 N N . ALA A 1 733 ? 12.590 -11.118 -24.246 1.00 94.62 733 ALA A N 1
ATOM 5647 C CA . ALA A 1 733 ? 12.924 -12.077 -25.301 1.00 94.62 733 ALA A CA 1
ATOM 5648 C C . ALA A 1 733 ? 14.365 -11.944 -25.825 1.00 94.62 733 ALA A C 1
ATOM 5650 O O . ALA A 1 733 ? 14.912 -12.894 -26.379 1.00 94.62 733 ALA A O 1
ATOM 5651 N N . GLU A 1 734 ? 15.002 -10.786 -25.648 1.00 95.19 734 GLU A N 1
ATOM 5652 C CA . GLU A 1 734 ? 16.401 -10.564 -26.033 1.00 95.19 734 GLU A CA 1
ATOM 5653 C C . GLU A 1 734 ? 17.407 -11.212 -25.075 1.00 95.19 734 GLU A C 1
ATOM 5655 O O . GLU A 1 734 ? 18.478 -11.653 -25.502 1.00 95.19 734 GLU A O 1
ATOM 5660 N N . VAL A 1 735 ? 17.054 -11.298 -23.791 1.00 94.62 735 VAL A N 1
ATOM 5661 C CA . VAL A 1 735 ? 17.895 -11.901 -22.751 1.00 94.62 735 VAL A CA 1
ATOM 5662 C C . VAL A 1 735 ? 18.215 -13.376 -23.048 1.00 94.62 735 VAL A C 1
ATOM 5664 O O . VAL A 1 735 ? 19.403 -13.671 -23.161 1.00 94.62 735 VAL A O 1
ATOM 5667 N N . PRO A 1 736 ? 17.244 -14.297 -23.255 1.00 94.19 736 PRO A N 1
ATOM 5668 C CA . PRO A 1 736 ? 17.534 -15.707 -23.519 1.00 94.19 736 PRO A CA 1
ATOM 5669 C C . PRO A 1 736 ? 18.286 -15.910 -24.837 1.00 94.19 736 PRO A C 1
ATOM 5671 O O . PRO A 1 736 ? 19.130 -16.800 -24.918 1.00 94.19 736 PRO A O 1
ATOM 5674 N N . LEU A 1 737 ? 18.033 -15.067 -25.853 1.00 93.94 737 LEU A N 1
ATOM 5675 C CA . LEU A 1 737 ? 18.766 -15.094 -27.128 1.00 93.94 737 LEU A CA 1
ATOM 5676 C C . LEU A 1 737 ? 20.269 -14.885 -26.925 1.00 93.94 737 LEU A C 1
ATOM 5678 O O . LEU A 1 737 ? 21.065 -15.485 -27.643 1.00 93.94 737 LEU A O 1
ATOM 5682 N N . SER A 1 738 ? 20.638 -14.048 -25.951 1.00 93.12 738 SER A N 1
ATOM 5683 C CA . SER A 1 738 ? 22.022 -13.625 -25.716 1.00 93.12 738 SER A CA 1
ATOM 5684 C C . SER A 1 738 ? 22.682 -14.291 -24.505 1.00 93.12 738 SER A C 1
ATOM 5686 O O . SER A 1 738 ? 23.891 -14.168 -24.310 1.00 93.12 738 SER A O 1
ATOM 5688 N N . HIS A 1 739 ? 21.915 -14.981 -23.657 1.00 93.06 739 HIS A N 1
ATOM 5689 C CA . HIS A 1 739 ? 22.447 -15.580 -22.439 1.00 93.06 739 HIS A CA 1
ATOM 5690 C C . HIS A 1 739 ? 23.243 -16.858 -22.768 1.00 93.06 739 HIS A C 1
ATOM 5692 O O . HIS A 1 739 ? 22.701 -17.768 -23.403 1.00 93.06 739 HIS A O 1
ATOM 5698 N N . PRO A 1 740 ? 24.512 -16.978 -22.327 1.00 91.56 740 PRO A N 1
ATOM 5699 C CA . PRO A 1 740 ? 25.428 -18.040 -22.759 1.00 91.56 740 PRO A CA 1
ATOM 5700 C C . PRO A 1 740 ? 24.962 -19.451 -22.384 1.00 91.56 740 PRO A C 1
ATOM 5702 O O . PRO A 1 740 ? 25.281 -20.398 -23.097 1.00 91.56 740 PRO A O 1
ATOM 5705 N N . ASN A 1 741 ? 24.196 -19.576 -21.296 1.00 90.88 741 ASN A N 1
ATOM 5706 C CA . ASN A 1 741 ? 23.610 -20.835 -20.834 1.00 90.88 741 ASN A CA 1
ATOM 5707 C C . ASN A 1 741 ? 22.151 -21.038 -21.273 1.00 90.88 741 ASN A C 1
ATOM 5709 O O . ASN A 1 741 ? 21.551 -22.021 -20.863 1.00 90.88 741 ASN A O 1
ATOM 5713 N N . GLU A 1 742 ? 21.569 -20.139 -22.069 1.00 92.56 742 GLU A N 1
ATOM 5714 C CA . GLU A 1 742 ? 20.229 -20.327 -22.648 1.00 92.56 742 GLU A CA 1
ATOM 5715 C C . GLU A 1 742 ? 20.356 -20.613 -24.151 1.00 92.56 742 GLU A C 1
ATOM 5717 O O . GLU A 1 742 ? 20.798 -21.698 -24.517 1.00 92.56 742 GLU A O 1
ATOM 5722 N N . LEU A 1 743 ? 20.031 -19.663 -25.037 1.00 93.94 743 LEU A N 1
ATOM 5723 C CA . LEU A 1 743 ? 20.169 -19.851 -26.492 1.00 93.94 743 LEU A CA 1
ATOM 5724 C C . LEU A 1 743 ? 21.568 -19.473 -27.006 1.00 93.94 743 LEU A C 1
ATOM 5726 O O . LEU A 1 743 ? 21.944 -19.810 -28.131 1.00 93.94 743 LEU A O 1
ATOM 5730 N N . GLY A 1 744 ? 22.356 -18.790 -26.175 1.00 90.38 744 GLY A N 1
ATOM 5731 C CA . GLY A 1 744 ? 23.796 -18.639 -26.320 1.00 90.38 744 GLY A CA 1
ATOM 5732 C C . GLY A 1 744 ? 24.290 -17.702 -27.420 1.00 90.38 744 GLY A C 1
ATOM 5733 O O . GLY A 1 744 ? 25.496 -17.481 -27.468 1.00 90.38 744 GLY A O 1
ATOM 5734 N N . GLY A 1 745 ? 23.442 -17.193 -28.308 1.00 91.44 745 GLY A N 1
ATOM 5735 C CA . GLY A 1 745 ? 23.848 -16.365 -29.445 1.00 91.44 745 GLY A CA 1
ATOM 5736 C C . GLY A 1 745 ? 23.805 -14.868 -29.151 1.00 91.44 745 GLY A C 1
ATOM 5737 O O . GLY A 1 745 ? 24.241 -14.390 -28.107 1.00 91.44 745 GLY A O 1
ATOM 5738 N N . SER A 1 746 ? 23.265 -14.125 -30.106 1.00 94.69 746 SER A N 1
ATOM 5739 C CA . SER A 1 746 ? 22.986 -12.698 -30.031 1.00 94.69 746 SER A CA 1
ATOM 5740 C C . SER A 1 746 ? 21.744 -12.384 -30.862 1.00 94.69 746 SER A C 1
ATOM 5742 O O . SER A 1 746 ? 21.371 -13.133 -31.771 1.00 94.69 746 SER A O 1
ATOM 5744 N N . LEU A 1 747 ? 21.122 -11.226 -30.624 1.00 93.88 747 LEU A N 1
ATOM 5745 C CA . LEU A 1 747 ? 19.992 -10.775 -31.446 1.00 93.88 747 LEU A CA 1
ATOM 5746 C C . LEU A 1 747 ? 20.358 -10.670 -32.941 1.00 93.88 747 LEU A C 1
ATOM 5748 O O . LEU A 1 747 ? 19.509 -10.902 -33.803 1.00 93.88 747 LEU A O 1
ATOM 5752 N N . ALA A 1 748 ? 21.609 -10.321 -33.256 1.00 95.81 748 ALA A N 1
ATOM 5753 C CA . ALA A 1 748 ? 22.088 -10.196 -34.629 1.00 95.81 748 ALA A CA 1
ATOM 5754 C C . ALA A 1 748 ? 22.182 -11.556 -35.338 1.00 95.81 748 ALA A C 1
ATOM 5756 O O . ALA A 1 748 ? 21.738 -11.672 -36.481 1.00 95.81 748 ALA A O 1
ATOM 5757 N N . GLU A 1 749 ? 22.701 -12.579 -34.658 1.00 95.81 749 GLU A N 1
ATOM 5758 C CA . GLU A 1 749 ? 22.790 -13.947 -35.186 1.00 95.81 749 GLU A CA 1
ATOM 5759 C C . GLU A 1 749 ? 21.400 -14.557 -35.376 1.00 95.81 749 GLU A C 1
ATOM 5761 O O . GLU A 1 749 ? 21.082 -15.031 -36.465 1.00 95.81 749 GLU A O 1
ATOM 5766 N N . ALA A 1 750 ? 20.524 -14.438 -34.375 1.00 96.06 750 ALA A N 1
ATOM 5767 C CA . ALA A 1 750 ? 19.142 -14.901 -34.477 1.00 96.06 750 ALA A CA 1
ATOM 5768 C C . ALA A 1 750 ? 18.400 -14.228 -35.648 1.00 96.06 750 ALA A C 1
ATOM 5770 O O . ALA A 1 750 ? 17.699 -14.879 -36.425 1.00 96.06 750 ALA A O 1
ATOM 5771 N N . LEU A 1 751 ? 18.597 -12.918 -35.837 1.00 97.25 751 LEU A N 1
ATOM 5772 C CA . LEU A 1 751 ? 18.035 -12.194 -36.976 1.00 97.25 751 LEU A CA 1
ATOM 5773 C C . LEU A 1 751 ? 18.616 -12.664 -38.317 1.00 97.25 751 LEU A C 1
ATOM 5775 O O . LEU A 1 751 ? 17.882 -12.700 -39.307 1.00 97.25 751 LEU A O 1
ATOM 5779 N N . ALA A 1 752 ? 19.905 -13.005 -38.376 1.00 96.38 752 ALA A N 1
ATOM 5780 C CA . ALA A 1 752 ? 20.522 -13.559 -39.578 1.00 96.38 752 ALA A CA 1
ATOM 5781 C C . ALA A 1 752 ? 19.885 -14.908 -39.951 1.00 96.38 752 ALA A C 1
ATOM 5783 O O . ALA A 1 752 ? 19.478 -15.071 -41.103 1.00 96.38 752 ALA A O 1
ATOM 5784 N N . SER A 1 753 ? 19.675 -15.801 -38.976 1.00 94.31 753 SER A N 1
ATOM 5785 C CA . SER A 1 753 ? 18.950 -17.068 -39.166 1.00 94.31 753 SER A CA 1
ATOM 5786 C C . SER A 1 753 ? 17.533 -16.845 -39.699 1.00 94.31 753 SER A C 1
ATOM 5788 O O . SER A 1 753 ? 17.129 -17.455 -40.687 1.00 94.31 753 SER A O 1
ATOM 5790 N N . VAL A 1 754 ? 16.782 -15.903 -39.117 1.00 96.44 754 VAL A N 1
ATOM 5791 C CA . VAL A 1 754 ? 15.421 -15.562 -39.577 1.00 96.44 754 VAL A CA 1
ATOM 5792 C C . VAL A 1 754 ? 15.429 -14.991 -40.997 1.00 96.44 754 VAL A C 1
ATOM 5794 O O . VAL A 1 754 ? 14.545 -15.292 -41.799 1.00 96.44 754 VAL A O 1
ATOM 5797 N N . ARG A 1 755 ? 16.424 -14.164 -41.338 1.00 96.56 755 ARG A N 1
ATOM 5798 C CA . ARG A 1 755 ? 16.560 -13.577 -42.678 1.00 96.56 755 ARG A CA 1
ATOM 5799 C C . ARG A 1 755 ? 16.944 -14.597 -43.734 1.00 96.56 755 ARG A C 1
ATOM 5801 O O . ARG A 1 755 ? 16.584 -14.362 -44.884 1.00 96.56 755 ARG A O 1
ATOM 5808 N N . ALA A 1 756 ? 17.624 -15.682 -43.374 1.00 95.06 756 ALA A N 1
ATOM 5809 C CA . ALA A 1 756 ? 17.972 -16.751 -44.305 1.00 95.06 756 ALA A CA 1
ATOM 5810 C C . ALA A 1 756 ? 16.730 -17.513 -44.802 1.00 95.06 756 ALA A C 1
ATOM 5812 O O . ALA A 1 756 ? 16.704 -17.952 -45.940 1.00 95.06 756 ALA A O 1
ATOM 5813 N N . VAL A 1 757 ? 15.644 -17.569 -44.028 1.00 96.06 757 VAL A N 1
ATOM 5814 C CA . VAL A 1 757 ? 14.435 -18.338 -44.374 1.00 96.06 757 VAL A CA 1
ATOM 5815 C C . VAL A 1 757 ? 13.439 -17.506 -45.216 1.00 96.06 757 VAL A C 1
ATOM 5817 O O . VAL A 1 757 ? 12.895 -16.512 -44.715 1.00 96.06 757 VAL A O 1
ATOM 5820 N N . PRO A 1 758 ? 13.121 -17.888 -46.474 1.00 93.88 758 PRO A N 1
ATOM 5821 C CA . PRO A 1 758 ? 12.221 -17.130 -47.353 1.00 93.88 758 PRO A CA 1
ATOM 5822 C C . PRO A 1 758 ? 10.822 -16.922 -46.793 1.00 93.88 758 PRO A C 1
ATOM 5824 O O . PRO A 1 758 ? 10.282 -15.815 -46.874 1.00 93.88 758 PRO A O 1
ATOM 5827 N N . ASP A 1 759 ? 10.259 -17.969 -46.195 1.00 95.12 759 ASP A N 1
ATOM 5828 C CA . ASP A 1 759 ? 8.906 -17.941 -45.648 1.00 95.12 759 ASP A CA 1
ATOM 5829 C C . ASP A 1 759 ? 8.805 -16.960 -44.469 1.00 95.12 759 ASP A C 1
ATOM 5831 O O . ASP A 1 759 ? 7.868 -16.166 -44.406 1.00 95.12 759 ASP A O 1
ATOM 5835 N N . TYR A 1 760 ? 9.824 -16.877 -43.599 1.00 97.50 760 TYR A N 1
ATOM 5836 C CA . TYR A 1 760 ? 9.858 -15.835 -42.568 1.00 97.50 760 TYR A CA 1
ATOM 5837 C C . TYR A 1 760 ? 9.874 -14.438 -43.188 1.00 97.50 760 TYR A C 1
ATOM 5839 O O . TYR A 1 760 ? 9.081 -13.587 -42.784 1.00 97.50 760 TYR A O 1
ATOM 5847 N N . ARG A 1 761 ? 10.692 -14.183 -44.220 1.00 96.25 761 ARG A N 1
ATOM 5848 C CA . ARG A 1 761 ? 10.693 -12.873 -44.905 1.00 96.25 761 ARG A CA 1
ATOM 5849 C C . ARG A 1 761 ? 9.299 -12.499 -45.422 1.00 96.25 761 ARG A C 1
ATOM 5851 O O . ARG A 1 761 ? 8.915 -11.333 -45.328 1.00 96.25 761 ARG A O 1
ATOM 5858 N N . GLN A 1 762 ? 8.544 -13.460 -45.953 1.00 96.31 762 GLN A N 1
ATOM 5859 C CA . GLN A 1 762 ? 7.168 -13.247 -46.407 1.00 96.31 762 GLN A CA 1
ATOM 5860 C C . GLN A 1 762 ? 6.206 -12.997 -45.239 1.00 96.31 762 GLN A C 1
ATOM 5862 O O . GLN A 1 762 ? 5.472 -12.007 -45.265 1.00 96.31 762 GLN A O 1
ATOM 5867 N N . ARG A 1 763 ? 6.240 -13.834 -44.199 1.00 97.19 763 ARG A N 1
ATOM 5868 C CA . ARG A 1 763 ? 5.369 -13.708 -43.022 1.00 97.19 763 ARG A CA 1
ATOM 5869 C C . ARG A 1 763 ? 5.581 -12.398 -42.276 1.00 97.19 763 ARG A C 1
ATOM 5871 O O . ARG A 1 763 ? 4.604 -11.778 -41.874 1.00 97.19 763 ARG A O 1
ATOM 5878 N N . PHE A 1 764 ? 6.819 -11.917 -42.151 1.00 98.31 764 PHE A N 1
ATOM 5879 C CA . PHE A 1 764 ? 7.097 -10.602 -41.561 1.00 98.31 764 PHE A CA 1
ATOM 5880 C C . PHE A 1 764 ? 6.458 -9.466 -42.373 1.00 98.31 764 PHE A C 1
ATOM 5882 O O . PHE A 1 764 ? 5.820 -8.587 -41.792 1.00 98.31 764 PHE A O 1
ATOM 5889 N N . ARG A 1 765 ? 6.537 -9.513 -43.713 1.00 97.50 765 ARG A N 1
ATOM 5890 C CA . ARG A 1 765 ? 5.866 -8.517 -44.570 1.00 97.50 765 ARG A CA 1
ATOM 5891 C C . ARG A 1 765 ? 4.348 -8.569 -44.422 1.00 97.50 765 ARG A C 1
ATOM 5893 O O . ARG A 1 765 ? 3.718 -7.521 -44.396 1.00 97.50 765 ARG A O 1
ATOM 5900 N N . GLN A 1 766 ? 3.769 -9.760 -44.293 1.00 96.44 766 GLN A N 1
ATOM 5901 C CA . GLN A 1 766 ? 2.326 -9.933 -44.105 1.00 96.44 766 GLN A CA 1
ATOM 5902 C C . GLN A 1 766 ? 1.853 -9.469 -42.718 1.00 96.44 766 GLN A C 1
ATOM 5904 O O . GLN A 1 766 ? 0.838 -8.790 -42.616 1.00 96.44 766 GLN A O 1
ATOM 5909 N N . ALA A 1 767 ? 2.588 -9.811 -41.658 1.00 97.00 767 ALA A N 1
ATOM 5910 C CA . ALA A 1 767 ? 2.190 -9.558 -40.274 1.00 97.00 767 ALA A CA 1
ATOM 5911 C C . ALA A 1 767 ? 2.533 -8.140 -39.778 1.00 97.00 767 ALA A C 1
ATOM 5913 O O . ALA A 1 767 ? 1.819 -7.587 -38.941 1.00 97.00 767 ALA A O 1
ATOM 5914 N N . TYR A 1 768 ? 3.621 -7.545 -40.275 1.00 96.88 768 TYR A N 1
ATOM 5915 C CA . TYR A 1 768 ? 4.138 -6.253 -39.804 1.00 96.88 768 TYR A CA 1
ATOM 5916 C C . TYR A 1 768 ? 4.326 -5.211 -40.912 1.00 96.88 768 TYR A C 1
ATOM 5918 O O . TYR A 1 768 ? 4.752 -4.096 -40.622 1.00 96.88 768 TYR A O 1
ATOM 5926 N N . GLY A 1 769 ? 4.046 -5.547 -42.176 1.00 97.00 769 GLY A N 1
ATOM 5927 C CA . GLY A 1 769 ? 4.246 -4.632 -43.305 1.00 97.00 769 GLY A CA 1
ATOM 5928 C C . GLY A 1 769 ? 5.717 -4.362 -43.644 1.00 97.00 769 GLY A C 1
ATOM 5929 O O . GLY A 1 769 ? 6.005 -3.475 -44.441 1.00 97.00 769 GLY A O 1
ATOM 5930 N N . ALA A 1 770 ? 6.659 -5.101 -43.050 1.00 97.25 770 ALA A N 1
ATOM 5931 C CA . ALA A 1 770 ? 8.093 -4.844 -43.164 1.00 97.25 770 ALA A CA 1
ATOM 5932 C C . ALA A 1 770 ? 8.918 -6.141 -43.172 1.00 97.25 770 ALA A C 1
ATOM 5934 O O . ALA A 1 770 ? 8.453 -7.200 -42.762 1.00 97.25 770 ALA A O 1
ATOM 5935 N N . ALA A 1 771 ? 10.160 -6.065 -43.655 1.00 96.88 771 ALA A N 1
ATOM 5936 C CA . ALA A 1 771 ? 11.104 -7.182 -43.599 1.00 96.88 771 ALA A CA 1
ATOM 5937 C C . ALA A 1 771 ? 11.595 -7.445 -42.154 1.00 96.88 771 ALA A C 1
ATOM 5939 O O . ALA A 1 771 ? 11.543 -6.532 -41.325 1.00 96.88 771 ALA A O 1
ATOM 5940 N N . PRO A 1 772 ? 12.130 -8.646 -41.845 1.00 97.81 772 PRO A N 1
ATOM 5941 C CA . PRO A 1 772 ? 12.634 -8.958 -40.508 1.00 97.81 772 PRO A CA 1
ATOM 5942 C C . PRO A 1 772 ? 13.713 -7.969 -40.028 1.00 97.81 772 PRO A C 1
ATOM 5944 O O . PRO A 1 772 ? 14.708 -7.698 -40.719 1.00 97.81 772 PRO A O 1
ATOM 5947 N N . SER A 1 773 ? 13.539 -7.469 -38.805 1.00 98.19 773 SER A N 1
ATOM 5948 C CA . SER A 1 773 ? 14.472 -6.592 -38.089 1.00 98.19 773 SER A CA 1
ATOM 5949 C C . SER A 1 773 ? 14.559 -7.004 -36.617 1.00 98.19 773 SER A C 1
ATOM 5951 O O . SER A 1 773 ? 13.662 -7.680 -36.119 1.00 98.19 773 SER A O 1
ATOM 5953 N N . GLY A 1 774 ? 15.610 -6.591 -35.901 1.00 96.69 774 GLY A N 1
ATOM 5954 C CA . GLY A 1 774 ? 15.773 -6.908 -34.474 1.00 96.69 774 GLY A CA 1
ATOM 5955 C C . GLY A 1 774 ? 14.573 -6.479 -33.610 1.00 96.69 774 GLY A C 1
ATOM 5956 O O . GLY A 1 774 ? 14.067 -7.289 -32.832 1.00 96.69 774 GLY A O 1
ATOM 5957 N N . PRO A 1 775 ? 14.041 -5.248 -33.764 1.00 97.69 775 PRO A N 1
ATOM 5958 C CA . PRO A 1 775 ? 12.802 -4.842 -33.100 1.00 97.69 775 PRO A CA 1
ATOM 5959 C C . PRO A 1 775 ? 11.592 -5.715 -33.456 1.00 97.69 775 PRO A C 1
ATOM 5961 O O . PRO A 1 775 ? 10.832 -6.073 -32.561 1.00 97.69 775 PRO A O 1
ATOM 5964 N N . LEU A 1 776 ? 11.421 -6.095 -34.728 1.00 98.06 776 LEU A N 1
ATOM 5965 C CA . LEU A 1 776 ? 10.285 -6.922 -35.147 1.00 98.06 776 LEU A CA 1
ATOM 5966 C C . LEU A 1 776 ? 10.409 -8.381 -34.697 1.00 98.06 776 LEU A C 1
ATOM 5968 O O . LEU A 1 776 ? 9.391 -8.988 -34.393 1.00 98.06 776 LEU A O 1
ATOM 5972 N N . LEU A 1 777 ? 11.620 -8.938 -34.612 1.00 98.31 777 LEU A N 1
ATOM 5973 C CA . LEU A 1 777 ? 11.852 -10.281 -34.072 1.00 98.31 777 LEU A CA 1
ATOM 5974 C C . LEU A 1 777 ? 11.436 -10.356 -32.596 1.00 98.31 777 LEU A C 1
ATOM 5976 O O . LEU A 1 777 ? 10.630 -11.207 -32.224 1.00 98.31 777 LEU A O 1
ATOM 5980 N N . ARG A 1 778 ? 11.911 -9.411 -31.773 1.00 97.88 778 ARG A N 1
ATOM 5981 C CA . ARG A 1 778 ? 11.515 -9.304 -30.357 1.00 97.88 778 ARG A CA 1
ATOM 5982 C C . ARG A 1 778 ? 10.011 -9.075 -30.205 1.00 97.88 778 ARG A C 1
ATOM 5984 O O . ARG A 1 778 ? 9.379 -9.703 -29.361 1.00 97.88 778 ARG A O 1
ATOM 5991 N N . ARG A 1 779 ? 9.429 -8.222 -31.058 1.00 97.75 779 ARG A N 1
ATOM 5992 C CA . ARG A 1 779 ? 7.981 -7.979 -31.097 1.00 97.75 779 ARG A CA 1
ATOM 5993 C C . ARG A 1 779 ? 7.191 -9.239 -31.445 1.00 97.75 779 ARG A C 1
ATOM 5995 O O . ARG A 1 779 ? 6.233 -9.527 -30.747 1.00 97.75 779 ARG A O 1
ATOM 6002 N N . ALA A 1 780 ? 7.603 -10.011 -32.450 1.00 98.38 780 ALA A N 1
ATOM 6003 C CA . ALA A 1 780 ? 6.932 -11.255 -32.829 1.00 98.38 780 ALA A CA 1
ATOM 6004 C C . ALA A 1 780 ? 6.916 -12.274 -31.685 1.00 98.38 780 ALA A C 1
ATOM 6006 O O . ALA A 1 780 ? 5.858 -12.801 -31.347 1.00 98.38 780 ALA A O 1
ATOM 6007 N N . LEU A 1 781 ? 8.058 -12.489 -31.025 1.00 98.38 781 LEU A N 1
ATOM 6008 C CA . LEU A 1 781 ? 8.135 -13.356 -29.844 1.00 98.38 781 LEU A CA 1
ATOM 6009 C C . LEU A 1 781 ? 7.235 -12.853 -28.702 1.00 98.38 781 LEU A C 1
ATOM 6011 O O . LEU A 1 781 ? 6.554 -13.652 -28.059 1.00 98.38 781 LEU A O 1
ATOM 6015 N N . GLY A 1 782 ? 7.198 -11.540 -28.461 1.00 97.62 782 GLY A N 1
ATOM 6016 C CA . GLY A 1 782 ? 6.308 -10.935 -27.468 1.00 97.62 782 GLY A CA 1
ATOM 6017 C C . GLY A 1 782 ? 4.822 -11.051 -27.827 1.00 97.62 782 GLY A C 1
ATOM 6018 O O . GLY A 1 782 ? 3.996 -11.304 -26.955 1.00 97.62 782 GLY A O 1
ATOM 6019 N N . ASP A 1 783 ? 4.467 -10.915 -29.103 1.00 97.75 783 ASP A N 1
ATOM 6020 C CA . ASP A 1 783 ? 3.091 -11.000 -29.603 1.00 97.75 783 ASP A CA 1
ATOM 6021 C C . ASP A 1 783 ? 2.513 -12.409 -29.442 1.00 97.75 783 ASP A C 1
ATOM 6023 O O . ASP A 1 783 ? 1.373 -12.558 -28.997 1.00 97.75 783 ASP A O 1
ATOM 6027 N N . TYR A 1 784 ? 3.315 -13.449 -29.690 1.00 97.81 784 TYR A N 1
ATOM 6028 C CA . TYR A 1 784 ? 2.915 -14.820 -29.370 1.00 97.81 784 TYR A CA 1
ATOM 6029 C C . TYR A 1 784 ? 2.701 -15.018 -27.867 1.00 97.81 784 TYR A C 1
ATOM 6031 O O . TYR A 1 784 ? 1.640 -15.489 -27.460 1.00 97.81 784 TYR A O 1
ATOM 6039 N N . GLN A 1 785 ? 3.637 -14.580 -27.024 1.00 97.12 785 GLN A N 1
ATOM 6040 C CA . GLN A 1 785 ? 3.488 -14.685 -25.566 1.00 97.12 785 GLN A CA 1
ATOM 6041 C C . GLN A 1 785 ? 2.245 -13.940 -25.042 1.00 97.12 785 GLN A C 1
ATOM 6043 O O . GLN A 1 785 ? 1.586 -14.407 -24.115 1.00 97.12 785 GLN A O 1
ATOM 6048 N N . ARG A 1 786 ? 1.856 -12.816 -25.659 1.00 96.62 786 ARG A N 1
ATOM 6049 C CA . ARG A 1 786 ? 0.600 -12.112 -25.333 1.00 96.62 786 ARG A CA 1
ATOM 6050 C C . ARG A 1 786 ? -0.650 -12.885 -25.754 1.00 96.62 786 ARG A C 1
ATOM 6052 O O . ARG A 1 786 ? -1.683 -12.757 -25.104 1.00 96.62 786 ARG A O 1
ATOM 6059 N N . SER A 1 787 ? -0.571 -13.672 -26.824 1.00 96.06 787 SER A N 1
ATOM 6060 C CA . SER A 1 787 ? -1.684 -14.510 -27.288 1.00 96.06 787 SER A CA 1
ATOM 6061 C C . SER A 1 787 ? -1.909 -15.765 -26.435 1.00 96.06 787 SER A C 1
ATOM 6063 O O . SER A 1 787 ? -3.006 -16.324 -26.451 1.00 96.06 787 SER A O 1
ATOM 6065 N N . LEU A 1 788 ? -0.903 -16.188 -25.659 1.00 95.56 788 LEU A N 1
ATOM 6066 C CA . LEU A 1 788 ? -0.960 -17.354 -24.775 1.00 95.56 788 LEU A CA 1
ATOM 6067 C C . LEU A 1 788 ? -1.807 -17.084 -23.528 1.00 95.56 788 LEU A C 1
ATOM 6069 O O . LEU A 1 788 ? -1.294 -16.859 -22.434 1.00 95.56 788 LEU A O 1
ATOM 6073 N N . LEU A 1 789 ? -3.125 -17.112 -23.701 1.00 95.50 789 LEU A N 1
ATOM 6074 C CA . LEU A 1 789 ? -4.094 -16.905 -22.633 1.00 95.50 789 LEU A CA 1
ATOM 6075 C C . LEU A 1 789 ? -4.676 -18.233 -22.144 1.00 95.50 789 LEU A C 1
ATOM 6077 O O . LEU A 1 789 ? -5.159 -19.031 -22.948 1.00 95.50 789 LEU A O 1
ATOM 6081 N N . SER A 1 790 ? -4.675 -18.430 -20.826 1.00 95.50 790 SER A N 1
ATOM 6082 C CA . SER A 1 790 ? -5.341 -19.547 -20.161 1.00 95.50 790 SER A CA 1
ATOM 6083 C C . SER A 1 790 ? -6.455 -19.057 -19.243 1.00 95.50 790 SER A C 1
ATOM 6085 O O . SER A 1 790 ? -6.208 -18.325 -18.281 1.00 95.50 790 SER A O 1
ATOM 6087 N N . GLY A 1 791 ? -7.678 -19.493 -19.535 1.00 95.12 791 GLY A N 1
ATOM 6088 C CA . GLY A 1 791 ? -8.881 -19.203 -18.756 1.00 95.12 791 GLY A CA 1
ATOM 6089 C C . GLY A 1 791 ? -9.926 -20.303 -18.925 1.00 95.12 791 GLY A C 1
ATOM 6090 O O . GLY A 1 791 ? -9.602 -21.431 -19.294 1.00 95.12 791 GLY A O 1
ATOM 6091 N N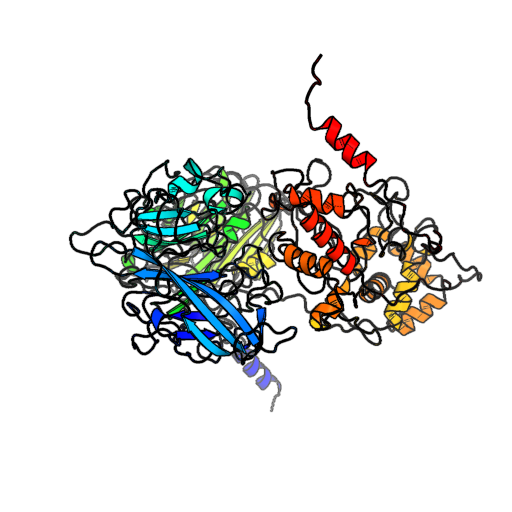 . ASP A 1 792 ? -11.187 -19.987 -18.655 1.00 95.88 792 ASP A N 1
ATOM 6092 C CA . ASP A 1 792 ? -12.290 -20.955 -18.593 1.00 95.88 792 ASP A CA 1
ATOM 6093 C C . ASP A 1 792 ? -12.017 -22.133 -17.638 1.00 95.88 792 ASP A C 1
ATOM 6095 O O . ASP A 1 792 ? -12.416 -23.280 -17.865 1.00 95.88 792 ASP A O 1
ATOM 6099 N N . SER A 1 793 ? -11.327 -21.853 -16.535 1.00 96.81 793 SER A N 1
ATOM 6100 C CA . SER A 1 793 ? -11.185 -22.792 -15.427 1.00 96.81 793 SER A CA 1
ATOM 6101 C C . SER A 1 793 ? -12.535 -23.043 -14.742 1.00 96.81 793 SER A C 1
ATOM 6103 O O . SER A 1 793 ? -13.545 -22.369 -14.986 1.00 96.81 793 SER A O 1
ATOM 6105 N N . ARG A 1 794 ? -12.581 -24.028 -13.840 1.00 96.12 794 ARG A N 1
ATOM 6106 C CA . ARG A 1 794 ? -13.795 -24.274 -13.041 1.00 96.12 794 ARG A CA 1
ATOM 6107 C C . ARG A 1 794 ? -14.102 -23.106 -12.108 1.00 96.12 794 ARG A C 1
ATOM 6109 O O . ARG A 1 794 ? -15.275 -22.818 -11.879 1.00 96.12 794 ARG A O 1
ATOM 6116 N N . VAL A 1 795 ? -13.066 -22.410 -11.642 1.00 93.88 795 VAL A N 1
ATOM 6117 C CA . VAL A 1 795 ? -13.210 -21.188 -10.848 1.00 93.88 795 VAL A CA 1
ATOM 6118 C C . VAL A 1 795 ? -13.771 -20.051 -11.705 1.00 93.88 795 VAL A C 1
ATOM 6120 O O . VAL A 1 795 ? -14.759 -19.446 -11.303 1.00 93.88 795 VAL A O 1
ATOM 6123 N N . ASP A 1 796 ? -13.272 -19.848 -12.930 1.00 93.81 796 ASP A N 1
ATOM 6124 C CA . ASP A 1 796 ? -13.798 -18.811 -13.839 1.00 93.81 796 ASP A CA 1
ATOM 6125 C C . ASP A 1 796 ? -15.289 -19.034 -14.164 1.00 93.81 796 ASP A C 1
ATOM 6127 O O . ASP A 1 796 ? -16.074 -18.090 -14.267 1.00 93.81 796 ASP A O 1
ATOM 6131 N N . ARG A 1 797 ? -15.712 -20.298 -14.313 1.00 90.25 797 ARG A N 1
ATOM 6132 C CA . ARG A 1 797 ? -17.130 -20.661 -14.489 1.00 90.25 797 ARG A CA 1
ATOM 6133 C C . ARG A 1 797 ? -17.967 -20.363 -13.251 1.00 90.25 797 ARG A C 1
ATOM 6135 O O . ARG A 1 797 ? -19.075 -19.838 -13.378 1.00 90.25 797 ARG A O 1
ATOM 6142 N N . PHE A 1 798 ? -17.447 -20.693 -12.073 1.00 86.31 798 PHE A N 1
ATOM 6143 C CA . PHE A 1 798 ? -18.105 -20.426 -10.799 1.00 86.31 798 PHE A CA 1
ATOM 6144 C C . PHE A 1 798 ? -18.283 -18.926 -10.547 1.00 86.31 798 PHE A C 1
ATOM 6146 O O . PHE A 1 798 ? -19.396 -18.493 -10.247 1.00 86.31 798 PHE A O 1
ATOM 6153 N N . GLU A 1 799 ? -17.233 -18.130 -10.755 1.00 80.25 799 GLU A N 1
ATOM 6154 C CA . GLU A 1 799 ? -17.264 -16.668 -10.624 1.00 80.25 799 GLU A CA 1
ATOM 6155 C C . GLU A 1 799 ? -18.196 -16.012 -11.656 1.00 80.25 799 GLU A C 1
ATOM 6157 O O . GLU A 1 799 ? -18.840 -15.008 -11.360 1.00 80.25 799 GLU A O 1
ATOM 6162 N N . ALA A 1 800 ? -18.382 -16.633 -12.827 1.00 78.31 800 ALA A N 1
ATOM 6163 C CA . ALA A 1 800 ? -19.382 -16.233 -13.820 1.00 78.31 800 ALA A CA 1
ATOM 6164 C C . ALA A 1 800 ? -20.833 -16.649 -13.474 1.00 78.31 800 ALA A C 1
ATOM 6166 O O . ALA A 1 800 ? -21.722 -16.544 -14.320 1.00 78.31 800 ALA A O 1
ATOM 6167 N N . GLY A 1 801 ? -21.093 -17.144 -12.258 1.00 72.56 801 GLY A N 1
ATOM 6168 C CA . GLY A 1 801 ? -22.433 -17.478 -11.761 1.00 72.56 801 GLY A CA 1
ATOM 6169 C C . GLY A 1 801 ? -22.851 -18.939 -11.942 1.00 72.56 801 GLY A C 1
ATOM 6170 O O . GLY A 1 801 ? -23.963 -19.310 -11.559 1.00 72.56 801 GLY A O 1
ATOM 6171 N N . GLN A 1 802 ? -21.983 -19.808 -12.472 1.00 80.50 802 GLN A N 1
ATOM 6172 C CA . GLN A 1 802 ? -22.270 -21.242 -12.583 1.00 80.50 802 GLN A CA 1
ATOM 6173 C C . GLN A 1 802 ? -21.966 -21.936 -11.253 1.00 80.50 802 GLN A C 1
ATOM 6175 O O . GLN A 1 802 ? -20.944 -22.600 -11.094 1.00 80.50 802 GLN A O 1
ATOM 6180 N N . GLY A 1 803 ? -22.866 -21.788 -10.278 1.00 70.12 803 GLY A N 1
ATOM 6181 C CA . GLY A 1 803 ? -22.653 -22.255 -8.903 1.00 70.12 803 GLY A CA 1
ATOM 6182 C C . GLY A 1 803 ? -22.256 -23.734 -8.768 1.00 70.12 803 GLY A C 1
ATOM 6183 O O . GLY A 1 803 ? -21.567 -24.082 -7.817 1.00 70.12 803 GLY A O 1
ATOM 6184 N N . GLY A 1 804 ? -22.638 -24.601 -9.710 1.00 80.06 804 GLY A N 1
ATOM 6185 C CA . GLY A 1 804 ? -22.258 -26.021 -9.724 1.00 80.06 804 GLY A CA 1
ATOM 6186 C C . GLY A 1 804 ? -20.868 -26.335 -10.297 1.00 80.06 804 GLY A C 1
ATOM 6187 O O . GLY A 1 804 ? -20.501 -27.503 -10.349 1.00 80.06 804 GLY A O 1
ATOM 6188 N N . ALA A 1 805 ? -20.100 -25.339 -10.758 1.00 89.44 805 ALA A N 1
ATOM 6189 C CA . ALA A 1 805 ? -18.802 -25.566 -11.401 1.00 89.44 805 ALA A CA 1
ATOM 6190 C C . ALA A 1 805 ? -17.695 -26.005 -10.423 1.00 89.44 805 ALA A C 1
ATOM 6192 O O . ALA A 1 805 ? -16.778 -26.725 -10.828 1.00 89.44 805 ALA A O 1
ATOM 6193 N N . LEU A 1 806 ? -17.794 -25.597 -9.152 1.00 90.00 806 LEU A N 1
ATOM 6194 C CA . LEU A 1 806 ? -16.932 -26.069 -8.067 1.00 90.00 806 LEU A CA 1
ATOM 6195 C C . LEU A 1 806 ? -17.632 -27.150 -7.246 1.00 90.00 806 LEU A C 1
ATOM 6197 O O . LEU A 1 806 ? -18.809 -27.032 -6.896 1.00 90.00 806 LEU A O 1
ATOM 6201 N N . THR A 1 807 ? -16.866 -28.167 -6.870 1.00 92.00 807 THR A N 1
ATOM 6202 C CA . THR A 1 807 ? -17.262 -29.143 -5.852 1.00 92.00 807 THR A CA 1
ATOM 6203 C C . THR A 1 807 ? -17.361 -28.475 -4.470 1.00 92.00 807 THR A C 1
ATOM 6205 O O . THR A 1 807 ? -16.809 -27.390 -4.253 1.00 92.00 807 THR A O 1
ATOM 6208 N N . PRO A 1 808 ? -18.022 -29.109 -3.481 1.00 86.75 808 PRO A N 1
ATOM 6209 C CA . PRO A 1 808 ? -18.069 -28.575 -2.121 1.00 86.75 808 PRO A CA 1
ATOM 6210 C C . PRO A 1 808 ? -16.687 -28.337 -1.490 1.00 86.75 808 PRO A C 1
ATOM 6212 O O . PRO A 1 808 ? -16.512 -27.336 -0.801 1.00 86.75 808 PRO A O 1
ATOM 6215 N N . ALA A 1 809 ? -15.711 -29.219 -1.739 1.00 90.81 809 ALA A N 1
ATOM 6216 C CA . ALA A 1 809 ? -14.343 -29.074 -1.231 1.00 90.81 809 ALA A CA 1
ATOM 6217 C C . ALA A 1 809 ? -13.639 -27.852 -1.828 1.00 90.81 809 ALA A C 1
ATOM 6219 O O . ALA A 1 809 ? -13.093 -27.027 -1.104 1.00 90.81 809 ALA A O 1
ATOM 6220 N N . GLU A 1 810 ? -13.748 -27.660 -3.141 1.00 94.12 810 GLU A N 1
ATOM 6221 C CA . GLU A 1 810 ? -13.164 -26.496 -3.815 1.00 94.12 810 GLU A CA 1
ATOM 6222 C C . GLU A 1 810 ? -13.815 -25.186 -3.404 1.00 94.12 810 GLU A C 1
ATOM 6224 O O . GLU A 1 810 ? -13.128 -24.176 -3.309 1.00 94.12 810 GLU A O 1
ATOM 6229 N N . ARG A 1 811 ? -15.124 -25.181 -3.132 1.00 85.12 811 ARG A N 1
ATOM 6230 C CA . ARG A 1 811 ? -15.797 -23.983 -2.621 1.00 85.12 811 ARG A CA 1
ATOM 6231 C C . ARG A 1 811 ? -15.289 -23.610 -1.229 1.00 85.12 811 ARG A C 1
ATOM 6233 O O . ARG A 1 811 ? -15.039 -22.434 -0.974 1.00 85.12 811 ARG A O 1
ATOM 6240 N N . ARG A 1 812 ? -15.105 -24.597 -0.342 1.00 84.88 812 ARG A N 1
ATOM 6241 C CA . ARG A 1 812 ? -14.473 -24.366 0.967 1.00 84.88 812 ARG A CA 1
ATOM 6242 C C . ARG A 1 812 ? -13.032 -23.883 0.801 1.00 84.88 812 ARG A C 1
ATOM 6244 O O . ARG A 1 812 ? -12.659 -22.914 1.449 1.00 84.88 812 ARG A O 1
ATOM 6251 N N . GLY A 1 813 ? -12.269 -24.476 -0.117 1.00 90.44 813 GLY A N 1
ATOM 6252 C CA . GLY A 1 813 ? -10.909 -24.056 -0.459 1.00 90.44 813 GLY A CA 1
ATOM 6253 C C . GLY A 1 813 ? -10.822 -22.624 -0.984 1.00 90.44 813 GLY A C 1
ATOM 6254 O O . GLY A 1 813 ? -9.989 -21.855 -0.518 1.00 90.44 813 GLY A O 1
ATOM 6255 N N . TRP A 1 814 ? -11.721 -22.235 -1.889 1.00 86.88 814 TRP A N 1
ATOM 6256 C CA . TRP A 1 814 ? -11.840 -20.868 -2.407 1.00 86.88 814 TRP A CA 1
ATOM 6257 C C . TRP A 1 814 ? -12.151 -19.871 -1.287 1.00 86.88 814 TRP A C 1
ATOM 6259 O O . TRP A 1 814 ? -11.544 -18.804 -1.214 1.00 86.88 814 TRP A O 1
ATOM 6269 N N . LEU A 1 815 ? -13.048 -20.228 -0.365 1.00 75.94 815 LEU A N 1
ATOM 6270 C CA . LEU A 1 815 ? -13.352 -19.387 0.789 1.00 75.94 815 LEU A CA 1
ATOM 6271 C C . LEU A 1 815 ? -12.155 -19.273 1.741 1.00 75.94 815 LEU A C 1
ATOM 6273 O O . LEU A 1 815 ? -11.834 -18.171 2.183 1.00 75.94 815 LEU A O 1
ATOM 6277 N N . LEU A 1 816 ? -11.460 -20.379 2.023 1.00 81.19 816 LEU A N 1
ATOM 6278 C CA . LEU A 1 816 ? -10.246 -20.399 2.847 1.00 81.19 816 LEU A CA 1
ATOM 6279 C C . LEU A 1 816 ? -9.142 -19.529 2.244 1.00 81.19 816 LEU A C 1
ATOM 6281 O O . LEU A 1 816 ? -8.596 -18.688 2.958 1.00 81.19 816 LEU A O 1
ATOM 6285 N N . PHE A 1 817 ? -8.876 -19.682 0.942 1.00 86.75 817 PHE A N 1
ATOM 6286 C CA . PHE A 1 817 ? -7.890 -18.917 0.171 1.00 86.75 817 PHE A CA 1
ATOM 6287 C C . PHE A 1 817 ? -8.058 -17.406 0.365 1.00 86.75 817 PHE A C 1
ATOM 6289 O O . PHE A 1 817 ? -7.082 -16.682 0.549 1.00 86.75 817 PHE A O 1
ATOM 6296 N N . ARG A 1 818 ? -9.309 -16.940 0.387 1.00 74.00 818 ARG A N 1
ATOM 6297 C CA . ARG A 1 818 ? -9.663 -15.525 0.528 1.00 74.00 818 ARG A CA 1
ATOM 6298 C C . ARG A 1 818 ? -9.751 -15.040 1.977 1.00 74.00 818 ARG A C 1
ATOM 6300 O O . ARG A 1 818 ? -9.670 -13.847 2.226 1.00 74.00 818 ARG A O 1
ATOM 6307 N N . THR A 1 819 ? -9.969 -15.940 2.935 1.00 67.50 819 THR A N 1
ATOM 6308 C CA . THR A 1 819 ? -10.254 -15.587 4.335 1.00 67.50 819 THR A CA 1
ATOM 6309 C C . THR A 1 819 ? -9.119 -16.026 5.257 1.00 67.50 819 THR A C 1
ATOM 6311 O O . THR A 1 819 ? -8.119 -15.322 5.381 1.00 67.50 819 THR A O 1
ATOM 6314 N N . LYS A 1 820 ? -9.251 -17.179 5.916 1.00 74.56 820 LYS A N 1
ATOM 6315 C CA . LYS A 1 820 ? -8.316 -17.681 6.927 1.00 74.56 820 LYS A CA 1
ATOM 6316 C C . LYS A 1 820 ? -6.895 -17.849 6.381 1.00 74.56 820 LYS A C 1
ATOM 6318 O O . LYS A 1 820 ? -5.954 -17.515 7.090 1.00 74.56 820 LYS A O 1
ATOM 6323 N N . ALA A 1 821 ? -6.741 -18.318 5.139 1.00 79.44 821 ALA A N 1
ATOM 6324 C CA . ALA A 1 821 ? -5.432 -18.567 4.532 1.00 79.44 821 ALA A CA 1
ATOM 6325 C C . ALA A 1 821 ? -4.766 -17.307 3.946 1.00 79.44 821 ALA A C 1
ATOM 6327 O O . ALA A 1 821 ? -3.566 -17.319 3.697 1.00 79.44 821 ALA A O 1
ATOM 6328 N N . ARG A 1 822 ? -5.521 -16.207 3.773 1.00 77.44 822 ARG A N 1
ATOM 6329 C CA . ARG A 1 822 ? -5.017 -14.870 3.387 1.00 77.44 822 ARG A CA 1
ATOM 6330 C C . ARG A 1 822 ? -4.244 -14.814 2.058 1.00 77.44 822 ARG A C 1
ATOM 6332 O O . ARG A 1 822 ? -3.521 -13.856 1.814 1.00 77.44 822 ARG A O 1
ATOM 6339 N N . CYS A 1 823 ? -4.387 -15.800 1.177 1.00 85.75 823 CYS A N 1
ATOM 6340 C CA . CYS A 1 823 ? -3.594 -15.903 -0.051 1.00 85.75 823 CYS A CA 1
ATOM 6341 C C . CYS A 1 823 ? -3.886 -14.767 -1.047 1.00 85.75 823 CYS A C 1
ATOM 6343 O O . CYS A 1 823 ? -3.007 -14.369 -1.811 1.00 85.75 823 CYS A O 1
ATOM 6345 N N . THR A 1 824 ? -5.093 -14.191 -0.995 1.00 78.56 824 THR A N 1
ATOM 6346 C CA . THR A 1 824 ? -5.471 -12.979 -1.746 1.00 78.56 824 THR A CA 1
ATOM 6347 C C . THR A 1 824 ? -4.782 -11.711 -1.260 1.00 78.56 824 THR A C 1
ATOM 6349 O O . THR A 1 824 ? -5.147 -10.625 -1.692 1.00 78.56 824 THR A O 1
ATOM 6352 N N . ALA A 1 825 ? -3.800 -11.828 -0.370 1.00 75.81 825 ALA A N 1
ATOM 6353 C CA . ALA A 1 825 ? -2.874 -10.753 -0.112 1.00 75.81 825 ALA A CA 1
ATOM 6354 C C . ALA A 1 825 ? -2.066 -10.403 -1.364 1.00 75.81 825 ALA A C 1
ATOM 6356 O O . ALA A 1 825 ? -2.142 -9.292 -1.869 1.00 75.81 825 ALA A O 1
ATOM 6357 N N . CYS A 1 826 ? -1.382 -11.393 -1.928 1.00 84.00 826 CYS A N 1
ATOM 6358 C CA . CYS A 1 826 ? -0.545 -11.206 -3.112 1.00 84.00 826 CYS A CA 1
ATOM 6359 C C . CYS A 1 826 ? -1.227 -11.775 -4.368 1.00 84.00 826 CYS A C 1
ATOM 6361 O O . CYS A 1 826 ? -1.054 -11.273 -5.475 1.00 84.00 826 CYS A O 1
ATOM 6363 N N . HIS A 1 827 ? -2.058 -12.813 -4.227 1.00 91.81 827 HIS A N 1
ATOM 6364 C CA . HIS A 1 827 ? -2.662 -13.512 -5.363 1.00 91.81 827 HIS A CA 1
ATOM 6365 C C . HIS A 1 827 ? -4.077 -13.012 -5.666 1.00 91.81 827 HIS A C 1
ATOM 6367 O O . HIS A 1 827 ? -5.072 -13.629 -5.278 1.00 91.81 827 HIS A O 1
ATOM 6373 N N . THR A 1 828 ? -4.170 -11.885 -6.376 1.00 83.75 828 THR A N 1
ATOM 6374 C CA . THR A 1 828 ? -5.437 -11.193 -6.665 1.00 83.75 828 THR A CA 1
ATOM 6375 C C . THR A 1 828 ? -5.712 -11.004 -8.157 1.00 83.75 828 THR A C 1
ATOM 6377 O O . THR A 1 828 ? -4.882 -11.291 -9.021 1.00 83.75 828 THR A O 1
ATOM 6380 N N . GLY A 1 829 ? -6.919 -10.520 -8.459 1.00 84.50 829 GLY A N 1
ATOM 6381 C CA . GLY A 1 829 ? -7.319 -10.111 -9.798 1.00 84.50 829 GLY A CA 1
ATOM 6382 C C . GLY A 1 829 ? -7.432 -11.261 -10.804 1.00 84.50 829 GLY A C 1
ATOM 6383 O O . GLY A 1 829 ? -7.298 -12.436 -10.456 1.00 84.50 829 GLY A O 1
ATOM 6384 N N . PRO A 1 830 ? -7.650 -10.933 -12.090 1.00 89.50 830 PRO A N 1
ATOM 6385 C CA . PRO A 1 830 ? -7.890 -11.929 -13.126 1.00 89.50 830 PRO A CA 1
ATOM 6386 C C . PRO A 1 830 ? -6.722 -12.870 -13.382 1.00 89.50 830 PRO A C 1
ATOM 6388 O O . PRO A 1 830 ? -6.927 -13.848 -14.080 1.00 89.50 830 PRO A O 1
ATOM 6391 N N . ASN A 1 831 ? -5.516 -12.595 -12.876 1.00 92.88 831 ASN A N 1
ATOM 6392 C CA . ASN A 1 831 ? -4.344 -13.454 -13.043 1.00 92.88 831 ASN A CA 1
ATOM 6393 C C . ASN A 1 831 ? -3.934 -14.190 -11.752 1.00 92.88 831 ASN A C 1
ATOM 6395 O O . ASN A 1 831 ? -2.916 -14.880 -11.761 1.00 92.88 831 ASN A O 1
ATOM 6399 N N . TYR A 1 832 ? -4.679 -14.034 -10.649 1.00 93.75 832 TYR A N 1
ATOM 6400 C CA . TYR A 1 832 ? -4.285 -14.507 -9.310 1.00 93.75 832 TYR A CA 1
ATOM 6401 C C . TYR A 1 832 ? -2.842 -14.109 -8.950 1.00 93.75 832 TYR A C 1
ATOM 6403 O O . TYR A 1 832 ? -2.045 -14.918 -8.475 1.00 93.75 832 TYR A O 1
ATOM 6411 N N . SER A 1 833 ? -2.500 -12.859 -9.247 1.00 92.81 833 SER A N 1
ATOM 6412 C CA . SER A 1 833 ? -1.223 -12.211 -8.969 1.00 92.81 833 SER A CA 1
ATOM 6413 C C . SER A 1 833 ? -1.441 -10.705 -9.033 1.00 92.81 833 SER A C 1
ATOM 6415 O O . SER A 1 833 ? -2.048 -10.199 -9.979 1.00 92.81 833 SER A O 1
ATOM 6417 N N . ASP A 1 834 ? -0.926 -9.999 -8.037 1.00 87.81 834 ASP A N 1
ATOM 6418 C CA . ASP A 1 834 ? -0.845 -8.543 -8.023 1.00 87.81 834 ASP A CA 1
ATOM 6419 C C . ASP A 1 834 ? 0.306 -7.997 -8.894 1.00 87.81 834 ASP A C 1
ATOM 6421 O O . ASP A 1 834 ? 0.393 -6.793 -9.132 1.00 87.81 834 ASP A O 1
ATOM 6425 N N . GLU A 1 835 ? 1.161 -8.886 -9.416 1.00 89.38 835 GLU A N 1
ATOM 6426 C CA . GLU A 1 835 ? 2.389 -8.583 -10.159 1.00 89.38 835 GLU A CA 1
ATOM 6427 C C . GLU A 1 835 ? 3.345 -7.632 -9.395 1.00 89.38 835 GLU A C 1
ATOM 6429 O O . GLU A 1 835 ? 4.140 -6.917 -10.020 1.00 89.38 835 GLU A O 1
ATOM 6434 N N . SER A 1 836 ? 3.280 -7.645 -8.055 1.00 89.19 836 SER A N 1
ATOM 6435 C CA . SER A 1 836 ? 4.182 -6.942 -7.129 1.00 89.19 836 SER A CA 1
ATOM 6436 C C . SER A 1 836 ? 5.320 -7.857 -6.6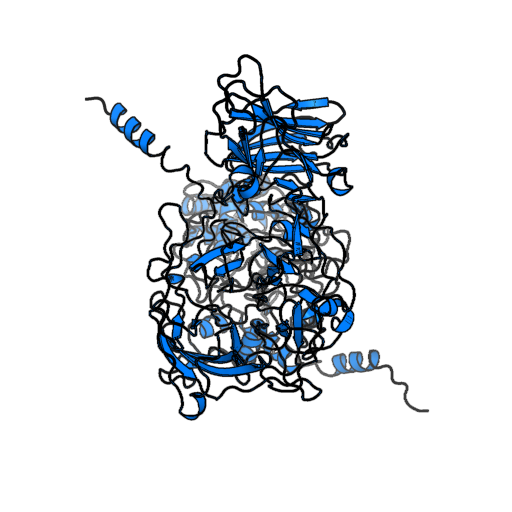60 1.00 89.19 836 SER A C 1
ATOM 6438 O O . SER A 1 836 ? 5.463 -8.979 -7.144 1.00 89.19 836 SER A O 1
ATOM 6440 N N . PHE A 1 837 ? 6.166 -7.369 -5.743 1.00 89.88 837 PHE A N 1
ATOM 6441 C CA . PHE A 1 837 ? 7.374 -8.056 -5.282 1.00 89.88 837 PHE A CA 1
ATOM 6442 C C . PHE A 1 837 ? 7.374 -8.240 -3.766 1.00 89.88 837 PHE A C 1
ATOM 6444 O O . PHE A 1 837 ? 7.374 -7.258 -3.018 1.00 89.88 837 PHE A O 1
ATOM 6451 N N . HIS A 1 838 ? 7.462 -9.495 -3.333 1.00 88.69 838 HIS A N 1
ATOM 6452 C CA . HIS A 1 838 ? 7.368 -9.909 -1.935 1.00 88.69 838 HIS A CA 1
ATOM 6453 C C . HIS A 1 838 ? 8.498 -10.876 -1.590 1.00 88.69 838 HIS A C 1
ATOM 6455 O O . HIS A 1 838 ? 9.009 -11.577 -2.460 1.00 88.69 838 HIS A O 1
ATOM 6461 N N . ASP A 1 839 ? 8.891 -10.903 -0.322 1.00 86.19 839 ASP A N 1
ATOM 6462 C CA . ASP A 1 839 ? 9.809 -11.907 0.218 1.00 86.19 839 ASP A CA 1
ATOM 6463 C C . ASP A 1 839 ? 8.961 -12.991 0.901 1.00 86.19 839 ASP A C 1
ATOM 6465 O O . ASP A 1 839 ? 8.228 -12.721 1.843 1.00 86.19 839 ASP A O 1
ATOM 6469 N N . ASP A 1 840 ? 8.998 -14.227 0.434 1.00 74.94 840 ASP A N 1
ATOM 6470 C CA . ASP A 1 840 ? 8.257 -15.352 1.023 1.00 74.94 840 ASP A CA 1
ATOM 6471 C C . ASP A 1 840 ? 9.000 -16.001 2.213 1.00 74.94 840 ASP A C 1
ATOM 6473 O O . ASP A 1 840 ? 8.584 -17.034 2.752 1.00 74.94 840 ASP A O 1
ATOM 6477 N N . GLY A 1 841 ? 10.097 -15.386 2.662 1.00 70.88 841 GLY A N 1
ATOM 6478 C CA . GLY A 1 841 ? 10.958 -15.862 3.734 1.00 70.88 841 GLY A CA 1
ATOM 6479 C C . GLY A 1 841 ? 11.899 -16.976 3.290 1.00 70.88 841 GLY A C 1
ATOM 6480 O O . GLY A 1 841 ? 12.401 -17.701 4.151 1.00 70.88 841 GLY A O 1
ATOM 6481 N N . PHE A 1 842 ? 12.132 -17.152 1.987 1.00 64.75 842 PHE A N 1
ATOM 6482 C CA . PHE A 1 842 ? 13.011 -18.194 1.442 1.00 64.75 842 PHE A CA 1
ATOM 6483 C C . PHE A 1 842 ? 14.482 -17.830 1.366 1.00 64.75 842 PHE A C 1
ATOM 6485 O O . PHE A 1 842 ? 15.307 -18.727 1.171 1.00 64.75 842 PHE A O 1
ATOM 6492 N N . PHE A 1 843 ? 14.819 -16.550 1.511 1.00 57.12 843 PHE A N 1
ATOM 6493 C CA . PHE A 1 843 ? 16.183 -16.077 1.338 1.00 57.12 843 PHE A CA 1
ATOM 6494 C C . PHE A 1 843 ? 17.113 -16.681 2.407 1.00 57.12 843 PHE A C 1
ATOM 6496 O O . PHE A 1 843 ? 17.207 -16.198 3.533 1.00 57.12 843 PHE A O 1
ATOM 6503 N N . SER A 1 844 ? 17.795 -17.775 2.056 1.00 50.84 844 SER A N 1
ATOM 6504 C CA . SER A 1 844 ? 18.821 -18.424 2.886 1.00 50.84 844 SER A CA 1
ATOM 6505 C C . SER A 1 844 ? 20.199 -18.468 2.215 1.00 50.84 844 SER A C 1
ATOM 6507 O O . SER A 1 844 ? 21.196 -18.723 2.889 1.00 50.84 844 SER A O 1
ATOM 6509 N N . SER A 1 845 ? 20.291 -18.148 0.917 1.00 52.47 845 SER A N 1
ATOM 6510 C CA . SER A 1 845 ? 21.554 -18.078 0.176 1.00 52.47 845 SER A CA 1
ATOM 6511 C C . SER A 1 845 ? 21.930 -16.637 -0.167 1.00 52.47 845 SER A C 1
ATOM 6513 O O . SER A 1 845 ? 21.158 -15.922 -0.796 1.00 52.47 845 SER A O 1
ATOM 6515 N N . ILE A 1 846 ? 23.163 -16.246 0.159 1.00 55.00 846 ILE A N 1
ATOM 6516 C CA . ILE A 1 846 ? 23.751 -14.925 -0.131 1.00 55.00 846 ILE A CA 1
ATOM 6517 C C . ILE A 1 846 ? 23.845 -14.640 -1.659 1.00 55.00 846 ILE A C 1
ATOM 6519 O O . ILE A 1 846 ? 24.127 -13.512 -2.049 1.00 55.00 846 ILE A O 1
ATOM 6523 N N . SER A 1 847 ? 23.596 -15.623 -2.540 1.00 69.50 847 SER A N 1
ATOM 6524 C CA . SER A 1 847 ? 23.852 -15.532 -3.989 1.00 69.50 847 SER A CA 1
ATOM 6525 C C . SER A 1 847 ? 22.738 -14.920 -4.855 1.00 69.50 847 SER A C 1
ATOM 6527 O O . SER A 1 847 ? 23.066 -14.234 -5.823 1.00 69.50 847 SER A O 1
ATOM 6529 N N . ASP A 1 848 ? 21.446 -15.128 -4.557 1.00 82.62 848 ASP A N 1
ATOM 6530 C CA . ASP A 1 848 ? 20.346 -14.552 -5.360 1.00 82.62 848 ASP A CA 1
ATOM 6531 C C . ASP A 1 848 ? 19.646 -13.399 -4.636 1.00 82.62 848 ASP A C 1
ATOM 6533 O O . ASP A 1 848 ? 18.669 -13.589 -3.920 1.00 82.62 848 ASP A O 1
ATOM 6537 N N . GLU A 1 849 ? 20.119 -12.173 -4.865 1.00 85.31 849 GLU A N 1
ATOM 6538 C CA . GLU A 1 849 ? 19.550 -10.967 -4.253 1.00 85.31 849 GLU A CA 1
ATOM 6539 C C . GLU A 1 849 ? 18.107 -10.638 -4.700 1.00 85.31 849 GLU A C 1
ATOM 6541 O O . GLU A 1 849 ? 17.523 -9.677 -4.192 1.00 85.31 849 GLU A O 1
ATOM 6546 N N . GLY A 1 850 ? 17.510 -11.398 -5.624 1.00 90.31 850 GLY A N 1
ATOM 6547 C CA . GLY A 1 850 ? 16.152 -11.166 -6.110 1.00 90.31 850 GLY A CA 1
ATOM 6548 C C . GLY A 1 850 ? 16.026 -9.822 -6.828 1.00 90.31 850 GLY A C 1
ATOM 6549 O O . GLY A 1 850 ? 16.869 -9.457 -7.654 1.00 90.31 850 GLY A O 1
ATOM 6550 N N . ARG A 1 851 ? 14.976 -9.059 -6.513 1.00 90.81 851 ARG A N 1
ATOM 6551 C CA . ARG A 1 851 ? 14.713 -7.732 -7.093 1.00 90.81 851 ARG A CA 1
ATOM 6552 C C . ARG A 1 851 ? 15.843 -6.725 -6.864 1.00 90.81 851 ARG A C 1
ATOM 6554 O O . ARG A 1 851 ? 16.057 -5.876 -7.729 1.00 90.81 851 ARG A O 1
ATOM 6561 N N . ALA A 1 852 ? 16.608 -6.829 -5.776 1.00 88.12 852 ALA A N 1
ATOM 6562 C CA . ALA A 1 852 ? 17.736 -5.927 -5.526 1.00 88.12 852 ALA A CA 1
ATOM 6563 C C . ALA A 1 852 ? 18.798 -5.961 -6.639 1.00 88.12 852 ALA A C 1
ATOM 6565 O O . ALA A 1 852 ? 19.453 -4.947 -6.872 1.00 88.12 852 ALA A O 1
ATOM 6566 N N . ARG A 1 853 ? 18.912 -7.062 -7.398 1.00 86.44 853 ARG A N 1
ATOM 6567 C CA . ARG A 1 853 ? 19.770 -7.128 -8.594 1.00 86.44 853 ARG A CA 1
ATOM 6568 C C . ARG A 1 853 ? 19.329 -6.134 -9.676 1.00 86.44 853 ARG A C 1
ATOM 6570 O O . ARG A 1 853 ? 20.168 -5.580 -10.378 1.00 86.44 853 ARG A O 1
ATOM 6577 N N . ALA A 1 854 ? 18.021 -5.909 -9.808 1.00 85.38 854 ALA A N 1
ATOM 6578 C CA . ALA A 1 854 ? 17.441 -4.988 -10.782 1.00 85.38 854 ALA A CA 1
ATOM 6579 C C . ALA A 1 854 ? 17.423 -3.532 -10.288 1.00 85.38 854 ALA A C 1
ATOM 6581 O O . ALA A 1 854 ? 17.550 -2.615 -11.095 1.00 85.38 854 ALA A O 1
ATOM 6582 N N . THR A 1 855 ? 17.251 -3.306 -8.981 1.00 84.12 855 THR A N 1
ATOM 6583 C CA . THR A 1 855 ? 17.037 -1.956 -8.421 1.00 84.12 855 THR A CA 1
ATOM 6584 C C . THR A 1 855 ? 18.255 -1.371 -7.710 1.00 84.12 855 THR A C 1
ATOM 6586 O O . THR A 1 855 ? 18.331 -0.159 -7.520 1.00 84.12 855 THR A O 1
ATOM 6589 N N . GLY A 1 856 ? 19.198 -2.209 -7.273 1.00 79.81 856 GLY A N 1
ATOM 6590 C CA . GLY A 1 856 ? 20.336 -1.824 -6.438 1.00 79.81 856 GLY A CA 1
ATOM 6591 C C . GLY A 1 856 ? 19.976 -1.457 -4.992 1.00 79.81 856 GLY A C 1
ATOM 6592 O O . GLY A 1 856 ? 20.844 -0.960 -4.269 1.00 79.81 856 GLY A O 1
ATOM 6593 N N . ARG A 1 857 ? 18.723 -1.668 -4.560 1.00 82.25 857 ARG A N 1
ATOM 6594 C CA . ARG A 1 857 ? 18.206 -1.231 -3.251 1.00 82.25 857 ARG A CA 1
ATOM 6595 C C . ARG A 1 857 ? 18.197 -2.364 -2.232 1.00 82.25 857 ARG A C 1
ATOM 6597 O O . ARG A 1 857 ? 17.723 -3.459 -2.508 1.00 82.25 857 ARG A O 1
ATOM 6604 N N . ALA A 1 858 ? 18.634 -2.073 -1.007 1.00 81.12 858 ALA A N 1
ATOM 6605 C CA . ALA A 1 858 ? 18.710 -3.071 0.064 1.00 81.12 858 ALA A CA 1
ATOM 6606 C C . ALA A 1 858 ? 17.336 -3.640 0.469 1.00 81.12 858 ALA A C 1
ATOM 6608 O O . ALA A 1 858 ? 17.239 -4.820 0.789 1.00 81.12 858 ALA A O 1
ATOM 6609 N N . ARG A 1 859 ? 16.277 -2.820 0.429 1.00 80.31 859 ARG A N 1
ATOM 6610 C CA . ARG A 1 859 ? 14.901 -3.233 0.766 1.00 80.31 859 ARG A CA 1
ATOM 6611 C C . ARG A 1 859 ? 14.276 -4.226 -0.214 1.00 80.31 859 ARG A C 1
ATOM 6613 O O . ARG A 1 859 ? 13.323 -4.909 0.148 1.00 80.31 859 ARG A O 1
ATOM 6620 N N . ASP A 1 860 ? 14.817 -4.299 -1.428 1.00 84.81 860 ASP A N 1
ATOM 6621 C CA . ASP A 1 860 ? 14.366 -5.204 -2.486 1.00 84.81 860 ASP A CA 1
ATOM 6622 C C . ASP A 1 860 ? 15.083 -6.564 -2.440 1.00 84.81 860 ASP A C 1
ATOM 6624 O O . ASP A 1 860 ? 14.826 -7.430 -3.279 1.00 84.81 860 ASP A O 1
ATOM 6628 N N . ARG A 1 861 ? 16.004 -6.763 -1.486 1.00 85.69 861 ARG A N 1
ATOM 6629 C CA . ARG A 1 861 ? 16.755 -8.013 -1.361 1.00 85.69 861 ARG A CA 1
ATOM 6630 C C . ARG A 1 861 ? 15.819 -9.145 -0.946 1.00 85.69 861 ARG A C 1
ATOM 6632 O O . ARG A 1 861 ? 15.038 -8.972 -0.019 1.00 85.69 861 ARG A O 1
ATOM 6639 N N . GLY A 1 862 ? 15.910 -10.280 -1.638 1.00 85.69 862 GLY A N 1
ATOM 6640 C CA . GLY A 1 862 ? 15.076 -11.459 -1.371 1.00 85.69 862 GLY A CA 1
ATOM 6641 C C . GLY A 1 862 ? 13.631 -11.335 -1.865 1.00 85.69 862 GLY A C 1
ATOM 6642 O O . GLY A 1 862 ? 12.872 -12.292 -1.762 1.00 85.69 862 GLY A O 1
ATOM 6643 N N . ARG A 1 863 ? 13.243 -10.188 -2.444 1.00 89.44 863 ARG A N 1
ATOM 6644 C CA . ARG A 1 863 ? 11.903 -10.010 -3.005 1.00 89.44 863 ARG A CA 1
ATOM 6645 C C . ARG A 1 863 ? 11.820 -10.558 -4.421 1.00 89.44 863 ARG A C 1
ATOM 6647 O O . ARG A 1 863 ? 12.637 -10.210 -5.278 1.00 89.44 863 ARG A O 1
ATOM 6654 N N . PHE A 1 864 ? 10.768 -11.321 -4.686 1.00 92.06 864 PHE A N 1
ATOM 6655 C CA . PHE A 1 864 ? 10.445 -11.877 -5.992 1.00 92.06 864 PHE A CA 1
ATOM 6656 C C . PHE A 1 864 ? 9.022 -11.524 -6.398 1.00 92.06 864 PHE A C 1
ATOM 6658 O O . PHE A 1 864 ? 8.155 -11.261 -5.567 1.00 92.06 864 PHE A O 1
ATOM 6665 N N . LYS A 1 865 ? 8.794 -11.495 -7.708 1.00 94.75 865 LYS A N 1
ATOM 6666 C CA . LYS A 1 865 ? 7.497 -11.197 -8.289 1.00 94.75 865 LYS A CA 1
ATOM 6667 C C . LYS A 1 865 ? 6.490 -12.280 -7.914 1.00 94.75 865 LYS A C 1
ATOM 6669 O O . LYS A 1 865 ? 6.782 -13.458 -8.129 1.00 94.75 865 LYS A O 1
ATOM 6674 N N . THR A 1 866 ? 5.295 -11.893 -7.473 1.00 94.06 866 THR A N 1
ATOM 6675 C CA . THR A 1 866 ? 4.188 -12.826 -7.224 1.00 94.06 866 THR A CA 1
ATOM 6676 C C . THR A 1 866 ? 3.852 -13.609 -8.503 1.00 94.06 866 THR A C 1
ATOM 6678 O O . THR A 1 866 ? 3.408 -13.004 -9.489 1.00 94.06 866 THR A O 1
ATOM 6681 N N . PRO A 1 867 ? 4.037 -14.941 -8.554 1.00 94.69 867 PRO A N 1
ATOM 6682 C CA . PRO A 1 867 ? 3.692 -15.719 -9.739 1.00 94.69 867 PRO A CA 1
ATOM 6683 C C . PRO A 1 867 ? 2.168 -15.825 -9.899 1.00 94.69 867 PRO A C 1
ATOM 6685 O O . PRO A 1 867 ? 1.415 -15.749 -8.928 1.00 94.69 867 PRO A O 1
ATOM 6688 N N . THR A 1 868 ? 1.697 -16.015 -11.135 1.00 95.69 868 THR A N 1
ATOM 6689 C CA . THR A 1 868 ? 0.284 -16.349 -11.377 1.00 95.69 868 THR A CA 1
ATOM 6690 C C . THR A 1 868 ? -0.041 -17.722 -10.799 1.00 95.69 868 THR A C 1
ATOM 6692 O O . THR A 1 868 ? 0.760 -18.646 -10.922 1.00 95.69 868 THR A O 1
ATOM 6695 N N . LEU A 1 869 ? -1.228 -17.868 -10.201 1.00 97.25 869 LEU A N 1
ATOM 6696 C CA . LEU A 1 869 ? -1.743 -19.182 -9.798 1.00 97.25 869 LEU A CA 1
ATOM 6697 C C . LEU A 1 869 ? -2.592 -19.861 -10.880 1.00 97.25 869 LEU A C 1
ATOM 6699 O O . LEU A 1 869 ? -3.063 -20.983 -10.679 1.00 97.25 869 LEU A O 1
ATOM 6703 N N . ARG A 1 870 ? -2.808 -19.212 -12.032 1.00 95.94 870 ARG A N 1
ATOM 6704 C CA . ARG A 1 870 ? -3.475 -19.870 -13.159 1.00 95.94 870 ARG A CA 1
ATOM 6705 C C . ARG A 1 870 ? -2.599 -21.008 -13.658 1.00 95.94 870 ARG A C 1
ATOM 6707 O O . ARG A 1 870 ? -1.413 -20.822 -13.898 1.00 95.94 870 ARG A O 1
ATOM 6714 N N . ASP A 1 871 ? -3.208 -22.182 -13.780 1.00 95.62 871 ASP A N 1
ATOM 6715 C CA . ASP A 1 871 ? -2.531 -23.428 -14.149 1.00 95.62 871 ASP A CA 1
ATOM 6716 C C . ASP A 1 871 ? -1.385 -23.863 -13.223 1.00 95.62 871 ASP A C 1
ATOM 6718 O O . ASP A 1 871 ? -0.587 -24.718 -13.605 1.00 95.62 871 ASP A O 1
ATOM 6722 N N . VAL A 1 872 ? -1.339 -23.360 -11.982 1.00 96.50 872 VAL A N 1
ATOM 6723 C CA . VAL A 1 872 ? -0.268 -23.678 -11.021 1.00 96.50 872 VAL A CA 1
ATOM 6724 C C . VAL A 1 872 ? -0.096 -25.183 -10.806 1.00 96.50 872 VAL A C 1
ATOM 6726 O O . VAL A 1 872 ? 1.017 -25.674 -10.683 1.00 96.50 872 VAL A O 1
ATOM 6729 N N . ALA A 1 873 ? -1.177 -25.964 -10.869 1.00 95.88 873 ALA A N 1
ATOM 6730 C CA . ALA A 1 873 ? -1.105 -27.416 -10.714 1.00 95.88 873 ALA A CA 1
ATOM 6731 C C . ALA A 1 873 ? -0.374 -28.144 -11.864 1.00 95.88 873 ALA A C 1
ATOM 6733 O O . ALA A 1 873 ? -0.223 -29.363 -11.801 1.00 95.88 873 ALA A O 1
ATOM 6734 N N . ARG A 1 874 ? 0.048 -27.436 -12.921 1.00 94.88 874 ARG A N 1
ATOM 6735 C CA . ARG A 1 874 ? 0.816 -27.978 -14.056 1.00 94.88 874 ARG A CA 1
ATOM 6736 C C . ARG A 1 874 ? 2.261 -27.494 -14.109 1.00 94.88 874 ARG A C 1
ATOM 6738 O O . ARG A 1 874 ? 2.989 -27.944 -14.987 1.00 94.88 874 ARG A O 1
ATOM 6745 N N . THR A 1 875 ? 2.665 -26.601 -13.208 1.00 95.56 875 THR A N 1
ATOM 6746 C CA . THR A 1 875 ? 3.955 -25.901 -13.276 1.00 95.56 875 THR A CA 1
ATOM 6747 C C . THR A 1 875 ? 4.900 -26.295 -12.144 1.00 95.56 875 THR A C 1
ATOM 6749 O O . THR A 1 875 ? 5.747 -25.496 -11.768 1.00 95.56 875 THR A O 1
ATOM 6752 N N . ALA A 1 876 ? 4.739 -27.488 -11.565 1.00 94.88 876 ALA A N 1
ATOM 6753 C CA . ALA A 1 876 ? 5.710 -28.021 -10.612 1.00 94.88 876 ALA A CA 1
ATOM 6754 C C . ALA A 1 876 ? 7.093 -28.196 -11.280 1.00 94.88 876 ALA A C 1
ATOM 6756 O O . ALA A 1 876 ? 7.135 -28.471 -12.482 1.00 94.88 876 ALA A O 1
ATOM 6757 N N . PRO A 1 877 ? 8.202 -28.119 -10.524 1.00 95.62 877 PRO A N 1
ATOM 6758 C CA . PRO A 1 877 ? 8.281 -27.735 -9.111 1.00 95.62 877 PRO A CA 1
ATOM 6759 C C . PRO A 1 877 ? 8.091 -26.222 -8.907 1.00 95.62 877 PRO A C 1
ATOM 6761 O O . PRO A 1 877 ? 8.087 -25.441 -9.851 1.00 95.62 877 PRO A O 1
ATOM 6764 N N . TYR A 1 878 ? 7.887 -25.813 -7.660 1.00 94.19 878 TYR A N 1
ATOM 6765 C CA . TYR A 1 878 ? 7.431 -24.478 -7.287 1.00 94.19 878 TYR A CA 1
ATOM 6766 C C . TYR A 1 878 ? 8.553 -23.588 -6.759 1.00 94.19 878 TYR A C 1
ATOM 6768 O O . TYR A 1 878 ? 9.563 -24.075 -6.246 1.00 94.19 878 TYR A O 1
ATOM 6776 N N . LEU A 1 879 ? 8.255 -22.280 -6.768 1.00 91.06 879 LEU A N 1
ATOM 6777 C CA . LEU A 1 879 ? 9.078 -21.166 -6.278 1.00 91.06 879 LEU A CA 1
ATOM 6778 C C . LEU A 1 879 ? 10.242 -20.809 -7.200 1.00 91.06 879 LEU A C 1
ATOM 6780 O O . LEU A 1 879 ? 10.512 -21.496 -8.178 1.00 91.06 879 LEU A O 1
ATOM 6784 N N . HIS A 1 880 ? 10.917 -19.698 -6.897 1.00 91.31 880 HIS A N 1
ATOM 6785 C CA . HIS A 1 880 ? 11.977 -19.164 -7.752 1.00 91.31 880 HIS A CA 1
ATOM 6786 C C . HIS A 1 880 ? 13.179 -20.107 -7.891 1.00 91.31 880 HIS A C 1
ATOM 6788 O O . HIS A 1 880 ? 13.847 -20.066 -8.920 1.00 91.31 880 HIS A O 1
ATOM 6794 N N . ASP A 1 881 ? 13.426 -20.966 -6.900 1.00 88.69 881 ASP A N 1
ATOM 6795 C CA . ASP A 1 881 ? 14.530 -21.930 -6.855 1.00 88.69 881 ASP A CA 1
ATOM 6796 C C . ASP A 1 881 ? 14.106 -23.376 -7.185 1.00 88.69 881 ASP A C 1
ATOM 6798 O O . ASP A 1 881 ? 14.946 -24.275 -7.204 1.00 88.69 881 ASP A O 1
ATOM 6802 N N . GLY A 1 882 ? 12.808 -23.623 -7.416 1.00 91.19 882 GLY A N 1
ATOM 6803 C CA . GLY A 1 882 ? 12.277 -24.959 -7.696 1.00 91.19 882 GLY A CA 1
ATOM 6804 C C . GLY A 1 882 ? 12.407 -25.956 -6.538 1.00 91.19 882 GLY A C 1
ATOM 6805 O O . GLY A 1 882 ? 12.361 -27.169 -6.759 1.00 91.19 882 GLY A O 1
ATOM 6806 N N . SER A 1 883 ? 12.605 -25.481 -5.304 1.00 89.44 883 SER A N 1
ATOM 6807 C CA . SER A 1 883 ? 12.918 -26.338 -4.151 1.00 89.44 883 SER A CA 1
ATOM 6808 C C . SER A 1 883 ? 11.722 -27.099 -3.570 1.00 89.44 883 SER A C 1
ATOM 6810 O O . SER A 1 883 ? 11.914 -27.944 -2.695 1.00 89.44 883 SER A O 1
ATOM 6812 N N . VAL A 1 884 ? 10.497 -26.820 -4.022 1.00 92.06 884 VAL A N 1
ATOM 6813 C CA . VAL A 1 884 ? 9.260 -27.429 -3.502 1.00 92.06 884 VAL A CA 1
ATOM 6814 C C . VAL A 1 884 ? 8.555 -28.218 -4.602 1.00 92.06 884 VAL A C 1
ATOM 6816 O O . VAL A 1 884 ? 8.324 -27.695 -5.685 1.00 92.06 884 VAL A O 1
ATOM 6819 N N . GLN A 1 885 ? 8.198 -29.477 -4.349 1.00 94.31 885 GLN A N 1
ATOM 6820 C CA . GLN A 1 885 ? 7.777 -30.410 -5.404 1.00 94.31 885 GLN A CA 1
ATOM 6821 C C . GLN A 1 885 ? 6.259 -30.455 -5.602 1.00 94.31 885 GLN A C 1
ATOM 6823 O O . GLN A 1 885 ? 5.784 -30.676 -6.717 1.00 94.31 885 GLN A O 1
ATOM 6828 N N . THR A 1 886 ? 5.477 -30.250 -4.539 1.00 96.19 886 THR A N 1
ATOM 6829 C CA . THR A 1 886 ? 4.013 -30.433 -4.560 1.00 96.19 886 THR A CA 1
ATOM 6830 C C . THR A 1 886 ? 3.253 -29.200 -4.067 1.00 96.19 886 THR A C 1
ATOM 6832 O O . THR A 1 886 ? 3.782 -28.391 -3.307 1.00 96.19 886 THR A O 1
ATOM 6835 N N . LEU A 1 887 ? 1.987 -29.049 -4.488 1.00 95.81 887 LEU A N 1
ATOM 6836 C CA . LEU A 1 887 ? 1.121 -27.971 -3.980 1.00 95.81 887 LEU A CA 1
ATOM 6837 C C . LEU A 1 887 ? 0.877 -28.123 -2.478 1.00 95.81 887 LEU A C 1
ATOM 6839 O O . LEU A 1 887 ? 0.777 -27.132 -1.761 1.00 95.81 887 LEU A O 1
ATOM 6843 N N . GLU A 1 888 ? 0.789 -29.360 -2.002 1.00 97.12 888 GLU A N 1
ATOM 6844 C CA . GLU A 1 888 ? 0.638 -29.688 -0.590 1.00 97.12 888 GLU A CA 1
ATOM 6845 C C . GLU A 1 888 ? 1.820 -29.169 0.236 1.00 97.12 888 GLU A C 1
ATOM 6847 O O . GLU A 1 888 ? 1.606 -28.557 1.280 1.00 97.12 888 GLU A O 1
ATOM 6852 N N . GLU A 1 889 ? 3.055 -29.336 -0.246 1.00 95.06 889 GLU A N 1
ATOM 6853 C CA . GLU A 1 889 ? 4.247 -28.782 0.409 1.00 95.06 889 GLU A CA 1
ATOM 6854 C C . GLU A 1 889 ? 4.257 -27.248 0.402 1.00 95.06 889 GLU A C 1
ATOM 6856 O O . GLU A 1 889 ? 4.645 -26.640 1.402 1.00 95.06 889 GLU A O 1
ATOM 6861 N N . VAL A 1 890 ? 3.801 -26.616 -0.689 1.00 94.62 890 VAL A N 1
ATOM 6862 C CA . VAL A 1 890 ? 3.632 -25.153 -0.750 1.00 94.62 890 VAL A CA 1
ATOM 6863 C C . VAL A 1 890 ? 2.642 -24.693 0.323 1.00 94.62 890 VAL A C 1
ATOM 6865 O O . VAL A 1 890 ? 2.943 -23.782 1.094 1.00 94.62 890 VAL A O 1
ATOM 6868 N N . ILE A 1 891 ? 1.479 -25.343 0.418 1.00 96.00 891 ILE A N 1
ATOM 6869 C CA . ILE A 1 891 ? 0.449 -25.019 1.414 1.00 96.00 891 ILE A CA 1
ATOM 6870 C C . ILE A 1 891 ? 0.979 -25.222 2.833 1.00 96.00 891 ILE A C 1
ATOM 6872 O O . ILE A 1 891 ? 0.795 -24.350 3.679 1.00 96.00 891 ILE A O 1
ATOM 6876 N N . GLU A 1 892 ? 1.658 -26.337 3.100 1.00 93.88 892 GLU A N 1
ATOM 6877 C CA . GLU A 1 892 ? 2.244 -26.630 4.411 1.00 93.88 892 GLU A CA 1
ATOM 6878 C C . GLU A 1 892 ? 3.283 -25.588 4.818 1.00 93.88 892 GLU A C 1
ATOM 6880 O O . GLU A 1 892 ? 3.446 -25.245 5.991 1.00 93.88 892 GLU A O 1
ATOM 6885 N N . LEU A 1 893 ? 4.025 -25.071 3.849 1.00 90.00 893 LEU A N 1
ATOM 6886 C CA . LEU A 1 893 ? 4.996 -24.041 4.124 1.00 90.00 893 LEU A CA 1
ATOM 6887 C C . LEU A 1 893 ? 4.346 -22.701 4.475 1.00 90.00 893 LEU A C 1
ATOM 6889 O O . LEU A 1 893 ? 4.736 -22.083 5.468 1.00 90.00 893 LEU A O 1
ATOM 6893 N N . TYR A 1 894 ? 3.366 -22.257 3.690 1.00 90.25 894 TYR A N 1
ATOM 6894 C CA . TYR A 1 894 ? 2.639 -21.029 4.002 1.00 90.25 894 TYR A CA 1
ATOM 6895 C C . TYR A 1 894 ? 1.860 -21.156 5.316 1.00 90.25 894 TYR A C 1
ATOM 6897 O O . TYR A 1 894 ? 1.850 -20.211 6.099 1.00 90.25 894 TYR A O 1
ATOM 6905 N N . ASP A 1 895 ? 1.307 -22.334 5.625 1.00 90.69 895 ASP A N 1
ATOM 6906 C CA . ASP A 1 895 ? 0.625 -22.600 6.897 1.00 90.69 895 ASP A CA 1
ATOM 6907 C C . ASP A 1 895 ? 1.534 -22.442 8.122 1.00 90.69 895 ASP A C 1
ATOM 6909 O O . ASP A 1 895 ? 1.080 -21.983 9.169 1.00 90.69 895 ASP A O 1
ATOM 6913 N N . ARG A 1 896 ? 2.828 -22.750 7.986 1.00 86.44 896 ARG A N 1
ATOM 6914 C CA . ARG A 1 896 ? 3.844 -22.538 9.033 1.00 86.44 896 ARG A CA 1
ATOM 6915 C C . ARG A 1 896 ? 4.416 -21.116 9.054 1.00 86.44 896 ARG A C 1
ATOM 6917 O O . ARG A 1 896 ? 5.205 -20.793 9.939 1.00 86.44 896 ARG A O 1
ATOM 6924 N N . GLY A 1 897 ? 4.012 -20.258 8.116 1.00 81.12 897 GLY A N 1
ATOM 6925 C CA . GLY A 1 897 ? 4.485 -18.881 8.005 1.00 81.12 897 GLY A CA 1
ATOM 6926 C C . GLY A 1 897 ? 5.833 -18.723 7.297 1.00 81.12 897 GLY A C 1
ATOM 6927 O O . GLY A 1 897 ? 6.597 -17.837 7.674 1.00 81.12 897 GLY A O 1
ATOM 6928 N N . GLY A 1 898 ? 6.131 -19.541 6.283 1.00 82.38 898 GLY A N 1
ATOM 6929 C CA . GLY A 1 898 ? 7.363 -19.442 5.482 1.00 82.38 898 GLY A CA 1
ATOM 6930 C C . GLY A 1 898 ? 8.573 -20.157 6.106 1.00 82.38 898 GLY A C 1
ATOM 6931 O O . GLY A 1 898 ? 8.450 -20.821 7.135 1.00 82.38 898 GLY A O 1
ATOM 6932 N N . ARG A 1 899 ? 9.756 -20.061 5.471 1.00 75.44 899 ARG A N 1
ATOM 6933 C CA . ARG A 1 899 ? 10.994 -20.730 5.948 1.00 75.44 899 ARG A CA 1
ATOM 6934 C C . ARG A 1 899 ? 11.750 -19.929 7.013 1.00 75.44 899 ARG A C 1
ATOM 6936 O 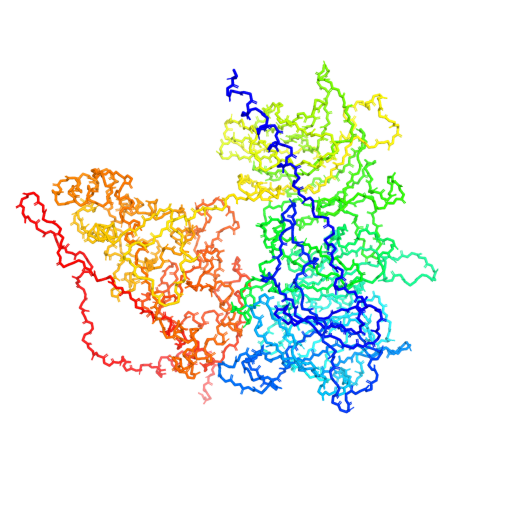O . ARG A 1 899 ? 12.259 -20.513 7.966 1.00 75.44 899 ARG A O 1
ATOM 6943 N N . THR A 1 900 ? 11.842 -18.609 6.857 1.00 71.25 900 THR A N 1
ATOM 6944 C CA . THR A 1 900 ? 12.564 -17.706 7.770 1.00 71.25 900 THR A CA 1
ATOM 6945 C C . THR A 1 900 ? 11.663 -16.571 8.254 1.00 71.25 900 THR A C 1
ATOM 6947 O O . THR A 1 900 ? 10.593 -16.329 7.701 1.00 71.25 900 THR A O 1
ATOM 6950 N N . THR A 1 901 ? 12.067 -15.877 9.319 1.00 66.25 901 THR A N 1
ATOM 6951 C CA . THR A 1 901 ? 11.359 -14.701 9.864 1.00 66.25 901 THR A CA 1
ATOM 6952 C C . THR A 1 901 ? 12.004 -13.370 9.464 1.00 66.25 901 THR A C 1
ATOM 6954 O O . THR A 1 901 ? 11.431 -12.313 9.732 1.00 66.25 901 THR A O 1
ATOM 6957 N N . GLN A 1 902 ? 13.192 -13.399 8.854 1.00 66.81 902 GLN A N 1
ATOM 6958 C CA . GLN A 1 902 ? 13.970 -12.213 8.504 1.00 66.81 902 GLN A CA 1
ATOM 6959 C C . GLN A 1 902 ? 13.648 -11.777 7.074 1.00 66.81 902 GLN A C 1
ATOM 6961 O O . GLN A 1 902 ? 13.663 -12.602 6.174 1.00 66.81 902 GLN A O 1
ATOM 6966 N N . GLY A 1 903 ? 13.358 -10.491 6.859 1.00 67.12 903 GLY A N 1
ATOM 6967 C CA . GLY A 1 903 ? 13.083 -9.941 5.520 1.00 67.12 903 GLY A CA 1
ATOM 6968 C C . GLY A 1 903 ? 11.715 -10.304 4.931 1.00 67.12 903 GLY A C 1
ATOM 6969 O O . GLY A 1 903 ? 11.191 -9.516 4.147 1.00 67.12 903 GLY A O 1
ATOM 6970 N N . ARG A 1 904 ? 11.106 -11.411 5.389 1.00 80.62 904 ARG A N 1
ATOM 6971 C CA . ARG A 1 904 ? 9.825 -11.920 4.888 1.00 80.62 904 ARG A CA 1
ATOM 6972 C C . ARG A 1 904 ? 8.710 -10.880 4.884 1.00 80.62 904 ARG A C 1
ATOM 6974 O O . ARG A 1 904 ? 8.569 -10.067 5.808 1.00 80.62 904 ARG A O 1
ATOM 6981 N N . ASP A 1 905 ? 7.864 -11.000 3.874 1.00 79.19 905 ASP A N 1
ATOM 6982 C CA . ASP A 1 905 ? 6.636 -10.257 3.742 1.00 79.19 905 ASP A CA 1
ATOM 6983 C C . ASP A 1 905 ? 5.774 -10.503 4.986 1.00 79.19 905 ASP A C 1
ATOM 6985 O O . ASP A 1 905 ? 5.599 -11.643 5.436 1.00 79.19 905 ASP A O 1
ATOM 6989 N N . PRO A 1 906 ? 5.257 -9.440 5.601 1.00 73.69 906 PRO A N 1
ATOM 6990 C CA . PRO A 1 906 ? 4.553 -9.574 6.858 1.00 73.69 906 PRO A CA 1
ATOM 6991 C C . PRO A 1 906 ? 3.221 -10.314 6.816 1.00 73.69 906 PRO A C 1
ATOM 6993 O O . PRO A 1 906 ? 2.708 -10.671 7.882 1.00 73.69 906 PRO A O 1
ATOM 6996 N N . GLU A 1 907 ? 2.643 -10.492 5.633 1.00 75.12 907 GLU A N 1
ATOM 6997 C CA . GLU A 1 907 ? 1.436 -11.290 5.455 1.00 75.12 907 GLU A CA 1
ATOM 6998 C C . GLU A 1 907 ? 1.712 -12.783 5.625 1.00 75.12 907 GLU A C 1
ATOM 7000 O O . GLU A 1 907 ? 0.807 -13.537 5.998 1.00 75.12 907 GLU A O 1
ATOM 7005 N N . ILE A 1 908 ? 2.973 -13.189 5.459 1.00 81.19 908 ILE A N 1
ATOM 7006 C CA . ILE A 1 908 ? 3.440 -14.553 5.663 1.00 81.19 908 ILE A CA 1
ATOM 7007 C C . ILE A 1 908 ? 3.624 -14.802 7.166 1.00 81.19 908 ILE A C 1
ATOM 7009 O O . ILE A 1 908 ? 4.617 -14.423 7.797 1.00 81.19 908 ILE A O 1
ATOM 7013 N N . ARG A 1 909 ? 2.611 -15.438 7.757 1.00 78.62 909 ARG A N 1
ATOM 7014 C CA . ARG A 1 909 ? 2.541 -15.833 9.171 1.00 78.62 909 ARG A CA 1
ATOM 7015 C C . ARG A 1 909 ? 1.844 -17.193 9.301 1.00 78.62 909 ARG A C 1
ATOM 7017 O O . ARG A 1 909 ? 1.109 -17.555 8.384 1.00 78.62 909 ARG A O 1
ATOM 7024 N N . PRO A 1 910 ? 2.038 -17.923 10.410 1.00 82.44 910 PRO A N 1
ATOM 7025 C CA . PRO A 1 910 ? 1.290 -19.142 10.688 1.00 82.44 910 PRO A CA 1
ATOM 7026 C C . PRO A 1 910 ? -0.226 -18.980 10.476 1.00 82.44 910 PRO A C 1
ATOM 7028 O O . PRO A 1 910 ? -0.832 -18.022 10.965 1.00 82.44 910 PRO A O 1
ATOM 7031 N N . LEU A 1 911 ? -0.840 -19.909 9.736 1.00 80.31 911 LEU A N 1
ATOM 7032 C CA . LEU A 1 911 ? -2.258 -19.843 9.344 1.00 80.31 911 LEU A CA 1
ATOM 7033 C C . LEU A 1 911 ? -3.155 -20.747 10.208 1.00 80.31 911 LEU A C 1
ATOM 7035 O O . LEU A 1 911 ? -4.357 -20.489 10.333 1.00 80.31 911 LEU A O 1
ATOM 7039 N N . GLY A 1 912 ? -2.590 -21.790 10.825 1.00 78.88 912 GLY A N 1
ATOM 7040 C CA . GLY A 1 912 ? -3.320 -22.707 11.704 1.00 78.88 912 GLY A CA 1
ATOM 7041 C C . GLY A 1 912 ? -4.404 -23.501 10.967 1.00 78.88 912 GLY A C 1
ATOM 7042 O O . GLY A 1 912 ? -5.517 -23.676 11.481 1.00 78.88 912 GLY A O 1
ATOM 7043 N N . LEU A 1 913 ? -4.120 -23.924 9.735 1.00 83.19 913 LEU A N 1
ATOM 7044 C CA . LEU A 1 913 ? -5.006 -24.737 8.913 1.00 83.19 913 LEU A CA 1
ATOM 7045 C C . LEU A 1 913 ? -4.997 -26.193 9.400 1.00 83.19 913 LEU A C 1
ATOM 7047 O O . LEU A 1 913 ? -3.957 -26.825 9.581 1.00 83.19 913 LEU A O 1
ATOM 7051 N N . SER A 1 914 ? -6.184 -26.758 9.576 1.00 87.25 914 SER A N 1
ATOM 7052 C CA . SER A 1 914 ? -6.372 -28.193 9.778 1.00 87.25 914 SER A CA 1
ATOM 7053 C C . SER A 1 914 ? -6.046 -28.981 8.505 1.00 87.25 914 SER A C 1
ATOM 7055 O O . SER A 1 914 ? -6.054 -28.440 7.399 1.00 87.25 914 SER A O 1
ATOM 7057 N N . ALA A 1 915 ? -5.826 -30.291 8.634 1.00 92.50 915 ALA A N 1
ATOM 7058 C CA . ALA A 1 915 ? -5.567 -31.162 7.484 1.00 92.50 915 ALA A CA 1
ATOM 7059 C C . ALA A 1 915 ? -6.683 -31.097 6.418 1.00 92.50 915 ALA A C 1
ATOM 7061 O O . ALA A 1 915 ? -6.397 -31.065 5.223 1.00 92.50 915 ALA A O 1
ATOM 7062 N N . GLY A 1 916 ? -7.949 -31.015 6.846 1.00 92.56 916 GLY A N 1
ATOM 7063 C CA . GLY A 1 916 ? -9.087 -30.857 5.936 1.00 92.56 916 GLY A CA 1
ATOM 7064 C C . GLY A 1 916 ? -9.080 -29.513 5.203 1.00 92.56 916 GLY A C 1
ATOM 7065 O O . GLY A 1 916 ? -9.300 -29.475 3.997 1.00 92.56 916 GLY A O 1
ATOM 7066 N N . GLU A 1 917 ? -8.751 -28.421 5.900 1.00 91.50 917 GLU A N 1
ATOM 7067 C CA . GLU A 1 917 ? -8.631 -27.092 5.283 1.00 91.50 917 GLU A CA 1
ATOM 7068 C C . GLU A 1 917 ? -7.488 -27.039 4.258 1.00 91.50 917 GLU A C 1
ATOM 7070 O O . GLU A 1 917 ? -7.656 -26.458 3.186 1.00 91.50 917 GLU A O 1
ATOM 7075 N N . LYS A 1 918 ? -6.349 -27.689 4.541 1.00 97.25 918 LYS A N 1
ATOM 7076 C CA . LYS A 1 918 ? -5.227 -27.812 3.592 1.00 97.25 918 LYS A CA 1
ATOM 7077 C C . LYS A 1 918 ? -5.634 -28.585 2.335 1.00 97.25 918 LYS A C 1
ATOM 7079 O O . LYS A 1 918 ? -5.337 -28.147 1.226 1.00 97.25 918 LYS A O 1
ATOM 7084 N N . ALA A 1 919 ? -6.357 -29.694 2.497 1.00 97.50 919 ALA A N 1
ATOM 7085 C CA . ALA A 1 919 ? -6.858 -30.489 1.377 1.00 97.50 919 ALA A CA 1
ATOM 7086 C C . ALA A 1 919 ? -7.881 -29.719 0.522 1.00 97.50 919 ALA A C 1
ATOM 7088 O O . ALA A 1 919 ? -7.794 -29.731 -0.707 1.00 97.50 919 ALA A O 1
ATOM 7089 N N . ASP A 1 920 ? -8.815 -29.003 1.157 1.00 96.12 920 ASP A N 1
ATOM 7090 C CA . ASP A 1 920 ? -9.786 -28.148 0.468 1.00 96.12 920 ASP A CA 1
ATOM 7091 C C . ASP A 1 920 ? -9.076 -27.028 -0.321 1.00 96.12 920 ASP A C 1
ATOM 7093 O O . ASP A 1 920 ? -9.404 -26.781 -1.485 1.00 96.12 920 ASP A O 1
ATOM 7097 N N . LEU A 1 921 ? -8.059 -26.389 0.272 1.00 97.06 921 LEU A N 1
ATOM 7098 C CA . LEU A 1 921 ? -7.244 -25.363 -0.385 1.00 97.06 921 LEU A CA 1
ATOM 7099 C C . LEU A 1 921 ? -6.489 -25.921 -1.602 1.00 97.06 921 LEU A C 1
ATOM 7101 O O . LEU A 1 921 ? -6.515 -25.317 -2.675 1.00 97.06 921 LEU A O 1
ATOM 7105 N N . ALA A 1 922 ? -5.881 -27.102 -1.477 1.00 98.19 922 ALA A N 1
ATOM 7106 C CA . ALA A 1 922 ? -5.209 -27.772 -2.589 1.00 98.19 922 ALA A CA 1
ATOM 7107 C C . ALA A 1 922 ? -6.186 -28.139 -3.721 1.00 98.19 922 ALA A C 1
ATOM 7109 O O . ALA A 1 922 ? -5.852 -28.011 -4.902 1.00 98.19 922 ALA A O 1
ATOM 7110 N N . ALA A 1 923 ? -7.407 -28.572 -3.387 1.00 98.19 923 ALA A N 1
ATOM 7111 C CA . ALA A 1 923 ? -8.455 -28.843 -4.371 1.00 98.19 923 ALA A CA 1
ATOM 7112 C C . ALA A 1 923 ? -8.849 -27.570 -5.136 1.00 98.19 923 ALA A C 1
ATOM 7114 O O . ALA A 1 923 ? -8.953 -27.596 -6.365 1.00 98.19 923 ALA A O 1
ATOM 7115 N N . PHE A 1 924 ? -8.991 -26.442 -4.431 1.00 97.75 924 PHE A N 1
ATOM 7116 C CA . PHE A 1 924 ? -9.233 -25.140 -5.051 1.00 97.75 924 PHE A CA 1
ATOM 7117 C C . PHE A 1 924 ? -8.108 -24.723 -6.013 1.00 97.75 924 PHE A C 1
ATOM 7119 O O . PHE A 1 924 ? -8.400 -24.375 -7.156 1.00 97.75 924 PHE A O 1
ATOM 7126 N N . LEU A 1 925 ? -6.835 -24.818 -5.612 1.00 98.31 925 LEU A N 1
ATOM 7127 C CA . LEU A 1 925 ? -5.708 -24.453 -6.486 1.00 98.31 925 LEU A CA 1
ATOM 7128 C C . LEU A 1 925 ? -5.675 -25.293 -7.771 1.00 98.31 925 LEU A C 1
ATOM 7130 O O . LEU A 1 925 ? -5.420 -24.773 -8.854 1.00 98.31 925 LEU A O 1
ATOM 7134 N N . ARG A 1 926 ? -6.027 -26.581 -7.692 1.00 98.12 926 ARG A N 1
ATOM 7135 C CA . ARG A 1 926 ? -6.191 -27.437 -8.881 1.00 98.12 926 ARG A CA 1
ATOM 7136 C C . ARG A 1 926 ? -7.373 -27.023 -9.760 1.00 98.12 926 ARG A C 1
ATOM 7138 O O . ARG A 1 926 ? -7.363 -27.288 -10.961 1.00 98.12 926 ARG A O 1
ATOM 7145 N N . ALA A 1 927 ? -8.402 -26.391 -9.200 1.00 97.75 927 ALA A N 1
ATOM 7146 C CA . ALA A 1 927 ? -9.554 -25.897 -9.952 1.00 97.75 927 ALA A CA 1
ATOM 7147 C C . ALA A 1 927 ? -9.254 -24.639 -10.790 1.00 97.75 927 ALA A C 1
ATOM 7149 O O . ALA A 1 927 ? -10.052 -24.333 -11.680 1.00 97.75 927 ALA A O 1
ATOM 7150 N N . LEU A 1 928 ? -8.112 -23.971 -10.559 1.00 96.94 928 LEU A N 1
ATOM 7151 C CA . LEU A 1 928 ? -7.605 -22.833 -11.347 1.00 96.94 928 LEU A CA 1
ATOM 7152 C C . LEU A 1 928 ? -7.001 -23.235 -12.701 1.00 96.94 928 LEU A C 1
ATOM 7154 O O . LEU A 1 928 ? -6.668 -22.373 -13.512 1.00 96.94 928 LEU A O 1
ATOM 7158 N N . ASN A 1 929 ? -6.862 -24.535 -12.958 1.00 95.44 929 ASN A N 1
ATOM 7159 C CA . ASN A 1 929 ? -6.443 -25.063 -14.249 1.00 95.44 929 ASN A CA 1
ATOM 7160 C C . ASN A 1 929 ? -7.433 -24.649 -15.346 1.00 95.44 929 ASN A C 1
ATOM 7162 O O . ASN A 1 929 ? -8.600 -25.056 -15.335 1.00 95.44 929 ASN A O 1
ATOM 7166 N N . GLY A 1 930 ? -6.950 -23.835 -16.283 1.00 93.94 930 GLY A N 1
ATOM 7167 C CA . GLY A 1 930 ? -7.717 -23.328 -17.411 1.00 93.94 930 GLY A CA 1
ATOM 7168 C C . GLY A 1 930 ? -7.552 -24.176 -18.668 1.00 93.94 930 GLY A C 1
ATOM 7169 O O . GLY A 1 930 ? -7.181 -25.354 -18.635 1.00 93.94 930 GLY A O 1
ATOM 7170 N N . SER A 1 931 ? -7.848 -23.551 -19.796 1.00 91.19 931 SER A N 1
ATOM 7171 C CA . SER A 1 931 ? -7.616 -24.060 -21.141 1.00 91.19 931 SER A CA 1
ATOM 7172 C C . SER A 1 931 ? -7.025 -22.953 -22.014 1.00 91.19 931 SER A C 1
ATOM 7174 O O . SER A 1 931 ? -7.351 -21.777 -21.838 1.00 91.19 931 SER A O 1
ATOM 7176 N N . TRP A 1 932 ? -6.169 -23.336 -22.962 1.00 88.50 932 TRP A N 1
ATOM 7177 C CA . TRP A 1 932 ? -5.557 -22.446 -23.950 1.00 88.50 932 TRP A CA 1
ATOM 7178 C C . TRP A 1 932 ? -5.629 -23.079 -25.345 1.00 88.50 932 TRP A C 1
ATOM 7180 O O . TRP A 1 932 ? -5.664 -24.299 -25.493 1.00 88.50 932 TRP A O 1
ATOM 7190 N N . THR A 1 933 ? -5.646 -22.250 -26.388 1.00 73.94 933 THR A N 1
ATOM 7191 C CA . THR A 1 933 ? -5.911 -22.668 -27.781 1.00 73.94 933 THR A CA 1
ATOM 7192 C C . THR A 1 933 ? -4.666 -22.753 -28.672 1.00 73.94 933 THR A C 1
ATOM 7194 O O . THR A 1 933 ? -4.778 -22.825 -29.893 1.00 73.94 933 THR A O 1
ATOM 7197 N N . HIS A 1 934 ? -3.467 -22.789 -28.087 1.00 72.12 934 HIS A N 1
ATOM 7198 C CA . HIS A 1 934 ? -2.201 -22.748 -28.826 1.00 72.12 934 HIS A CA 1
ATOM 7199 C C . HIS A 1 934 ? -1.419 -24.061 -28.673 1.00 72.12 934 HIS A C 1
ATOM 7201 O O . HIS A 1 934 ? -0.659 -24.242 -27.724 1.00 72.12 934 HIS A O 1
ATOM 7207 N N . ALA A 1 935 ? -1.621 -24.988 -29.614 1.00 80.56 935 ALA A N 1
ATOM 7208 C CA . ALA A 1 935 ? -0.788 -26.185 -29.771 1.00 80.56 935 ALA A CA 1
ATOM 7209 C C . ALA A 1 935 ? 0.524 -25.842 -30.506 1.00 80.56 935 ALA A C 1
ATOM 7211 O O . ALA A 1 935 ? 0.506 -24.891 -31.290 1.00 80.56 935 ALA A O 1
ATOM 7212 N N . PRO A 1 936 ? 1.626 -26.599 -30.325 1.00 87.00 936 PRO A N 1
ATOM 7213 C CA . PRO A 1 936 ? 2.849 -26.446 -31.122 1.00 87.00 936 PRO A CA 1
ATOM 7214 C C . PRO A 1 936 ? 2.574 -26.393 -32.636 1.00 87.00 936 PRO A C 1
ATOM 7216 O O . PRO A 1 936 ? 1.581 -26.968 -33.098 1.00 87.00 936 PRO A O 1
ATOM 7219 N N . PRO A 1 937 ? 3.405 -25.700 -33.436 1.00 89.56 937 PRO A N 1
ATOM 7220 C CA . PRO A 1 937 ? 3.257 -25.738 -34.886 1.00 89.56 937 PRO A CA 1
ATOM 7221 C C . PRO A 1 937 ? 3.484 -27.165 -35.405 1.00 89.56 937 PRO A C 1
ATOM 7223 O O . PRO A 1 937 ? 4.333 -27.887 -34.892 1.00 89.56 937 PRO A O 1
ATOM 7226 N N . ALA A 1 938 ? 2.731 -27.574 -36.431 1.00 86.94 938 ALA A N 1
ATOM 7227 C CA . ALA A 1 938 ? 2.866 -28.913 -37.015 1.00 86.94 938 ALA A CA 1
ATOM 7228 C C . ALA A 1 938 ? 4.225 -29.117 -37.712 1.00 86.94 938 ALA A C 1
ATOM 7230 O O . ALA A 1 938 ? 4.761 -30.220 -37.715 1.00 86.94 938 ALA A O 1
ATOM 7231 N N . ALA A 1 939 ? 4.772 -28.050 -38.298 1.00 90.19 939 ALA A N 1
ATOM 7232 C CA . ALA A 1 939 ? 6.100 -28.005 -38.893 1.00 90.19 939 ALA A CA 1
ATOM 7233 C C . ALA A 1 939 ? 6.636 -26.567 -38.855 1.00 90.19 939 ALA A C 1
ATOM 7235 O O . ALA A 1 939 ? 5.857 -25.608 -38.856 1.00 90.19 939 ALA A O 1
ATOM 7236 N N . LEU A 1 940 ? 7.961 -26.423 -38.841 1.00 93.69 940 LEU A N 1
ATOM 7237 C CA . LEU A 1 940 ? 8.634 -25.133 -38.995 1.00 93.69 940 LEU A CA 1
ATOM 7238 C C . LEU A 1 940 ? 8.838 -24.798 -40.481 1.00 93.69 940 LEU A C 1
ATOM 7240 O O . LEU A 1 940 ? 8.835 -25.702 -41.321 1.00 93.69 940 LEU A O 1
ATOM 7244 N N . PRO A 1 941 ? 9.043 -23.518 -40.840 1.00 92.69 941 PRO A N 1
ATOM 7245 C CA . PRO A 1 941 ? 9.313 -23.157 -42.224 1.00 92.69 941 PRO A CA 1
ATOM 7246 C C . PRO A 1 941 ? 10.628 -23.768 -42.742 1.00 92.69 941 PRO A C 1
ATOM 7248 O O . PRO A 1 941 ? 11.632 -23.712 -42.018 1.00 92.69 941 PRO A O 1
ATOM 7251 N N . PRO A 1 942 ? 10.665 -24.303 -43.977 1.00 89.19 942 PRO A N 1
ATOM 7252 C CA . PRO A 1 942 ? 11.873 -24.892 -44.544 1.00 89.19 942 PRO A CA 1
ATOM 7253 C C . PRO A 1 942 ? 12.964 -23.838 -44.769 1.00 89.19 942 PRO A C 1
ATOM 7255 O O . PRO A 1 942 ? 12.679 -22.684 -45.092 1.00 89.19 942 PRO A O 1
ATOM 7258 N N . SER A 1 943 ? 14.217 -24.243 -44.592 1.00 84.75 943 SER A N 1
ATOM 7259 C CA . SER A 1 943 ? 15.412 -23.478 -44.960 1.00 84.75 943 SER A CA 1
ATOM 7260 C C . SER A 1 943 ? 15.556 -23.368 -46.490 1.00 84.75 943 SER A C 1
ATOM 7262 O O . SER A 1 943 ? 14.839 -24.036 -47.235 1.00 84.75 943 SER A O 1
ATOM 7264 N N . ASP A 1 944 ? 16.491 -22.539 -46.975 1.00 79.88 944 ASP A N 1
ATOM 7265 C CA . ASP A 1 944 ? 16.741 -22.347 -48.420 1.00 79.88 944 ASP A CA 1
ATOM 7266 C C . ASP A 1 944 ? 17.127 -23.650 -49.153 1.00 79.88 944 ASP A C 1
ATOM 7268 O O . ASP A 1 944 ? 16.848 -23.799 -50.341 1.00 79.88 944 ASP A O 1
ATOM 7272 N N . ASP A 1 945 ? 17.728 -24.612 -48.447 1.00 80.62 945 ASP A N 1
ATOM 7273 C CA . ASP A 1 945 ? 18.076 -25.943 -48.962 1.00 80.62 945 ASP A CA 1
ATOM 7274 C C . ASP A 1 945 ? 16.917 -26.961 -48.890 1.00 80.62 945 ASP A C 1
ATOM 7276 O O . ASP A 1 945 ? 17.085 -28.127 -49.246 1.00 80.62 945 ASP A O 1
ATOM 7280 N N . GLY A 1 946 ? 15.736 -26.537 -48.427 1.00 78.81 946 GLY A N 1
ATOM 7281 C CA . GLY A 1 946 ? 14.551 -27.376 -48.252 1.00 78.81 946 GLY A CA 1
ATOM 7282 C C . GLY A 1 946 ? 14.508 -28.169 -46.941 1.00 78.81 946 GLY A C 1
ATOM 7283 O O . GLY A 1 946 ? 13.505 -28.836 -46.683 1.00 78.81 946 GLY A O 1
ATOM 7284 N N . SER A 1 947 ? 15.541 -28.096 -46.093 1.00 82.25 947 SER A N 1
ATOM 7285 C CA . SER A 1 947 ? 15.547 -28.769 -44.788 1.00 82.25 947 SER A CA 1
ATOM 7286 C C . SER A 1 947 ? 14.537 -28.139 -43.822 1.00 82.25 947 SER A C 1
ATOM 7288 O O . SER A 1 947 ? 14.388 -26.918 -43.756 1.00 82.25 947 SER A O 1
ATOM 7290 N N . VAL A 1 948 ? 13.832 -28.967 -43.046 1.00 84.69 948 VAL A N 1
ATOM 7291 C CA . VAL A 1 948 ? 12.891 -28.513 -42.010 1.00 84.69 948 VAL A CA 1
ATOM 7292 C C . VAL A 1 948 ? 13.465 -28.887 -40.643 1.00 84.69 948 VAL A C 1
ATOM 7294 O O . VAL A 1 948 ? 13.622 -30.081 -40.376 1.00 84.69 948 VAL A O 1
ATOM 7297 N N . PRO A 1 949 ? 13.796 -27.914 -39.774 1.00 84.88 949 PRO A N 1
ATOM 7298 C CA . PRO A 1 949 ? 14.264 -28.225 -38.429 1.00 84.88 949 PRO A CA 1
ATOM 7299 C C . PRO A 1 949 ? 13.143 -28.847 -37.581 1.00 84.88 949 PRO A C 1
ATOM 7301 O O . PRO A 1 949 ? 11.959 -28.593 -37.838 1.00 84.88 949 PRO A O 1
ATOM 7304 N N . PRO A 1 950 ? 13.489 -29.643 -36.555 1.00 84.94 950 PRO A N 1
ATOM 7305 C CA . PRO A 1 950 ? 12.500 -30.194 -35.642 1.00 84.94 950 PRO A CA 1
ATOM 7306 C C . PRO A 1 950 ? 11.819 -29.077 -34.844 1.00 84.94 950 PRO A C 1
ATOM 7308 O O . PRO A 1 950 ? 12.455 -28.106 -34.435 1.00 84.94 950 PRO A O 1
ATOM 7311 N N . VAL A 1 951 ? 10.522 -29.243 -34.583 1.00 83.44 951 VAL A N 1
ATOM 7312 C CA . VAL A 1 951 ? 9.777 -28.386 -33.653 1.00 83.44 951 VAL A CA 1
ATOM 7313 C C . VAL A 1 951 ? 10.247 -28.729 -32.236 1.00 83.44 951 VAL A C 1
ATOM 7315 O O . VAL A 1 951 ? 10.012 -29.843 -31.762 1.00 83.44 951 VAL A O 1
ATOM 7318 N N . SER A 1 952 ? 10.929 -27.807 -31.551 1.00 78.38 952 SER A N 1
ATOM 7319 C CA . SER A 1 952 ? 11.383 -28.048 -30.172 1.00 78.38 952 SER A CA 1
ATOM 7320 C C . SER A 1 952 ? 10.203 -28.262 -29.216 1.00 78.38 952 SER A C 1
ATOM 7322 O O . SER A 1 952 ? 9.095 -27.802 -29.466 1.00 78.38 952 SER A O 1
ATOM 7324 N N . GLY A 1 953 ? 10.419 -28.940 -28.087 1.00 63.78 953 GLY A N 1
ATOM 7325 C CA . GLY A 1 953 ? 9.375 -29.102 -27.062 1.00 63.78 953 GLY A CA 1
ATOM 7326 C C . GLY A 1 953 ? 8.226 -30.050 -27.447 1.00 63.78 953 GLY A C 1
ATOM 7327 O O . GLY A 1 953 ? 7.263 -30.175 -26.694 1.00 63.78 953 GLY A O 1
ATOM 7328 N N . VAL A 1 954 ? 8.325 -30.749 -28.586 1.00 57.28 954 VAL A N 1
ATOM 7329 C CA . VAL A 1 954 ? 7.406 -31.818 -29.013 1.00 57.28 954 VAL A CA 1
ATOM 7330 C C . VAL A 1 954 ? 8.154 -33.152 -28.907 1.00 57.28 954 VAL A C 1
ATOM 7332 O O . VAL A 1 954 ? 8.736 -33.617 -29.881 1.00 57.28 954 VAL A O 1
ATOM 7335 N N . GLY A 1 955 ? 8.243 -33.740 -27.706 1.00 44.41 955 GLY A N 1
ATOM 7336 C CA . GLY A 1 955 ? 9.139 -34.897 -27.530 1.00 44.41 955 GLY A CA 1
ATOM 7337 C C . GLY A 1 955 ? 9.226 -35.599 -26.172 1.00 44.41 955 GLY A C 1
ATOM 7338 O O . GLY A 1 955 ? 10.054 -36.491 -26.037 1.00 44.41 955 GLY A O 1
ATOM 7339 N N . PHE A 1 956 ? 8.375 -35.286 -25.193 1.00 32.06 956 PHE A N 1
ATOM 7340 C CA . PHE A 1 956 ? 8.162 -36.159 -24.031 1.00 32.06 956 PHE A CA 1
ATOM 7341 C C . PHE A 1 956 ? 6.700 -36.601 -24.050 1.00 32.06 956 PHE A C 1
ATOM 7343 O O . PHE A 1 956 ? 5.807 -35.775 -24.217 1.00 32.06 956 PHE A O 1
ATOM 7350 N N . GLY A 1 957 ? 6.478 -37.917 -24.030 1.00 27.17 957 GLY A N 1
ATOM 7351 C CA . GLY A 1 957 ? 5.225 -38.548 -24.435 1.00 27.17 957 GLY A CA 1
ATOM 7352 C C . GLY A 1 957 ? 3.965 -37.951 -23.808 1.00 27.17 957 GLY A C 1
ATOM 7353 O O . GLY A 1 957 ? 3.943 -37.529 -22.654 1.00 27.17 957 GLY A O 1
ATOM 7354 N N . THR A 1 958 ? 2.875 -38.003 -24.572 1.00 25.30 958 THR A N 1
ATOM 7355 C CA . THR A 1 958 ? 1.520 -38.027 -24.016 1.00 25.30 958 THR A CA 1
ATOM 7356 C C . THR A 1 958 ? 1.491 -38.951 -22.797 1.00 25.30 958 THR A C 1
ATOM 7358 O O . THR A 1 958 ? 1.867 -40.119 -22.950 1.00 25.30 958 THR A O 1
ATOM 7361 N N . PRO A 1 959 ? 0.991 -38.528 -21.622 1.00 28.47 959 PRO A N 1
ATOM 7362 C CA . PRO A 1 959 ? 0.482 -39.500 -20.683 1.00 28.47 959 PRO A CA 1
ATOM 7363 C C . PRO A 1 959 ? -0.681 -40.179 -21.406 1.00 28.47 959 PRO A C 1
ATOM 7365 O O . PRO A 1 959 ? -1.744 -39.591 -21.609 1.00 28.47 959 PRO A O 1
ATOM 7368 N N . SER A 1 960 ? -0.467 -41.421 -21.840 1.00 28.38 960 SER A N 1
ATOM 7369 C CA . SER A 1 960 ? -1.561 -42.380 -21.945 1.00 28.38 960 SER A CA 1
ATOM 7370 C C . SER A 1 960 ? -2.399 -42.233 -20.682 1.00 28.38 960 SER A C 1
ATOM 7372 O O . SER A 1 960 ? -1.802 -42.122 -19.612 1.00 28.38 960 SER A O 1
ATOM 7374 N N . GLY A 1 961 ? -3.727 -42.205 -20.803 1.00 34.06 961 GLY A N 1
ATOM 7375 C CA . GLY A 1 961 ? -4.669 -42.079 -19.688 1.00 34.06 961 GLY A CA 1
ATOM 7376 C C . GLY A 1 961 ? -4.444 -43.122 -18.590 1.00 34.06 961 GLY A C 1
ATOM 7377 O O . GLY A 1 961 ? -5.143 -44.127 -18.514 1.00 34.06 961 GLY A O 1
ATOM 7378 N N . GLY A 1 962 ? -3.447 -42.872 -17.752 1.00 25.14 962 GLY A N 1
ATOM 7379 C CA . GLY A 1 962 ? -3.044 -43.673 -16.621 1.00 25.14 962 GLY A CA 1
ATOM 7380 C C . GLY A 1 962 ? -3.710 -43.091 -15.396 1.00 25.14 962 GLY A C 1
ATOM 7381 O O . GLY A 1 962 ? -3.642 -41.886 -15.152 1.00 25.14 962 GLY A O 1
ATOM 7382 N N . ALA A 1 963 ? -4.390 -43.964 -14.664 1.00 26.19 963 ALA A N 1
ATOM 7383 C CA . ALA A 1 963 ? -4.940 -43.684 -13.355 1.00 26.19 963 ALA A CA 1
ATOM 7384 C C . ALA A 1 963 ? -3.947 -42.904 -12.480 1.00 26.19 963 ALA A C 1
ATOM 7386 O O . ALA A 1 963 ? -2.730 -43.064 -12.607 1.00 26.19 963 ALA A O 1
ATOM 7387 N N . ALA A 1 964 ? -4.502 -42.087 -11.580 1.00 26.28 964 ALA A N 1
ATOM 7388 C CA . ALA A 1 964 ? -3.774 -41.452 -10.492 1.00 26.28 964 ALA A CA 1
ATOM 7389 C C . ALA A 1 964 ? -2.704 -42.410 -9.932 1.00 26.28 964 ALA A C 1
ATOM 7391 O O . ALA A 1 964 ? -3.027 -43.583 -9.700 1.00 26.28 964 ALA A O 1
ATOM 7392 N N . PRO A 1 965 ? -1.451 -41.963 -9.725 1.00 25.31 965 PRO A N 1
ATOM 7393 C CA . PRO A 1 965 ? -0.478 -42.791 -9.036 1.00 25.31 965 PRO A CA 1
ATOM 7394 C C . PRO A 1 965 ? -1.098 -43.185 -7.697 1.00 25.31 965 PRO A C 1
ATOM 7396 O O . PRO A 1 965 ? -1.569 -42.330 -6.947 1.00 25.31 965 PRO A O 1
ATOM 7399 N N . ALA A 1 966 ? -1.184 -44.494 -7.456 1.00 26.06 966 ALA A N 1
ATOM 7400 C CA . ALA A 1 966 ? -1.730 -45.029 -6.225 1.00 26.06 966 ALA A CA 1
ATOM 7401 C C . ALA A 1 966 ? -1.039 -44.343 -5.043 1.00 26.06 966 ALA A C 1
ATOM 7403 O O . ALA A 1 966 ? 0.191 -44.331 -4.956 1.00 26.06 966 ALA A O 1
ATOM 7404 N N . SER A 1 967 ? -1.860 -43.772 -4.167 1.00 33.53 967 SER A N 1
ATOM 7405 C CA . SER A 1 967 ? -1.498 -43.212 -2.875 1.00 33.53 967 SER A CA 1
ATOM 7406 C C . SER A 1 967 ? -0.370 -44.016 -2.217 1.00 33.53 967 SER A C 1
ATOM 7408 O O . SER A 1 967 ? -0.589 -45.121 -1.713 1.00 33.53 967 SER A O 1
ATOM 7410 N N . ARG A 1 968 ? 0.830 -43.436 -2.150 1.00 32.09 968 ARG A N 1
ATOM 7411 C CA . ARG A 1 968 ? 1.792 -43.743 -1.076 1.00 32.09 968 ARG A CA 1
ATOM 7412 C C . ARG A 1 968 ? 1.552 -42.826 0.134 1.00 32.09 968 ARG A C 1
ATOM 7414 O O . ARG A 1 968 ? 2.448 -42.611 0.943 1.00 32.09 968 ARG A O 1
ATOM 7421 N N . ASP A 1 969 ? 0.314 -42.351 0.275 1.00 41.88 969 ASP A N 1
ATOM 7422 C CA . ASP A 1 969 ? -0.124 -41.308 1.208 1.00 41.88 969 ASP A CA 1
ATOM 7423 C C . ASP A 1 969 ? -0.147 -41.750 2.682 1.00 41.88 969 ASP A C 1
ATOM 7425 O O . ASP A 1 969 ? -0.270 -40.915 3.569 1.00 41.88 969 ASP A O 1
ATOM 7429 N N . GLY A 1 970 ? 0.007 -43.045 2.977 1.00 32.59 970 GLY A N 1
ATOM 7430 C CA . GLY A 1 970 ? 0.032 -43.546 4.358 1.00 32.59 970 GLY A CA 1
ATOM 7431 C C . GLY A 1 970 ? 1.439 -43.700 4.941 1.00 32.59 970 GLY A C 1
ATOM 7432 O O . GLY A 1 970 ? 1.747 -43.180 6.006 1.00 32.59 970 GLY A O 1
ATOM 7433 N N . ALA A 1 971 ? 2.328 -44.411 4.242 1.00 31.27 971 ALA A N 1
ATOM 7434 C CA . ALA A 1 971 ? 3.554 -44.928 4.858 1.00 31.27 971 ALA A CA 1
ATOM 7435 C C . ALA A 1 971 ? 4.658 -43.874 5.074 1.00 31.27 971 ALA A C 1
ATOM 7437 O O . ALA A 1 971 ? 5.453 -44.015 6.000 1.00 31.27 971 ALA A O 1
ATOM 7438 N N . TYR A 1 972 ? 4.709 -42.818 4.252 1.00 36.97 972 TYR A N 1
ATOM 7439 C CA . TYR A 1 972 ? 5.704 -41.744 4.394 1.00 36.97 972 TYR A CA 1
ATOM 7440 C C . TYR A 1 972 ? 5.301 -40.721 5.466 1.00 36.97 972 TYR A C 1
ATOM 7442 O O . TYR A 1 972 ? 6.137 -40.286 6.255 1.00 36.97 972 TYR A O 1
ATOM 7450 N N . VAL A 1 973 ? 4.002 -40.415 5.564 1.00 37.25 973 VAL A N 1
ATOM 7451 C CA . VAL A 1 973 ? 3.437 -39.574 6.631 1.00 37.25 973 VAL A CA 1
ATOM 7452 C C . VAL A 1 973 ? 3.598 -40.260 7.992 1.00 37.25 973 VAL A C 1
ATOM 7454 O O . VAL A 1 973 ? 3.965 -39.610 8.967 1.00 37.25 973 VAL A O 1
ATOM 7457 N N . GLU A 1 974 ? 3.434 -41.585 8.055 1.00 35.09 974 GLU A N 1
ATOM 7458 C CA . GLU A 1 974 ? 3.649 -42.370 9.276 1.00 35.09 974 GLU A CA 1
ATOM 7459 C C . GLU A 1 974 ? 5.136 -42.497 9.666 1.00 35.09 974 GLU A C 1
ATOM 7461 O O . GLU A 1 974 ? 5.464 -42.523 10.854 1.00 35.09 974 GLU A O 1
ATOM 7466 N N . ALA A 1 975 ? 6.048 -42.535 8.686 1.00 35.38 975 ALA A N 1
ATOM 7467 C CA . ALA A 1 975 ? 7.492 -42.526 8.930 1.00 35.38 975 ALA A CA 1
ATOM 7468 C C . ALA A 1 975 ? 7.966 -41.172 9.491 1.00 35.38 975 ALA A C 1
ATOM 7470 O O . ALA A 1 975 ? 8.680 -41.155 10.493 1.00 35.38 975 ALA A O 1
ATOM 7471 N N . LEU A 1 976 ? 7.476 -40.050 8.942 1.00 35.97 976 LEU A N 1
ATOM 7472 C CA . LEU A 1 976 ? 7.737 -38.710 9.487 1.00 35.97 976 LEU A CA 1
ATOM 7473 C C . LEU A 1 976 ? 7.102 -38.513 10.877 1.00 35.97 976 LEU A C 1
ATOM 7475 O O . LEU A 1 976 ? 7.681 -37.853 11.737 1.00 35.97 976 LEU A O 1
ATOM 7479 N N . TYR A 1 977 ? 5.939 -39.122 11.137 1.00 35.84 977 TYR A N 1
ATOM 7480 C CA . TYR A 1 977 ? 5.281 -39.067 12.448 1.00 35.84 977 TYR A CA 1
ATOM 7481 C C . TYR A 1 977 ? 6.086 -39.799 13.540 1.00 35.84 977 TYR A C 1
ATOM 7483 O O . TYR A 1 977 ? 6.134 -39.340 14.682 1.00 35.84 977 TYR A O 1
ATOM 7491 N N . ARG A 1 978 ? 6.765 -40.908 13.203 1.00 34.91 978 ARG A N 1
ATOM 7492 C CA . ARG A 1 978 ? 7.619 -41.662 14.146 1.00 34.91 978 ARG A CA 1
ATOM 7493 C C . ARG A 1 978 ? 8.972 -41.008 14.412 1.00 34.91 978 ARG A C 1
ATOM 7495 O O . ARG A 1 978 ? 9.518 -41.205 15.491 1.00 34.91 978 ARG A O 1
ATOM 7502 N N . GLU A 1 979 ? 9.498 -40.239 13.465 1.00 37.34 979 GLU A N 1
ATOM 7503 C CA . GLU A 1 979 ? 10.783 -39.547 13.621 1.00 37.34 979 GLU A CA 1
ATOM 7504 C C . GLU A 1 979 ? 10.648 -38.235 14.423 1.00 37.34 979 GLU A C 1
ATOM 7506 O O . GLU A 1 979 ? 11.586 -37.818 15.098 1.00 37.34 979 GLU A O 1
ATOM 7511 N N . VAL A 1 980 ? 9.455 -37.619 14.429 1.00 37.72 980 VAL A N 1
ATOM 7512 C CA . VAL A 1 980 ? 9.181 -36.335 15.108 1.00 37.72 980 VAL A CA 1
ATOM 7513 C C . VAL A 1 980 ? 8.630 -36.500 16.534 1.00 37.72 980 VAL A C 1
ATOM 7515 O O . VAL A 1 980 ? 8.862 -35.639 17.385 1.00 37.72 980 VAL A O 1
ATOM 7518 N N . VAL A 1 981 ? 7.938 -37.599 16.856 1.00 36.41 981 VAL A N 1
ATOM 7519 C CA . VAL A 1 981 ? 7.393 -37.825 18.208 1.00 36.41 981 VAL A CA 1
ATOM 7520 C C . VAL A 1 981 ? 8.321 -38.743 19.004 1.00 36.41 981 VAL A C 1
ATOM 7522 O O . VAL A 1 981 ? 8.080 -39.939 19.147 1.00 36.41 981 VAL A O 1
ATOM 7525 N N . GLY A 1 982 ? 9.388 -38.167 19.560 1.00 35.44 982 GLY A N 1
ATOM 7526 C CA . GLY A 1 982 ? 10.259 -38.837 20.525 1.00 35.44 982 GLY A CA 1
ATOM 7527 C C . GLY A 1 982 ? 9.496 -39.280 21.781 1.00 35.44 982 GLY A C 1
ATOM 7528 O O . GLY A 1 982 ? 9.408 -38.547 22.764 1.00 35.44 982 GLY A O 1
ATOM 7529 N N . ARG A 1 983 ? 8.961 -40.502 21.769 1.00 32.16 983 ARG A N 1
ATOM 7530 C CA . ARG A 1 983 ? 8.582 -41.260 22.966 1.00 32.16 983 ARG A CA 1
ATOM 7531 C C . ARG A 1 983 ? 9.275 -42.614 22.912 1.00 32.16 983 ARG A C 1
ATOM 7533 O O . ARG A 1 983 ? 8.928 -43.463 22.098 1.00 32.16 983 ARG A O 1
ATOM 7540 N N . ALA A 1 984 ? 10.254 -42.798 23.794 1.00 29.62 984 ALA A N 1
ATOM 7541 C CA . ALA A 1 984 ? 10.818 -44.109 24.082 1.00 29.62 984 ALA A CA 1
ATOM 7542 C C . ALA A 1 984 ? 9.695 -45.069 24.537 1.00 29.62 984 ALA A C 1
ATOM 7544 O O . ALA A 1 984 ? 8.855 -44.660 25.348 1.00 29.62 984 ALA A O 1
ATOM 7545 N N . PRO A 1 985 ? 9.652 -46.322 24.050 1.00 33.88 985 PRO A N 1
ATOM 7546 C CA . PRO A 1 985 ? 8.780 -47.331 24.621 1.00 33.88 985 PRO A CA 1
ATOM 7547 C C . PRO A 1 985 ? 9.335 -47.791 25.972 1.00 33.88 985 PRO A C 1
ATOM 7549 O O . PRO A 1 985 ? 10.541 -47.904 26.168 1.00 33.88 985 PRO A O 1
ATOM 7552 N N . SER A 1 986 ? 8.433 -48.069 26.906 1.00 34.19 986 SER A N 1
ATOM 7553 C CA . SER A 1 986 ? 8.731 -48.736 28.168 1.00 34.19 986 SER A CA 1
ATOM 7554 C C . SER A 1 986 ? 9.260 -50.157 27.934 1.00 34.19 986 SER A C 1
ATOM 7556 O O . SER A 1 986 ? 8.472 -51.037 27.580 1.00 34.19 986 SER A O 1
ATOM 7558 N N . ALA A 1 987 ? 10.564 -50.347 28.132 1.00 31.59 987 ALA A N 1
ATOM 7559 C CA . ALA A 1 987 ? 11.255 -51.408 28.883 1.00 31.59 987 ALA A CA 1
ATOM 7560 C C . ALA A 1 987 ? 12.747 -51.352 28.537 1.00 31.59 987 ALA A C 1
ATOM 7562 O O . ALA A 1 987 ? 13.071 -51.513 27.339 1.00 31.59 987 ALA A O 1
#

Secondary structure (DSSP, 8-state):
--THHHHHHHHTTTSSSS--------EE-TT--SS-EEE-TTS-EEEEEE-TTS-EEEEEEEB-GGG-EE-TTS-EETTSTTBPPPEEPEE-GGG-TTGGG----EEEEPTT-SSSSEEE-TTS-B-TT-SEEEEEEEEEEEE--TT--EEEEEEEEEEEESTTSTT-EEEEEEE-S--EE-EETTSPBPB-EEEEE-TTS-EEEEEE-TT-SS--SEEEEEE-SSTT-SEEEPPPEETTHIIIIITT-EETTEEHHHHSGGGSS--B-TTSPBPPTT---B-EEEEE-TTSSEEEEEEE----TTS-GGGSEEEEEEEGGGTTB-EE--BTTBS-TTT-----EE--S--SSS--S-TTS-------TTSS-EEEEEETTTTEEEEEE-HHHHS--EEEEE--PPEEPTTS-EETTEE---SSS--PEEEEB-B-HHHHHSS---B-SSSBPEEE-SS-EEEE---HHHHT-SSEEEEEEEEE-S----STT--EEEEEEETTTEEEEEETTS-EEEEEEETTEEEE--SBS---BT-EEEEEEEEETTTTEEEEEETTEEEEEEE----PBPPP-S-EEES-TTSSPPPTTSPTT--SEEEEEEEEESSPPPHHHHHHHTTPPP--------EES-PPPTT--GGG---SS-EEHHHHHHHHHHHT-GGGSTTSS--HHHHSBGGGTTB-SSSS---SSS--SS-----TTGGG-SSBSTT--BSSHHHHHHHHHH-TTTT-S-HHHHHHHHHH-HHHHHHHHHHHSS---HHHHHHHHHHHHHH---B--HHHHHHTT-GGGS-HHHHHHHHHHHTTT-GGGTS-GGGT----EE--S----TT--TTHHHH--GGGTT-EE----TTGGGSPSBSTT--B--HHHHHHHHHBT-S-SSS--TT--B----HHHHHHHHHHHHHT--B---PPPSSPPPPTTS-----TT--S----S-------TTHHHHHHHHHHS------

Sequence (987 aa):
MNPQLTCLLLLALSASALAQSSAPVPIANPHLGGNGHAQTWDGRVFVVTRSPQGQTGWYARVFRPEALQADAAGRPSFQGAAFSPWLPLELNGDASGGLSDHNALALVPAPGRLENPYPSDAAGDPQAGGAYRTYDALLLTQHYQPNDDRMGQRRLRLVVERPQSAQASVVRARFLDAFQEFRATNGQPLRGIEPTATFDGHLLVWQGHPDNDGKIDILVYSWNPQPGATSGWTPPRSLSDLYHVDRDRLVAGIPFHERFPLAKQPLKDQAGRTFARGELYRGAYPWISRDGTELFHTSTLAGQAGVNRARRGGYSVIGRWTGWGLRHIDGPLNPDREQTVRLFTSSPGPSPSFWRPYPEVADLPLPYTRGEPVYPIFASNTASYGEVSFEDHEDGDYVCVLHLNELIRRDFTLDVTRTPDTSGNFNLGRLEGARFPQEQLGREENHGISGQALYFDHAAAVRVARSPSLDALQSFSAELWVRRRIDLGGDAENRYRFLLELPGSFDLILEESGALQASVRVGGQYRRSGGAGQVPLDRWTHVAVSYDHRAGRLTLFQDGSELKHVDFAPGPLDRPTGELTLGPAGKLPRAPQVPTGDAELLLDELRVSRVARLPAEVARSAFRPASAPSYPGQLRGIALPRGIPASALRLPHDVSAAQAELGKLLFFDPRLSRAGDASCATCHVPSHGFSDGQPTSPGASSPLERNAQTVLNRALSSAQFWDGRSASLEAQAEVPLSHPNELGGSLAEALASVRAVPDYRQRFRQAYGAAPSGPLLRRALGDYQRSLLSGDSRVDRFEAGQGGALTPAERRGWLLFRTKARCTACHTGPNYSDESFHDDGFFSSISDEGRARATGRARDRGRFKTPTLRDVARTAPYLHDGSVQTLEEVIELYDRGGRTTQGRDPEIRPLGLSAGEKADLAAFLRALNGSWTHAPPAALPPSDDGSVPPVSGVGFGTPSGGAAPASRDGAYVEALYREVVGRAPSA

Radius of gyration: 31.08 Å; chains: 1; bounding box: 76×97×86 Å